Protein AF-0000000084591731 (afdb_homodimer)

Foldseek 3Di:
DPPPPPPPPDQPPQPQDDVRATEDSPQADPPAQFWEDAQRYIGRHHLPQQFAADDPPPPPDPDPAAAAHSVNCVVVRVVHDPVRHHYDPDDHPVLVVLLCCCRVPDCPDPVNVLLVVCLPDLVSDALVSLLSLLSNLVSCVSRVVVVSNVVSVSSNLCQLLDALVSLVRRLPDQAAQVSLVSQQVVCPPHPCNLSSVLSLLQSLLVQLPPLVLQPPLPPLNSRNLLVQCVVPLPHPPCQLSNLLSLLSVLLCDCPTSSNVRRDDPLSNVLSVLLLVQCLQVCVSLVDDLVCLQDQDQVDPPLADPVLRVVLRVLSCVQSNVLVVQHPPSDGSSVSSNLSCLSVSLSSNSHDPPPPRPVPPGRNVVSSVVSSVRNSSSSSSSSVSSVVSSVVD/DPPDPPPPPDQPPQPQDDVRATEDSPQADPPAQFWEDAQRYIGRHHLPQQFAADDPPPPPDPDPAAAAHSVNCVVVRVVHDPVRHHYDPDDHPVLVVLLCCCRPPDCVDPVNVLLVVCLPDLVSDALVSLLSLLSNLVSCVSRVVVVSNVVSVSSNLCQLLDALVSLVRRLPDQAAQVSLVSQQVVCPPHPCNLSSVLSLLQSLLVQLPPLVVQPPLPPLSRRNLLVQCVVPLPHPPCQLSNLLSLLSVLLCDCPTSNNVRRDDPLRNVLSVLLLVQCLQVCVSLVDDLVCLQAQDQVDPPLADPVLRVVLRVLSCVQSNVLVVQHPPSDGSSVSSNLSCLSVSLSSNSHDPPPPRPVPPRRRVVSSVVSSVRNSSSSNSSSVSSVVSSVVD

Secondary structure (DSSP, 8-state):
---------------B-TTS-EEEEEEE-TT-SEEEEETTEEEEE-HHHH-----SS------SS----HHHHHHHHTT--SSSPEE--S--HHHHHHHHHHHH--TT-HHHHHHHHTTT-GGG--HHHHHHHHHHHHHHHHTT-HHHHHHHHHHHHHHHSS-HHHHHHHHHS---HHHHHHHHHHHTTSTTHHHHHHHHHHHHHHHHH-HHHHH--TTGGG-HHHHHHHHHTT-SS-HHHHHHHHHHHHHH-TTSHHHHHHS-HHHHHHHHHHHHHTSSHHHHHT---GGGTS---SSTTSS-HHHHHHHHHHHIIIIIHHHHHTT---TTHHHHHHHTHHHHHHHHHS--GGG-SS-S-HHHHHHHHHHHHHHHHHHHHHHHHHHHHHH-/---------------B-TTS-EEEEEEE-TT-SEEEEETTEEEEE-HHHH-----SS------SS----HHHHHHHHTT--SSSPEE--S--HHHHHHHHHHHH--TT-HHHHHHHHTTT-GGG--HHHHHHHHHHHHHHHHTT-HHHHHHHHHHHHHHHSS-HHHHHHHHHS---HHHHHHHHHHHTTSTTHHHHHHHHHHHHHHHHH-HHHHH-GGGGGG-HHHHHHHHHTT-SS-HHHHHHHHHHHHHH-TTSHHHHHHS-HHHHHHHHHHHHHTSSHHHHHT---GGGTS---SSTTSS-HHHHHHHHHHHIIIIIHHHHHTT---TTHHHHHHHTHHHHHHHHHS--GGG-SS-S-HHHHHHHHHHHHHHHHHHHHHHHHHHHHHH-

pLDDT: mean 83.93, std 17.04, range [19.08, 97.94]

Nearest PDB structures (foldseek):
  6ded-assembly1_A  TM=2.847E-01  e=8.598E-01  Homo sapiens
  1th1-assembly2_B  TM=2.261E-01  e=2.770E+00  Homo sapiens
  6ded-assembly1_A  TM=2.544E-01  e=2.399E+00  Homo sapiens

Organism: NCBI:txid1423351

Radius of gyration: 34.4 Å; Cα contacts (8 Å, |Δi|>4): 1081; chains: 2; bounding box: 71×101×73 Å

Structure (mmCIF, N/CA/C/O backbone):
data_AF-0000000084591731-model_v1
#
loop_
_entity.id
_entity.type
_entity.pdbx_description
1 polymer 'BTB domain-containing protein'
#
loop_
_atom_site.group_PDB
_atom_site.id
_atom_site.type_symbol
_atom_site.label_atom_id
_atom_site.label_alt_id
_atom_site.label_comp_id
_atom_site.label_asym_id
_atom_site.label_entity_id
_atom_site.label_seq_id
_atom_site.pdbx_PDB_ins_code
_atom_site.Cartn_x
_atom_site.Cartn_y
_atom_site.Cartn_z
_atom_site.occupancy
_atom_site.B_iso_or_equiv
_atom_site.auth_seq_id
_atom_site.auth_comp_id
_atom_site.auth_asym_id
_atom_site.auth_atom_id
_atom_site.pdbx_PDB_model_num
ATOM 1 N N . MET A 1 1 ? -6.152 8.945 -38.844 1 21 1 MET A N 1
ATOM 2 C CA . MET A 1 1 ? -6.906 9.797 -37.938 1 21 1 MET A CA 1
ATOM 3 C C . MET A 1 1 ? -7.879 8.969 -37.094 1 21 1 MET A C 1
ATOM 5 O O . MET A 1 1 ? -9.086 9 -37.344 1 21 1 MET A O 1
ATOM 9 N N . ALA A 1 2 ? -7.621 7.816 -36.719 1 24.53 2 ALA A N 1
ATOM 10 C CA . ALA A 1 2 ? -8.625 6.855 -36.25 1 24.53 2 ALA A CA 1
ATOM 11 C C . ALA A 1 2 ? -9.195 7.262 -34.906 1 24.53 2 ALA A C 1
ATOM 13 O O . ALA A 1 2 ? -8.453 7.609 -33.969 1 24.53 2 ALA A O 1
ATOM 14 N N . GLY A 1 3 ? -10.391 7.824 -34.875 1 22.03 3 GLY A N 1
ATOM 15 C CA . GLY A 1 3 ? -11.227 8.453 -33.875 1 22.03 3 GLY A CA 1
ATOM 16 C C . GLY A 1 3 ? -11.562 7.527 -32.688 1 22.03 3 GLY A C 1
ATOM 17 O O . GLY A 1 3 ? -12.258 6.527 -32.875 1 22.03 3 GLY A O 1
ATOM 18 N N . GLY A 1 4 ? -10.602 7.227 -31.906 1 25.09 4 GLY A N 1
ATOM 19 C CA . GLY A 1 4 ? -10.727 6.25 -30.844 1 25.09 4 GLY A CA 1
ATOM 20 C C . GLY A 1 4 ? -11.891 6.531 -29.906 1 25.09 4 GLY A C 1
ATOM 21 O O . GLY A 1 4 ? -12.062 7.66 -29.438 1 25.09 4 GLY A O 1
ATOM 22 N N . ASN A 1 5 ? -13.062 5.785 -29.984 1 24.95 5 ASN A N 1
ATOM 23 C CA . ASN A 1 5 ? -14.375 5.871 -29.344 1 24.95 5 ASN A CA 1
ATOM 24 C C . ASN A 1 5 ? -14.273 5.727 -27.828 1 24.95 5 ASN A C 1
ATOM 26 O O . ASN A 1 5 ? -13.859 4.68 -27.328 1 24.95 5 ASN A O 1
ATOM 30 N N . THR A 1 6 ? -14 6.777 -27.047 1 28.45 6 THR A N 1
ATOM 31 C CA . THR A 1 6 ? -13.977 7.023 -25.609 1 28.45 6 THR A CA 1
ATOM 32 C C . THR A 1 6 ? -15.289 6.574 -24.969 1 28.45 6 THR A C 1
ATOM 34 O O . THR A 1 6 ? -16.328 7.203 -25.156 1 28.45 6 THR A O 1
ATOM 37 N N . ASN A 1 7 ? -15.586 5.289 -24.984 1 26.66 7 ASN A N 1
ATOM 38 C CA . ASN A 1 7 ? -16.828 4.836 -24.359 1 26.66 7 ASN A CA 1
ATOM 39 C C . ASN A 1 7 ? -17 5.41 -22.953 1 26.66 7 ASN A C 1
ATOM 41 O O . ASN A 1 7 ? -16.219 5.098 -22.062 1 26.66 7 ASN A O 1
ATOM 45 N N . ASN A 1 8 ? -17.453 6.645 -22.812 1 26.78 8 ASN A N 1
ATOM 46 C CA . ASN A 1 8 ? -17.953 7.496 -21.734 1 26.78 8 ASN A CA 1
ATOM 47 C C . ASN A 1 8 ? -18.969 6.77 -20.875 1 26.78 8 ASN A C 1
ATOM 49 O O . ASN A 1 8 ? -20.156 6.711 -21.219 1 26.78 8 ASN A O 1
ATOM 53 N N . GLN A 1 9 ? -18.703 5.625 -20.375 1 30.83 9 GLN A N 1
ATOM 54 C CA . GLN A 1 9 ? -19.781 5.113 -19.516 1 30.83 9 GLN A CA 1
ATOM 55 C C . GLN A 1 9 ? -20.312 6.199 -18.594 1 30.83 9 GLN A C 1
ATOM 57 O O . GLN A 1 9 ? -19.547 6.875 -17.906 1 30.83 9 GLN A O 1
ATOM 62 N N . ASN A 1 10 ? -21.438 6.832 -18.906 1 30.52 10 ASN A N 1
ATOM 63 C CA . ASN A 1 10 ? -22.234 7.867 -18.25 1 30.52 10 ASN A CA 1
ATOM 64 C C . ASN A 1 10 ? -22.344 7.633 -16.75 1 30.52 10 ASN A C 1
ATOM 66 O O . ASN A 1 10 ? -22.672 6.523 -16.312 1 30.52 10 ASN A O 1
ATOM 70 N N . PRO A 1 11 ? -21.703 8.414 -15.961 1 38.53 11 PRO A N 1
ATOM 71 C CA . PRO A 1 11 ? -21.938 8.297 -14.523 1 38.53 11 PRO A CA 1
ATOM 72 C C . PRO A 1 11 ? -23.406 8.133 -14.164 1 38.53 11 PRO A C 1
ATOM 74 O O . PRO A 1 11 ? -24.281 8.609 -14.898 1 38.53 11 PRO A O 1
ATOM 77 N N . PRO A 1 12 ? -23.859 6.996 -13.578 1 40.78 12 PRO A N 1
ATOM 78 C CA . PRO A 1 12 ? -25.297 6.949 -13.305 1 40.78 12 PRO A CA 1
ATOM 79 C C . PRO A 1 12 ? -25.859 8.305 -12.875 1 40.78 12 PRO A C 1
ATOM 81 O O . PRO A 1 12 ? -25.125 9.133 -12.328 1 40.78 12 PRO A O 1
ATOM 84 N N . PRO A 1 13 ? -26.922 8.75 -13.445 1 38.81 13 PRO A N 1
ATOM 85 C CA . PRO A 1 13 ? -27.562 10.047 -13.172 1 38.81 13 PRO A CA 1
ATOM 86 C C . PRO A 1 13 ? -27.719 10.328 -11.68 1 38.81 13 PRO A C 1
ATOM 88 O O . PRO A 1 13 ? -28.016 9.414 -10.906 1 38.81 13 PRO A O 1
ATOM 91 N N . ARG A 1 14 ? -27.047 11.344 -11.125 1 46.22 14 ARG A N 1
ATOM 92 C CA . ARG A 1 14 ? -27.312 11.938 -9.82 1 46.22 14 ARG A CA 1
ATOM 93 C C . ARG A 1 14 ? -28.812 12.047 -9.562 1 46.22 14 ARG A C 1
ATOM 95 O O . ARG A 1 14 ? -29.484 12.898 -10.156 1 46.22 14 ARG A O 1
ATOM 102 N N . VAL A 1 15 ? -29.484 11.023 -9.289 1 46.41 15 VAL A N 1
ATOM 103 C CA . VAL A 1 15 ? -30.922 11.094 -9.055 1 46.41 15 VAL A CA 1
ATOM 104 C C . VAL A 1 15 ? -31.219 12.008 -7.867 1 46.41 15 VAL A C 1
ATOM 106 O O . VAL A 1 15 ? -30.688 11.797 -6.773 1 46.41 15 VAL A O 1
ATOM 109 N N . ILE A 1 16 ? -31.359 13.25 -8.094 1 48.06 16 ILE A N 1
ATOM 110 C CA . ILE A 1 16 ? -31.875 14.203 -7.109 1 48.06 16 ILE A CA 1
ATOM 111 C C . ILE A 1 16 ? -33.219 13.703 -6.559 1 48.06 16 ILE A C 1
ATOM 113 O O . ILE A 1 16 ? -34.156 13.477 -7.312 1 48.06 16 ILE A O 1
ATOM 117 N N . ASP A 1 17 ? -33.125 12.992 -5.422 1 53.94 17 ASP A N 1
ATOM 118 C CA . ASP A 1 17 ? -34.406 12.578 -4.855 1 53.94 17 ASP A CA 1
ATOM 119 C C . ASP A 1 17 ? -35.156 13.781 -4.312 1 53.94 17 ASP A C 1
ATOM 121 O O . ASP A 1 17 ? -34.656 14.891 -4.273 1 53.94 17 ASP A O 1
ATOM 125 N N . VAL A 1 18 ? -36.406 13.469 -3.682 1 52.31 18 VAL A N 1
ATOM 126 C CA . VAL A 1 18 ? -37.531 14.273 -3.266 1 52.31 18 VAL A CA 1
ATOM 127 C C . VAL A 1 18 ? -37.094 15.422 -2.383 1 52.31 18 VAL A C 1
ATOM 129 O O . VAL A 1 18 ? -37.5 16.562 -2.568 1 52.31 18 VAL A O 1
ATOM 132 N N . ALA A 1 19 ? -36.219 15.242 -1.311 1 62.66 19 ALA A N 1
ATOM 133 C CA . ALA A 1 19 ? -35.969 16.266 -0.306 1 62.66 19 ALA A CA 1
ATOM 134 C C . ALA A 1 19 ? -34.844 17.188 -0.745 1 62.66 19 ALA A C 1
ATOM 136 O O . ALA A 1 19 ? -34.312 17.969 0.056 1 62.66 19 ALA A O 1
ATOM 137 N N . GLY A 1 20 ? -34.406 17.062 -1.967 1 81.25 20 GLY A N 1
ATOM 138 C CA . GLY A 1 20 ? -33.406 17.984 -2.477 1 81.25 20 GLY A CA 1
ATOM 139 C C . GLY A 1 20 ? -31.984 17.469 -2.273 1 81.25 20 GLY A C 1
ATOM 140 O O . GLY A 1 20 ? -31.031 18.219 -2.473 1 81.25 20 GLY A O 1
ATOM 141 N N . TYR A 1 21 ? -31.922 16.203 -1.769 1 90.81 21 TYR A N 1
ATOM 142 C CA . TYR A 1 21 ? -30.594 15.633 -1.552 1 90.81 21 TYR A CA 1
ATOM 143 C C . TYR A 1 21 ? -30.156 14.797 -2.746 1 90.81 21 TYR A C 1
ATOM 145 O O . TYR A 1 21 ? -30.984 14.289 -3.498 1 90.81 21 TYR A O 1
ATOM 153 N N . THR A 1 22 ? -28.828 14.734 -2.939 1 94.31 22 THR A N 1
ATOM 154 C CA . THR A 1 22 ? -28.266 13.898 -3.996 1 94.31 22 THR A CA 1
ATOM 155 C C . THR A 1 22 ? -27.547 12.695 -3.404 1 94.31 22 THR A C 1
ATOM 157 O O . THR A 1 22 ? -26.891 12.797 -2.361 1 94.31 22 THR A O 1
ATOM 160 N N . ARG A 1 23 ? -27.656 11.562 -4.086 1 95.75 23 ARG A N 1
ATOM 161 C CA . ARG A 1 23 ? -26.969 10.352 -3.67 1 95.75 23 ARG A CA 1
ATOM 162 C C . ARG A 1 23 ? -25.516 10.367 -4.152 1 95.75 23 ARG A C 1
ATOM 164 O O . ARG A 1 23 ? -25.234 10.773 -5.281 1 95.75 23 ARG A O 1
ATOM 171 N N . ASP A 1 24 ? -24.641 10.031 -3.252 1 96.56 24 ASP A N 1
ATOM 172 C CA . ASP A 1 24 ? -23.25 9.922 -3.678 1 96.56 24 ASP A CA 1
ATOM 173 C C . ASP A 1 24 ? -23.094 8.844 -4.742 1 96.56 24 ASP A C 1
ATOM 175 O O . ASP A 1 24 ? -23.609 7.738 -4.602 1 96.56 24 ASP A O 1
ATOM 179 N N . PRO A 1 25 ? -22.406 9.094 -5.742 1 93.69 25 PRO A N 1
ATOM 180 C CA . PRO A 1 25 ? -22.297 8.133 -6.844 1 93.69 25 PRO A CA 1
ATOM 181 C C . PRO A 1 25 ? -21.469 6.906 -6.473 1 93.69 25 PRO A C 1
ATOM 183 O O . PRO A 1 25 ? -21.656 5.832 -7.047 1 93.69 25 PRO A O 1
ATOM 186 N N . LYS A 1 26 ? -20.594 6.992 -5.555 1 94.06 26 LYS A N 1
ATOM 187 C CA . LYS A 1 26 ? -19.672 5.902 -5.262 1 94.06 26 LYS A CA 1
ATOM 188 C C . LYS A 1 26 ? -20.078 5.164 -3.99 1 94.06 26 LYS A C 1
ATOM 190 O O . LYS A 1 26 ? -19.922 3.941 -3.9 1 94.06 26 LYS A O 1
ATOM 195 N N . TYR A 1 27 ? -20.594 5.957 -3.045 1 97.06 27 TYR A N 1
ATOM 196 C CA . TYR A 1 27 ? -20.781 5.367 -1.725 1 97.06 27 TYR A CA 1
ATOM 197 C C . TYR A 1 27 ? -22.25 5.285 -1.366 1 97.06 27 TYR A C 1
ATOM 199 O O . TYR A 1 27 ? -22.641 5.602 -0.24 1 97.06 27 TYR A O 1
ATOM 207 N N . TYR A 1 28 ? -23.062 4.988 -2.314 1 96.38 28 TYR A N 1
ATOM 208 C CA . TYR A 1 28 ? -24.469 4.656 -2.082 1 96.38 28 TYR A CA 1
ATOM 209 C C . TYR A 1 28 ? -24.75 3.215 -2.48 1 96.38 28 TYR A C 1
ATOM 211 O O . TYR A 1 28 ? -25.234 2.957 -3.586 1 96.38 28 TYR A O 1
ATOM 219 N N . TYR A 1 29 ? -24.531 2.357 -1.516 1 94.12 29 TYR A N 1
ATOM 220 C CA . TYR A 1 29 ? -24.641 0.928 -1.778 1 94.12 29 TYR A CA 1
ATOM 221 C C . TYR A 1 29 ? -26.094 0.47 -1.674 1 94.12 29 TYR A C 1
ATOM 223 O O . TYR A 1 29 ? -26.812 0.864 -0.751 1 94.12 29 TYR A O 1
ATOM 231 N N . LEU A 1 30 ? -26.406 -0.44 -2.49 1 90.69 30 LEU A N 1
ATOM 232 C CA . LEU A 1 30 ? -27.766 -0.956 -2.504 1 90.69 30 LEU A CA 1
ATOM 233 C C . LEU A 1 30 ? -28.078 -1.72 -1.221 1 90.69 30 LEU A C 1
ATOM 235 O O . LEU A 1 30 ? -29.203 -1.671 -0.717 1 90.69 30 LEU A O 1
ATOM 239 N N . ASP A 1 31 ? -27.141 -2.371 -0.706 1 92.75 31 ASP A N 1
ATOM 240 C CA . ASP A 1 31 ? -27.344 -3.18 0.49 1 92.75 31 ASP A CA 1
ATOM 241 C C . ASP A 1 31 ? -26.766 -2.5 1.727 1 92.75 31 ASP A C 1
ATOM 243 O O . ASP A 1 31 ? -26.484 -3.16 2.727 1 92.75 31 ASP A O 1
ATOM 247 N N . GLY A 1 32 ? -26.547 -1.211 1.66 1 94 32 GLY A N 1
ATOM 248 C CA . GLY A 1 32 ? -26.062 -0.484 2.82 1 94 32 GLY A CA 1
ATOM 249 C C . GLY A 1 32 ? -26.969 -0.593 4.023 1 94 32 GLY A C 1
ATOM 250 O O . GLY A 1 32 ? -28.188 -0.664 3.877 1 94 32 GLY A O 1
ATOM 251 N N . SER A 1 33 ? -26.391 -0.554 5.168 1 93 33 SER A N 1
ATOM 252 C CA . SER A 1 33 ? -27.172 -0.75 6.383 1 93 33 SER A CA 1
ATOM 253 C C . SER A 1 33 ? -27.844 0.546 6.82 1 93 33 SER A C 1
ATOM 255 O O . SER A 1 33 ? -28.859 0.517 7.512 1 93 33 SER A O 1
ATOM 257 N N . GLY A 1 34 ? -27.219 1.681 6.441 1 95.5 34 GLY A N 1
ATOM 258 C CA . GLY A 1 34 ? -27.797 2.957 6.828 1 95.5 34 GLY A CA 1
ATOM 259 C C . GLY A 1 34 ? -27.547 4.059 5.816 1 95.5 34 GLY A C 1
ATOM 260 O O . GLY A 1 34 ? -26.609 3.98 5.023 1 95.5 34 GLY A O 1
ATOM 261 N N . VAL A 1 35 ? -28.469 5.027 5.875 1 97.44 35 VAL A N 1
ATOM 262 C CA . VAL A 1 35 ? -28.344 6.199 5.012 1 97.44 35 VAL A CA 1
ATOM 263 C C . VAL A 1 35 ? -27.891 7.398 5.84 1 97.44 35 VAL A C 1
ATOM 265 O O . VAL A 1 35 ? -28.516 7.754 6.836 1 97.44 35 VAL A O 1
ATOM 268 N N . PHE A 1 36 ? -26.797 7.992 5.438 1 97.31 36 PHE A N 1
ATOM 269 C CA . PHE A 1 36 ? -26.188 9.125 6.137 1 97.31 36 PHE A CA 1
ATOM 270 C C . PHE A 1 36 ? -26.234 10.375 5.27 1 97.31 36 PHE A C 1
ATOM 272 O O . PHE A 1 36 ? -25.984 10.312 4.062 1 97.31 36 PHE A O 1
ATOM 279 N N . LEU A 1 37 ? -26.562 11.453 5.906 1 97.31 37 LEU A N 1
ATOM 280 C CA . LEU A 1 37 ? -26.594 12.742 5.223 1 97.31 37 LEU A CA 1
ATOM 281 C C . LEU A 1 37 ? -25.406 13.609 5.648 1 97.31 37 LEU A C 1
ATOM 283 O O . LEU A 1 37 ? -25.25 13.906 6.836 1 97.31 37 LEU A O 1
ATOM 287 N N . VAL A 1 38 ? -24.547 13.883 4.688 1 96.69 38 VAL A N 1
ATOM 288 C CA . VAL A 1 38 ? -23.406 14.758 4.898 1 96.69 38 VAL A CA 1
ATOM 289 C C . VAL A 1 38 ? -23.375 15.844 3.83 1 96.69 38 VAL A C 1
ATOM 291 O O . VAL A 1 38 ? -23.234 15.555 2.641 1 96.69 38 VAL A O 1
ATOM 294 N N . ASP A 1 39 ? -23.438 17.141 4.195 1 95 39 ASP A N 1
ATOM 295 C CA . ASP A 1 39 ? -23.328 18.266 3.264 1 95 39 ASP A CA 1
ATOM 296 C C . ASP A 1 39 ? -24.281 18.094 2.088 1 95 39 ASP A C 1
ATOM 298 O O . ASP A 1 39 ? -23.875 18.156 0.928 1 95 39 ASP A O 1
ATOM 302 N N . LYS A 1 40 ? -25.531 17.656 2.332 1 93.38 40 LYS A N 1
ATOM 303 C CA . LYS A 1 40 ? -26.641 17.547 1.384 1 93.38 40 LYS A CA 1
ATOM 304 C C . LYS A 1 40 ? -26.438 16.359 0.437 1 93.38 40 LYS A C 1
ATOM 306 O O . LYS A 1 40 ? -27.047 16.312 -0.634 1 93.38 40 LYS A O 1
ATOM 311 N N . ILE A 1 41 ? -25.562 15.477 0.75 1 97.12 41 ILE A N 1
ATOM 312 C CA . ILE A 1 41 ? -25.312 14.281 -0.043 1 97.12 41 ILE A CA 1
ATOM 313 C C . ILE A 1 41 ? -25.641 13.039 0.785 1 97.12 41 ILE A C 1
ATOM 315 O O . ILE A 1 41 ? -25.297 12.961 1.966 1 97.12 41 ILE A O 1
ATOM 319 N N . LEU A 1 42 ? -26.328 12.148 0.195 1 97.56 42 LEU A N 1
ATOM 320 C CA . LEU A 1 42 ? -26.719 10.914 0.866 1 97.56 42 LEU A CA 1
ATOM 321 C C . LEU A 1 42 ? -25.703 9.805 0.608 1 97.56 42 LEU A C 1
ATOM 323 O O . LEU A 1 42 ? -25.328 9.562 -0.539 1 97.56 42 LEU A O 1
ATOM 327 N N . PHE A 1 43 ? -25.234 9.227 1.694 1 97.94 43 PHE A N 1
ATOM 328 C CA . PHE A 1 43 ? -24.375 8.047 1.667 1 97.94 43 PHE A CA 1
ATOM 329 C C . PHE A 1 43 ? -25.078 6.84 2.268 1 97.94 43 PHE A C 1
ATOM 331 O O . PHE A 1 43 ? -25.594 6.91 3.383 1 97.94 43 PHE A O 1
ATOM 338 N N . LYS A 1 44 ? -25.234 5.84 1.527 1 97.38 44 LYS A N 1
ATOM 339 C CA . LYS A 1 44 ? -25.766 4.582 2.045 1 97.38 44 LYS A CA 1
ATOM 340 C C . LYS A 1 44 ? -24.656 3.551 2.223 1 97.38 44 LYS A C 1
ATOM 342 O O . LYS A 1 44 ? -24.203 2.938 1.25 1 97.38 44 LYS A O 1
ATOM 347 N N . ILE A 1 45 ? -24.219 3.385 3.447 1 96.62 45 ILE A N 1
ATOM 348 C CA . ILE A 1 45 ? -23 2.621 3.719 1 96.62 45 ILE A CA 1
ATOM 349 C C . ILE A 1 45 ? -23.234 1.685 4.902 1 96.62 45 ILE A C 1
ATOM 351 O O . ILE A 1 45 ? -24.328 1.638 5.457 1 96.62 45 ILE A O 1
ATOM 355 N N . HIS A 1 46 ? -22.234 0.896 5.18 1 95.25 46 HIS A N 1
ATOM 356 C CA . HIS A 1 46 ? -22.281 -0.074 6.266 1 95.25 46 HIS A CA 1
ATOM 357 C C . HIS A 1 46 ? -21.656 0.501 7.539 1 95.25 46 HIS A C 1
ATOM 359 O O . HIS A 1 46 ? -20.453 0.702 7.613 1 95.25 46 HIS A O 1
ATOM 365 N N . ALA A 1 47 ? -22.484 0.586 8.516 1 96 47 ALA A N 1
ATOM 366 C CA . ALA A 1 47 ? -22.109 1.327 9.719 1 96 47 ALA A CA 1
ATOM 367 C C . ALA A 1 47 ? -20.969 0.631 10.461 1 96 47 ALA A C 1
ATOM 369 O O . ALA A 1 47 ? -20.062 1.288 10.969 1 96 47 ALA A O 1
ATOM 370 N N . THR A 1 48 ? -20.938 -0.664 10.477 1 94.12 48 THR A N 1
ATOM 371 C CA . THR A 1 48 ? -19.953 -1.408 11.258 1 94.12 48 THR A CA 1
ATOM 372 C C . THR A 1 48 ? -18.547 -1.238 10.664 1 94.12 48 THR A C 1
ATOM 374 O O . THR A 1 48 ? -17.547 -1.491 11.344 1 94.12 48 THR A O 1
ATOM 377 N N . LEU A 1 49 ? -18.484 -0.81 9.445 1 95.31 49 LEU A N 1
ATOM 378 C CA . LEU A 1 49 ? -17.188 -0.667 8.789 1 95.31 49 LEU A CA 1
ATOM 379 C C . LEU A 1 49 ? -16.609 0.724 9.031 1 95.31 49 LEU A C 1
ATOM 381 O O . LEU A 1 49 ? -15.414 0.946 8.82 1 95.31 49 LEU A O 1
ATOM 385 N N . ILE A 1 50 ? -17.422 1.675 9.531 1 96 50 ILE A N 1
ATOM 386 C CA . ILE A 1 50 ? -16.906 3.043 9.523 1 96 50 ILE A CA 1
ATOM 387 C C . ILE A 1 50 ? -16.984 3.631 10.93 1 96 50 ILE A C 1
ATOM 389 O O . ILE A 1 50 ? -16.438 4.711 11.188 1 96 50 ILE A O 1
ATOM 393 N N . PHE A 1 51 ? -17.688 2.939 11.82 1 96 51 PHE A N 1
ATOM 394 C CA . PHE A 1 51 ? -17.766 3.379 13.211 1 96 51 PHE A CA 1
ATOM 395 C C . PHE A 1 51 ? -17.141 2.344 14.141 1 96 51 PHE A C 1
ATOM 397 O O . PHE A 1 51 ? -17.328 1.141 13.945 1 96 51 PHE A O 1
ATOM 404 N N . GLY A 1 52 ? -16.422 2.838 15.094 1 94.12 52 GLY A N 1
ATOM 405 C CA . GLY A 1 52 ? -15.82 1.968 16.094 1 94.12 52 GLY A CA 1
ATOM 406 C C . GLY A 1 52 ? -16.672 1.82 17.344 1 94.12 52 GLY A C 1
ATOM 407 O O . GLY A 1 52 ? -17.688 2.51 17.5 1 94.12 52 GLY A O 1
ATOM 408 N N . PRO A 1 53 ? -16.344 0.857 18.125 1 91.5 53 PRO A N 1
ATOM 409 C CA . PRO A 1 53 ? -17.062 0.635 19.375 1 91.5 53 PRO A CA 1
ATOM 410 C C . PRO A 1 53 ? -16.75 1.692 20.438 1 91.5 53 PRO A C 1
ATOM 412 O O . PRO A 1 53 ? -15.766 2.418 20.312 1 91.5 53 PRO A O 1
ATOM 415 N N . ARG A 1 54 ? -17.641 1.813 21.359 1 85.31 54 ARG A N 1
ATOM 416 C CA . ARG A 1 54 ? -17.469 2.76 22.453 1 85.31 54 ARG A CA 1
ATOM 417 C C . ARG A 1 54 ? -16.281 2.365 23.328 1 85.31 54 ARG A C 1
ATOM 419 O O . ARG A 1 54 ? -16.125 1.193 23.688 1 85.31 54 ARG A O 1
ATOM 426 N N . SER A 1 55 ? -15.07 2.951 23.047 1 70.19 55 SER A N 1
ATOM 427 C CA . SER A 1 55 ? -13.93 2.652 23.906 1 70.19 55 SER A CA 1
ATOM 428 C C . SER A 1 55 ? -14.156 3.178 25.328 1 70.19 55 SER A C 1
ATOM 430 O O . SER A 1 55 ? -14.898 4.141 25.531 1 70.19 55 SER A O 1
ATOM 432 N N . VAL A 1 56 ? -13.891 2.316 26.312 1 57.56 56 VAL A N 1
ATOM 433 C CA . VAL A 1 56 ? -13.961 2.691 27.734 1 57.56 56 VAL A CA 1
ATOM 434 C C . VAL A 1 56 ? -13.234 4.012 27.953 1 57.56 56 VAL A C 1
ATOM 436 O O . VAL A 1 56 ? -13.5 4.727 28.922 1 57.56 56 VAL A O 1
ATOM 439 N N . SER A 1 57 ? -12.133 4.125 27.328 1 51.88 57 SER A N 1
ATOM 440 C CA . SER A 1 57 ? -11.359 5.285 27.766 1 51.88 57 SER A CA 1
ATOM 441 C C . SER A 1 57 ? -11.883 6.566 27.125 1 51.88 57 SER A C 1
ATOM 443 O O . SER A 1 57 ? -11.922 6.676 25.891 1 51.88 57 SER A O 1
ATOM 445 N N . PRO A 1 58 ? -12.688 7.223 27.891 1 47.66 58 PRO A N 1
ATOM 446 C CA . PRO A 1 58 ? -13.195 8.5 27.375 1 47.66 58 PRO A CA 1
ATOM 447 C C . PRO A 1 58 ? -12.109 9.359 26.75 1 47.66 58 PRO A C 1
ATOM 449 O O . PRO A 1 58 ? -11.133 9.711 27.406 1 47.66 58 PRO A O 1
ATOM 452 N N . THR A 1 59 ? -11.68 9.078 25.625 1 47.56 59 THR A N 1
ATOM 453 C CA . THR A 1 59 ? -10.812 10.195 25.25 1 47.56 59 THR A CA 1
ATOM 454 C C . THR A 1 59 ? -11.539 11.523 25.438 1 47.56 59 THR A C 1
ATOM 456 O O . THR A 1 59 ? -12.695 11.672 25.047 1 47.56 59 THR A O 1
ATOM 459 N N . GLY A 1 60 ? -11.25 12.172 26.438 1 43.41 60 GLY A N 1
ATOM 460 C CA . GLY A 1 60 ? -11.633 13.508 26.875 1 43.41 60 GLY A CA 1
ATOM 461 C C . GLY A 1 60 ? -11.992 14.438 25.734 1 43.41 60 GLY A C 1
ATOM 462 O O . GLY A 1 60 ? -11.945 15.664 25.891 1 43.41 60 GLY A O 1
ATOM 463 N N . GLN A 1 61 ? -11.938 14.016 24.547 1 48.34 61 GLN A N 1
ATOM 464 C CA . GLN A 1 61 ? -11.852 15.133 23.609 1 48.34 61 GLN A CA 1
ATOM 465 C C . GLN A 1 61 ? -13.188 15.844 23.469 1 48.34 61 GLN A C 1
ATOM 467 O O . GLN A 1 61 ? -14.211 15.211 23.203 1 48.34 61 GLN A O 1
ATOM 472 N N . THR A 1 62 ? -13.203 16.953 23.984 1 44.16 62 THR A N 1
ATOM 473 C CA . THR A 1 62 ? -14.062 18.141 24.031 1 44.16 62 THR A CA 1
ATOM 474 C C . THR A 1 62 ? -14.391 18.625 22.625 1 44.16 62 THR A C 1
ATOM 476 O O . THR A 1 62 ? -14.797 19.766 22.438 1 44.16 62 THR A O 1
ATOM 479 N N . GLY A 1 63 ? -14.086 17.953 21.5 1 47.88 63 GLY A N 1
ATOM 480 C CA . GLY A 1 63 ? -14.375 18.781 20.344 1 47.88 63 GLY A CA 1
ATOM 481 C C . GLY A 1 63 ? -15.859 19.062 20.156 1 47.88 63 GLY A C 1
ATOM 482 O O . GLY A 1 63 ? -16.688 18.453 20.828 1 47.88 63 GLY A O 1
ATOM 483 N N . GLU A 1 64 ? -16.125 20.172 19.406 1 52.75 64 GLU A N 1
ATOM 484 C CA . GLU A 1 64 ? -17.406 20.797 19.094 1 52.75 64 GLU A CA 1
ATOM 485 C C . GLU A 1 64 ? -18.422 19.75 18.609 1 52.75 64 GLU A C 1
ATOM 487 O O . GLU A 1 64 ? -19.625 19.906 18.828 1 52.75 64 GLU A O 1
ATOM 492 N N . HIS A 1 65 ? -17.859 18.688 18 1 61.59 65 HIS A N 1
ATOM 493 C CA . HIS A 1 65 ? -18.859 17.766 17.5 1 61.59 65 HIS A CA 1
ATOM 494 C C . HIS A 1 65 ? -18.828 16.438 18.266 1 61.59 65 HIS A C 1
ATOM 496 O O . HIS A 1 65 ? -17.75 15.938 18.594 1 61.59 65 HIS A O 1
ATOM 502 N N . SER A 1 66 ? -19.906 15.992 18.719 1 71.38 66 SER A N 1
ATOM 503 C CA . SER A 1 66 ? -20.125 14.828 19.578 1 71.38 66 SER A CA 1
ATOM 504 C C . SER A 1 66 ? -19.609 13.555 18.922 1 71.38 66 SER A C 1
ATOM 506 O O . SER A 1 66 ? -19.781 13.352 17.719 1 71.38 66 SER A O 1
ATOM 508 N N . SER A 1 67 ? -18.828 12.836 19.547 1 85.25 67 SER A N 1
ATOM 509 C CA . SER A 1 67 ? -18.328 11.523 19.156 1 85.25 67 SER A CA 1
ATOM 510 C C . SER A 1 67 ? -19.469 10.57 18.844 1 85.25 67 SER A C 1
ATOM 512 O O . SER A 1 67 ? -20.547 10.68 19.438 1 85.25 67 SER A O 1
ATOM 514 N N . MET A 1 68 ? -19.359 9.836 17.766 1 91.12 68 MET A N 1
ATOM 515 C CA . MET A 1 68 ? -20.328 8.828 17.359 1 91.12 68 MET A CA 1
ATOM 516 C C . MET A 1 68 ? -19.703 7.441 17.328 1 91.12 68 MET A C 1
ATOM 518 O O . MET A 1 68 ? -18.641 7.25 16.719 1 91.12 68 MET A O 1
ATOM 522 N N . ASN A 1 69 ? -20.297 6.547 18.062 1 92.19 69 ASN A N 1
ATOM 523 C CA . ASN A 1 69 ? -19.844 5.164 18.016 1 92.19 69 ASN A CA 1
ATOM 524 C C . ASN A 1 69 ? -20.906 4.242 17.438 1 92.19 69 ASN A C 1
ATOM 526 O O . ASN A 1 69 ? -22.016 4.684 17.125 1 92.19 69 ASN A O 1
ATOM 530 N N . ILE A 1 70 ? -20.531 3.02 17.234 1 93.94 70 ILE A N 1
ATOM 531 C CA . ILE A 1 70 ? -21.422 2.088 16.547 1 93.94 70 ILE A CA 1
ATOM 532 C C . ILE A 1 70 ? -22.672 1.848 17.391 1 93.94 70 ILE A C 1
ATOM 534 O O . ILE A 1 70 ? -23.766 1.692 16.859 1 93.94 70 ILE A O 1
ATOM 538 N N . GLU A 1 71 ? -22.578 1.831 18.672 1 92.06 71 GLU A N 1
ATOM 539 C CA . GLU A 1 71 ? -23.703 1.602 19.562 1 92.06 71 GLU A CA 1
ATOM 540 C C . GLU A 1 71 ? -24.719 2.738 19.469 1 92.06 71 GLU A C 1
ATOM 542 O O . GLU A 1 71 ? -25.906 2.533 19.703 1 92.06 71 GLU A O 1
ATOM 547 N N . ASP A 1 72 ? -24.234 3.912 19.172 1 90.88 72 ASP A N 1
ATOM 548 C CA . ASP A 1 72 ? -25.109 5.07 19 1 90.88 72 ASP A CA 1
ATOM 549 C C . ASP A 1 72 ? -25.859 5 17.672 1 90.88 72 ASP A C 1
ATOM 551 O O . ASP A 1 72 ? -27.016 5.438 17.594 1 90.88 72 ASP A O 1
ATOM 555 N N . VAL A 1 73 ? -25.219 4.426 16.719 1 93.94 73 VAL A N 1
ATOM 556 C CA . VAL A 1 73 ? -25.734 4.512 15.359 1 93.94 73 VAL A CA 1
ATOM 557 C C . VAL A 1 73 ? -26.609 3.299 15.055 1 93.94 73 VAL A C 1
ATOM 559 O O . VAL A 1 73 ? -27.594 3.4 14.312 1 93.94 73 VAL A O 1
ATOM 562 N N . MET A 1 74 ? -26.312 2.18 15.633 1 92.81 74 MET A N 1
ATOM 563 C CA . MET A 1 74 ? -26.922 0.895 15.305 1 92.81 74 MET A CA 1
ATOM 564 C C . MET A 1 74 ? -28.438 0.965 15.43 1 92.81 74 MET A C 1
ATOM 566 O O . MET A 1 74 ? -29.172 0.538 14.531 1 92.81 74 MET A O 1
ATOM 570 N N . PRO A 1 75 ? -28.953 1.578 16.453 1 93.44 75 PRO A N 1
ATOM 571 C CA . PRO A 1 75 ? -30.406 1.623 16.609 1 93.44 75 PRO A CA 1
ATOM 572 C C . PRO A 1 75 ? -31.094 2.49 15.547 1 93.44 75 PRO A C 1
ATOM 574 O O . PRO A 1 75 ? -32.281 2.334 15.289 1 93.44 75 PRO A O 1
ATOM 577 N N . MET A 1 76 ? -30.375 3.332 14.938 1 94.94 76 MET A N 1
ATOM 578 C CA . MET A 1 76 ? -30.938 4.285 13.984 1 94.94 76 MET A CA 1
ATOM 579 C C . MET A 1 76 ? -30.953 3.701 12.578 1 94.94 76 MET A C 1
ATOM 581 O O . MET A 1 76 ? -31.641 4.219 11.695 1 94.94 76 MET A O 1
ATOM 585 N N . LEU A 1 77 ? -30.281 2.656 12.375 1 94.62 77 LEU A N 1
ATOM 586 C CA . LEU A 1 77 ? -30.031 2.135 11.039 1 94.62 77 LEU A CA 1
ATOM 587 C C . LEU A 1 77 ? -31.312 1.631 10.398 1 94.62 77 LEU A C 1
ATOM 589 O O . LEU A 1 77 ? -31.578 1.904 9.227 1 94.62 77 LEU A O 1
ATOM 593 N N . SER A 1 78 ? -32.094 0.942 11.109 1 90.38 78 SER A N 1
ATOM 594 C CA . SER A 1 78 ? -33.312 0.309 10.578 1 90.38 78 SER A CA 1
ATOM 595 C C . SER A 1 78 ? -34.312 1.348 10.07 1 90.38 78 SER A C 1
ATOM 597 O O . SER A 1 78 ? -35.062 1.077 9.141 1 90.38 78 SER A O 1
ATOM 599 N N . ASN A 1 79 ? -34.25 2.561 10.555 1 92.62 79 ASN A N 1
ATOM 600 C CA . ASN A 1 79 ? -35.219 3.602 10.203 1 92.62 79 ASN A CA 1
ATOM 601 C C . ASN A 1 79 ? -34.625 4.594 9.203 1 92.62 79 ASN A C 1
ATOM 603 O O . ASN A 1 79 ? -35.312 5.496 8.734 1 92.62 79 ASN A O 1
ATOM 607 N N . SER A 1 80 ? -33.438 4.332 8.93 1 94 80 SER A N 1
ATOM 608 C CA . SER A 1 80 ? -32.75 5.301 8.062 1 94 80 SER A CA 1
ATOM 609 C C . SER A 1 80 ? -33.094 5.055 6.594 1 94 80 SER A C 1
ATOM 611 O O . SER A 1 80 ? -33.094 3.91 6.137 1 94 80 SER A O 1
ATOM 613 N N . ASN A 1 81 ? -33.438 6.102 5.887 1 93.62 81 ASN A N 1
ATOM 614 C CA . ASN A 1 81 ? -33.688 6.09 4.453 1 93.62 81 ASN A CA 1
ATOM 615 C C . ASN A 1 81 ? -33.469 7.465 3.83 1 93.62 81 ASN A C 1
ATOM 617 O O . ASN A 1 81 ? -32.969 8.375 4.492 1 93.62 81 ASN A O 1
ATOM 621 N N . ASP A 1 82 ? -33.781 7.578 2.621 1 93.88 82 ASP A N 1
ATOM 622 C CA . ASP A 1 82 ? -33.5 8.82 1.91 1 93.88 82 ASP A CA 1
ATOM 623 C C . ASP A 1 82 ? -34.25 9.992 2.525 1 93.88 82 ASP A C 1
ATOM 625 O O . ASP A 1 82 ? -33.781 11.133 2.516 1 93.88 82 ASP A O 1
ATOM 629 N N . ASN A 1 83 ? -35.406 9.703 3.01 1 91.81 83 ASN A N 1
ATOM 630 C CA . ASN A 1 83 ? -36.25 10.742 3.568 1 91.81 83 ASN A CA 1
ATOM 631 C C . ASN A 1 83 ? -35.938 11.008 5.035 1 91.81 83 ASN A C 1
ATOM 633 O O . ASN A 1 83 ? -36.281 12.07 5.562 1 91.81 83 ASN A O 1
ATOM 637 N N . ASN A 1 84 ? -35.312 10.016 5.668 1 93.88 84 ASN A N 1
ATOM 638 C CA . ASN A 1 84 ? -34.938 10.125 7.07 1 93.88 84 ASN A CA 1
ATOM 639 C C . ASN A 1 84 ? -33.5 9.664 7.297 1 93.88 84 ASN A C 1
ATOM 641 O O . ASN A 1 84 ? -33.25 8.695 8.016 1 93.88 84 ASN A O 1
ATOM 645 N N . PRO A 1 85 ? -32.594 10.383 6.801 1 96.06 85 PRO A N 1
ATOM 646 C CA . PRO A 1 85 ? -31.188 9.984 6.93 1 96.06 85 PRO A CA 1
ATOM 647 C C . PRO A 1 85 ? -30.594 10.344 8.289 1 96.06 85 PRO A C 1
ATOM 649 O O . PRO A 1 85 ? -31.156 11.188 9 1 96.06 85 PRO A O 1
ATOM 652 N N . ILE A 1 86 ? -29.609 9.648 8.734 1 96.12 86 ILE A N 1
ATOM 653 C CA . ILE A 1 86 ? -28.797 10.008 9.898 1 96.12 86 ILE A CA 1
ATOM 654 C C . ILE A 1 86 ? -27.859 11.164 9.539 1 96.12 86 ILE A C 1
ATOM 656 O O . ILE A 1 86 ? -26.953 10.992 8.719 1 96.12 86 ILE A O 1
ATOM 660 N N . GLU A 1 87 ? -28.016 12.25 10.172 1 94.69 87 GLU A N 1
ATOM 661 C CA . GLU A 1 87 ? -27.266 13.445 9.797 1 94.69 87 GLU A CA 1
ATOM 662 C C . GLU A 1 87 ? -25.938 13.523 10.547 1 94.69 87 GLU A C 1
ATOM 664 O O . GLU A 1 87 ? -25.906 13.344 11.766 1 94.69 87 GLU A O 1
ATOM 669 N N . ILE A 1 88 ? -24.891 13.703 9.859 1 94.5 88 ILE A N 1
ATOM 670 C CA . ILE A 1 88 ? -23.562 13.977 10.422 1 94.5 88 ILE A CA 1
ATOM 671 C C . ILE A 1 88 ? -23.188 15.43 10.156 1 94.5 88 ILE A C 1
ATOM 673 O O . ILE A 1 88 ? -22.875 15.797 9.016 1 94.5 88 ILE A O 1
ATOM 677 N N . HIS A 1 89 ? -23.125 16.219 11.148 1 92 89 HIS A N 1
ATOM 678 C CA . HIS A 1 89 ? -22.891 17.656 11.016 1 92 89 HIS A CA 1
ATOM 679 C C . HIS A 1 89 ? -21.422 18 11.141 1 92 89 HIS A C 1
ATOM 681 O O . HIS A 1 89 ? -20.641 17.203 11.688 1 92 89 HIS A O 1
ATOM 687 N N . GLY A 1 90 ? -21.016 19.062 10.57 1 90 90 GLY A N 1
ATOM 688 C CA . GLY A 1 90 ? -19.703 19.641 10.859 1 90 90 GLY A CA 1
ATOM 689 C C . GLY A 1 90 ? -18.609 19.141 9.938 1 90 90 GLY A C 1
ATOM 690 O O . GLY A 1 90 ? -17.422 19.375 10.195 1 90 90 GLY A O 1
ATOM 691 N N . ILE A 1 91 ? -19.031 18.359 8.914 1 92.81 91 ILE A N 1
ATOM 692 C CA . ILE A 1 91 ? -18.016 17.875 7.98 1 92.81 91 ILE A CA 1
ATOM 693 C C . ILE A 1 91 ? -18.5 18.047 6.547 1 92.81 91 ILE A C 1
ATOM 695 O O . ILE A 1 91 ? -19.703 18.141 6.305 1 92.81 91 ILE A O 1
ATOM 699 N N . THR A 1 92 ? -17.562 18.219 5.668 1 95 92 THR A N 1
ATOM 700 C CA . THR A 1 92 ? -17.891 18.312 4.25 1 95 92 THR A CA 1
ATOM 701 C C . THR A 1 92 ? -18 16.922 3.629 1 95 92 THR A C 1
ATOM 703 O O . THR A 1 92 ? -17.516 15.938 4.191 1 95 92 THR A O 1
ATOM 706 N N . ALA A 1 93 ? -18.656 16.891 2.432 1 96.75 93 ALA A N 1
ATOM 707 C CA . ALA A 1 93 ? -18.797 15.625 1.703 1 96.75 93 ALA A CA 1
ATOM 708 C C . ALA A 1 93 ? -17.422 15.086 1.295 1 96.75 93 ALA A C 1
ATOM 710 O O . ALA A 1 93 ? -17.203 13.875 1.31 1 96.75 93 ALA A O 1
ATOM 711 N N . MET A 1 94 ? -16.516 16 0.979 1 95.81 94 MET A N 1
ATOM 712 C CA . MET A 1 94 ? -15.188 15.602 0.537 1 95.81 94 MET A CA 1
ATOM 713 C C . MET A 1 94 ? -14.406 14.969 1.68 1 95.81 94 MET A C 1
ATOM 715 O O . MET A 1 94 ? -13.719 13.961 1.484 1 95.81 94 MET A O 1
ATOM 719 N N . GLN A 1 95 ? -14.531 15.516 2.83 1 95.81 95 GLN A N 1
ATOM 720 C CA . GLN A 1 95 ? -13.875 14.945 4.004 1 95.81 95 GLN A CA 1
ATOM 721 C C . GLN A 1 95 ? -14.398 13.547 4.312 1 95.81 95 GLN A C 1
ATOM 723 O O . GLN A 1 95 ? -13.625 12.641 4.613 1 95.81 95 GLN A O 1
ATOM 728 N N . PHE A 1 96 ? -15.695 13.406 4.191 1 97.56 96 PHE A N 1
ATOM 729 C CA . PHE A 1 96 ? -16.312 12.117 4.473 1 97.56 96 PHE A CA 1
ATOM 730 C C . PHE A 1 96 ? -15.914 11.086 3.42 1 97.56 96 PHE A C 1
ATOM 732 O O . PHE A 1 96 ? -15.672 9.922 3.742 1 97.56 96 PHE A O 1
ATOM 739 N N . ARG A 1 97 ? -15.766 11.555 2.17 1 97.12 97 ARG A N 1
ATOM 740 C CA . ARG A 1 97 ? -15.32 10.672 1.097 1 97.12 97 ARG A CA 1
ATOM 741 C C . ARG A 1 97 ? -13.898 10.18 1.345 1 97.12 97 ARG A C 1
ATOM 743 O O . ARG A 1 97 ? -13.594 9.008 1.116 1 97.12 97 ARG A O 1
ATOM 750 N N . ASP A 1 98 ? -13.078 11.008 1.81 1 96.25 98 ASP A N 1
ATOM 751 C CA . ASP A 1 98 ? -11.703 10.625 2.111 1 96.25 98 ASP A CA 1
ATOM 752 C C . ASP A 1 98 ? -11.656 9.594 3.242 1 96.25 98 ASP A C 1
ATOM 754 O O . ASP A 1 98 ? -10.875 8.641 3.191 1 96.25 98 ASP A O 1
ATOM 758 N N . TYR A 1 99 ? -12.531 9.867 4.176 1 97.56 99 TYR A N 1
ATOM 759 C CA . TYR A 1 99 ? -12.648 8.938 5.293 1 97.56 99 TYR A CA 1
ATOM 760 C C . TYR A 1 99 ? -13.133 7.57 4.82 1 97.56 99 TYR A C 1
ATOM 762 O O . TYR A 1 99 ? -12.578 6.539 5.215 1 97.56 99 TYR A O 1
ATOM 770 N N . LEU A 1 100 ? -14.102 7.574 3.953 1 97.88 100 LEU A N 1
ATOM 771 C CA . LEU A 1 100 ? -14.633 6.324 3.41 1 97.88 100 LEU A CA 1
ATOM 772 C C . LEU A 1 100 ? -13.609 5.66 2.492 1 97.88 100 LEU A C 1
ATOM 774 O O . LEU A 1 100 ? -13.492 4.43 2.477 1 97.88 100 LEU A O 1
ATOM 778 N N . LEU A 1 101 ? -12.906 6.457 1.793 1 97 101 LEU A N 1
ATOM 779 C CA . LEU A 1 101 ? -11.914 5.934 0.857 1 97 101 LEU A CA 1
ATOM 780 C C . LEU A 1 101 ? -10.852 5.121 1.588 1 97 101 LEU A C 1
ATOM 782 O O . LEU A 1 101 ? -10.469 4.043 1.132 1 97 101 LEU A O 1
ATOM 786 N N . ILE A 1 102 ? -10.375 5.594 2.701 1 96.44 102 ILE A N 1
ATOM 787 C CA . ILE A 1 102 ? -9.297 4.914 3.414 1 96.44 102 ILE A CA 1
ATOM 788 C C . ILE A 1 102 ? -9.82 3.613 4.016 1 96.44 102 ILE A C 1
ATOM 790 O O . ILE A 1 102 ? -9.055 2.666 4.223 1 96.44 102 ILE A O 1
ATOM 794 N N . LEU A 1 103 ? -11.117 3.553 4.293 1 96.88 103 LEU A N 1
ATOM 795 C CA . LEU A 1 103 ? -11.688 2.393 4.965 1 96.88 103 LEU A CA 1
ATOM 796 C C . LEU A 1 103 ? -12.219 1.384 3.951 1 96.88 103 LEU A C 1
ATOM 798 O O . LEU A 1 103 ? -12.195 0.176 4.199 1 96.88 103 LEU A O 1
ATOM 802 N N . LEU A 1 104 ? -12.75 1.88 2.836 1 96.06 104 LEU A N 1
ATOM 803 C CA . LEU A 1 104 ? -13.477 1.023 1.907 1 96.06 104 LEU A CA 1
ATOM 804 C C . LEU A 1 104 ? -12.766 0.953 0.561 1 96.06 104 LEU A C 1
ATOM 806 O O . LEU A 1 104 ? -13.219 0.261 -0.353 1 96.06 104 LEU A O 1
ATOM 810 N N . GLY A 1 105 ? -11.656 1.639 0.479 1 94.25 105 GLY A N 1
ATOM 811 C CA . GLY A 1 105 ? -10.898 1.604 -0.763 1 94.25 105 GLY A CA 1
ATOM 812 C C . GLY A 1 105 ? -10.328 0.234 -1.076 1 94.25 105 GLY A C 1
ATOM 813 O O . GLY A 1 105 ? -10.18 -0.602 -0.183 1 94.25 105 GLY A O 1
ATOM 814 N N . ARG A 1 106 ? -10.07 0.093 -2.311 1 93.62 106 ARG A N 1
ATOM 815 C CA . ARG A 1 106 ? -9.523 -1.164 -2.814 1 93.62 106 ARG A CA 1
ATOM 816 C C . ARG A 1 106 ? -8.148 -0.956 -3.432 1 93.62 106 ARG A C 1
ATOM 818 O O . ARG A 1 106 ? -7.805 0.156 -3.84 1 93.62 106 ARG A O 1
ATOM 825 N N . PRO A 1 107 ? -7.375 -2.025 -3.477 1 91.19 107 PRO A N 1
ATOM 826 C CA . PRO A 1 107 ? -6.008 -1.863 -3.971 1 91.19 107 PRO A CA 1
ATOM 827 C C . PRO A 1 107 ? -5.953 -1.352 -5.406 1 91.19 107 PRO A C 1
ATOM 829 O O . PRO A 1 107 ? -4.9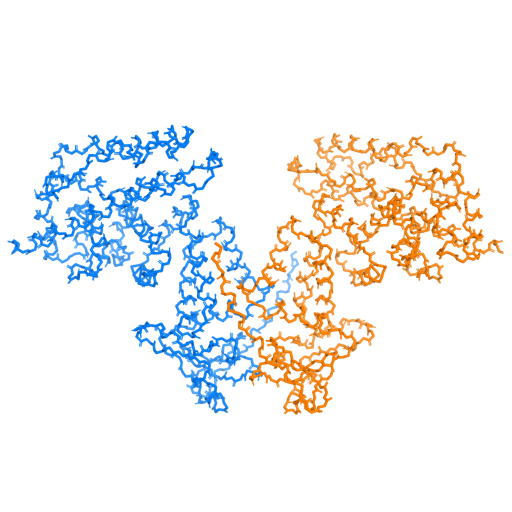73 -0.715 -5.805 1 91.19 107 PRO A O 1
ATOM 832 N N . TYR A 1 108 ? -7.016 -1.577 -6.168 1 92.19 108 TYR A N 1
ATOM 833 C CA . TYR A 1 108 ? -7 -1.171 -7.566 1 92.19 108 TYR A CA 1
ATOM 834 C C . TYR A 1 108 ? -7.547 0.242 -7.734 1 92.19 108 TYR A C 1
ATOM 836 O O . TYR A 1 108 ? -7.535 0.793 -8.836 1 92.19 108 TYR A O 1
ATOM 844 N N . ASP A 1 109 ? -7.984 0.845 -6.641 1 93 109 ASP A N 1
ATOM 845 C CA . ASP A 1 109 ? -8.391 2.248 -6.668 1 93 109 ASP A CA 1
ATOM 846 C C . ASP A 1 109 ? -7.172 3.17 -6.691 1 93 109 ASP A C 1
ATOM 848 O O . ASP A 1 109 ? -6.359 3.16 -5.766 1 93 109 ASP A O 1
ATOM 852 N N . LYS A 1 110 ? -7.102 3.951 -7.648 1 89.75 110 LYS A N 1
ATOM 853 C CA . LYS A 1 110 ? -5.941 4.816 -7.828 1 89.75 110 LYS A CA 1
ATOM 854 C C . LYS A 1 110 ? -5.785 5.781 -6.656 1 89.75 110 LYS A C 1
ATOM 856 O O . LYS A 1 110 ? -4.684 5.957 -6.129 1 89.75 110 LYS A O 1
ATOM 861 N N . ASP A 1 111 ? -6.867 6.391 -6.301 1 90.88 111 ASP A N 1
ATOM 862 C CA . ASP A 1 111 ? -6.809 7.363 -5.219 1 90.88 111 ASP A CA 1
ATOM 863 C C . ASP A 1 111 ? -6.438 6.695 -3.895 1 90.88 111 ASP A C 1
ATOM 865 O O . ASP A 1 111 ? -5.711 7.27 -3.084 1 90.88 111 ASP A O 1
ATOM 869 N N . TYR A 1 112 ? -6.938 5.496 -3.713 1 93.19 112 TYR A N 1
ATOM 870 C CA . TYR A 1 112 ? -6.602 4.746 -2.508 1 93.19 112 TYR A CA 1
ATOM 871 C C . TYR A 1 112 ? -5.121 4.387 -2.482 1 93.19 112 TYR A C 1
ATOM 873 O O . TYR A 1 112 ? -4.453 4.562 -1.462 1 93.19 112 TYR A O 1
ATOM 881 N N . SER A 1 113 ? -4.664 3.922 -3.605 1 87.69 113 SER A N 1
ATOM 882 C CA . SER A 1 113 ? -3.266 3.527 -3.719 1 87.69 113 SER A CA 1
ATOM 883 C C . SER A 1 113 ? -2.336 4.703 -3.449 1 87.69 113 SER A C 1
ATOM 885 O O . SER A 1 113 ? -1.289 4.547 -2.816 1 87.69 113 SER A O 1
ATOM 887 N N . LYS A 1 114 ? -2.727 5.828 -3.828 1 85.88 114 LYS A N 1
ATOM 888 C CA . LYS A 1 114 ? -1.934 7.035 -3.598 1 85.88 114 LYS A CA 1
ATOM 889 C C . LYS A 1 114 ? -1.887 7.383 -2.113 1 85.88 114 LYS A C 1
ATOM 891 O O . LYS A 1 114 ? -0.839 7.777 -1.596 1 85.88 114 LYS A O 1
ATOM 896 N N . LEU A 1 115 ? -2.922 7.195 -1.466 1 88.31 115 LEU A N 1
ATOM 897 C CA . LEU A 1 115 ? -3.008 7.523 -0.047 1 88.31 115 LEU A CA 1
ATOM 898 C C . LEU A 1 115 ? -2.148 6.574 0.783 1 88.31 115 LEU A C 1
ATOM 900 O O . LEU A 1 115 ? -1.459 7.004 1.71 1 88.31 115 LEU A O 1
ATOM 904 N N . ILE A 1 116 ? -2.189 5.355 0.425 1 86.75 116 ILE A N 1
ATOM 905 C CA . ILE A 1 116 ? -1.483 4.363 1.227 1 86.75 116 ILE A CA 1
ATOM 906 C C . ILE A 1 116 ? 0 4.367 0.867 1 86.75 116 ILE A C 1
ATOM 908 O O . ILE A 1 116 ? 0.855 4.16 1.731 1 86.75 116 ILE A O 1
ATOM 912 N N . SER A 1 117 ? 0.364 4.48 -0.452 1 74.75 117 SER A N 1
ATOM 913 C CA . SER A 1 117 ? 1.751 4.477 -0.906 1 74.75 117 SER A CA 1
ATOM 914 C C . 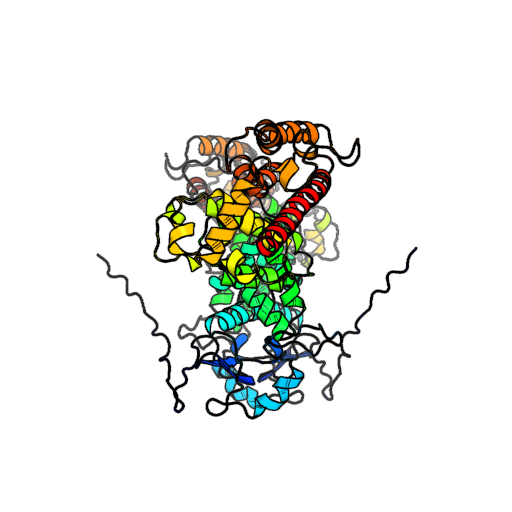SER A 1 117 ? 2.502 5.703 -0.393 1 74.75 117 SER A C 1
ATOM 916 O O . SER A 1 117 ? 3.699 5.629 -0.105 1 74.75 117 SER A O 1
ATOM 918 N N . TYR A 1 118 ? 1.867 6.734 -0.298 1 64.5 118 TYR A N 1
ATOM 919 C CA . TYR A 1 118 ? 2.467 7.992 0.137 1 64.5 118 TYR A CA 1
ATOM 920 C C . TYR A 1 118 ? 3.08 7.852 1.525 1 64.5 118 TYR A C 1
ATOM 922 O O . TYR A 1 118 ? 4.074 8.508 1.84 1 64.5 118 TYR A O 1
ATOM 930 N N . HIS A 1 119 ? 2.619 6.863 2.129 1 63.34 119 HIS A N 1
ATOM 931 C CA . HIS A 1 119 ? 3.139 6.68 3.48 1 63.34 119 HIS A CA 1
ATOM 932 C C . HIS A 1 119 ? 4.559 6.129 3.455 1 63.34 119 HIS A C 1
ATOM 934 O O . HIS A 1 119 ? 5.355 6.406 4.355 1 63.34 119 HIS A O 1
ATOM 940 N N . ASN A 1 120 ? 4.883 5.633 2.27 1 65.06 120 ASN A N 1
ATOM 941 C CA . ASN A 1 120 ? 6.172 4.945 2.242 1 65.06 120 ASN A CA 1
ATOM 942 C C . ASN A 1 120 ? 7.156 5.641 1.305 1 65.06 120 ASN A C 1
ATOM 944 O O . ASN A 1 120 ? 8.359 5.402 1.383 1 65.06 120 ASN A O 1
ATOM 948 N N . TYR A 1 121 ? 6.602 6.566 0.521 1 73 121 TYR A N 1
ATOM 949 C CA . TYR A 1 121 ? 7.473 7.176 -0.476 1 73 121 TYR A CA 1
ATOM 950 C C . TYR A 1 121 ? 7.562 8.68 -0.27 1 73 121 TYR A C 1
ATOM 952 O O . TYR A 1 121 ? 6.691 9.43 -0.713 1 73 121 TYR A O 1
ATOM 960 N N . PHE A 1 122 ? 8.562 9.156 0.218 1 72.5 122 PHE A N 1
ATOM 961 C CA . PHE A 1 122 ? 8.742 10.547 0.635 1 72.5 122 PHE A CA 1
ATOM 962 C C . PHE A 1 122 ? 8.594 11.492 -0.552 1 72.5 122 PHE A C 1
ATOM 964 O O . PHE A 1 122 ? 8.102 12.609 -0.403 1 72.5 122 PHE A O 1
ATOM 971 N N . ILE A 1 123 ? 8.922 10.914 -1.688 1 71.88 123 ILE A N 1
ATOM 972 C CA . ILE A 1 123 ? 8.953 11.773 -2.871 1 71.88 123 ILE A CA 1
ATOM 973 C C . ILE A 1 123 ? 7.535 12.188 -3.24 1 71.88 123 ILE A C 1
ATOM 975 O O . ILE A 1 123 ? 7.332 13.242 -3.848 1 71.88 123 ILE A O 1
ATOM 979 N N . THR A 1 124 ? 6.613 11.438 -2.746 1 76.31 124 THR A N 1
ATOM 980 C CA . THR A 1 124 ? 5.238 11.695 -3.158 1 76.31 124 THR A CA 1
ATOM 981 C C . THR A 1 124 ? 4.5 12.508 -2.098 1 76.31 124 THR A C 1
ATOM 983 O O . THR A 1 124 ? 3.336 12.867 -2.287 1 76.31 124 THR A O 1
ATOM 986 N N . HIS A 1 125 ? 5.152 12.844 -1.083 1 84.44 125 HIS A N 1
ATOM 987 C CA . HIS A 1 125 ? 4.508 13.586 -0.006 1 84.44 125 HIS A CA 1
ATOM 988 C C . HIS A 1 125 ? 4.172 15.008 -0.44 1 84.44 125 HIS A C 1
ATOM 990 O O . HIS A 1 125 ? 4.953 15.648 -1.147 1 84.44 125 HIS A O 1
ATOM 996 N N . SER A 1 126 ? 3.018 15.43 -0.078 1 90.38 126 SER A N 1
ATOM 997 C CA . SER A 1 126 ? 2.512 16.75 -0.425 1 90.38 126 SER A CA 1
ATOM 998 C C . SER A 1 126 ? 1.624 17.312 0.681 1 90.38 126 SER A C 1
ATOM 1000 O O . SER A 1 126 ? 1.215 16.578 1.585 1 90.38 126 SER A O 1
ATOM 1002 N N . LYS A 1 127 ? 1.435 18.625 0.582 1 92.12 127 LYS A N 1
ATOM 1003 C CA . LYS A 1 127 ? 0.528 19.281 1.524 1 92.12 127 LYS A CA 1
ATOM 1004 C C . LYS A 1 127 ? -0.871 18.672 1.446 1 92.12 127 LYS A C 1
ATOM 1006 O O . LYS A 1 127 ? -1.503 18.422 2.475 1 92.12 127 LYS A O 1
ATOM 1011 N N . ASP A 1 128 ? -1.292 18.469 0.232 1 92.75 128 ASP A N 1
ATOM 1012 C CA . ASP A 1 128 ? -2.639 17.953 0.018 1 92.75 128 ASP A CA 1
ATOM 1013 C C . ASP A 1 128 ? -2.838 16.625 0.744 1 92.75 128 ASP A C 1
ATOM 1015 O O . ASP A 1 128 ? -3.869 16.406 1.382 1 92.75 128 ASP A O 1
ATOM 1019 N N . ILE A 1 129 ? -1.905 15.781 0.72 1 93 129 ILE A N 1
ATOM 1020 C CA . ILE A 1 129 ? -1.997 14.469 1.36 1 93 129 ILE A CA 1
ATOM 1021 C C . ILE A 1 129 ? -1.974 14.641 2.879 1 93 129 ILE A C 1
ATOM 1023 O O . ILE A 1 129 ? -2.672 13.922 3.598 1 93 129 ILE A O 1
ATOM 1027 N N . CYS A 1 130 ? -1.183 15.547 3.355 1 93.25 130 CYS A N 1
ATOM 1028 C CA . CYS A 1 130 ? -1.136 15.805 4.789 1 93.25 130 CYS A CA 1
ATOM 1029 C C . CYS A 1 130 ? -2.49 16.281 5.301 1 93.25 130 CYS A C 1
ATOM 1031 O O . CYS A 1 130 ? -2.955 15.836 6.352 1 93.25 130 CYS A O 1
ATOM 1033 N N . VAL A 1 131 ? -3.08 17.141 4.516 1 94.44 131 VAL A N 1
ATOM 1034 C CA . VAL A 1 131 ? -4.383 17.688 4.895 1 94.44 131 VAL A CA 1
ATOM 1035 C C . VAL A 1 131 ? -5.426 16.562 4.887 1 94.44 131 VAL A C 1
ATOM 1037 O O . VAL A 1 131 ? -6.27 16.5 5.781 1 94.44 131 VAL A O 1
ATOM 1040 N N . ARG A 1 132 ? -5.352 15.711 3.939 1 94.62 132 ARG A N 1
ATOM 1041 C CA . ARG A 1 132 ? -6.258 14.57 3.881 1 94.62 132 ARG A CA 1
ATOM 1042 C C . ARG A 1 132 ? -6.066 13.656 5.082 1 94.62 132 ARG A C 1
ATOM 1044 O O . ARG A 1 132 ? -7.043 13.188 5.676 1 94.62 132 ARG A O 1
ATOM 1051 N N . TYR A 1 133 ? -4.82 13.398 5.457 1 95.06 133 TYR A N 1
ATOM 1052 C CA . TYR A 1 133 ? -4.543 12.586 6.637 1 95.06 133 TYR A CA 1
ATOM 1053 C C . TYR A 1 133 ? -5.102 13.242 7.895 1 95.06 133 TYR A C 1
ATOM 1055 O O . TYR A 1 133 ? -5.656 12.562 8.758 1 95.06 133 TYR A O 1
ATOM 1063 N N . LEU A 1 134 ? -4.957 14.516 7.93 1 95 134 LEU A N 1
ATOM 1064 C CA . LEU A 1 134 ? -5.488 15.25 9.078 1 95 134 LEU A CA 1
ATOM 1065 C C . LEU A 1 134 ? -7.004 15.094 9.164 1 95 134 LEU A C 1
ATOM 1067 O O . LEU A 1 134 ? -7.547 14.828 10.234 1 95 134 LEU A O 1
ATOM 1071 N N . ASP A 1 135 ? -7.664 15.227 8.055 1 95.19 135 ASP A N 1
ATOM 1072 C CA . ASP A 1 135 ? -9.117 15.086 8.016 1 95.19 135 ASP A CA 1
ATOM 1073 C C . ASP A 1 135 ? -9.547 13.672 8.406 1 95.19 135 ASP A C 1
ATOM 1075 O O . ASP A 1 135 ? -10.477 13.5 9.195 1 95.19 135 ASP A O 1
ATOM 1079 N N . ILE A 1 136 ? -8.875 12.719 7.887 1 96.62 136 ILE A N 1
ATOM 1080 C CA . ILE A 1 136 ? -9.172 11.328 8.188 1 96.62 136 ILE A CA 1
ATOM 1081 C C . ILE A 1 136 ? -8.953 11.062 9.68 1 96.62 136 ILE A C 1
ATOM 1083 O O . ILE A 1 136 ? -9.773 10.422 10.328 1 96.62 136 ILE A O 1
ATOM 1087 N N . ALA A 1 137 ? -7.844 11.57 10.203 1 95.06 137 ALA A N 1
ATOM 1088 C CA . ALA A 1 137 ? -7.539 11.383 11.617 1 95.06 137 ALA A CA 1
ATOM 1089 C C . ALA A 1 137 ? -8.617 12 12.508 1 95.06 137 ALA A C 1
ATOM 1091 O O . ALA A 1 137 ? -9.039 11.398 13.492 1 95.06 137 ALA A O 1
ATOM 1092 N N . THR A 1 138 ? -9.016 13.125 12.148 1 94.06 138 THR A N 1
ATOM 1093 C CA . THR A 1 138 ? -10.039 13.828 12.906 1 94.06 138 THR A CA 1
ATOM 1094 C C . THR A 1 138 ? -11.352 13.047 12.898 1 94.06 138 THR A C 1
ATOM 1096 O O . THR A 1 138 ? -12 12.898 13.938 1 94.06 138 THR A O 1
ATOM 1099 N N . LEU A 1 139 ? -11.711 12.555 11.773 1 96.31 139 LEU A N 1
ATOM 1100 C CA . LEU A 1 139 ? -12.945 11.789 11.664 1 96.31 139 LEU A CA 1
ATOM 1101 C C . LEU A 1 139 ? -12.805 10.438 12.359 1 96.31 139 LEU A C 1
ATOM 1103 O O . LEU A 1 139 ? -13.758 9.953 12.977 1 96.31 139 LEU A O 1
ATOM 1107 N N . ALA A 1 140 ? -11.656 9.836 12.203 1 96.25 140 ALA A N 1
ATOM 1108 C CA . ALA A 1 140 ? -11.414 8.57 12.898 1 96.25 140 ALA A CA 1
ATOM 1109 C C . ALA A 1 140 ? -11.609 8.727 14.406 1 96.25 140 ALA A C 1
ATOM 1111 O O . ALA A 1 140 ? -12.188 7.855 15.055 1 96.25 140 ALA A O 1
ATOM 1112 N N . ARG A 1 141 ? -11.117 9.828 14.891 1 92.5 141 ARG A N 1
ATOM 1113 C CA . ARG A 1 141 ? -11.312 10.117 16.312 1 92.5 141 ARG A CA 1
ATOM 1114 C C . ARG A 1 141 ? -12.789 10.312 16.625 1 92.5 141 ARG A C 1
ATOM 1116 O O . ARG A 1 141 ? -13.297 9.742 17.594 1 92.5 141 ARG A O 1
ATOM 1123 N N . ARG A 1 142 ? -13.445 11.102 15.844 1 93.12 142 ARG A N 1
ATOM 1124 C CA . ARG A 1 142 ? -14.859 11.391 16.047 1 93.12 142 ARG A CA 1
ATOM 1125 C C . ARG A 1 142 ? -15.688 10.109 16 1 93.12 142 ARG A C 1
ATOM 1127 O O . ARG A 1 142 ? -16.641 9.961 16.766 1 93.12 142 ARG A O 1
ATOM 1134 N N . PHE A 1 143 ? -15.352 9.164 15.109 1 95.75 143 PHE A N 1
ATOM 1135 C CA . PHE A 1 143 ? -16.141 7.965 14.875 1 95.75 143 PHE A CA 1
ATOM 1136 C C . PHE A 1 143 ? -15.547 6.773 15.617 1 95.75 143 PHE A C 1
ATOM 1138 O O . PHE A 1 143 ? -15.891 5.625 15.336 1 95.75 143 PHE A O 1
ATOM 1145 N N . ARG A 1 144 ? -14.594 7.016 16.469 1 94.31 144 ARG A N 1
ATOM 1146 C CA . ARG A 1 144 ? -14.016 6.074 17.438 1 94.31 144 ARG A CA 1
ATOM 1147 C C . ARG A 1 144 ? -13.305 4.93 16.719 1 94.31 144 ARG A C 1
ATOM 1149 O O . ARG A 1 144 ? -13.391 3.775 17.141 1 94.31 144 ARG A O 1
ATOM 1156 N N . MET A 1 145 ? -12.719 5.27 15.625 1 95.31 145 MET A N 1
ATOM 1157 C CA . MET A 1 145 ? -11.867 4.312 14.922 1 95.31 145 MET A CA 1
ATOM 1158 C C . MET A 1 145 ? -10.414 4.449 15.375 1 95.31 145 MET A C 1
ATOM 1160 O O . MET A 1 145 ? -9.586 5.004 14.656 1 95.31 145 MET A O 1
ATOM 1164 N N . VAL A 1 146 ? -10.078 3.859 16.422 1 93.81 146 VAL A N 1
ATOM 1165 C CA . VAL A 1 146 ? -8.836 4.082 17.156 1 93.81 146 VAL A CA 1
ATOM 1166 C C . VAL A 1 146 ? -7.645 3.641 16.312 1 93.81 146 VAL A C 1
ATOM 1168 O O . VAL A 1 146 ? -6.652 4.363 16.203 1 93.81 146 VAL A O 1
ATOM 1171 N N . GLU A 1 147 ? -7.738 2.465 15.734 1 94.62 147 GLU A N 1
ATOM 1172 C CA . GLU A 1 147 ? -6.629 1.945 14.938 1 94.62 147 GLU A CA 1
ATOM 1173 C C . GLU A 1 147 ? -6.363 2.822 13.719 1 94.62 147 GLU A C 1
ATOM 1175 O O . GLU A 1 147 ? -5.207 3.045 13.344 1 94.62 147 GLU A O 1
ATOM 1180 N N . LEU A 1 148 ? -7.414 3.291 13.18 1 95.81 148 LEU A N 1
ATOM 1181 C CA . LEU A 1 148 ? -7.258 4.176 12.031 1 95.81 148 LEU A CA 1
ATOM 1182 C C . LEU A 1 148 ? -6.629 5.504 12.453 1 95.81 148 LEU A C 1
ATOM 1184 O O . LEU A 1 148 ? -5.777 6.043 11.742 1 95.81 148 LEU A O 1
ATOM 1188 N N . GLU A 1 149 ? -7.062 6.039 13.508 1 94.62 149 GLU A N 1
ATOM 1189 C CA . GLU A 1 149 ? -6.477 7.273 14.016 1 94.62 149 GLU A CA 1
ATOM 1190 C C . GLU A 1 149 ? -4.973 7.129 14.219 1 94.62 149 GLU A C 1
ATOM 1192 O O . GLU A 1 149 ? -4.195 7.984 13.781 1 94.62 149 GLU A O 1
ATOM 1197 N N . GLN A 1 150 ? -4.621 6.031 14.797 1 93.88 150 GLN A N 1
ATOM 1198 C CA . GLN A 1 150 ? -3.207 5.793 15.062 1 93.88 150 GLN A CA 1
ATOM 1199 C C . GLN A 1 150 ? -2.42 5.645 13.766 1 93.88 150 GLN A C 1
ATOM 1201 O O . GLN A 1 150 ? -1.313 6.172 13.641 1 93.88 150 GLN A O 1
ATOM 1206 N N . TRP A 1 151 ? -2.959 4.918 12.883 1 93.75 151 TRP A N 1
ATOM 1207 C CA . TRP A 1 151 ? -2.303 4.75 11.586 1 93.75 151 TRP A CA 1
ATOM 1208 C C . TRP A 1 151 ? -2.08 6.098 10.906 1 93.75 151 TRP A C 1
ATOM 1210 O O . TRP A 1 151 ? -1.016 6.344 10.336 1 93.75 151 TRP A O 1
ATOM 1220 N N . THR A 1 152 ? -3.086 6.926 10.922 1 93.88 152 THR A N 1
ATOM 1221 C CA . THR A 1 152 ? -3.006 8.227 10.266 1 93.88 152 THR A CA 1
ATOM 1222 C C . THR A 1 152 ? -1.993 9.125 10.961 1 93.88 152 THR A C 1
ATOM 1224 O O . THR A 1 152 ? -1.294 9.906 10.312 1 93.88 152 THR A O 1
ATOM 1227 N N . ILE A 1 153 ? -1.953 9.047 12.266 1 93 153 ILE A N 1
ATOM 1228 C CA . ILE A 1 153 ? -0.968 9.805 13.031 1 93 153 ILE A CA 1
ATOM 1229 C C . ILE A 1 153 ? 0.44 9.367 12.633 1 93 153 ILE A C 1
ATOM 1231 O O . ILE A 1 153 ? 1.327 10.203 12.445 1 93 153 ILE A O 1
ATOM 1235 N N . ASP A 1 154 ? 0.592 8.117 12.445 1 92.06 154 ASP A N 1
ATOM 1236 C CA . ASP A 1 154 ? 1.888 7.602 12.016 1 92.06 154 ASP A CA 1
ATOM 1237 C C . ASP A 1 154 ? 2.223 8.07 10.602 1 92.06 154 ASP A C 1
ATOM 1239 O O . ASP A 1 154 ? 3.383 8.352 10.289 1 92.06 154 ASP A O 1
ATOM 1243 N N . ALA A 1 155 ? 1.217 8.086 9.805 1 91.12 155 ALA A N 1
ATOM 1244 C CA . ALA A 1 155 ? 1.412 8.594 8.445 1 91.12 155 ALA A CA 1
ATOM 1245 C C . ALA A 1 155 ? 1.842 10.055 8.461 1 91.12 155 ALA A C 1
ATOM 1247 O O . ALA A 1 155 ? 2.764 10.445 7.742 1 91.12 155 ALA A O 1
ATOM 1248 N N . LEU A 1 156 ? 1.21 10.82 9.258 1 92.38 156 LEU A N 1
ATOM 1249 C CA . LEU A 1 156 ? 1.568 12.227 9.414 1 92.38 156 LEU A CA 1
ATOM 1250 C C . LEU A 1 156 ? 2.98 12.367 9.977 1 92.38 156 LEU A C 1
ATOM 1252 O O . LEU A 1 156 ? 3.746 13.227 9.531 1 92.38 156 LEU A O 1
ATOM 1256 N N . ARG A 1 157 ? 3.289 11.57 10.945 1 91.06 157 ARG A N 1
ATOM 1257 C CA . ARG A 1 157 ? 4.625 11.594 11.531 1 91.06 157 ARG A CA 1
ATOM 1258 C C . ARG A 1 157 ? 5.695 11.398 10.461 1 91.06 157 ARG A C 1
ATOM 1260 O O . ARG A 1 157 ? 6.695 12.125 10.445 1 91.06 157 ARG A O 1
ATOM 1267 N N . THR A 1 158 ? 5.445 10.453 9.594 1 88.5 158 THR A N 1
ATOM 1268 C CA . THR A 1 158 ? 6.402 10.156 8.531 1 88.5 158 THR A CA 1
ATOM 1269 C C . THR A 1 158 ? 6.582 11.359 7.617 1 88.5 158 THR A C 1
ATOM 1271 O O . THR A 1 158 ? 7.688 11.625 7.137 1 88.5 158 THR A O 1
ATOM 1274 N N . SER A 1 159 ? 5.562 12.078 7.398 1 88.19 159 SER A N 1
ATOM 1275 C CA . SER A 1 159 ? 5.621 13.258 6.539 1 88.19 159 SER A CA 1
ATOM 1276 C C . SER A 1 159 ? 6.441 14.375 7.18 1 88.19 159 SER A C 1
ATOM 1278 O O . SER A 1 159 ? 7.188 15.07 6.492 1 88.19 159 SER A O 1
ATOM 1280 N N . PHE A 1 160 ? 6.359 14.445 8.445 1 89.75 160 PHE A N 1
ATOM 1281 C CA . PHE A 1 160 ? 6.961 15.594 9.117 1 89.75 160 PHE A CA 1
ATOM 1282 C C . PHE A 1 160 ? 8.32 15.227 9.703 1 89.75 160 PHE A C 1
ATOM 1284 O O . PHE A 1 160 ? 9.016 16.094 10.25 1 89.75 160 PHE A O 1
ATOM 1291 N N . THR A 1 161 ? 8.719 14.016 9.617 1 83.5 161 THR A N 1
ATOM 1292 C CA . THR A 1 161 ? 10.031 13.594 10.078 1 83.5 161 THR A CA 1
ATOM 1293 C C . THR A 1 161 ? 10.883 13.078 8.914 1 83.5 161 THR A C 1
ATOM 1295 O O . THR A 1 161 ? 11.953 12.516 9.125 1 83.5 161 THR A O 1
ATOM 1298 N N . GLY A 1 162 ? 10.336 13.242 7.754 1 77.88 162 GLY A N 1
ATOM 1299 C CA . GLY A 1 162 ? 11.047 12.773 6.574 1 77.88 162 GLY A CA 1
ATOM 1300 C C . GLY A 1 162 ? 12.25 13.633 6.223 1 77.88 162 GLY A C 1
ATOM 1301 O O . GLY A 1 162 ? 12.648 14.5 7.004 1 77.88 162 GLY A O 1
ATOM 1302 N N . PRO A 1 163 ? 12.789 13.344 5.055 1 80.69 163 PRO A N 1
ATOM 1303 C CA . PRO A 1 163 ? 13.945 14.125 4.602 1 80.69 163 PRO A CA 1
ATOM 1304 C C . PRO A 1 163 ? 13.656 15.617 4.508 1 80.69 163 PRO A C 1
ATOM 1306 O O . PRO A 1 163 ? 12.523 16.016 4.199 1 80.69 163 PRO A O 1
ATOM 1309 N N . THR A 1 164 ? 14.68 16.344 4.668 1 83.69 164 THR A N 1
ATOM 1310 C CA . THR A 1 164 ? 14.555 17.797 4.688 1 83.69 164 THR A CA 1
ATOM 1311 C C . THR A 1 164 ? 14.078 18.312 3.338 1 83.69 164 THR A C 1
ATOM 1313 O O . THR A 1 164 ? 13.359 19.328 3.271 1 83.69 164 THR A O 1
ATOM 1316 N N . THR A 1 165 ? 14.453 17.609 2.34 1 85.31 165 THR A N 1
ATOM 1317 C CA . THR A 1 165 ? 14.039 18.031 1.008 1 85.31 165 THR A CA 1
ATOM 1318 C C . THR A 1 165 ? 12.523 17.891 0.847 1 85.31 165 THR A C 1
ATOM 1320 O O . THR A 1 165 ? 11.883 18.766 0.257 1 85.31 165 THR A O 1
ATOM 1323 N N . THR A 1 166 ? 12.062 16.891 1.407 1 85.06 166 THR A N 1
ATOM 1324 C CA . THR A 1 166 ? 10.625 16.672 1.347 1 85.06 166 THR A CA 1
ATOM 1325 C C . THR A 1 166 ? 9.875 17.688 2.205 1 85.06 166 THR A C 1
ATOM 1327 O O . THR A 1 166 ? 8.844 18.203 1.791 1 85.06 166 THR A O 1
ATOM 1330 N N . LEU A 1 167 ? 10.422 18 3.318 1 88.38 167 LEU A N 1
ATOM 1331 C CA . LEU A 1 167 ? 9.797 18.953 4.219 1 88.38 167 LEU A CA 1
ATOM 1332 C C . LEU A 1 167 ? 9.781 20.344 3.594 1 88.38 167 LEU A C 1
ATOM 1334 O O . LEU A 1 167 ? 8.797 21.078 3.723 1 88.38 167 LEU A O 1
ATOM 1338 N N . ALA A 1 168 ? 10.867 20.625 2.996 1 89 168 ALA A N 1
ATOM 1339 C CA . ALA A 1 168 ? 10.953 21.922 2.324 1 89 168 ALA A CA 1
ATOM 1340 C C . ALA A 1 168 ? 9.922 22.016 1.203 1 89 168 ALA A C 1
ATOM 1342 O O . ALA A 1 168 ? 9.305 23.062 1.016 1 89 168 ALA A O 1
ATOM 1343 N N . LYS A 1 169 ? 9.766 20.953 0.552 1 89.5 169 LYS A N 1
ATOM 1344 C CA . LYS A 1 169 ? 8.789 20.906 -0.528 1 89.5 169 LYS A CA 1
ATOM 1345 C C . LYS A 1 169 ? 7.371 21.109 0.009 1 89.5 169 LYS A C 1
ATOM 1347 O O . LYS A 1 169 ? 6.605 21.906 -0.524 1 89.5 169 LYS A O 1
ATOM 1352 N N . ILE A 1 170 ? 7.062 20.438 1.016 1 91.38 170 ILE A N 1
ATOM 1353 C CA . ILE A 1 170 ? 5.738 20.516 1.622 1 91.38 170 ILE A CA 1
ATOM 1354 C C . ILE A 1 170 ? 5.496 21.938 2.141 1 91.38 170 ILE A C 1
ATOM 1356 O O . ILE A 1 170 ? 4.406 22.484 1.967 1 91.38 170 ILE A O 1
ATOM 1360 N N . ALA A 1 171 ? 6.52 22.516 2.719 1 90.31 171 ALA A N 1
ATOM 1361 C CA . ALA A 1 171 ? 6.41 23.844 3.307 1 90.31 171 ALA A CA 1
ATOM 1362 C C . ALA A 1 171 ? 6.246 24.906 2.227 1 90.31 171 ALA A C 1
ATOM 1364 O O . ALA A 1 171 ? 5.688 25.969 2.48 1 90.31 171 ALA A O 1
ATOM 1365 N N . SER A 1 172 ? 6.738 24.578 1.083 1 88.75 172 SER A N 1
ATOM 1366 C CA . SER A 1 172 ? 6.699 25.562 0.003 1 88.75 172 SER A CA 1
ATOM 1367 C C . SER A 1 172 ? 5.305 25.641 -0.609 1 88.75 172 SER A C 1
ATOM 1369 O O . SER A 1 172 ? 5.004 26.594 -1.334 1 88.75 172 SER A O 1
ATOM 1371 N N . GLU A 1 173 ? 4.504 24.75 -0.249 1 89.25 173 GLU A N 1
ATOM 1372 C CA . GLU A 1 173 ? 3.135 24.781 -0.751 1 89.25 173 GLU A CA 1
ATOM 1373 C C . GLU A 1 173 ? 2.275 25.766 0.038 1 89.25 173 GLU A C 1
ATOM 1375 O O . GLU A 1 173 ? 2.705 26.281 1.067 1 89.25 173 GLU A O 1
ATOM 1380 N N . ASN A 1 174 ? 1.134 26.125 -0.457 1 84.94 174 ASN A N 1
ATOM 1381 C CA . ASN A 1 174 ? 0.299 27.156 0.142 1 84.94 174 ASN A CA 1
ATOM 1382 C C . ASN A 1 174 ? -0.497 26.625 1.328 1 84.94 174 ASN A C 1
ATOM 1384 O O . ASN A 1 174 ? -1.501 25.938 1.145 1 84.94 174 ASN A O 1
ATOM 1388 N N . TRP A 1 175 ? -0.038 27.016 2.527 1 90.38 175 TRP A N 1
ATOM 1389 C CA . TRP A 1 175 ? -0.734 26.641 3.752 1 90.38 175 TRP A CA 1
ATOM 1390 C C . TRP A 1 175 ? -1.57 27.797 4.285 1 90.38 175 TRP A C 1
ATOM 1392 O O . TRP A 1 175 ? -1.054 28.891 4.5 1 90.38 175 TRP A O 1
ATOM 1402 N N . ASP A 1 176 ? -2.846 27.547 4.395 1 88.31 176 ASP A N 1
ATOM 1403 C CA . ASP A 1 176 ? -3.674 28.562 5.031 1 88.31 176 ASP A CA 1
ATOM 1404 C C . ASP A 1 176 ? -3.641 28.438 6.555 1 88.31 176 ASP A C 1
ATOM 1406 O O . ASP A 1 176 ? -3.369 27.359 7.078 1 88.31 176 ASP A O 1
ATOM 1410 N N . CYS A 1 177 ? -3.912 29.484 7.203 1 89.88 177 CYS A N 1
ATOM 1411 C CA . CYS A 1 177 ? -3.797 29.531 8.656 1 89.88 177 CYS A CA 1
ATOM 1412 C C . CYS A 1 177 ? -4.758 28.562 9.32 1 89.88 177 CYS A C 1
ATOM 1414 O O . CYS A 1 177 ? -4.414 27.922 10.32 1 89.88 177 CYS A O 1
ATOM 1416 N N . ASP A 1 178 ? -5.926 28.438 8.773 1 90.5 178 ASP A N 1
ATOM 1417 C CA . ASP A 1 178 ? -6.926 27.547 9.359 1 90.5 178 ASP A CA 1
ATOM 1418 C C . ASP A 1 178 ? -6.422 26.109 9.406 1 90.5 178 ASP A C 1
ATOM 1420 O O . ASP A 1 178 ? -6.602 25.422 10.406 1 90.5 178 ASP A O 1
ATOM 1424 N N . THR A 1 179 ? -5.828 25.734 8.328 1 92.44 179 THR A N 1
ATOM 1425 C CA . THR A 1 179 ? -5.277 24.391 8.25 1 92.44 179 THR A CA 1
ATOM 1426 C C . THR A 1 179 ? -4.152 24.203 9.266 1 92.44 179 THR A C 1
ATOM 1428 O O . THR A 1 179 ? -4.059 23.172 9.914 1 92.44 179 THR A O 1
ATOM 1431 N N . VAL A 1 180 ? -3.361 25.188 9.383 1 94.88 180 VAL A N 1
ATOM 1432 C CA . VAL A 1 180 ? -2.236 25.125 10.312 1 94.88 180 VAL A CA 1
ATOM 1433 C C . VAL A 1 180 ? -2.752 25.031 11.75 1 94.88 180 VAL A C 1
ATOM 1435 O O . VAL A 1 180 ? -2.25 24.234 12.539 1 94.88 180 VAL A O 1
ATOM 1438 N N . LEU A 1 181 ? -3.738 25.797 12.023 1 94.31 181 LEU A N 1
ATOM 1439 C CA . LEU A 1 181 ? -4.316 25.781 13.367 1 94.31 181 LEU A CA 1
ATOM 1440 C C . LEU A 1 181 ? -4.953 24.438 13.672 1 94.31 181 LEU A C 1
ATOM 1442 O O . LEU A 1 181 ? -4.809 23.906 14.781 1 94.31 181 LEU A O 1
ATOM 1446 N N . LYS A 1 182 ? -5.609 23.891 12.703 1 92.94 182 LYS A N 1
ATOM 1447 C CA . LYS A 1 182 ? -6.215 22.578 12.875 1 92.94 182 LYS A CA 1
ATOM 1448 C C . LYS A 1 182 ? -5.148 21.5 13.117 1 92.94 182 LYS A C 1
ATOM 1450 O O . LYS A 1 182 ? -5.324 20.625 13.969 1 92.94 182 LYS A O 1
ATOM 1455 N N . LEU A 1 183 ? -4.141 21.594 12.336 1 95.31 183 LEU A N 1
ATOM 1456 C CA . LEU A 1 183 ? -3.031 20.656 12.484 1 95.31 183 LEU A CA 1
ATOM 1457 C C . LEU A 1 183 ? -2.424 20.75 13.883 1 95.31 183 LEU A C 1
ATOM 1459 O O . LEU A 1 183 ? -2.223 19.719 14.539 1 95.31 183 LEU A O 1
ATOM 1463 N N . ARG A 1 184 ? -2.191 21.906 14.336 1 95.62 184 ARG A N 1
ATOM 1464 C CA . ARG A 1 184 ? -1.624 22.109 15.664 1 95.62 184 ARG A CA 1
ATOM 1465 C C . ARG A 1 184 ? -2.562 21.594 16.75 1 95.62 184 ARG A C 1
ATOM 1467 O O . ARG A 1 184 ? -2.131 20.891 17.672 1 95.62 184 ARG A O 1
ATOM 1474 N N . ALA A 1 185 ? -3.795 21.906 16.641 1 93.31 185 ALA A N 1
ATOM 1475 C CA . ALA A 1 185 ? -4.785 21.516 17.641 1 93.31 185 ALA A CA 1
ATOM 1476 C C . ALA A 1 185 ? -4.898 20 17.719 1 93.31 185 ALA A C 1
ATOM 1478 O O . ALA A 1 185 ? -4.961 19.438 18.828 1 93.31 185 ALA A O 1
ATOM 1479 N N . PHE A 1 186 ? -4.875 19.375 16.609 1 92.75 186 PHE A N 1
ATOM 1480 C CA . PHE A 1 186 ? -5.062 17.938 16.562 1 92.75 186 PHE A CA 1
ATOM 1481 C C . PHE A 1 186 ? -3.854 17.203 17.156 1 92.75 186 PHE A C 1
ATOM 1483 O O . PHE A 1 186 ? -3.996 16.172 17.797 1 92.75 186 PHE A O 1
ATOM 1490 N N . THR A 1 187 ? -2.76 17.719 16.891 1 93.5 187 THR A N 1
ATOM 1491 C CA . THR A 1 187 ? -1.546 16.969 17.219 1 93.5 187 THR A CA 1
ATOM 1492 C C . THR A 1 187 ? -1.062 17.297 18.625 1 93.5 187 THR A C 1
ATOM 1494 O O . THR A 1 187 ? -0.121 16.688 19.125 1 93.5 187 THR A O 1
ATOM 1497 N N . LYS A 1 188 ? -1.719 18.188 19.266 1 90.19 188 LYS A N 1
ATOM 1498 C CA . LYS A 1 188 ? -1.346 18.516 20.641 1 90.19 188 LYS A CA 1
ATOM 1499 C C . LYS A 1 188 ? -1.43 17.297 21.547 1 90.19 188 LYS A C 1
ATOM 1501 O O . LYS A 1 188 ? -2.369 16.5 21.438 1 90.19 188 LYS A O 1
ATOM 1506 N N . ALA A 1 189 ? -0.458 17.062 22.344 1 83.69 189 ALA A N 1
ATOM 1507 C CA . ALA A 1 189 ? -0.388 15.977 23.328 1 83.69 189 ALA A CA 1
ATOM 1508 C C . ALA A 1 189 ? -0.321 14.617 22.641 1 83.69 189 ALA A C 1
ATOM 1510 O O . ALA A 1 189 ? -0.765 13.609 23.188 1 83.69 189 ALA A O 1
ATOM 1511 N N . THR A 1 190 ? -0.024 14.594 21.375 1 88.62 190 THR A N 1
ATOM 1512 C CA . THR A 1 190 ? 0.254 13.344 20.672 1 88.62 190 THR A CA 1
ATOM 1513 C C . THR A 1 190 ? 1.758 13.141 20.516 1 88.62 190 THR A C 1
ATOM 1515 O O . THR A 1 190 ? 2.551 14.016 20.859 1 88.62 190 THR A O 1
ATOM 1518 N N . LYS A 1 191 ? 2.094 12.023 20 1 87.62 191 LYS A N 1
ATOM 1519 C CA . LYS A 1 191 ? 3.5 11.672 19.828 1 87.62 191 LYS A CA 1
ATOM 1520 C C . LYS A 1 191 ? 4.148 12.531 18.75 1 87.62 191 LYS A C 1
ATOM 1522 O O . LYS A 1 191 ? 5.379 12.617 18.672 1 87.62 191 LYS A O 1
ATOM 1527 N N . ILE A 1 192 ? 3.316 13.195 18 1 93.06 192 ILE A N 1
ATOM 1528 C CA . ILE A 1 192 ? 3.906 13.93 16.891 1 93.06 192 ILE A CA 1
ATOM 1529 C C . ILE A 1 192 ? 3.811 15.43 17.172 1 93.06 192 ILE A C 1
ATOM 1531 O O . ILE A 1 192 ? 3.961 16.25 16.25 1 93.06 192 ILE A O 1
ATOM 1535 N N . GLU A 1 193 ? 3.582 15.797 18.359 1 94.62 193 GLU A N 1
ATOM 1536 C CA . GLU A 1 193 ? 3.428 17.203 18.703 1 94.62 193 GLU A CA 1
ATOM 1537 C C . GLU A 1 193 ? 4.672 18 18.328 1 94.62 193 GLU A C 1
ATOM 1539 O O . GLU A 1 193 ? 4.578 19.031 17.656 1 94.62 193 GLU A O 1
ATOM 1544 N N . LEU A 1 194 ? 5.785 17.531 18.688 1 93.31 194 LEU A N 1
ATOM 1545 C CA . LEU A 1 194 ? 7.016 18.281 18.5 1 93.31 194 LEU A CA 1
ATOM 1546 C C . LEU A 1 194 ? 7.367 18.375 17.016 1 93.31 194 LEU A C 1
ATOM 1548 O O . LEU A 1 194 ? 7.672 19.453 16.5 1 93.31 194 LEU A O 1
ATOM 1552 N N . PRO A 1 195 ? 7.293 17.281 16.297 1 93 195 PRO A N 1
ATOM 1553 C CA . PRO A 1 195 ? 7.578 17.375 14.867 1 93 195 PRO A CA 1
ATOM 1554 C C . PRO A 1 195 ? 6.66 18.359 14.141 1 93 195 PRO A C 1
ATOM 1556 O O . PRO A 1 195 ? 7.105 19.094 13.258 1 93 195 PRO A O 1
ATOM 1559 N N . VAL A 1 196 ? 5.457 18.406 14.516 1 96.19 196 VAL A N 1
ATOM 1560 C CA . VAL A 1 196 ? 4.504 19.297 13.859 1 96.19 196 VAL A CA 1
ATOM 1561 C C . VAL A 1 196 ? 4.781 20.734 14.273 1 96.19 196 VAL A C 1
ATOM 1563 O O . VAL A 1 196 ? 4.734 21.641 13.445 1 96.19 196 VAL A O 1
ATOM 1566 N N . LEU A 1 197 ? 5.047 20.891 15.523 1 96.44 197 LEU A N 1
ATOM 1567 C CA . LEU A 1 197 ? 5.375 22.234 16 1 96.44 197 LEU A CA 1
ATOM 1568 C C . LEU A 1 197 ? 6.578 22.797 15.258 1 96.44 197 LEU A C 1
ATOM 1570 O O . LEU A 1 197 ? 6.547 23.938 14.789 1 96.44 197 LEU A O 1
ATOM 1574 N N . THR A 1 198 ? 7.621 22 15.141 1 95.19 198 THR A N 1
ATOM 1575 C CA . THR A 1 198 ? 8.836 22.438 14.469 1 95.19 198 THR A CA 1
ATOM 1576 C C . THR A 1 198 ? 8.562 22.703 12.984 1 95.19 198 THR A C 1
ATOM 1578 O O . THR A 1 198 ? 9.148 23.609 12.391 1 95.19 198 THR A O 1
ATOM 1581 N N . PHE A 1 199 ? 7.727 21.969 12.484 1 95.38 199 PHE A N 1
ATOM 1582 C CA . PHE A 1 199 ? 7.363 22.188 11.086 1 95.38 199 PHE A CA 1
ATOM 1583 C C . PHE A 1 199 ? 6.629 23.5 10.914 1 95.38 199 PHE A C 1
ATOM 1585 O O . PHE A 1 199 ? 6.922 24.266 9.992 1 95.38 199 PHE A O 1
ATOM 1592 N N . ILE A 1 200 ? 5.629 23.688 11.789 1 96.19 200 ILE A N 1
ATOM 1593 C CA . ILE A 1 200 ? 4.852 24.922 11.711 1 96.19 200 ILE A CA 1
ATOM 1594 C C . ILE A 1 200 ? 5.777 26.125 11.875 1 96.19 200 ILE A C 1
ATOM 1596 O O . ILE A 1 200 ? 5.645 27.125 11.156 1 96.19 200 ILE A O 1
ATOM 1600 N N . GLN A 1 201 ? 6.695 26.031 12.742 1 96.44 201 GLN A N 1
ATOM 1601 C CA . GLN A 1 201 ? 7.66 27.094 12.938 1 96.44 201 GLN A CA 1
ATOM 1602 C C . GLN A 1 201 ? 8.5 27.312 11.68 1 96.44 201 GLN A C 1
ATOM 1604 O O . GLN A 1 201 ? 8.758 28.453 11.289 1 96.44 201 GLN A O 1
ATOM 1609 N N . TYR A 1 202 ? 8.906 26.281 11.133 1 95.12 202 TYR A N 1
ATOM 1610 C CA . TYR A 1 202 ? 9.656 26.359 9.883 1 95.12 202 TYR A CA 1
ATOM 1611 C C . TYR A 1 202 ? 8.82 26.984 8.781 1 95.12 202 TYR A C 1
ATOM 1613 O O . TYR A 1 202 ? 9.305 27.844 8.039 1 95.12 202 TYR A O 1
ATOM 1621 N N . LEU A 1 203 ? 7.621 26.578 8.711 1 93.75 203 LEU A N 1
ATOM 1622 C CA . LEU A 1 203 ? 6.684 27.109 7.723 1 93.75 203 LEU A CA 1
ATOM 1623 C C . LEU A 1 203 ? 6.543 28.625 7.867 1 93.75 203 LEU A C 1
ATOM 1625 O O . LEU A 1 203 ? 6.59 29.344 6.871 1 93.75 203 LEU A O 1
ATOM 1629 N N . VAL A 1 204 ? 6.426 29.031 9.047 1 93.19 204 VAL A N 1
ATOM 1630 C CA . VAL A 1 204 ? 6.27 30.453 9.328 1 93.19 204 VAL A CA 1
ATOM 1631 C C . VAL A 1 204 ? 7.535 31.203 8.922 1 93.19 204 VAL A C 1
ATOM 1633 O O . VAL A 1 204 ? 7.461 32.25 8.289 1 93.19 204 VAL A O 1
ATOM 1636 N N . SER A 1 205 ? 8.648 30.656 9.203 1 92.31 205 SER A N 1
ATOM 1637 C CA . SER A 1 205 ? 9.922 31.312 8.93 1 92.31 205 SER A CA 1
ATOM 1638 C C . SER A 1 205 ? 10.188 31.406 7.434 1 92.31 205 SER A C 1
ATOM 1640 O O . SER A 1 205 ? 10.688 32.438 6.949 1 92.31 205 SER A O 1
ATOM 1642 N N . VAL A 1 206 ? 9.789 30.422 6.73 1 89.12 206 VAL A N 1
ATOM 1643 C CA . VAL A 1 206 ? 10.086 30.391 5.301 1 89.12 206 VAL A CA 1
ATOM 1644 C C . VAL A 1 206 ? 9.055 31.219 4.547 1 89.12 206 VAL A C 1
ATOM 1646 O O . VAL A 1 206 ? 9.375 31.859 3.537 1 89.12 206 VAL A O 1
ATOM 1649 N N . SER A 1 207 ? 7.879 31.203 4.984 1 83.62 207 SER A N 1
ATOM 1650 C CA . SER A 1 207 ? 6.812 31.938 4.301 1 83.62 207 SER A CA 1
ATOM 1651 C C . SER A 1 207 ? 6.969 33.438 4.469 1 83.62 207 SER A C 1
ATOM 1653 O O . SER A 1 207 ? 6.488 34.219 3.643 1 83.62 207 SER A O 1
ATOM 1655 N N . SER A 1 208 ? 7.562 33.844 5.512 1 76.75 208 SER A N 1
ATOM 1656 C CA . SER A 1 208 ? 7.734 35.281 5.773 1 76.75 208 SER A CA 1
ATOM 1657 C C . SER A 1 208 ? 8.82 35.875 4.883 1 76.75 208 SER A C 1
ATOM 1659 O O . SER A 1 208 ? 8.836 37.094 4.641 1 76.75 208 SER A O 1
ATOM 1661 N N . LYS A 1 209 ? 9.703 35.062 4.387 1 69.19 209 LYS A N 1
ATOM 1662 C CA . LYS A 1 209 ? 10.781 35.562 3.529 1 69.19 209 LYS A CA 1
ATOM 1663 C C . LYS A 1 209 ? 10.312 35.719 2.084 1 69.19 209 LYS A C 1
ATOM 1665 O O . LYS A 1 209 ? 10.93 36.438 1.29 1 69.19 209 LYS A O 1
ATOM 1670 N N . ASP A 1 210 ? 9.32 34.938 1.764 1 57.56 210 ASP A N 1
ATOM 1671 C CA . ASP A 1 210 ? 8.883 34.938 0.371 1 57.56 210 ASP A CA 1
ATOM 1672 C C . ASP A 1 210 ? 8.172 36.25 0.028 1 57.56 210 ASP A C 1
ATOM 1674 O O . ASP A 1 210 ? 7.145 36.594 0.618 1 57.56 210 ASP A O 1
ATOM 1678 N N . GLU A 1 211 ? 8.992 37.125 -0.543 1 52.41 211 GLU A N 1
ATOM 1679 C CA . GLU A 1 211 ? 8.609 38.469 -0.977 1 52.41 211 GLU A CA 1
ATOM 1680 C C . GLU A 1 211 ? 7.246 38.469 -1.67 1 52.41 211 GLU A C 1
ATOM 1682 O O . GLU A 1 211 ? 6.508 39.438 -1.615 1 52.41 211 GLU A O 1
ATOM 1687 N N . ALA A 1 212 ? 6.988 37.438 -2.451 1 47.84 212 ALA A N 1
ATOM 1688 C CA . ALA A 1 212 ? 5.781 37.344 -3.268 1 47.84 212 ALA A CA 1
ATOM 1689 C C . ALA A 1 212 ? 4.527 37.375 -2.396 1 47.84 212 ALA A C 1
ATOM 1691 O O . ALA A 1 212 ? 3.494 37.906 -2.797 1 47.84 212 ALA A O 1
ATOM 1692 N N . ILE A 1 213 ? 4.539 36.688 -1.317 1 51.25 213 ILE A N 1
ATOM 1693 C CA . ILE A 1 213 ? 3.385 36.688 -0.426 1 51.25 213 ILE A CA 1
ATOM 1694 C C . ILE A 1 213 ? 3.105 38.094 0.065 1 51.25 213 ILE A C 1
ATOM 1696 O O . ILE A 1 213 ? 1.948 38.5 0.176 1 51.25 213 ILE A O 1
ATOM 1700 N N . ALA A 1 214 ? 4.254 38.906 0.404 1 47.5 214 ALA A N 1
ATOM 1701 C CA . ALA A 1 214 ? 4.172 40.281 0.818 1 47.5 214 ALA A CA 1
ATOM 1702 C C . ALA A 1 214 ? 3.492 41.125 -0.251 1 47.5 214 ALA A C 1
ATOM 1704 O O . ALA A 1 214 ? 2.783 42.094 0.066 1 47.5 214 ALA A O 1
ATOM 1705 N N . ALA A 1 215 ? 3.844 40.812 -1.401 1 45.03 215 ALA A N 1
ATOM 1706 C CA . ALA A 1 215 ? 3.379 41.688 -2.486 1 45.03 215 ALA A CA 1
ATOM 1707 C C . ALA A 1 215 ? 1.919 41.406 -2.826 1 45.03 215 ALA A C 1
ATOM 1709 O O . ALA A 1 215 ? 1.267 42.188 -3.506 1 45.03 215 ALA A O 1
ATOM 1710 N N . SER A 1 216 ? 1.496 40.125 -2.697 1 46.72 216 SER A N 1
ATOM 1711 C CA . SER A 1 216 ? 0.182 39.906 -3.293 1 46.72 216 SER A CA 1
ATOM 1712 C C . SER A 1 216 ? -0.933 40.375 -2.359 1 46.72 216 SER A C 1
ATOM 1714 O O . SER A 1 216 ? -2.115 40.219 -2.678 1 46.72 216 SER A O 1
ATOM 1716 N N . GLY A 1 217 ? -0.924 41.375 -1.731 1 43.91 217 GLY A N 1
ATOM 1717 C CA . GLY A 1 217 ? -1.9 42.156 -0.99 1 43.91 217 GLY A CA 1
ATOM 1718 C C . GLY A 1 217 ? -3.186 41.406 -0.713 1 43.91 217 GLY A C 1
ATOM 1719 O O . GLY A 1 217 ? -3.877 41.688 0.27 1 43.91 217 GLY A O 1
ATOM 1720 N N . ASP A 1 218 ? -3.828 40.781 -1.604 1 47.41 218 ASP A N 1
ATOM 1721 C CA . ASP A 1 218 ? -5.25 40.438 -1.638 1 47.41 218 ASP A CA 1
ATOM 1722 C C . ASP A 1 218 ? -5.551 39.219 -0.764 1 47.41 218 ASP A C 1
ATOM 1724 O O . ASP A 1 218 ? -6.715 38.906 -0.491 1 47.41 218 ASP A O 1
ATOM 1728 N N . HIS A 1 219 ? -4.473 38.438 -0.244 1 54.22 219 HIS A N 1
ATOM 1729 C CA . HIS A 1 219 ? -4.871 37.25 0.504 1 54.22 219 HIS A CA 1
ATOM 1730 C C . HIS A 1 219 ? -4.059 37.094 1.786 1 54.22 219 HIS A C 1
ATOM 1732 O O . HIS A 1 219 ? -3.379 36.094 1.987 1 54.22 219 HIS A O 1
ATOM 1738 N N . ALA A 1 220 ? -3.949 38.281 2.537 1 52.78 220 ALA A N 1
ATOM 1739 C CA . ALA A 1 220 ? -3.184 38.469 3.766 1 52.78 220 ALA A CA 1
ATOM 1740 C C . ALA A 1 220 ? -3.467 37.344 4.766 1 52.78 220 ALA A C 1
ATOM 1742 O O . ALA A 1 220 ? -2.557 36.875 5.453 1 52.78 220 ALA A O 1
ATOM 1743 N N . ASP A 1 221 ? -4.793 37.062 4.918 1 53.75 221 ASP A N 1
ATOM 1744 C CA . ASP A 1 221 ? -5.199 36.062 5.887 1 53.75 221 ASP A CA 1
ATOM 1745 C C . ASP A 1 221 ? -4.645 34.688 5.512 1 53.75 221 ASP A C 1
ATOM 1747 O O . ASP A 1 221 ? -4.688 33.75 6.316 1 53.75 221 ASP A O 1
ATOM 1751 N N . ASP A 1 222 ? -3.947 34.781 4.434 1 63.56 222 ASP A N 1
ATOM 1752 C CA . ASP A 1 222 ? -3.496 33.469 3.9 1 63.56 222 ASP A CA 1
ATOM 1753 C C . ASP A 1 222 ? -2.041 33.219 4.277 1 63.56 222 ASP A C 1
ATOM 1755 O O . ASP A 1 222 ? -1.516 32.125 4.004 1 63.56 222 ASP A O 1
ATOM 1759 N N . ILE A 1 223 ? -1.6 34.25 5.109 1 76.25 223 ILE A N 1
ATOM 1760 C CA . ILE A 1 223 ? -0.212 34.062 5.508 1 76.25 223 ILE A CA 1
ATOM 1761 C C . ILE A 1 223 ? -0.16 33.469 6.914 1 76.25 223 ILE A C 1
ATOM 1763 O O . ILE A 1 223 ? -0.668 34.062 7.863 1 76.25 223 ILE A O 1
ATOM 1767 N N . PRO A 1 224 ? 0.49 32.375 7.102 1 86.5 224 PRO A N 1
ATOM 1768 C CA . PRO A 1 224 ? 0.448 31.672 8.375 1 86.5 224 PRO A CA 1
ATOM 1769 C C . PRO A 1 224 ? 0.927 32.531 9.547 1 86.5 224 PRO A C 1
ATOM 1771 O O . PRO A 1 224 ? 0.338 32.469 10.633 1 86.5 224 PRO A O 1
ATOM 1774 N N . CYS A 1 225 ? 1.925 33.406 9.367 1 88.44 225 CYS A N 1
ATOM 1775 C CA . CYS A 1 225 ? 2.451 34.219 10.469 1 88.44 225 CYS A CA 1
ATOM 1776 C C . CYS A 1 225 ? 1.415 35.219 10.945 1 88.44 225 CYS A C 1
ATOM 1778 O O . CYS A 1 225 ? 1.249 35.406 12.156 1 88.44 225 CYS A O 1
ATOM 1780 N N . VAL A 1 226 ? 0.69 35.812 10.055 1 89.44 226 VAL A N 1
ATOM 1781 C CA . VAL A 1 226 ? -0.322 36.812 10.406 1 89.44 226 VAL A CA 1
ATOM 1782 C C . VAL A 1 226 ? -1.494 36.125 11.102 1 89.44 226 VAL A C 1
ATOM 1784 O O . VAL A 1 226 ? -1.988 36.625 12.125 1 89.44 226 VAL A O 1
ATOM 1787 N N . GLY A 1 227 ? -1.908 35.031 10.484 1 90.25 227 GLY A N 1
ATOM 1788 C CA . GLY A 1 227 ? -2.998 34.281 11.094 1 90.25 227 GLY A CA 1
ATOM 1789 C C . GLY A 1 227 ? -2.688 33.812 12.508 1 90.25 227 GLY A C 1
ATOM 1790 O O . GLY A 1 227 ? -3.523 33.969 13.406 1 90.25 227 GLY A O 1
ATOM 1791 N N . LEU A 1 228 ? -1.539 33.344 12.734 1 93.69 228 LEU A N 1
ATOM 1792 C CA . LEU A 1 228 ? -1.137 32.906 14.062 1 93.69 228 LEU A CA 1
ATOM 1793 C C . LEU A 1 228 ? -1.054 34.062 15.031 1 93.69 228 LEU A C 1
ATOM 1795 O O . LEU A 1 228 ? -1.467 33.938 16.188 1 93.69 228 LEU A O 1
ATOM 1799 N N . TYR A 1 229 ? -0.512 35.156 14.531 1 94.19 229 TYR A N 1
ATOM 1800 C CA . TYR A 1 229 ? -0.437 36.375 15.344 1 94.19 229 TYR A CA 1
ATOM 1801 C C . TYR A 1 229 ? -1.823 36.812 15.797 1 94.19 229 TYR A C 1
ATOM 1803 O O . TYR A 1 229 ? -2.053 37.031 16.984 1 94.19 229 TYR A O 1
ATOM 1811 N N . ARG A 1 230 ? -2.752 36.844 14.961 1 92.31 230 ARG A N 1
ATOM 1812 C CA . ARG A 1 230 ? -4.105 37.312 15.25 1 92.31 230 ARG A CA 1
ATOM 1813 C C . ARG A 1 230 ? -4.828 36.312 16.172 1 92.31 230 ARG A C 1
ATOM 1815 O O . ARG A 1 230 ? -5.559 36.75 17.078 1 92.31 230 ARG A O 1
ATOM 1822 N N . ASN A 1 231 ? -4.605 35.062 15.992 1 92.31 231 ASN A N 1
ATOM 1823 C CA . ASN A 1 231 ? -5.336 34.031 16.734 1 92.31 231 ASN A CA 1
ATOM 1824 C C . ASN A 1 231 ? -4.836 33.938 18.172 1 92.31 231 ASN A C 1
ATOM 1826 O O . ASN A 1 231 ? -5.602 33.562 19.062 1 92.31 231 ASN A O 1
ATOM 1830 N N . PHE A 1 232 ? -3.529 34.344 18.328 1 94.38 232 PHE A N 1
ATOM 1831 C CA . PHE A 1 232 ? -2.975 33.969 19.641 1 94.38 232 PHE A CA 1
ATOM 1832 C C . PHE A 1 232 ? -2.529 35.219 20.391 1 94.38 232 PHE A C 1
ATOM 1834 O O . PHE A 1 232 ? -2.096 35.125 21.547 1 94.38 232 PHE A O 1
ATOM 1841 N N . LYS A 1 233 ? -2.623 36.375 19.906 1 93.19 233 LYS A N 1
ATOM 1842 C CA . LYS A 1 233 ? -2.107 37.594 20.531 1 93.19 233 LYS A CA 1
ATOM 1843 C C . LYS A 1 233 ? -2.789 37.844 21.875 1 93.19 233 LYS A C 1
ATOM 1845 O O . LYS A 1 233 ? -2.176 38.375 22.812 1 93.19 233 LYS A O 1
ATOM 1850 N N . GLU A 1 234 ? -4.047 37.406 21.969 1 90.88 234 GLU A N 1
ATOM 1851 C CA . GLU A 1 234 ? -4.785 37.625 23.219 1 90.88 234 GLU A CA 1
ATOM 1852 C C . GLU A 1 234 ? -4.91 36.375 24.047 1 90.88 234 GLU A C 1
ATOM 1854 O O . GLU A 1 234 ? -5.613 36.344 25.062 1 90.88 234 GLU A O 1
ATOM 1859 N N . SER A 1 235 ? -4.242 35.344 23.578 1 90.25 235 SER A N 1
ATOM 1860 C CA . SER A 1 235 ? -4.375 34.062 24.25 1 90.25 235 SER A CA 1
ATOM 1861 C C . SER A 1 235 ? -3.043 33.594 24.828 1 90.25 235 SER A C 1
ATOM 1863 O O . SER A 1 235 ? -1.979 33.938 24.312 1 90.25 235 SER A O 1
ATOM 1865 N N . ASP A 1 236 ? -3.129 32.875 25.953 1 87.62 236 ASP A N 1
ATOM 1866 C CA . ASP A 1 236 ? -1.936 32.312 26.578 1 87.62 236 ASP A CA 1
ATOM 1867 C C . ASP A 1 236 ? -1.771 30.828 26.25 1 87.62 236 ASP A C 1
ATOM 1869 O O . ASP A 1 236 ? -0.892 30.156 26.797 1 87.62 236 ASP A O 1
ATOM 1873 N N . ILE A 1 237 ? -2.467 30.312 25.312 1 90.06 237 ILE A N 1
ATOM 1874 C CA . ILE A 1 237 ? -2.547 28.875 25.078 1 90.06 237 ILE A CA 1
ATOM 1875 C C . ILE A 1 237 ? -1.349 28.422 24.25 1 90.06 237 ILE A C 1
ATOM 1877 O O . ILE A 1 237 ? -0.849 27.312 24.422 1 90.06 237 ILE A O 1
ATOM 1881 N N . GLU A 1 238 ? -0.846 29.219 23.344 1 94.5 238 GLU A N 1
ATOM 1882 C CA . GLU A 1 238 ? 0.253 28.844 22.453 1 94.5 238 GLU A CA 1
ATOM 1883 C C . GLU A 1 238 ? 1.342 29.922 22.438 1 94.5 238 GLU A C 1
ATOM 1885 O O . GLU A 1 238 ? 1.607 30.531 21.406 1 94.5 238 GLU A O 1
ATOM 1890 N N . PRO A 1 239 ? 2.029 30 23.531 1 96.25 239 PRO A N 1
ATOM 1891 C CA . PRO A 1 239 ? 3.021 31.078 23.609 1 96.25 239 PRO A CA 1
ATOM 1892 C C . PRO A 1 239 ? 4.172 30.875 22.625 1 96.25 239 PRO A C 1
ATOM 1894 O O . PRO A 1 239 ? 4.688 31.844 22.062 1 96.25 239 PRO A O 1
ATOM 1897 N N . VAL A 1 240 ? 4.578 29.688 22.422 1 96.69 240 VAL A N 1
ATOM 1898 C CA . VAL A 1 240 ? 5.715 29.406 21.562 1 96.69 240 VAL A CA 1
ATOM 1899 C C . VAL A 1 240 ? 5.367 29.766 20.109 1 96.69 240 VAL A C 1
ATOM 1901 O O . VAL A 1 240 ? 6.164 30.406 19.422 1 96.69 240 VAL A O 1
ATOM 1904 N N . LEU A 1 241 ? 4.215 29.391 19.688 1 96.69 241 LEU A N 1
ATOM 1905 C CA . LEU A 1 241 ? 3.805 29.688 18.328 1 96.69 241 LEU A CA 1
ATOM 1906 C C . LEU A 1 241 ? 3.578 31.188 18.141 1 96.69 241 LEU A C 1
ATOM 1908 O O . LEU A 1 241 ? 3.893 31.75 17.078 1 96.69 241 LEU A O 1
ATOM 1912 N N . PHE A 1 242 ? 3.012 31.781 19.156 1 97.31 242 PHE A N 1
ATOM 1913 C CA . PHE A 1 242 ? 2.807 33.219 19.062 1 97.31 242 PHE A CA 1
ATOM 1914 C C . PHE A 1 242 ? 4.141 33.938 19 1 97.31 242 PHE A C 1
ATOM 1916 O O . PHE A 1 242 ? 4.309 34.875 18.188 1 97.31 242 PHE A O 1
ATOM 1923 N N . GLY A 1 243 ? 5.062 33.562 19.875 1 97.44 243 GLY A N 1
ATOM 1924 C CA . GLY A 1 243 ? 6.379 34.188 19.844 1 97.44 243 GLY A CA 1
ATOM 1925 C C . GLY A 1 243 ? 7.055 34.094 18.5 1 97.44 243 GLY A C 1
ATOM 1926 O O . GLY A 1 243 ? 7.684 35.062 18.031 1 97.44 243 GLY A O 1
ATOM 1927 N N . CYS A 1 244 ? 6.891 32.969 17.922 1 97.19 244 CYS A N 1
ATOM 1928 C CA . CYS A 1 244 ? 7.438 32.75 16.578 1 97.19 244 CYS A CA 1
ATOM 1929 C C . CYS A 1 244 ? 6.785 33.688 15.57 1 97.19 244 CYS A C 1
ATOM 1931 O O . CYS A 1 244 ? 7.477 34.344 14.789 1 97.19 244 CYS A O 1
ATOM 1933 N N . ALA A 1 245 ? 5.488 33.719 15.578 1 95.5 245 ALA A N 1
ATOM 1934 C CA . ALA A 1 245 ? 4.754 34.594 14.672 1 95.5 245 ALA A CA 1
ATOM 1935 C C . ALA A 1 245 ? 5.098 36.062 14.906 1 95.5 245 ALA A C 1
ATOM 1937 O O . ALA A 1 245 ? 5.305 36.812 13.961 1 95.5 245 ALA A O 1
ATOM 1938 N N . PHE A 1 246 ? 5.188 36.375 16.141 1 95.81 246 PHE A N 1
ATOM 1939 C CA . PHE A 1 246 ? 5.488 37.75 16.547 1 95.81 246 PHE A CA 1
ATOM 1940 C C . PHE A 1 246 ? 6.84 38.188 16 1 95.81 246 PHE A C 1
ATOM 1942 O O . PHE A 1 246 ? 6.949 39.25 15.375 1 95.81 246 PHE A O 1
ATOM 1949 N N . LEU A 1 247 ? 7.863 37.406 16.188 1 95.5 247 LEU A N 1
ATOM 1950 C CA . LEU A 1 247 ? 9.203 37.781 15.727 1 95.5 247 LEU A CA 1
ATOM 1951 C C . LEU A 1 247 ? 9.234 37.844 14.203 1 95.5 247 LEU A C 1
ATOM 1953 O O . LEU A 1 247 ? 9.914 38.719 13.648 1 95.5 247 LEU A O 1
ATOM 1957 N N . ASN A 1 248 ? 8.562 37 13.57 1 94 248 ASN A N 1
ATOM 1958 C CA . ASN A 1 248 ? 8.555 37.031 12.109 1 94 248 ASN A CA 1
ATOM 1959 C C . ASN A 1 248 ? 7.844 38.25 11.562 1 94 248 ASN A C 1
ATOM 1961 O O . ASN A 1 248 ? 8.328 38.875 10.617 1 94 248 ASN A O 1
ATOM 1965 N N . ILE A 1 249 ? 6.75 38.594 12.148 1 92 249 ILE A N 1
ATOM 1966 C CA . ILE A 1 249 ? 6.043 39.781 11.727 1 92 249 ILE A CA 1
ATOM 1967 C C . ILE A 1 249 ? 6.902 41.031 11.992 1 92 249 ILE A C 1
ATOM 1969 O O . ILE A 1 249 ? 7.008 41.906 11.148 1 92 249 ILE A O 1
ATOM 1973 N N . LEU A 1 250 ? 7.453 41 13.164 1 93.06 250 LEU A N 1
ATOM 1974 C CA . LEU A 1 250 ? 8.32 42.125 13.531 1 93.06 250 LEU A CA 1
ATOM 1975 C C . LEU A 1 250 ? 9.477 42.25 12.547 1 93.06 250 LEU A C 1
ATOM 1977 O O . LEU A 1 250 ? 9.859 43.375 12.18 1 93.06 250 LEU A O 1
ATOM 1981 N N . SER A 1 251 ? 10 41.219 12.102 1 91.75 251 SER A N 1
ATOM 1982 C CA . SER A 1 251 ? 11.164 41.188 11.227 1 91.75 251 SER A CA 1
ATOM 1983 C C . SER A 1 251 ? 10.836 41.781 9.859 1 91.75 251 SER A C 1
ATOM 1985 O O . SER A 1 251 ? 11.734 42.219 9.125 1 91.75 251 SER A O 1
ATOM 1987 N N . LEU A 1 252 ? 9.656 41.75 9.461 1 88.44 252 LEU A N 1
ATOM 1988 C CA . LEU A 1 252 ? 9.25 42.281 8.164 1 88.44 252 LEU A CA 1
ATOM 1989 C C . LEU A 1 252 ? 9.398 43.812 8.117 1 88.44 252 LEU A C 1
ATOM 1991 O O . LEU A 1 252 ? 9.641 44.375 7.055 1 88.44 252 LEU A O 1
ATOM 1995 N N . GLY A 1 253 ? 9.188 44.375 9.281 1 87.75 253 GLY A N 1
ATOM 1996 C CA . GLY A 1 253 ? 9.359 45.844 9.359 1 87.75 253 GLY A CA 1
ATOM 1997 C C . GLY A 1 253 ? 8.117 46.594 8.938 1 87.75 253 GLY A C 1
ATOM 1998 O O . GLY A 1 253 ? 7.203 46.031 8.344 1 87.75 253 GLY A O 1
ATOM 1999 N N . HIS A 1 254 ? 8.156 47.906 9.164 1 86.19 254 HIS A N 1
ATOM 2000 C CA . HIS A 1 254 ? 6.988 48.75 8.977 1 86.19 254 HIS A CA 1
ATOM 2001 C C . HIS A 1 254 ? 6.738 49.031 7.496 1 86.19 254 HIS A C 1
ATOM 2003 O O . HIS A 1 254 ? 5.629 49.375 7.109 1 86.19 254 HIS A O 1
ATOM 2009 N N . ARG A 1 255 ? 7.68 48.812 6.668 1 83.38 255 ARG A N 1
ATOM 2010 C CA . ARG A 1 255 ? 7.523 49.094 5.25 1 83.38 255 ARG A CA 1
ATOM 2011 C C . ARG A 1 255 ? 6.91 47.938 4.512 1 83.38 255 ARG A C 1
ATOM 2013 O O . ARG A 1 255 ? 6.566 48.031 3.33 1 83.38 255 ARG A O 1
ATOM 2020 N N . SER A 1 256 ? 6.762 46.906 5.242 1 83.94 256 SER A N 1
ATOM 2021 C CA . SER A 1 256 ? 6.203 45.719 4.617 1 83.94 256 SER A CA 1
ATOM 2022 C C . SER A 1 256 ? 4.711 45.875 4.348 1 83.94 256 SER A C 1
ATOM 2024 O O . SER A 1 256 ? 3.988 46.438 5.16 1 83.94 256 SER A O 1
ATOM 2026 N N . PRO A 1 257 ? 4.242 45.344 3.256 1 82.44 257 PRO A N 1
ATOM 2027 C CA . PRO A 1 257 ? 2.807 45.375 2.963 1 82.44 257 PRO A CA 1
ATOM 2028 C C . PRO A 1 257 ? 1.973 44.625 4.008 1 82.44 257 PRO A C 1
ATOM 2030 O O . PRO A 1 257 ? 0.795 44.938 4.195 1 82.44 257 PRO A O 1
ATOM 2033 N N . VAL A 1 258 ? 2.588 43.812 4.707 1 84 258 VAL A N 1
ATOM 2034 C CA . VAL A 1 258 ? 1.892 43.031 5.734 1 84 258 VAL A CA 1
ATOM 2035 C C . VAL A 1 258 ? 1.477 43.969 6.875 1 84 258 VAL A C 1
ATOM 2037 O O . VAL A 1 258 ? 0.345 43.906 7.363 1 84 258 VAL A O 1
ATOM 2040 N N . TRP A 1 259 ? 2.367 44.781 7.266 1 86.62 259 TRP A N 1
ATOM 2041 C CA . TRP A 1 259 ? 2.066 45.719 8.344 1 86.62 259 TRP A CA 1
ATOM 2042 C C . TRP A 1 259 ? 0.922 46.625 7.961 1 86.62 259 TRP A C 1
ATOM 2044 O O . TRP A 1 259 ? 0.029 46.906 8.773 1 86.62 259 TRP A O 1
ATOM 2054 N N . ALA A 1 260 ? 0.934 47.094 6.75 1 82.75 260 ALA A N 1
ATOM 2055 C CA . ALA A 1 260 ? -0.036 48.062 6.277 1 82.75 260 ALA A CA 1
ATOM 2056 C C . ALA A 1 260 ? -1.384 47.438 5.988 1 82.75 260 ALA A C 1
ATOM 2058 O O . ALA A 1 260 ? -2.436 48 6.266 1 82.75 260 ALA A O 1
ATOM 2059 N N . GLY A 1 261 ? -1.32 46.281 5.512 1 81.38 261 GLY A N 1
ATOM 2060 C CA . GLY A 1 261 ? -2.535 45.688 4.977 1 81.38 261 GLY A CA 1
ATOM 2061 C C . GLY A 1 261 ? -3.203 44.719 5.938 1 81.38 261 GLY A C 1
ATOM 2062 O O . GLY A 1 261 ? -4.406 44.469 5.832 1 81.38 261 GLY A O 1
ATOM 2063 N N . CYS A 1 262 ? -2.473 44.188 6.902 1 84.94 262 CYS A N 1
ATOM 2064 C CA . CYS A 1 262 ? -3.037 43.031 7.625 1 84.94 262 CYS A CA 1
ATOM 2065 C C . CYS A 1 262 ? -3.125 43.344 9.117 1 84.94 262 CYS A C 1
ATOM 2067 O O . CYS A 1 262 ? -3.764 42.594 9.859 1 84.94 262 CYS A O 1
ATOM 2069 N N . LEU A 1 263 ? -2.559 44.406 9.547 1 89.12 263 LEU A N 1
ATOM 2070 C CA . LEU A 1 263 ? -2.492 44.625 10.984 1 89.12 263 LEU A CA 1
ATOM 2071 C C . LEU A 1 263 ? -3.318 45.875 11.359 1 89.12 263 LEU A C 1
ATOM 2073 O O . LEU A 1 263 ? -3.496 46.781 10.547 1 89.12 263 LEU A O 1
ATOM 2077 N N . THR A 1 264 ? -3.832 45.844 12.539 1 91.94 264 THR A N 1
ATOM 2078 C CA . THR A 1 264 ? -4.578 46.969 13.062 1 91.94 264 THR A CA 1
ATOM 2079 C C . THR A 1 264 ? -3.627 48.094 13.508 1 91.94 264 THR A C 1
ATOM 2081 O O . THR A 1 264 ? -2.42 47.875 13.625 1 91.94 264 THR A O 1
ATOM 2084 N N . ARG A 1 265 ? -4.199 49.281 13.766 1 92.5 265 ARG A N 1
ATOM 2085 C CA . ARG A 1 265 ? -3.41 50.406 14.266 1 92.5 265 ARG A CA 1
ATOM 2086 C C . ARG A 1 265 ? -2.768 50.062 15.602 1 92.5 265 ARG A C 1
ATOM 2088 O O . ARG A 1 265 ? -1.613 50.406 15.852 1 92.5 265 ARG A O 1
ATOM 2095 N N . ASN A 1 266 ? -3.465 49.406 16.422 1 93.75 266 ASN A N 1
ATOM 2096 C CA . ASN A 1 266 ? -2.939 49 17.719 1 93.75 266 ASN A CA 1
ATOM 2097 C C . ASN A 1 266 ? -1.788 48.031 17.578 1 93.75 266 ASN A C 1
ATOM 2099 O O . ASN A 1 266 ? -0.803 48.094 18.328 1 93.75 266 ASN A O 1
ATOM 2103 N N . ASP A 1 267 ? -1.947 47.125 16.672 1 94.81 267 ASP A N 1
ATOM 2104 C CA . ASP A 1 267 ? -0.885 46.125 16.422 1 94.81 267 ASP A CA 1
ATOM 2105 C C . ASP A 1 267 ? 0.4 46.844 15.977 1 94.81 267 ASP A C 1
ATOM 2107 O O . ASP A 1 267 ? 1.488 46.5 16.453 1 94.81 267 ASP A O 1
ATOM 2111 N N . ARG A 1 268 ? 0.248 47.781 15.117 1 94.62 268 ARG A N 1
ATOM 2112 C CA . ARG A 1 268 ? 1.411 48.469 14.602 1 94.62 268 ARG A CA 1
ATOM 2113 C C . ARG A 1 268 ? 2.111 49.25 15.711 1 94.62 268 ARG A C 1
ATOM 2115 O O . ARG A 1 268 ? 3.344 49.312 15.766 1 94.62 268 ARG A O 1
ATOM 2122 N N . ALA A 1 269 ? 1.349 49.812 16.562 1 95.31 269 ALA A N 1
ATOM 2123 C CA . ALA A 1 269 ? 1.927 50.562 17.688 1 95.31 269 ALA A CA 1
ATOM 2124 C C . ALA A 1 269 ? 2.77 49.625 18.562 1 95.31 269 ALA A C 1
ATOM 2126 O O . ALA A 1 269 ? 3.867 50 18.984 1 95.31 269 ALA A O 1
ATOM 2127 N N . ILE A 1 270 ? 2.236 48.562 18.812 1 95 270 ILE A N 1
ATOM 2128 C CA . ILE A 1 270 ? 2.936 47.562 19.641 1 95 270 ILE A CA 1
ATOM 2129 C C . ILE A 1 270 ? 4.227 47.125 18.938 1 95 270 ILE A C 1
ATOM 2131 O O . ILE A 1 270 ? 5.273 47.031 19.578 1 95 270 ILE A O 1
ATOM 2135 N N . LEU A 1 271 ? 4.156 46.906 17.672 1 94.81 271 LEU A N 1
ATOM 2136 C CA . LEU A 1 271 ? 5.305 46.438 16.906 1 94.81 271 LEU A CA 1
ATOM 2137 C C . LEU A 1 271 ? 6.387 47.531 16.828 1 94.81 271 LEU A C 1
ATOM 2139 O O . LEU A 1 271 ? 7.578 47.219 16.875 1 94.81 271 LEU A O 1
ATOM 2143 N N . TYR A 1 272 ? 5.992 48.781 16.75 1 93.88 272 TYR A N 1
ATOM 2144 C CA . TYR A 1 272 ? 6.957 49.875 16.766 1 93.88 272 TYR A CA 1
ATOM 2145 C C . TYR A 1 272 ? 7.691 49.938 18.094 1 93.88 272 TYR A C 1
ATOM 2147 O O . TYR A 1 272 ? 8.914 50.125 18.125 1 93.88 272 TYR A O 1
ATOM 2155 N N . ALA A 1 273 ? 6.953 49.781 19.094 1 94.62 273 ALA A N 1
ATOM 2156 C CA . ALA A 1 273 ? 7.551 49.812 20.422 1 94.62 273 ALA A CA 1
ATOM 2157 C C . ALA A 1 273 ? 8.508 48.625 20.609 1 94.62 273 ALA A C 1
ATOM 2159 O O . ALA A 1 273 ? 9.602 48.781 21.156 1 94.62 273 ALA A O 1
ATOM 2160 N N . ALA A 1 274 ? 8.07 47.531 20.172 1 93.94 274 ALA A N 1
ATOM 2161 C CA . ALA A 1 274 ? 8.891 46.312 20.297 1 93.94 274 ALA A CA 1
ATOM 2162 C C . ALA A 1 274 ? 10.18 46.469 19.5 1 93.94 274 ALA A C 1
ATOM 2164 O O . ALA A 1 274 ? 11.25 46.031 19.938 1 93.94 274 ALA A O 1
ATOM 2165 N N . GLN A 1 275 ? 10.047 46.969 18.312 1 91.06 275 GLN A N 1
ATOM 2166 C CA . GLN A 1 275 ? 11.211 47.188 17.453 1 91.06 275 GLN A CA 1
ATOM 2167 C C . GLN A 1 275 ? 12.25 48.062 18.172 1 91.06 275 GLN A C 1
ATOM 2169 O O . GLN A 1 275 ? 13.453 47.781 18.094 1 91.06 275 GLN A O 1
ATOM 2174 N N . ALA A 1 276 ? 11.75 49 18.781 1 88.69 276 ALA A N 1
ATOM 2175 C CA . ALA A 1 276 ? 12.641 49.906 19.484 1 88.69 276 ALA A CA 1
ATOM 2176 C C . ALA A 1 276 ? 13.312 49.219 20.672 1 88.69 276 ALA A C 1
ATOM 2178 O O . ALA A 1 276 ? 14.469 49.5 21 1 88.69 276 ALA A O 1
ATOM 2179 N N . GLN A 1 277 ? 12.664 48.344 21.25 1 88.94 277 GLN A N 1
ATOM 2180 C CA . GLN A 1 277 ? 13.164 47.719 22.469 1 88.94 277 GLN A CA 1
ATOM 2181 C C . GLN A 1 277 ? 14.055 46.531 22.141 1 88.94 277 GLN A C 1
ATOM 2183 O O . GLN A 1 277 ? 14.875 46.094 22.969 1 88.94 277 GLN A O 1
ATOM 2188 N N . LEU A 1 278 ? 13.906 46 20.969 1 90.12 278 LEU A N 1
ATOM 2189 C CA . LEU A 1 278 ? 14.602 44.781 20.656 1 90.12 278 LEU A CA 1
ATOM 2190 C C . LEU A 1 278 ? 15.75 45.031 19.672 1 90.12 278 LEU A C 1
ATOM 2192 O O . LEU A 1 278 ? 16.094 44.156 18.875 1 90.12 278 LEU A O 1
ATOM 2196 N N . VAL A 1 279 ? 16.312 46.156 19.719 1 85.06 279 VAL A N 1
ATOM 2197 C CA . VAL A 1 279 ? 17.5 46.406 18.906 1 85.06 279 VAL A CA 1
ATOM 2198 C C . VAL A 1 279 ? 18.609 45.438 19.266 1 85.06 279 VAL A C 1
ATOM 2200 O O . VAL A 1 279 ? 19.25 44.875 18.391 1 85.06 279 VAL A O 1
ATOM 2203 N N . ASN A 1 280 ? 18.797 45.312 20.547 1 83.12 280 ASN A N 1
ATOM 2204 C CA . ASN A 1 280 ? 19.609 44.219 21.062 1 83.12 280 ASN A CA 1
ATOM 2205 C C . ASN A 1 280 ? 18.734 43.094 21.641 1 83.12 280 ASN A C 1
ATOM 2207 O O . ASN A 1 280 ? 18.297 43.188 22.797 1 83.12 280 ASN A O 1
ATOM 2211 N N . ALA A 1 281 ? 18.625 42.125 20.875 1 83.75 281 ALA A N 1
ATOM 2212 C CA . ALA A 1 281 ? 17.625 41.094 21.188 1 83.75 281 ALA A CA 1
ATOM 2213 C C . ALA A 1 281 ? 18.016 40.344 22.453 1 83.75 281 ALA A C 1
ATOM 2215 O O . ALA A 1 281 ? 17.141 39.938 23.234 1 83.75 281 ALA A O 1
ATOM 2216 N N . SER A 1 282 ? 19.312 40.062 22.578 1 81.75 282 SER A N 1
ATOM 2217 C CA . SER A 1 282 ? 19.766 39.344 23.766 1 81.75 282 SER A CA 1
ATOM 2218 C C . SER A 1 282 ? 19.391 40.094 25.047 1 81.75 282 SER A C 1
ATOM 2220 O O . SER A 1 282 ? 18.891 39.5 26 1 81.75 282 SER A O 1
ATOM 2222 N N . GLU A 1 283 ? 19.578 41.281 25.016 1 80.12 283 GLU A N 1
ATOM 2223 C CA . GLU A 1 283 ? 19.25 42.125 26.172 1 80.12 283 GLU A CA 1
ATOM 2224 C C . GLU A 1 283 ? 17.75 42.312 26.281 1 80.12 283 GLU A C 1
ATOM 2226 O O . GLU A 1 283 ? 17.188 42.25 27.391 1 80.12 283 GLU A O 1
ATOM 2231 N N . GLY A 1 284 ? 17.188 42.562 25.25 1 81.69 284 GLY A N 1
ATOM 2232 C CA . GLY A 1 284 ? 15.773 42.875 25.234 1 81.69 284 GLY A CA 1
ATOM 2233 C C . GLY A 1 284 ? 14.914 41.719 25.703 1 81.69 284 GLY A C 1
ATOM 2234 O O . GLY A 1 284 ? 13.922 41.906 26.406 1 81.69 284 GLY A O 1
ATOM 2235 N N . LEU A 1 285 ? 15.344 40.531 25.312 1 85.25 285 LEU A N 1
ATOM 2236 C CA . LEU A 1 285 ? 14.57 39.344 25.656 1 85.25 285 LEU A CA 1
ATOM 2237 C C . LEU A 1 285 ? 15.086 38.719 26.953 1 85.25 285 LEU A C 1
ATOM 2239 O O . LEU A 1 285 ? 14.43 37.844 27.516 1 85.25 285 LEU A O 1
ATOM 2243 N N . GLY A 1 286 ? 16.172 39.156 27.453 1 81.19 286 GLY A N 1
ATOM 2244 C CA . GLY A 1 286 ? 16.766 38.562 28.641 1 81.19 286 GLY A CA 1
ATOM 2245 C C . GLY A 1 286 ? 17.219 37.125 28.453 1 81.19 286 GLY A C 1
ATOM 2246 O O . GLY A 1 286 ? 16.969 36.281 29.312 1 81.19 286 GLY A O 1
ATOM 2247 N N . LEU A 1 287 ? 17.656 36.844 27.25 1 83.06 287 LEU A N 1
ATOM 2248 C CA . LEU A 1 287 ? 17.969 35.438 26.906 1 83.06 287 LEU A CA 1
ATOM 2249 C C . LEU A 1 287 ? 19.469 35.25 26.766 1 83.06 287 LEU A C 1
ATOM 2251 O O . LEU A 1 287 ? 20.188 36.156 26.328 1 83.06 287 LEU A O 1
ATOM 2255 N N . ALA A 1 288 ? 19.875 34.094 27.25 1 82 288 ALA A N 1
ATOM 2256 C CA . ALA A 1 288 ? 21.25 33.656 26.984 1 82 288 ALA A CA 1
ATOM 2257 C C . ALA A 1 288 ? 21.328 32.938 25.656 1 82 288 ALA A C 1
ATOM 2259 O O . ALA A 1 288 ? 20.875 31.781 25.516 1 82 288 ALA A O 1
ATOM 2260 N N . LEU A 1 289 ? 21.953 33.625 24.672 1 89.38 289 LEU A N 1
ATOM 2261 C CA . LEU A 1 289 ? 22.016 33.094 23.328 1 89.38 289 LEU A CA 1
ATOM 2262 C C . LEU A 1 289 ? 23.391 32.469 23.047 1 89.38 289 LEU A C 1
ATOM 2264 O O . LEU A 1 289 ? 23.75 32.25 21.891 1 89.38 289 LEU A O 1
ATOM 2268 N N . GLY A 1 290 ? 24.094 32.125 24.141 1 86.75 290 GLY A N 1
ATOM 2269 C CA . GLY A 1 290 ? 25.438 31.578 24.016 1 86.75 290 GLY A CA 1
ATOM 2270 C C . GLY A 1 290 ? 25.453 30.219 23.328 1 86.75 290 GLY A C 1
ATOM 2271 O O . GLY A 1 290 ? 26.469 29.828 22.75 1 86.75 290 GLY A O 1
ATOM 2272 N N . TRP A 1 291 ? 24.375 29.547 23.359 1 89.75 291 TRP A N 1
ATOM 2273 C CA . TRP A 1 291 ? 24.281 28.219 22.781 1 89.75 291 TRP A CA 1
ATOM 2274 C C . TRP A 1 291 ? 24.406 28.266 21.25 1 89.75 291 TRP A C 1
ATOM 2276 O O . TRP A 1 291 ? 24.672 27.25 20.609 1 89.75 291 TRP A O 1
ATOM 2286 N N . LEU A 1 292 ? 24.266 29.422 20.562 1 92.19 292 LEU A N 1
ATOM 2287 C CA . LEU A 1 292 ? 24.344 29.578 19.125 1 92.19 292 LEU A CA 1
ATOM 2288 C C . LEU A 1 292 ? 25.781 29.484 18.625 1 92.19 292 LEU A C 1
ATOM 2290 O O . LEU A 1 292 ? 26.016 29.141 17.469 1 92.19 292 LEU A O 1
ATOM 2294 N N . SER A 1 293 ? 26.656 29.797 19.453 1 89.38 293 SER A N 1
ATOM 2295 C CA . SER A 1 293 ? 28.047 29.922 19.031 1 89.38 293 SER A CA 1
ATOM 2296 C C . SER A 1 293 ? 28.656 28.562 18.734 1 89.38 293 SER A C 1
ATOM 2298 O O . SER A 1 293 ? 29.469 28.422 17.828 1 89.38 293 SER A O 1
ATOM 2300 N N . ALA A 1 294 ? 28.312 27.594 19.547 1 84.88 294 ALA A N 1
ATOM 2301 C CA . ALA A 1 294 ? 28.859 26.25 19.328 1 84.88 294 ALA A CA 1
ATOM 2302 C C . ALA A 1 294 ? 27.875 25.188 19.797 1 84.88 294 ALA A C 1
ATOM 2304 O O . ALA A 1 294 ? 27.125 25.391 20.766 1 84.88 294 ALA A O 1
ATOM 2305 N N . PRO A 1 295 ? 27.984 24.125 18.922 1 80.06 295 PRO A N 1
ATOM 2306 C CA . PRO A 1 295 ? 27.094 23.047 19.359 1 80.06 295 PRO A CA 1
ATOM 2307 C C . PRO A 1 295 ? 27.516 22.438 20.688 1 80.06 295 PRO A C 1
ATOM 2309 O O . PRO A 1 295 ? 28.719 22.297 20.953 1 80.06 295 PRO A O 1
ATOM 2312 N N . ARG A 1 296 ? 26.781 22.609 21.641 1 64.69 296 ARG A N 1
ATOM 2313 C CA . ARG A 1 296 ? 27.141 21.953 22.891 1 64.69 296 ARG A CA 1
ATOM 2314 C C . ARG A 1 296 ? 26.656 20.5 22.906 1 64.69 296 ARG A C 1
ATOM 2316 O O . ARG A 1 296 ? 25.5 20.219 22.594 1 64.69 296 ARG A O 1
ATOM 2323 N N . SER A 1 297 ? 27.469 19.609 22.453 1 55.5 297 SER A N 1
ATOM 2324 C CA . SER A 1 297 ? 27.031 18.219 22.625 1 55.5 297 SER A CA 1
ATOM 2325 C C . SER A 1 297 ? 26.5 17.984 24.047 1 55.5 297 SER A C 1
ATOM 2327 O O . SER A 1 297 ? 27.109 18.453 25.016 1 55.5 297 SER A O 1
ATOM 2329 N N . ALA A 1 298 ? 25.188 18.031 24.266 1 50.84 298 ALA A N 1
ATOM 2330 C CA . ALA A 1 298 ? 24.703 17.797 25.625 1 50.84 298 ALA A CA 1
ATOM 2331 C C . ALA A 1 298 ? 25.688 16.938 26.406 1 50.84 298 ALA A C 1
ATOM 2333 O O . ALA A 1 298 ? 25.875 17.125 27.609 1 50.84 298 ALA A O 1
ATOM 2334 N N . THR A 1 299 ? 26.094 15.68 25.984 1 49.38 299 THR A N 1
ATOM 2335 C CA . THR A 1 299 ? 27.031 14.797 26.688 1 49.38 299 THR A CA 1
ATOM 2336 C C . THR A 1 299 ? 28.25 14.492 25.812 1 49.38 299 THR A C 1
ATOM 2338 O O . THR A 1 299 ? 28.109 14.117 24.656 1 49.38 299 THR A O 1
ATOM 2341 N N . PRO A 1 300 ? 29.438 14.828 26.188 1 47.5 300 PRO A N 1
ATOM 2342 C CA . PRO A 1 300 ? 30.672 14.344 25.562 1 47.5 300 PRO A CA 1
ATOM 2343 C C . PRO A 1 300 ? 30.609 12.875 25.172 1 47.5 300 PRO A C 1
ATOM 2345 O O . PRO A 1 300 ? 30.203 12.039 25.984 1 47.5 300 PRO A O 1
ATOM 2348 N N . GLY A 1 301 ? 30.766 12.492 23.875 1 53.03 301 GLY A N 1
ATOM 2349 C CA . GLY A 1 301 ? 30.781 11.086 23.5 1 53.03 301 GLY A CA 1
ATOM 2350 C C . GLY A 1 301 ? 29.484 10.633 22.844 1 53.03 301 GLY A C 1
ATOM 2351 O O . GLY A 1 301 ? 29.359 9.469 22.453 1 53.03 301 GLY A O 1
ATOM 2352 N N . GLN A 1 302 ? 28.484 11.594 22.688 1 62.38 302 GLN A N 1
ATOM 2353 C CA . GLN A 1 302 ? 27.188 11.094 22.266 1 62.38 302 GLN A CA 1
ATOM 2354 C C . GLN A 1 302 ? 27.094 11.016 20.75 1 62.38 302 GLN A C 1
ATOM 2356 O O . GLN A 1 302 ? 26.344 10.188 20.203 1 62.38 302 GLN A O 1
ATOM 2361 N N . LEU A 1 303 ? 28.031 11.969 20.203 1 72 303 LEU A N 1
ATOM 2362 C CA . LEU A 1 303 ? 28.016 11.867 18.734 1 72 303 LEU A CA 1
ATOM 2363 C C . LEU A 1 303 ? 29.266 11.141 18.25 1 72 303 LEU A C 1
ATOM 2365 O O . LEU A 1 303 ? 30.344 11.266 18.828 1 72 303 LEU A O 1
ATOM 2369 N N . CYS A 1 304 ? 29.031 10.328 17.359 1 74.44 304 CYS A N 1
ATOM 2370 C CA . CYS A 1 304 ? 30.188 9.695 16.734 1 74.44 304 CYS A CA 1
ATOM 2371 C C . CYS A 1 304 ? 31.047 10.727 16.016 1 74.44 304 CYS A C 1
ATOM 2373 O O . CYS A 1 304 ? 30.594 11.844 15.75 1 74.44 304 CYS A O 1
ATOM 2375 N N . ASP A 1 305 ? 32.25 10.438 15.766 1 73 305 ASP A N 1
ATOM 2376 C CA . ASP A 1 305 ? 33.219 11.359 15.195 1 73 305 ASP A CA 1
ATOM 2377 C C . ASP A 1 305 ? 32.75 11.938 13.867 1 73 305 ASP A C 1
ATOM 2379 O O . ASP A 1 305 ? 32.875 13.133 13.617 1 73 305 ASP A O 1
ATOM 2383 N N . LYS A 1 306 ? 32.25 11.102 13.055 1 75.19 306 LYS A N 1
ATOM 2384 C CA . LYS A 1 306 ? 31.797 11.562 11.742 1 75.19 306 LYS A CA 1
ATOM 2385 C C . LYS A 1 306 ? 30.625 12.531 11.883 1 75.19 306 LYS A C 1
ATOM 2387 O O . LYS A 1 306 ? 30.562 13.547 11.18 1 75.19 306 LYS A O 1
ATOM 2392 N N . CYS A 1 307 ? 29.812 12.289 12.773 1 78.75 307 CYS A N 1
ATOM 2393 C CA . CYS A 1 307 ? 28.656 13.141 13 1 78.75 307 CYS A CA 1
ATOM 2394 C C . CYS A 1 307 ? 29.078 14.461 13.648 1 78.75 307 CYS A C 1
ATOM 2396 O O . CYS A 1 307 ? 28.484 15.508 13.367 1 78.75 307 CYS A O 1
ATOM 2398 N N . SER A 1 308 ? 30.094 14.344 14.3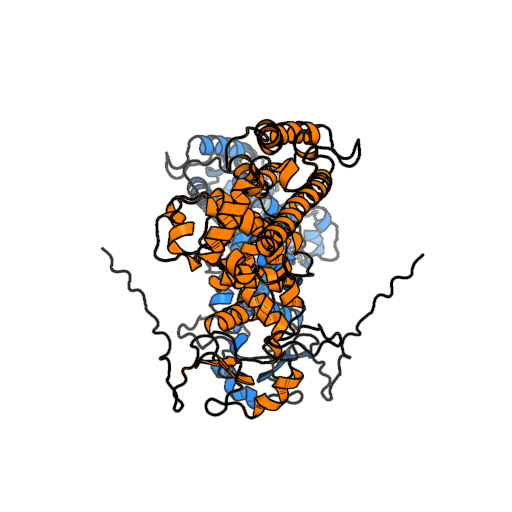83 1 78.81 308 SER A N 1
ATOM 2399 C CA . SER A 1 308 ? 30.578 15.547 15.055 1 78.81 308 SER A CA 1
ATOM 2400 C C . SER A 1 308 ? 31.172 16.531 14.055 1 78.81 308 SER A C 1
ATOM 2402 O O . SER A 1 308 ? 30.922 17.75 14.148 1 78.81 308 SER A O 1
ATOM 2404 N N . THR A 1 309 ? 31.875 16.016 13.195 1 80.19 309 THR A N 1
ATOM 2405 C CA . THR A 1 309 ? 32.469 16.891 12.188 1 80.19 309 THR A CA 1
ATOM 2406 C C . THR A 1 309 ? 31.406 17.516 11.297 1 80.19 309 THR A C 1
ATOM 2408 O O . THR A 1 309 ? 31.453 18.719 11.016 1 80.19 309 THR A O 1
ATOM 2411 N N . ARG A 1 310 ? 30.562 16.766 10.883 1 82.75 310 ARG A N 1
ATOM 2412 C CA . ARG A 1 310 ? 29.484 17.25 10.023 1 82.75 310 ARG A CA 1
ATOM 2413 C C . ARG A 1 310 ? 28.625 18.281 1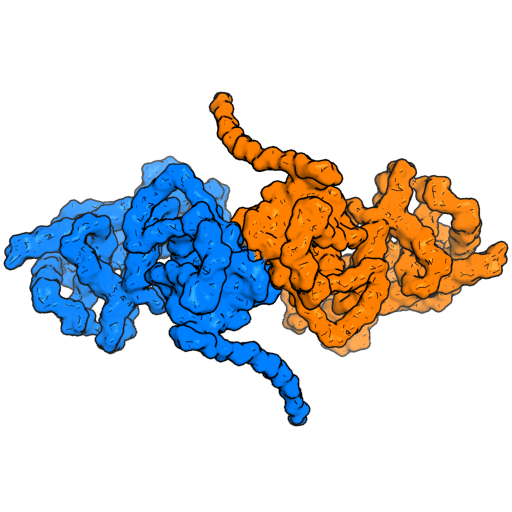0.758 1 82.75 310 ARG A C 1
ATOM 2415 O O . ARG A 1 310 ? 28.172 19.266 10.164 1 82.75 310 ARG A O 1
ATOM 2422 N N . LEU A 1 311 ? 28.453 17.984 11.984 1 85.06 311 LEU A N 1
ATOM 2423 C CA . LEU A 1 311 ? 27.656 18.906 12.805 1 85.06 311 LEU A CA 1
ATOM 2424 C C . LEU A 1 311 ? 28.328 20.266 12.906 1 85.06 311 LEU A C 1
ATOM 2426 O O . LEU A 1 311 ? 27.672 21.297 12.781 1 85.06 311 LEU A O 1
ATOM 2430 N N . LEU A 1 312 ? 29.562 20.172 13.133 1 85.5 312 LEU A N 1
ATOM 2431 C CA . LEU A 1 312 ? 30.297 21.422 13.289 1 85.5 312 LEU A CA 1
ATOM 2432 C C . LEU A 1 312 ? 30.219 22.266 12.023 1 85.5 312 LEU A C 1
ATOM 2434 O O . LEU A 1 312 ? 30.062 23.484 12.094 1 85.5 312 LEU A O 1
ATOM 2438 N N . GLU A 1 313 ? 30.328 21.672 11 1 87.75 313 GLU A N 1
ATOM 2439 C CA . GLU A 1 313 ? 30.25 22.391 9.727 1 87.75 313 GLU A CA 1
ATOM 2440 C C . GLU A 1 313 ? 28.875 23.016 9.523 1 87.75 313 GLU A C 1
ATOM 2442 O O . GLU A 1 313 ? 28.75 24.188 9.172 1 87.75 313 GLU A O 1
ATOM 2447 N N . LYS A 1 314 ? 27.891 22.297 9.742 1 88.75 314 LYS A N 1
ATOM 2448 C CA . LYS A 1 314 ? 26.516 22.766 9.57 1 88.75 314 LYS A CA 1
ATOM 2449 C C . LYS A 1 314 ? 26.172 23.844 10.586 1 88.75 314 LYS A C 1
ATOM 2451 O O . LYS A 1 314 ? 25.469 24.812 10.258 1 88.75 314 LYS A O 1
ATOM 2456 N N . TRP A 1 315 ? 26.703 23.547 11.727 1 91.88 315 TRP A N 1
ATOM 2457 C CA . TRP A 1 315 ? 26.438 24.531 12.789 1 91.88 315 TRP A CA 1
ATOM 2458 C C . TRP A 1 315 ? 27.047 25.875 12.438 1 91.88 315 TRP A C 1
ATOM 2460 O O . TRP A 1 315 ? 26.375 26.906 12.57 1 91.88 315 TRP A O 1
ATOM 2470 N N . ASN A 1 316 ? 28.172 25.875 11.953 1 91.19 316 ASN A N 1
ATOM 2471 C CA . ASN A 1 316 ? 28.875 27.109 11.617 1 91.19 316 ASN A CA 1
ATOM 2472 C C . ASN A 1 316 ? 28.156 27.875 10.508 1 91.19 316 ASN A C 1
ATOM 2474 O O . ASN A 1 316 ? 28.141 29.109 10.508 1 91.19 316 ASN A O 1
ATOM 2478 N N . ARG A 1 317 ? 27.5 27.234 9.695 1 91.25 317 ARG A N 1
ATOM 2479 C CA . ARG A 1 317 ? 26.844 27.844 8.547 1 91.25 317 ARG A CA 1
ATOM 2480 C C . ARG A 1 317 ? 25.453 28.344 8.906 1 91.25 317 ARG A C 1
ATOM 2482 O O . ARG A 1 317 ? 24.828 29.078 8.141 1 91.25 317 ARG A O 1
ATOM 2489 N N . SER A 1 318 ? 25.047 27.953 10.078 1 93.5 318 SER A N 1
ATOM 2490 C CA . SER A 1 318 ? 23.688 28.297 10.469 1 93.5 318 SER A CA 1
ATOM 2491 C C . SER A 1 318 ? 23.672 29.062 11.797 1 93.5 318 SER A C 1
ATOM 2493 O O . SER A 1 318 ? 23.875 30.281 11.82 1 93.5 318 SER A O 1
ATOM 2495 N N . PHE A 1 319 ? 23.703 28.266 12.875 1 93.94 319 PHE A N 1
ATOM 2496 C CA . PHE A 1 319 ? 23.625 28.891 14.195 1 93.94 319 PHE A CA 1
ATOM 2497 C C . PHE A 1 319 ? 24.875 29.688 14.508 1 93.94 319 PHE A C 1
ATOM 2499 O O . PHE A 1 319 ? 24.797 30.75 15.125 1 93.94 319 PHE A O 1
ATOM 2506 N N . GLY A 1 320 ? 25.922 29.125 14.055 1 92.94 320 GLY A N 1
ATOM 2507 C CA . GLY A 1 320 ? 27.172 29.844 14.281 1 92.94 320 GLY A CA 1
ATOM 2508 C C . GLY A 1 320 ? 27.219 31.203 13.617 1 92.94 320 GLY A C 1
ATOM 2509 O O . GLY A 1 320 ? 27.656 32.188 14.219 1 92.94 320 GLY A O 1
ATOM 2510 N N . GLN A 1 321 ? 26.828 31.281 12.43 1 92.44 321 GLN A N 1
ATOM 2511 C CA . GLN A 1 321 ? 26.766 32.562 11.711 1 92.44 321 GLN A CA 1
ATOM 2512 C C . GLN A 1 321 ? 25.766 33.5 12.359 1 92.44 321 GLN A C 1
ATOM 2514 O O . GLN A 1 321 ? 26.016 34.719 12.445 1 92.44 321 GLN A O 1
ATOM 2519 N N . CYS A 1 322 ? 24.688 32.938 12.766 1 92.44 322 CYS A N 1
ATOM 2520 C CA . CYS A 1 322 ? 23.688 33.75 13.484 1 92.44 322 CYS A CA 1
ATOM 2521 C C . CYS A 1 322 ? 24.297 34.375 14.719 1 92.44 322 CYS A C 1
ATOM 2523 O O . CYS A 1 322 ? 24.094 35.594 14.969 1 92.44 322 CYS A O 1
ATOM 2525 N N . SER A 1 323 ? 25.062 33.625 15.43 1 91.75 323 SER A N 1
ATOM 2526 C CA . SER A 1 323 ? 25.703 34.125 16.641 1 91.75 323 SER A CA 1
ATOM 2527 C C . SER A 1 323 ? 26.641 35.281 16.328 1 91.75 323 SER A C 1
ATOM 2529 O O . SER A 1 323 ? 26.688 36.25 17.062 1 91.75 323 SER A O 1
ATOM 2531 N N . LYS A 1 324 ? 27.281 35.188 15.258 1 91.5 324 LYS A N 1
ATOM 2532 C CA . LYS A 1 324 ? 28.234 36.219 14.875 1 91.5 324 LYS A CA 1
ATOM 2533 C C . LYS A 1 324 ? 27.516 37.5 14.438 1 91.5 324 LYS A C 1
ATOM 2535 O O . LYS A 1 324 ? 28.016 38.594 14.641 1 91.5 324 LYS A O 1
ATOM 2540 N N . ASP A 1 325 ? 26.406 37.344 13.883 1 91.81 325 ASP A N 1
ATOM 2541 C CA . ASP A 1 325 ? 25.688 38.469 13.297 1 91.81 325 ASP A CA 1
ATOM 2542 C C . ASP A 1 325 ? 24.844 39.188 14.352 1 91.81 325 ASP A C 1
ATOM 2544 O O . ASP A 1 325 ? 24.438 40.312 14.156 1 91.81 325 ASP A O 1
ATOM 2548 N N . LEU A 1 326 ? 24.656 38.5 15.391 1 91.25 326 LEU A N 1
ATOM 2549 C CA . LEU A 1 326 ? 23.844 39.094 16.453 1 91.25 326 LEU A CA 1
ATOM 2550 C C . LEU A 1 326 ? 24.594 40.281 17.109 1 91.25 326 LEU A C 1
ATOM 2552 O O . LEU A 1 326 ? 25.828 40.281 17.172 1 91.25 326 LEU A O 1
ATOM 2556 N N . GLY A 1 327 ? 23.828 41.25 17.578 1 85.38 327 GLY A N 1
ATOM 2557 C CA . GLY A 1 327 ? 24.406 42.375 18.297 1 85.38 327 GLY A CA 1
ATOM 2558 C C . GLY A 1 327 ? 25 43.438 17.375 1 85.38 327 GLY A C 1
ATOM 2559 O O . GLY A 1 327 ? 25.922 44.156 17.766 1 85.38 327 GLY A O 1
ATOM 2560 N N . SER A 1 328 ? 24.547 43.438 16.172 1 82 328 SER A N 1
ATOM 2561 C CA . SER A 1 328 ? 25.078 44.375 15.195 1 82 328 SER A CA 1
ATOM 2562 C C . SER A 1 328 ? 24.594 45.812 15.492 1 82 328 SER A C 1
ATOM 2564 O O . SER A 1 328 ? 25.203 46.781 15.031 1 82 328 SER A O 1
ATOM 2566 N N . GLY A 1 329 ? 23.547 45.938 16.125 1 80.5 329 GLY A N 1
ATOM 2567 C CA . GLY A 1 329 ? 23 47.25 16.438 1 80.5 329 GLY A CA 1
ATOM 2568 C C . GLY A 1 329 ? 22.031 47.75 15.375 1 80.5 329 GLY A C 1
ATOM 2569 O O . GLY A 1 329 ? 21.375 48.781 15.562 1 80.5 329 GLY A O 1
ATOM 2570 N N . TYR A 1 330 ? 21.984 47 14.258 1 83.19 330 TYR A N 1
ATOM 2571 C CA . TYR A 1 330 ? 21.031 47.406 13.227 1 83.19 330 TYR A CA 1
ATOM 2572 C C . TYR A 1 330 ? 19.609 47 13.609 1 83.19 330 TYR A C 1
ATOM 2574 O O . TYR A 1 330 ? 19.375 45.906 14.109 1 83.19 330 TYR A O 1
ATOM 2582 N N . PRO A 1 331 ? 18.781 47.969 13.422 1 81.5 331 PRO A N 1
ATOM 2583 C CA . PRO A 1 331 ? 17.391 47.656 13.758 1 81.5 331 PRO A CA 1
ATOM 2584 C C . PRO A 1 331 ? 16.875 46.438 13.023 1 81.5 331 PRO A C 1
ATOM 2586 O O . PRO A 1 331 ? 17.172 46.25 11.836 1 81.5 331 PRO A O 1
ATOM 2589 N N . LEU A 1 332 ? 16.234 45.594 13.695 1 88.69 332 LEU A N 1
ATOM 2590 C CA . LEU A 1 332 ? 15.469 44.469 13.195 1 88.69 332 LEU A CA 1
ATOM 2591 C C . LEU A 1 332 ? 16.391 43.312 12.797 1 88.69 332 LEU A C 1
ATOM 2593 O O . LEU A 1 332 ? 15.93 42.219 12.523 1 88.69 332 LEU A O 1
ATOM 2597 N N . LYS A 1 333 ? 17.656 43.562 12.719 1 90.75 333 LYS A N 1
ATOM 2598 C CA . LYS A 1 333 ? 18.562 42.531 12.281 1 90.75 333 LYS A CA 1
ATOM 2599 C C . LYS A 1 333 ? 18.547 41.344 13.266 1 90.75 333 LYS A C 1
ATOM 2601 O O . LYS A 1 333 ? 18.406 40.188 12.859 1 90.75 333 LYS A O 1
ATOM 2606 N N . ASP A 1 334 ? 18.703 41.656 14.508 1 92.75 334 ASP A N 1
ATOM 2607 C CA . ASP A 1 334 ? 18.672 40.594 15.523 1 92.75 334 ASP A CA 1
ATOM 2608 C C . ASP A 1 334 ? 17.359 39.844 15.484 1 92.75 334 ASP A C 1
ATOM 2610 O O . ASP A 1 334 ? 17.344 38.625 15.586 1 92.75 334 ASP A O 1
ATOM 2614 N N . VAL A 1 335 ? 16.297 40.625 15.359 1 93.25 335 VAL A N 1
ATOM 2615 C CA . VAL A 1 335 ? 14.961 40.031 15.32 1 93.25 335 VAL A CA 1
ATOM 2616 C C . VAL A 1 335 ? 14.844 39.125 14.117 1 93.25 335 VAL A C 1
ATOM 2618 O O . VAL A 1 335 ? 14.297 38 14.227 1 93.25 335 VAL A O 1
ATOM 2621 N N . SER A 1 336 ? 15.359 39.531 13 1 92.69 336 SER A N 1
ATOM 2622 C CA . SER A 1 336 ? 15.312 38.75 11.789 1 92.69 336 SER A CA 1
ATOM 2623 C C . SER A 1 336 ? 16.094 37.438 11.953 1 92.69 336 SER A C 1
ATOM 2625 O O . SER A 1 336 ? 15.664 36.406 11.477 1 92.69 336 SER A O 1
ATOM 2627 N N . LEU A 1 337 ? 17.172 37.531 12.547 1 93.56 337 LEU A N 1
ATOM 2628 C CA . LEU A 1 337 ? 18.016 36.344 12.773 1 93.56 337 LEU A CA 1
ATOM 2629 C C . LEU A 1 337 ? 17.297 35.344 13.695 1 93.56 337 LEU A C 1
ATOM 2631 O O . LEU A 1 337 ? 17.297 34.156 13.422 1 93.56 337 LEU A O 1
ATOM 2635 N N . LEU A 1 338 ? 16.703 35.875 14.758 1 94.38 338 LEU A N 1
ATOM 2636 C CA . LEU A 1 338 ? 16 35 15.703 1 94.38 338 LEU A CA 1
ATOM 2637 C C . LEU A 1 338 ? 14.766 34.375 15.055 1 94.38 338 LEU A C 1
ATOM 2639 O O . LEU A 1 338 ? 14.422 33.219 15.344 1 94.38 338 LEU A O 1
ATOM 2643 N N . ALA A 1 339 ? 14.102 35.125 14.219 1 94.38 339 ALA A N 1
ATOM 2644 C CA . ALA A 1 339 ? 12.93 34.656 13.508 1 94.38 339 ALA A CA 1
ATOM 2645 C C . ALA A 1 339 ? 13.289 33.469 12.586 1 94.38 339 ALA A C 1
ATOM 2647 O O . ALA A 1 339 ? 12.438 32.656 12.266 1 94.38 339 ALA A O 1
ATOM 2648 N N . GLN A 1 340 ? 14.57 33.344 12.25 1 94.44 340 GLN A N 1
ATOM 2649 C CA . GLN A 1 340 ? 15.008 32.344 11.281 1 94.44 340 GLN A CA 1
ATOM 2650 C C . GLN A 1 340 ? 15.562 31.109 11.984 1 94.44 340 GLN A C 1
ATOM 2652 O O . GLN A 1 340 ? 16.016 30.172 11.328 1 94.44 340 GLN A O 1
ATOM 2657 N N . LEU A 1 341 ? 15.477 31.062 13.195 1 95.75 341 LEU A N 1
ATOM 2658 C CA . LEU A 1 341 ? 16.031 29.953 13.961 1 95.75 341 LEU A CA 1
ATOM 2659 C C . LEU A 1 341 ? 15.469 28.625 13.477 1 95.75 341 LEU A C 1
ATOM 2661 O O . LEU A 1 341 ? 16.203 27.641 13.328 1 95.75 341 LEU A O 1
ATOM 2665 N N . PRO A 1 342 ? 14.148 28.531 13.148 1 95.56 342 PRO A N 1
ATOM 2666 C CA . PRO A 1 342 ? 13.625 27.266 12.648 1 95.56 342 PRO A CA 1
ATOM 2667 C C . PRO A 1 342 ? 14.258 26.844 11.328 1 95.56 342 PRO A C 1
ATOM 2669 O O . PRO A 1 342 ? 14.398 25.641 11.055 1 95.56 342 PRO A O 1
ATOM 2672 N N . THR A 1 343 ? 14.641 27.781 10.508 1 93.62 343 THR A N 1
ATOM 2673 C CA . THR A 1 343 ? 15.32 27.469 9.25 1 93.62 343 THR A CA 1
ATOM 2674 C C . THR A 1 343 ? 16.703 26.875 9.516 1 93.62 343 THR A C 1
ATOM 2676 O O . THR A 1 343 ? 17.125 25.938 8.836 1 93.62 343 THR A O 1
ATOM 2679 N N . TYR A 1 344 ? 17.359 27.453 10.477 1 94.19 344 TYR A N 1
ATOM 2680 C CA . TYR A 1 344 ? 18.672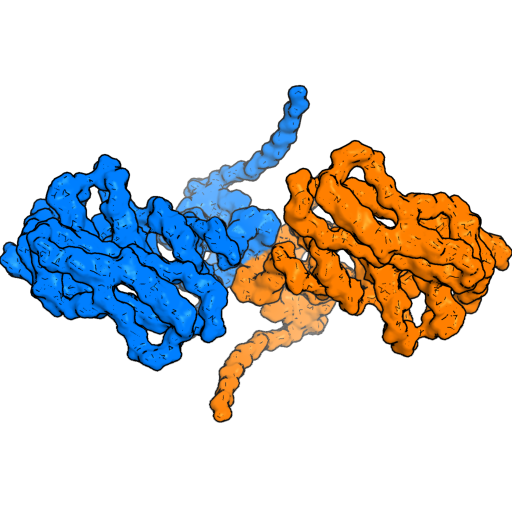 26.922 10.852 1 94.19 344 TYR A CA 1
ATOM 2681 C C . TYR A 1 344 ? 18.531 25.5 11.398 1 94.19 344 TYR A C 1
ATOM 2683 O O . TYR A 1 344 ? 19.344 24.625 11.094 1 94.19 344 TYR A O 1
ATOM 2691 N N . ARG A 1 345 ? 17.547 25.281 12.219 1 93.31 345 ARG A N 1
ATOM 2692 C CA . ARG A 1 345 ? 17.266 23.938 12.742 1 93.31 345 ARG A CA 1
ATOM 2693 C C . ARG A 1 345 ? 17.047 22.938 11.609 1 93.31 345 ARG A C 1
ATOM 2695 O O . ARG A 1 345 ? 17.484 21.797 11.695 1 93.31 345 ARG A O 1
ATOM 2702 N N . HIS A 1 346 ? 16.375 23.422 10.633 1 91 346 HIS A N 1
ATOM 2703 C CA . HIS A 1 346 ? 16.125 22.578 9.461 1 91 346 HIS A CA 1
ATOM 2704 C C . HIS A 1 346 ? 17.422 22.203 8.758 1 91 346 HIS A C 1
ATOM 2706 O O . HIS A 1 346 ? 17.594 21.078 8.305 1 91 346 HIS A O 1
ATOM 2712 N N . ILE A 1 347 ? 18.281 23.094 8.68 1 88.62 347 ILE A N 1
ATOM 2713 C CA . ILE A 1 347 ? 19.578 22.859 8.047 1 88.62 347 ILE A CA 1
ATOM 2714 C C . ILE A 1 347 ? 20.344 21.781 8.828 1 88.62 347 ILE A C 1
ATOM 2716 O O . ILE A 1 347 ? 20.922 20.875 8.234 1 88.62 347 ILE A O 1
ATOM 2720 N N . ILE A 1 348 ? 20.281 21.812 10.07 1 87.5 348 ILE A N 1
ATOM 2721 C CA . ILE A 1 348 ? 21.016 20.891 10.922 1 87.5 348 ILE A CA 1
ATOM 2722 C C . ILE A 1 348 ? 20.375 19.516 10.867 1 87.5 348 ILE A C 1
ATOM 2724 O O . ILE A 1 348 ? 21.062 18.484 10.945 1 87.5 348 ILE A O 1
ATOM 2728 N N . SER A 1 349 ? 19.125 19.438 10.68 1 85.44 349 SER A N 1
ATOM 2729 C CA . SER A 1 349 ? 18.406 18.172 10.703 1 85.44 349 SER A CA 1
ATOM 2730 C C . SER A 1 349 ? 18.656 17.375 9.422 1 85.44 349 SER A C 1
ATOM 2732 O O . SER A 1 349 ? 18.391 16.172 9.375 1 85.44 349 SER A O 1
ATOM 2734 N N . SER A 1 350 ? 19.203 18 8.469 1 76.38 350 SER A N 1
ATOM 2735 C CA . SER A 1 350 ? 19.297 17.375 7.148 1 76.38 350 SER A CA 1
ATOM 2736 C C . SER A 1 350 ? 20.656 16.703 6.957 1 76.38 350 SER A C 1
ATOM 2738 O O . SER A 1 350 ? 21.641 17.109 7.582 1 76.38 350 SER A O 1
ATOM 2740 N N . GLY A 1 351 ? 20.688 15.711 6.051 1 64.56 351 GLY A N 1
ATOM 2741 C CA . GLY A 1 351 ? 21.906 15.219 5.453 1 64.56 351 GLY A CA 1
ATOM 2742 C C . GLY A 1 351 ? 22.688 14.297 6.371 1 64.56 351 GLY A C 1
ATOM 2743 O O . GLY A 1 351 ? 23.922 14.242 6.312 1 64.56 351 GLY A O 1
ATOM 2744 N N . TRP A 1 352 ? 22 13.852 7.402 1 69.12 352 TRP A N 1
ATOM 2745 C CA . TRP A 1 352 ? 22.766 12.977 8.289 1 69.12 352 TRP A CA 1
ATOM 2746 C C . TRP A 1 352 ? 22.844 11.562 7.723 1 69.12 352 TRP A C 1
ATOM 2748 O O . TRP A 1 352 ? 23.703 10.773 8.117 1 69.12 352 TRP A O 1
ATOM 2758 N N . GLY A 1 353 ? 22.484 11.391 6.516 1 57.72 353 GLY A N 1
ATOM 2759 C CA . GLY A 1 353 ? 22.531 10.148 5.766 1 57.72 353 GLY A CA 1
ATOM 2760 C C . GLY A 1 353 ? 22.891 8.945 6.629 1 57.72 353 GLY A C 1
ATOM 2761 O O . GLY A 1 353 ? 22.703 8.984 7.848 1 57.72 353 GLY A O 1
ATOM 2762 N N . SER A 1 354 ? 23.297 7.812 6.023 1 57.47 354 SER A N 1
ATOM 2763 C CA . SER A 1 354 ? 23.781 6.555 6.578 1 57.47 354 SER A CA 1
ATOM 2764 C C . SER A 1 354 ? 25.094 6.75 7.324 1 57.47 354 SER A C 1
ATOM 2766 O O . SER A 1 354 ? 25.656 5.793 7.863 1 57.47 354 SER A O 1
ATOM 2768 N N . ALA A 1 355 ? 25.516 7.777 7.309 1 54.72 355 ALA A N 1
ATOM 2769 C CA . ALA A 1 355 ? 26.859 7.996 7.828 1 54.72 355 ALA A CA 1
ATOM 2770 C C . ALA A 1 355 ? 26.922 7.742 9.328 1 54.72 355 ALA A C 1
ATOM 2772 O O . ALA A 1 355 ? 28 7.621 9.906 1 54.72 355 ALA A O 1
ATOM 2773 N N . CYS A 1 356 ? 25.812 7.918 9.852 1 59.41 356 CYS A N 1
ATOM 2774 C CA . CYS A 1 356 ? 25.844 7.73 11.297 1 59.41 356 CYS A CA 1
ATOM 2775 C C . CYS A 1 356 ? 25.938 6.25 11.656 1 59.41 356 CYS A C 1
ATOM 2777 O O . CYS A 1 356 ? 25 5.488 11.383 1 59.41 356 CYS A O 1
ATOM 2779 N N . LYS A 1 357 ? 27.266 5.875 11.867 1 56.25 357 LYS A N 1
ATOM 2780 C CA . LYS A 1 357 ? 27.484 4.5 12.305 1 56.25 357 LYS A CA 1
ATOM 2781 C C . LYS A 1 357 ? 26.594 4.152 13.492 1 56.25 357 LYS A C 1
ATOM 2783 O O . LYS A 1 357 ? 26.203 2.996 13.656 1 56.25 357 LYS A O 1
ATOM 2788 N N . GLN A 1 358 ? 26.859 4.914 14.57 1 52.97 358 GLN A N 1
ATOM 2789 C CA . GLN A 1 358 ? 26.219 4.598 15.844 1 52.97 358 GLN A CA 1
ATOM 2790 C C . GLN A 1 358 ? 24.703 4.672 15.734 1 52.97 358 GLN A C 1
ATOM 2792 O O . GLN A 1 358 ? 23.984 4.352 16.688 1 52.97 358 GLN A O 1
ATOM 2797 N N . ASN A 1 359 ? 24.172 4.422 14.766 1 46.53 359 ASN A N 1
ATOM 2798 C CA . ASN A 1 359 ? 22.781 3.996 14.656 1 46.53 359 ASN A CA 1
ATOM 2799 C C . ASN A 1 359 ? 21.828 4.98 15.336 1 46.53 359 ASN A C 1
ATOM 2801 O O . ASN A 1 359 ? 21.641 4.918 16.547 1 46.53 359 ASN A O 1
ATOM 2805 N N . SER A 1 360 ? 20.906 5.906 14.852 1 58.72 360 SER A N 1
ATOM 2806 C CA . SER A 1 360 ? 19.594 6.531 14.969 1 58.72 360 SER A CA 1
ATOM 2807 C C . SER A 1 360 ? 19.516 7.438 16.188 1 58.72 360 SER A C 1
ATOM 2809 O O . SER A 1 360 ? 18.5 8.117 16.406 1 58.72 360 SER A O 1
ATOM 2811 N N . ARG A 1 361 ? 20.766 7.57 17.031 1 62.28 361 ARG A N 1
ATOM 2812 C CA . ARG A 1 361 ? 20.531 8.258 18.297 1 62.28 361 ARG A CA 1
ATOM 2813 C C . ARG A 1 361 ? 21.188 9.633 18.297 1 62.28 361 ARG A C 1
ATOM 2815 O O . ARG A 1 361 ? 20.75 10.539 19 1 62.28 361 ARG A O 1
ATOM 2822 N N . CYS A 1 362 ? 22.203 9.852 17.547 1 72.81 362 CYS A N 1
ATOM 2823 C CA . CYS A 1 362 ? 22.984 11.086 17.594 1 72.81 362 CYS A CA 1
ATOM 2824 C C . CYS A 1 362 ? 22.125 12.289 17.234 1 72.81 362 CYS A C 1
ATOM 2826 O O . CYS A 1 362 ? 22.078 13.266 17.969 1 72.81 362 CYS A O 1
ATOM 2828 N N . VAL A 1 363 ? 21.359 12.172 16.344 1 75.94 363 VAL A N 1
ATOM 2829 C CA . VAL A 1 363 ? 20.703 13.32 15.734 1 75.94 363 VAL A CA 1
ATOM 2830 C C . VAL A 1 363 ? 19.484 13.703 16.578 1 75.94 363 VAL A C 1
ATOM 2832 O O . VAL A 1 363 ? 19.281 14.875 16.891 1 75.94 363 VAL A O 1
ATOM 2835 N N . PRO A 1 364 ? 18.922 12.75 17.203 1 75.69 364 PRO A N 1
ATOM 2836 C CA . PRO A 1 364 ? 17.734 13.133 17.953 1 75.69 364 PRO A CA 1
ATOM 2837 C C . PRO A 1 364 ? 18.062 13.883 19.25 1 75.69 364 PRO A C 1
ATOM 2839 O O . PRO A 1 364 ? 17.344 14.812 19.625 1 75.69 364 PRO A O 1
ATOM 2842 N N . THR A 1 365 ? 19.047 13.547 19.844 1 76 365 THR A N 1
ATOM 2843 C CA . THR A 1 365 ? 19.438 14.227 21.078 1 76 365 THR A CA 1
ATOM 2844 C C . THR A 1 365 ? 19.875 15.656 20.797 1 76 365 THR A C 1
ATOM 2846 O O . THR A 1 365 ? 19.531 16.578 21.531 1 76 365 THR A O 1
ATOM 2849 N N . LEU A 1 366 ? 20.641 15.781 19.812 1 82.06 366 LEU A N 1
ATOM 2850 C CA . LEU A 1 366 ? 21.094 17.109 19.406 1 82.06 366 LEU A CA 1
ATOM 2851 C C . LEU A 1 366 ? 19.906 18 19.062 1 82.06 366 LEU A C 1
ATOM 2853 O O . LEU A 1 366 ? 19.812 19.141 19.5 1 82.06 366 LEU A O 1
ATOM 2857 N N . LEU A 1 367 ? 19.047 17.469 18.391 1 87 367 LEU A N 1
ATOM 2858 C CA . LEU A 1 367 ? 17.891 18.25 17.953 1 87 367 LEU A CA 1
ATOM 2859 C C . LEU A 1 367 ? 16.984 18.578 19.125 1 87 367 LEU A C 1
ATOM 2861 O O . LEU A 1 367 ? 16.359 19.641 19.156 1 87 367 LEU A O 1
ATOM 2865 N N . GLY A 1 368 ? 17.016 17.688 20.062 1 87.25 368 GLY A N 1
ATOM 2866 C CA . GLY A 1 368 ? 16.234 17.953 21.266 1 87.25 368 GLY A CA 1
ATOM 2867 C C . GLY A 1 368 ? 16.719 19.188 22.016 1 87.25 368 GLY A C 1
ATOM 2868 O O . GLY A 1 368 ? 15.898 20.016 22.438 1 87.25 368 GLY A O 1
ATOM 2869 N N . SER A 1 369 ? 17.953 19.297 22.125 1 87.25 369 SER A N 1
ATOM 2870 C CA . SER A 1 369 ? 18.516 20.469 22.797 1 87.25 369 SER A CA 1
ATOM 2871 C C . SER A 1 369 ? 18.266 21.734 22 1 87.25 369 SER A C 1
ATOM 2873 O O . SER A 1 369 ? 17.922 22.766 22.562 1 87.25 369 SER A O 1
ATOM 2875 N N . VAL A 1 370 ? 18.484 21.656 20.766 1 92 370 VAL A N 1
ATOM 2876 C CA . VAL A 1 370 ? 18.266 22.797 19.875 1 92 370 VAL A CA 1
ATOM 2877 C C . VAL A 1 370 ? 16.812 23.25 19.969 1 92 370 VAL A C 1
ATOM 2879 O O . VAL A 1 370 ? 16.531 24.438 20.094 1 92 370 VAL A O 1
ATOM 2882 N N . ASP A 1 371 ? 15.969 22.312 19.984 1 94.06 371 ASP A N 1
ATOM 2883 C CA . ASP A 1 371 ? 14.547 22.625 20.062 1 94.06 371 ASP A CA 1
ATOM 2884 C C . ASP A 1 371 ? 14.195 23.312 21.375 1 94.06 371 ASP A C 1
ATOM 2886 O O . ASP A 1 371 ? 13.414 24.266 21.391 1 94.06 371 ASP A O 1
ATOM 2890 N N . THR A 1 372 ? 14.734 22.828 22.375 1 93.06 372 THR A N 1
ATOM 2891 C CA . THR A 1 372 ? 14.477 23.422 23.688 1 93.06 372 THR A CA 1
ATOM 2892 C C . THR A 1 372 ? 14.898 24.891 23.703 1 93.06 372 THR A C 1
ATOM 2894 O O . THR A 1 372 ? 14.164 25.75 24.219 1 93.06 372 THR A O 1
ATOM 2897 N N . HIS A 1 373 ? 15.992 25.141 23.156 1 93.62 373 HIS A N 1
ATOM 2898 C CA . HIS A 1 373 ? 16.5 26.5 23.125 1 93.62 373 HIS A CA 1
ATOM 2899 C C . HIS A 1 373 ? 15.641 27.391 22.25 1 93.62 373 HIS A C 1
ATOM 2901 O O . HIS A 1 373 ? 15.352 28.531 22.594 1 93.62 373 HIS A O 1
ATOM 2907 N N . ILE A 1 374 ? 15.281 26.875 21.156 1 96 374 ILE A N 1
ATOM 2908 C CA . ILE A 1 374 ? 14.469 27.656 20.234 1 96 374 ILE A CA 1
ATOM 2909 C C . ILE A 1 374 ? 13.117 27.969 20.875 1 96 374 ILE A C 1
ATOM 2911 O O . ILE A 1 374 ? 12.641 29.109 20.797 1 96 374 ILE A O 1
ATOM 2915 N N . GLN A 1 375 ? 12.531 27 21.531 1 96.38 375 GLN A N 1
ATOM 2916 C CA . GLN A 1 375 ? 11.25 27.219 22.188 1 96.38 375 GLN A CA 1
ATOM 2917 C C . GLN A 1 375 ? 11.367 28.266 23.281 1 96.38 375 GLN A C 1
ATOM 2919 O O . GLN A 1 375 ? 10.453 29.062 23.5 1 96.38 375 GLN A O 1
ATOM 2924 N N . GLN A 1 376 ? 12.461 28.266 23.906 1 95.38 376 GLN A N 1
ATOM 2925 C CA . GLN A 1 376 ? 12.688 29.266 24.953 1 95.38 376 GLN A CA 1
ATOM 2926 C C . GLN A 1 376 ? 12.75 30.672 24.359 1 95.38 376 GLN A C 1
ATOM 2928 O O . GLN A 1 376 ? 12.227 31.625 24.938 1 95.38 376 GLN A O 1
ATOM 2933 N N . VAL A 1 377 ? 13.398 30.781 23.281 1 96.38 377 VAL A N 1
ATOM 2934 C CA . VAL A 1 377 ? 13.492 32.094 22.609 1 96.38 377 VAL A CA 1
ATOM 2935 C C . VAL A 1 377 ? 12.094 32.594 22.281 1 96.38 377 VAL A C 1
ATOM 2937 O O . VAL A 1 377 ? 11.766 33.75 22.562 1 96.38 377 VAL A O 1
ATOM 2940 N N . PHE A 1 378 ? 11.289 31.797 21.797 1 97.25 378 PHE A N 1
ATOM 2941 C CA . PHE A 1 378 ? 9.961 32.219 21.359 1 97.25 378 PHE A CA 1
ATOM 2942 C C . PHE A 1 378 ? 9.062 32.469 22.562 1 97.25 378 PHE A C 1
ATOM 2944 O O . PHE A 1 378 ? 8.219 33.375 22.531 1 97.25 378 PHE A O 1
ATOM 2951 N N . THR A 1 379 ? 9.234 31.703 23.578 1 96.5 379 THR A N 1
ATOM 2952 C CA . THR A 1 379 ? 8.484 31.953 24.797 1 96.5 379 THR A CA 1
ATOM 2953 C C . THR A 1 379 ? 8.836 33.312 25.375 1 96.5 379 THR A C 1
ATOM 2955 O O . THR A 1 379 ? 7.957 34.062 25.812 1 96.5 379 THR A O 1
ATOM 2958 N N . LYS A 1 380 ? 10.055 33.656 25.359 1 95.94 380 LYS A N 1
ATOM 2959 C CA . LYS A 1 380 ? 10.5 34.938 25.859 1 95.94 380 LYS A CA 1
ATOM 2960 C C . LYS A 1 380 ? 10 36.094 24.969 1 95.94 380 LYS A C 1
ATOM 2962 O O . LYS A 1 380 ? 9.711 37.188 25.453 1 95.94 380 LYS A O 1
ATOM 2967 N N . ALA A 1 381 ? 9.992 35.781 23.734 1 96.19 381 ALA A N 1
ATOM 2968 C CA . ALA A 1 381 ? 9.438 36.781 22.812 1 96.19 381 ALA A CA 1
ATOM 2969 C C . ALA A 1 381 ? 7.984 37.094 23.156 1 96.19 381 ALA A C 1
ATOM 2971 O O . ALA A 1 381 ? 7.562 38.25 23.109 1 96.19 381 ALA A O 1
ATOM 2972 N N . THR A 1 382 ? 7.234 36.094 23.469 1 96.81 382 THR A N 1
ATOM 2973 C CA . THR A 1 382 ? 5.844 36.281 23.859 1 96.81 382 THR A CA 1
ATOM 2974 C C . THR A 1 382 ? 5.758 37.094 25.156 1 96.81 382 THR A C 1
ATOM 2976 O O . THR A 1 382 ? 4.918 38 25.266 1 96.81 382 THR A O 1
ATOM 2979 N N . SER A 1 383 ? 6.582 36.781 26.078 1 95.19 383 SER A N 1
ATOM 2980 C CA . SER A 1 383 ? 6.613 37.531 27.312 1 95.19 383 SER A CA 1
ATOM 2981 C C . SER A 1 383 ? 6.938 39 27.062 1 95.19 383 SER A C 1
ATOM 2983 O O . SER A 1 383 ? 6.375 39.906 27.719 1 95.19 383 SER A O 1
ATOM 2985 N N . HIS A 1 384 ? 7.883 39.219 26.188 1 95.5 384 HIS A N 1
ATOM 2986 C CA . HIS A 1 384 ? 8.242 40.594 25.844 1 95.5 384 HIS A CA 1
ATOM 2987 C C . HIS A 1 384 ? 7.059 41.344 25.219 1 95.5 384 HIS A C 1
ATOM 2989 O O . HIS A 1 384 ? 6.816 42.5 25.516 1 95.5 384 HIS A O 1
ATOM 2995 N N . TYR A 1 385 ? 6.371 40.656 24.359 1 96.06 385 TYR A N 1
ATOM 2996 C CA . TYR A 1 385 ? 5.18 41.25 23.75 1 96.06 385 TYR A CA 1
ATOM 2997 C C . TYR A 1 385 ? 4.176 41.656 24.797 1 96.06 385 TYR A C 1
ATOM 2999 O O . TYR A 1 385 ? 3.633 42.781 24.734 1 96.06 385 TYR A O 1
ATOM 3007 N N . LYS A 1 386 ? 3.926 40.812 25.703 1 95.25 386 LYS A N 1
ATOM 3008 C CA . LYS A 1 386 ? 2.965 41.125 26.766 1 95.25 386 LYS A CA 1
ATOM 3009 C C . LYS A 1 386 ? 3.414 42.344 27.578 1 95.25 386 LYS A C 1
ATOM 3011 O O . LYS A 1 386 ? 2.592 43.156 27.984 1 95.25 386 LYS A O 1
ATOM 3016 N N . LYS A 1 387 ? 4.648 42.406 27.797 1 94.31 387 LYS A N 1
ATOM 3017 C CA . LYS A 1 387 ? 5.199 43.531 28.531 1 94.31 387 LYS A CA 1
ATOM 3018 C C . LYS A 1 387 ? 4.988 44.844 27.766 1 94.31 387 LYS A C 1
ATOM 3020 O O . LYS A 1 387 ? 4.648 45.875 28.359 1 94.31 387 LYS A O 1
ATOM 3025 N N . VAL A 1 388 ? 5.234 44.75 26.5 1 94.94 388 VAL A N 1
ATOM 3026 C CA . VAL A 1 388 ? 5.062 45.938 25.656 1 94.94 388 VAL A CA 1
ATOM 3027 C C . VAL A 1 388 ? 3.594 46.375 25.672 1 94.94 388 VAL A C 1
ATOM 3029 O O . VAL A 1 388 ? 3.289 47.562 25.719 1 94.94 388 VAL A O 1
ATOM 3032 N N . VAL A 1 389 ? 2.709 45.438 25.594 1 94.94 389 VAL A N 1
ATOM 3033 C CA . VAL A 1 389 ? 1.279 45.719 25.594 1 94.94 389 VAL A CA 1
ATOM 3034 C C . VAL A 1 389 ? 0.895 46.406 26.906 1 94.94 389 VAL A C 1
ATOM 3036 O O . VAL A 1 389 ? 0.096 47.344 26.906 1 94.94 389 VAL A O 1
ATOM 3039 N N . GLU A 1 390 ? 1.454 45.969 27.984 1 93.19 390 GLU A N 1
ATOM 3040 C CA . GLU A 1 390 ? 1.167 46.531 29.297 1 93.19 390 GLU A CA 1
ATOM 3041 C C . GLU A 1 390 ? 1.718 47.969 29.406 1 93.19 390 GLU A C 1
ATOM 3043 O O . GLU A 1 390 ? 1.139 48.812 30.094 1 93.19 390 GLU A O 1
ATOM 3048 N N . GLU A 1 391 ? 2.801 48.188 28.766 1 91.81 391 GLU A N 1
ATOM 3049 C CA . GLU A 1 391 ? 3.457 49.5 28.844 1 91.81 391 GLU A CA 1
ATOM 3050 C C . GLU A 1 391 ? 2.734 50.531 27.984 1 91.81 391 GLU A C 1
ATOM 3052 O O . GLU A 1 391 ? 2.811 51.719 28.25 1 91.81 391 GLU A O 1
ATOM 3057 N N . LEU A 1 392 ? 2.139 50.062 26.984 1 89.44 392 LEU A N 1
ATOM 3058 C CA . LEU A 1 392 ? 1.42 50.969 26.094 1 89.44 392 LEU A CA 1
ATOM 3059 C C . LEU A 1 392 ? 0.007 51.219 26.609 1 89.44 392 LEU A C 1
ATOM 3061 O O . LEU A 1 392 ? -0.612 52.219 26.266 1 89.44 392 LEU A O 1
ATOM 3065 N N . MET B 1 1 ? 12.961 -9.297 35.5 1 19.08 1 MET B N 1
ATOM 3066 C CA . MET B 1 1 ? 12.148 -10.266 34.781 1 19.08 1 MET B CA 1
ATOM 3067 C C . MET B 1 1 ? 10.703 -9.789 34.688 1 19.08 1 MET B C 1
ATOM 3069 O O . MET B 1 1 ? 9.883 -10.102 35.531 1 19.08 1 MET B O 1
ATOM 3073 N N . ALA B 1 2 ? 10.547 -8.633 34.312 1 27.09 2 ALA B N 1
ATOM 3074 C CA . ALA B 1 2 ? 9.266 -7.957 34.5 1 27.09 2 ALA B CA 1
ATOM 3075 C C . ALA B 1 2 ? 8.211 -8.523 33.531 1 27.09 2 ALA B C 1
ATOM 3077 O O . ALA B 1 2 ? 8.461 -8.703 32.344 1 27.09 2 ALA B O 1
ATOM 3078 N N . GLY B 1 3 ? 7.32 -9.391 34.031 1 20.97 3 GLY B N 1
ATOM 3079 C CA . GLY B 1 3 ? 6.316 -10.234 33.406 1 20.97 3 GLY B CA 1
ATOM 3080 C C . GLY B 1 3 ? 5.289 -9.453 32.594 1 20.97 3 GLY B C 1
ATOM 3081 O O . GLY B 1 3 ? 4.594 -8.594 33.156 1 20.97 3 GLY B O 1
ATOM 3082 N N . GLY B 1 4 ? 5.629 -9.062 31.391 1 23.44 4 GLY B N 1
ATOM 3083 C CA . GLY B 1 4 ? 4.852 -8.297 30.438 1 23.44 4 GLY B CA 1
ATOM 3084 C C . GLY B 1 4 ? 3.473 -8.875 30.188 1 23.44 4 GLY B C 1
ATOM 3085 O O . GLY B 1 4 ? 3.346 -10.039 29.797 1 23.44 4 GLY B O 1
ATOM 3086 N N . ASN B 1 5 ? 2.391 -8.445 30.938 1 24.5 5 ASN B N 1
ATOM 3087 C CA . ASN B 1 5 ? 1.004 -8.898 30.938 1 24.5 5 ASN B CA 1
ATOM 3088 C C . ASN B 1 5 ? 0.341 -8.703 29.578 1 24.5 5 ASN B C 1
ATOM 3090 O O . ASN B 1 5 ? 0.177 -7.566 29.125 1 24.5 5 ASN B O 1
ATOM 3094 N N . THR B 1 6 ? 0.529 -9.609 28.625 1 28.75 6 THR B N 1
ATOM 3095 C CA . THR B 1 6 ? -0.081 -9.836 27.312 1 28.75 6 THR B CA 1
ATOM 3096 C C . THR B 1 6 ? -1.604 -9.789 27.422 1 28.75 6 THR B C 1
ATOM 3098 O O . THR B 1 6 ? -2.215 -10.68 28.016 1 28.75 6 THR B O 1
ATOM 3101 N N . ASN B 1 7 ? -2.166 -8.641 27.703 1 26.75 7 ASN B N 1
ATOM 3102 C CA . ASN B 1 7 ? -3.623 -8.586 27.734 1 26.75 7 ASN B CA 1
ATOM 3103 C C . ASN B 1 7 ? -4.238 -9.227 26.5 1 26.75 7 ASN B C 1
ATOM 3105 O O . ASN B 1 7 ? -4.055 -8.734 25.391 1 26.75 7 ASN B O 1
ATOM 3109 N N . ASN B 1 8 ? -4.355 -10.57 26.438 1 27.14 8 ASN B N 1
ATOM 3110 C CA . ASN B 1 8 ? -5.047 -11.555 25.609 1 27.14 8 ASN B CA 1
ATOM 3111 C C . ASN B 1 8 ? -6.5 -11.164 25.359 1 27.14 8 ASN B C 1
ATOM 3113 O O . ASN B 1 8 ? -7.367 -11.422 26.203 1 27.14 8 ASN B O 1
ATOM 3117 N N . GLN B 1 9 ? -6.797 -10 24.906 1 30.45 9 GLN B N 1
ATOM 3118 C CA . GLN B 1 9 ? -8.227 -9.875 24.641 1 30.45 9 GLN B CA 1
ATOM 3119 C C . GLN B 1 9 ? -8.758 -11.109 23.922 1 30.45 9 GLN B C 1
ATOM 3121 O O . GLN B 1 9 ? -8.203 -11.531 22.906 1 30.45 9 GLN B O 1
ATOM 3126 N N . ASN B 1 10 ? -9.359 -12.047 24.609 1 30.66 10 ASN B N 1
ATOM 3127 C CA . ASN B 1 10 ? -10.023 -13.297 24.25 1 30.66 10 ASN B CA 1
ATOM 3128 C C . ASN B 1 10 ? -10.844 -13.148 22.969 1 30.66 10 ASN B C 1
ATOM 3130 O O . ASN B 1 10 ? -11.609 -12.195 22.828 1 30.66 10 ASN B O 1
ATOM 3134 N N . PRO B 1 11 ? -10.391 -13.688 21.906 1 39.03 11 PRO B N 1
ATOM 3135 C CA . PRO B 1 11 ? -11.25 -13.703 20.719 1 39.03 11 PRO B CA 1
ATOM 3136 C C . PRO B 1 11 ? -12.711 -14.008 21.047 1 39.03 11 PRO B C 1
ATOM 3138 O O . PRO B 1 11 ? -12.992 -14.68 22.031 1 39.03 11 PRO B O 1
ATOM 3141 N N . PRO B 1 12 ? -13.672 -13.086 20.781 1 40.75 12 PRO B N 1
ATOM 3142 C CA . PRO B 1 12 ? -15.031 -13.492 21.125 1 40.75 12 PRO B CA 1
ATOM 3143 C C . PRO B 1 12 ? -15.289 -14.977 20.875 1 40.75 12 PRO B C 1
ATOM 3145 O O . PRO B 1 12 ? -14.648 -15.578 20.016 1 40.75 12 PRO B O 1
ATOM 3148 N N . PRO B 1 13 ? -15.852 -15.68 21.828 1 39.22 13 PRO B N 1
ATOM 3149 C CA . PRO B 1 13 ? -16.125 -17.109 21.75 1 39.22 13 PRO B CA 1
ATOM 3150 C C . PRO B 1 13 ? -16.766 -17.516 20.438 1 39.22 13 PRO B C 1
ATOM 3152 O O . PRO B 1 13 ? -17.625 -16.781 19.906 1 39.22 13 PRO B O 1
ATOM 3155 N N . ARG B 1 14 ? -16.078 -18.297 19.594 1 47.34 14 ARG B N 1
ATOM 3156 C CA . ARG B 1 14 ? -16.672 -19.016 18.469 1 47.34 14 ARG B CA 1
ATOM 3157 C C . ARG B 1 14 ? -18.031 -19.578 18.844 1 47.34 14 ARG B C 1
ATOM 3159 O O . ARG B 1 14 ? -18.125 -20.547 19.609 1 47.34 14 ARG B O 1
ATOM 3166 N N . VAL B 1 15 ? -19.062 -18.828 18.891 1 47.38 15 VAL B N 1
ATOM 3167 C CA . VAL B 1 15 ? -20.391 -19.328 19.234 1 47.38 15 VAL B CA 1
ATOM 3168 C C . VAL B 1 15 ? -20.844 -20.359 18.203 1 47.38 15 VAL B C 1
ATOM 3170 O O . VAL B 1 15 ? -20.875 -20.078 17.016 1 47.38 15 VAL B O 1
ATOM 3173 N N . ILE B 1 16 ? -20.547 -21.594 18.438 1 48.53 16 ILE B N 1
ATOM 3174 C CA . ILE B 1 16 ? -21.109 -22.703 17.672 1 48.53 16 ILE B CA 1
ATOM 3175 C C . ILE B 1 16 ? -22.641 -22.641 17.703 1 48.53 16 ILE B C 1
ATOM 3177 O O . ILE B 1 16 ? -23.234 -22.609 18.781 1 48.53 16 ILE B O 1
ATOM 3181 N N . ASP B 1 17 ? -23.141 -22.047 16.641 1 55.66 17 ASP B N 1
ATOM 3182 C CA . ASP B 1 17 ? -24.609 -22.047 16.625 1 55.66 17 ASP B CA 1
ATOM 3183 C C . ASP B 1 17 ? -25.172 -23.438 16.391 1 55.66 17 ASP B C 1
ATOM 3185 O O . ASP B 1 17 ? -24.406 -24.391 16.141 1 55.66 17 ASP B O 1
ATOM 3189 N N . VAL B 1 18 ? -26.531 -23.547 16.328 1 52.94 18 VAL B N 1
ATOM 3190 C CA . VAL B 1 18 ? -27.453 -24.672 16.344 1 52.94 18 VAL B CA 1
ATOM 3191 C C . VAL B 1 18 ? -27.062 -25.688 15.281 1 52.94 18 VAL B C 1
ATOM 3193 O O . VAL B 1 18 ? -27.047 -26.891 15.539 1 52.94 18 VAL B O 1
ATOM 3196 N N . ALA B 1 19 ? -26.75 -25.297 14.008 1 63.28 19 ALA B N 1
ATOM 3197 C CA . ALA B 1 19 ? -26.594 -26.266 12.914 1 63.28 19 ALA B CA 1
ATOM 3198 C C . ALA B 1 19 ? -25.156 -26.781 12.836 1 63.28 19 ALA B C 1
ATOM 3200 O O . ALA B 1 19 ? -24.781 -27.422 11.859 1 63.28 19 ALA B O 1
ATOM 3201 N N . GLY B 1 20 ? -24.375 -26.469 13.797 1 81.62 20 GLY B N 1
ATOM 3202 C CA . GLY B 1 20 ? -23.016 -27.016 13.836 1 81.62 20 GLY B CA 1
ATOM 3203 C C . GLY B 1 20 ? -22 -26.141 13.141 1 81.62 20 GLY B C 1
ATOM 3204 O O . GLY B 1 20 ? -20.875 -26.562 12.891 1 81.62 20 GLY B O 1
ATOM 3205 N N . TYR B 1 21 ? -22.531 -24.938 12.734 1 90.75 21 TYR B N 1
ATOM 3206 C CA . TYR B 1 21 ? -21.609 -24.016 12.062 1 90.75 21 TYR B CA 1
ATOM 3207 C C . TYR B 1 21 ? -21.016 -23.016 13.047 1 90.75 21 TYR B C 1
ATOM 3209 O O . TYR B 1 21 ? -21.609 -22.734 14.094 1 90.75 21 TYR B O 1
ATOM 3217 N N . THR B 1 22 ? -19.797 -22.562 12.719 1 94.19 22 THR B N 1
ATOM 3218 C CA . THR B 1 22 ? -19.156 -21.531 13.531 1 94.19 22 THR B CA 1
ATOM 3219 C C . THR B 1 22 ? -19.109 -20.203 12.789 1 94.19 22 THR B C 1
ATOM 3221 O O . THR B 1 22 ? -18.891 -20.172 11.57 1 94.19 22 THR B O 1
ATOM 3224 N N . ARG B 1 23 ? -19.297 -19.125 13.523 1 95.75 23 ARG B N 1
ATOM 3225 C CA . ARG B 1 23 ? -19.203 -17.781 12.945 1 95.75 23 ARG B CA 1
ATOM 3226 C C . ARG B 1 23 ? -17.734 -17.344 12.844 1 95.75 23 ARG B C 1
ATOM 3228 O O . ARG B 1 23 ? -16.953 -17.594 13.758 1 95.75 23 ARG B O 1
ATOM 3235 N N . ASP B 1 24 ? -17.406 -16.812 11.727 1 96.5 24 ASP B N 1
ATOM 3236 C CA . ASP B 1 24 ? -16.062 -16.281 11.602 1 96.5 24 ASP B CA 1
ATOM 3237 C C . ASP B 1 24 ? -15.828 -15.133 12.586 1 96.5 24 ASP B C 1
ATOM 3239 O O . ASP B 1 24 ? -16.672 -14.25 12.727 1 96.5 24 ASP B O 1
ATOM 3243 N N . PRO B 1 25 ? -14.773 -15.109 13.234 1 93.44 25 PRO B N 1
ATOM 3244 C CA . PRO B 1 25 ? -14.547 -14.094 14.266 1 93.44 25 PRO B CA 1
ATOM 3245 C C . PRO B 1 25 ? -14.32 -12.703 13.68 1 93.44 25 PRO B C 1
ATOM 3247 O O . PRO B 1 25 ? -14.586 -11.695 14.344 1 93.44 25 PRO B O 1
ATOM 3250 N N . LYS B 1 26 ? -13.883 -12.586 12.492 1 94 26 LYS B N 1
ATOM 3251 C CA . LYS B 1 26 ? -13.5 -11.297 11.93 1 94 26 LYS B CA 1
ATOM 3252 C C . LYS B 1 26 ? -14.555 -10.789 10.961 1 94 26 LYS B C 1
ATOM 3254 O O . LYS B 1 26 ? -14.82 -9.586 10.891 1 94 26 LYS B O 1
ATOM 3259 N N . TYR B 1 27 ? -15.125 -11.75 10.227 1 97.06 27 TYR B N 1
ATOM 3260 C CA . TYR B 1 27 ? -15.953 -11.32 9.109 1 97.06 27 TYR B CA 1
ATOM 3261 C C . TYR B 1 27 ? -17.422 -11.695 9.344 1 97.06 27 TYR B C 1
ATOM 3263 O O . TYR B 1 27 ? -18.094 -12.156 8.422 1 97.06 27 TYR B O 1
ATOM 3271 N N . TYR B 1 28 ? -17.844 -11.617 10.547 1 96.31 28 TYR B N 1
ATOM 3272 C CA . TYR B 1 28 ? -19.266 -11.719 10.875 1 96.31 28 TYR B CA 1
ATOM 3273 C C . TYR B 1 28 ? -19.797 -10.406 11.43 1 96.31 28 TYR B C 1
ATOM 3275 O O . TYR B 1 28 ? -19.859 -10.219 12.648 1 96.31 28 TYR B O 1
ATOM 3283 N N . TYR B 1 29 ? -20.219 -9.586 10.5 1 94.12 29 TYR B N 1
ATOM 3284 C CA . TYR B 1 29 ? -20.656 -8.242 10.867 1 94.12 29 TYR B CA 1
ATOM 3285 C C . TYR B 1 29 ? -22.109 -8.242 11.336 1 94.12 29 TYR B C 1
ATOM 3287 O O . TYR B 1 29 ? -22.969 -8.875 10.727 1 94.12 29 TYR B O 1
ATOM 3295 N N . LEU B 1 30 ? -22.344 -7.43 12.273 1 90.88 30 LEU B N 1
ATOM 3296 C CA . LEU B 1 30 ? -23.703 -7.348 12.828 1 90.88 30 LEU B CA 1
ATOM 3297 C C . LEU B 1 30 ? -24.672 -6.781 11.805 1 90.88 30 LEU B C 1
ATOM 3299 O O . LEU B 1 30 ? -25.844 -7.191 11.758 1 90.88 30 LEU B O 1
ATOM 3303 N N . ASP B 1 31 ? -24.25 -5.902 11.016 1 92.69 31 ASP B N 1
ATOM 3304 C CA . ASP B 1 31 ? -25.125 -5.266 10.039 1 92.69 31 ASP B CA 1
ATOM 3305 C C . ASP B 1 31 ? -24.875 -5.809 8.633 1 92.69 31 ASP B C 1
ATOM 3307 O O . ASP B 1 31 ? -25.188 -5.152 7.637 1 92.69 31 ASP B O 1
ATOM 3311 N N . GLY B 1 32 ? -24.266 -6.977 8.531 1 94.06 32 GLY B N 1
ATOM 3312 C CA . GLY B 1 32 ? -24.047 -7.594 7.23 1 94.06 32 GLY B CA 1
ATOM 3313 C C . GLY B 1 32 ? -25.344 -7.836 6.461 1 94.06 32 GLY B C 1
ATOM 3314 O O . GLY B 1 32 ? -26.375 -8.125 7.059 1 94.06 32 GLY B O 1
ATOM 3315 N N . SER B 1 33 ? -25.234 -7.766 5.191 1 93.06 33 SER B N 1
ATOM 3316 C CA . SER B 1 33 ? -26.438 -7.879 4.367 1 93.06 33 SER B CA 1
ATOM 3317 C C . SER B 1 33 ? -26.812 -9.344 4.145 1 93.06 33 SER B C 1
ATOM 3319 O O . SER B 1 33 ? -27.984 -9.648 3.881 1 93.06 33 SER B O 1
ATOM 3321 N N . GLY B 1 34 ? -25.797 -10.211 4.215 1 95.44 34 GLY B N 1
ATOM 3322 C CA . GLY B 1 34 ? -26.062 -11.625 4.004 1 95.44 34 GLY B CA 1
ATOM 3323 C C . GLY B 1 34 ? -25.141 -12.539 4.781 1 95.44 34 GLY B C 1
ATOM 3324 O O . GLY B 1 34 ? -24.031 -12.133 5.156 1 95.44 34 GLY B O 1
ATOM 3325 N N . VAL B 1 35 ? -25.672 -13.742 5.004 1 97.44 35 VAL B N 1
ATOM 3326 C CA . VAL B 1 35 ? -24.891 -14.773 5.684 1 97.44 35 VAL B CA 1
ATOM 3327 C C . VAL B 1 35 ? -24.453 -15.828 4.676 1 97.44 35 VAL B C 1
ATOM 3329 O O . VAL B 1 35 ? -25.266 -16.422 3.973 1 97.44 35 VAL B O 1
ATOM 3332 N N . PHE B 1 36 ? -23.172 -16.047 4.605 1 97.31 36 PHE B N 1
ATOM 3333 C CA . PHE B 1 36 ? -22.562 -16.984 3.668 1 97.31 36 PHE B CA 1
ATOM 3334 C C . PHE B 1 36 ? -21.906 -18.141 4.41 1 97.31 36 PHE B C 1
ATOM 3336 O O . PHE B 1 36 ? -21.25 -17.938 5.438 1 97.31 36 PHE B O 1
ATOM 3343 N N . LEU B 1 37 ? -22.125 -19.312 3.881 1 97.25 37 LEU B N 1
ATOM 3344 C CA . LEU B 1 37 ? -21.516 -20.5 4.453 1 97.25 37 LEU B CA 1
ATOM 3345 C C . LEU B 1 37 ? -20.375 -21 3.562 1 97.25 37 LEU B C 1
ATOM 3347 O O . LEU B 1 37 ? -20.594 -21.312 2.391 1 97.25 37 LEU B O 1
ATOM 3351 N N . VAL B 1 38 ? -19.172 -20.953 4.113 1 96.62 38 VAL B N 1
ATOM 3352 C CA . VAL B 1 38 ? -17.984 -21.469 3.438 1 96.62 38 VAL B CA 1
ATOM 3353 C C . VAL B 1 38 ? -17.25 -22.438 4.355 1 96.62 38 VAL B C 1
ATOM 3355 O O . VAL B 1 38 ? -16.766 -22.047 5.422 1 96.62 38 VAL B O 1
ATOM 3358 N N . ASP B 1 39 ? -17.031 -23.703 3.971 1 94.94 39 ASP B N 1
ATOM 3359 C CA . ASP B 1 39 ? -16.266 -24.688 4.723 1 94.94 39 ASP B CA 1
ATOM 3360 C C . ASP B 1 39 ? -16.703 -24.734 6.184 1 94.94 39 ASP B C 1
ATOM 3362 O O . ASP B 1 39 ? -15.891 -24.609 7.094 1 94.94 39 ASP B O 1
ATOM 3366 N N . LYS B 1 40 ? -18.031 -24.703 6.445 1 93.19 40 LYS B N 1
ATOM 3367 C CA . LYS B 1 40 ? -18.672 -24.859 7.746 1 93.19 40 LYS B CA 1
ATOM 3368 C C . LYS B 1 40 ? -18.484 -23.625 8.609 1 93.19 40 LYS B C 1
ATOM 3370 O O . LYS B 1 40 ? -18.625 -23.672 9.836 1 93.19 40 LYS B O 1
ATOM 3375 N N . ILE B 1 41 ? -18.109 -22.531 8.047 1 97.06 41 ILE B N 1
ATOM 3376 C CA . ILE B 1 41 ? -17.953 -21.266 8.758 1 97.06 41 ILE B CA 1
ATOM 3377 C C . ILE B 1 41 ? -18.922 -20.234 8.18 1 97.06 41 ILE B C 1
ATOM 3379 O O . ILE B 1 41 ? -19.078 -20.141 6.965 1 97.06 41 ILE B O 1
ATOM 3383 N N . LEU B 1 42 ? -19.562 -19.547 9.031 1 97.5 42 LEU B N 1
ATOM 3384 C CA . LEU B 1 42 ? -20.531 -18.531 8.625 1 97.5 42 LEU B CA 1
ATOM 3385 C C . LEU B 1 42 ? -19.859 -17.156 8.547 1 97.5 42 LEU B C 1
ATOM 3387 O O . LEU B 1 42 ? -19.172 -16.734 9.477 1 97.5 42 LEU B O 1
ATOM 3391 N N . PHE B 1 43 ? -20.016 -16.531 7.398 1 97.88 43 PHE B N 1
ATOM 3392 C CA . PHE B 1 43 ? -19.594 -15.164 7.164 1 97.88 43 PHE B CA 1
ATOM 3393 C C . PHE B 1 43 ? -20.812 -14.258 6.945 1 97.88 43 PHE B C 1
ATOM 3395 O O . PHE B 1 43 ? -21.656 -14.539 6.098 1 97.88 43 PHE B O 1
ATOM 3402 N N . LYS B 1 44 ? -20.969 -13.312 7.758 1 97.25 44 LYS B N 1
ATOM 3403 C CA . LYS B 1 44 ? -22 -12.297 7.551 1 97.25 44 LYS B CA 1
ATOM 3404 C C . LYS B 1 44 ? -21.406 -10.992 7.031 1 97.25 44 LYS B C 1
ATOM 3406 O O . LYS B 1 44 ? -20.828 -10.227 7.801 1 97.25 44 LYS B O 1
ATOM 3411 N N . ILE B 1 45 ? -21.516 -10.766 5.762 1 96.69 45 ILE B N 1
ATOM 3412 C CA . ILE B 1 45 ? -20.797 -9.688 5.098 1 96.69 45 ILE B CA 1
ATOM 3413 C C . ILE B 1 45 ? -21.719 -8.938 4.148 1 96.69 45 ILE B C 1
ATOM 3415 O O . ILE B 1 45 ? -22.906 -9.25 4.059 1 96.69 45 ILE B O 1
ATOM 3419 N N . HIS B 1 46 ? -21.188 -7.91 3.564 1 95.19 46 HIS B N 1
ATOM 3420 C CA . HIS B 1 46 ? -21.922 -7.074 2.623 1 95.19 46 HIS B CA 1
ATOM 3421 C C . HIS B 1 46 ? -21.672 -7.52 1.185 1 95.19 46 HIS B C 1
ATOM 3423 O O . HIS B 1 46 ? -20.578 -7.363 0.656 1 95.19 46 HIS B O 1
ATOM 3429 N N . ALA B 1 47 ? -22.734 -7.91 0.578 1 96 47 ALA B N 1
ATOM 3430 C CA . ALA B 1 47 ? -22.625 -8.586 -0.712 1 96 47 ALA B CA 1
ATOM 3431 C C . ALA B 1 47 ? -22.109 -7.641 -1.791 1 96 47 ALA B C 1
ATOM 3433 O O . ALA B 1 47 ? -21.297 -8.031 -2.637 1 96 47 ALA B O 1
ATOM 3434 N N . THR B 1 48 ? -22.469 -6.387 -1.762 1 94.12 48 THR B N 1
ATOM 3435 C CA . THR B 1 48 ? -22.109 -5.438 -2.809 1 94.12 48 THR B CA 1
ATOM 3436 C C . THR B 1 48 ? -20.609 -5.152 -2.791 1 94.12 48 THR B C 1
ATOM 3438 O O . THR B 1 48 ? -20.062 -4.664 -3.777 1 94.12 48 THR B O 1
ATOM 3441 N N . LEU B 1 49 ? -19.969 -5.453 -1.711 1 95.25 49 LEU B N 1
ATOM 3442 C CA . LEU B 1 49 ? -18.547 -5.168 -1.596 1 95.25 49 LEU B CA 1
ATOM 3443 C C . LEU B 1 49 ? -17.719 -6.336 -2.115 1 95.25 49 LEU B C 1
ATOM 3445 O O . LEU B 1 49 ? -16.516 -6.184 -2.381 1 95.25 49 LEU B O 1
ATOM 3449 N N . ILE B 1 50 ? -18.344 -7.527 -2.334 1 95.88 50 ILE B N 1
ATOM 3450 C CA . ILE B 1 50 ? -17.484 -8.68 -2.598 1 95.88 50 ILE B CA 1
ATOM 3451 C C . ILE B 1 50 ? -17.906 -9.344 -3.904 1 95.88 50 ILE B C 1
ATOM 3453 O O . ILE B 1 50 ? -17.219 -10.234 -4.406 1 95.88 50 ILE B O 1
ATOM 3457 N N . PHE B 1 51 ? -19.078 -8.938 -4.43 1 96 51 PHE B N 1
ATOM 3458 C CA . PHE B 1 51 ? -19.531 -9.461 -5.711 1 96 51 PHE B CA 1
ATOM 3459 C C . PHE B 1 51 ? -19.641 -8.352 -6.746 1 96 51 PHE B C 1
ATOM 3461 O O . PHE B 1 51 ? -20.078 -7.242 -6.43 1 96 51 PHE B O 1
ATOM 3468 N N . GLY B 1 52 ? -19.203 -8.664 -7.926 1 94.06 52 GLY B N 1
ATOM 3469 C CA . GLY B 1 52 ? -19.297 -7.715 -9.023 1 94.06 52 GLY B CA 1
ATOM 3470 C C . GLY B 1 52 ? -20.562 -7.902 -9.852 1 94.06 52 GLY B C 1
ATOM 3471 O O . GLY B 1 52 ? -21.297 -8.867 -9.656 1 94.06 52 GLY B O 1
ATOM 3472 N N . PRO B 1 53 ? -20.844 -6.934 -10.641 1 91.31 53 PRO B N 1
ATOM 3473 C CA . PRO B 1 53 ? -22.031 -7.012 -11.516 1 91.31 53 PRO B CA 1
ATOM 3474 C C . PRO B 1 53 ? -21.844 -7.996 -12.672 1 91.31 53 PRO B C 1
ATOM 3476 O O . PRO B 1 53 ? -20.703 -8.391 -12.977 1 91.31 53 PRO B O 1
ATOM 3479 N N . ARG B 1 54 ? -22.922 -8.414 -13.195 1 85.31 54 ARG B N 1
ATOM 3480 C CA . ARG B 1 54 ? -22.906 -9.336 -14.32 1 85.31 54 ARG B CA 1
ATOM 3481 C C . ARG B 1 54 ? -22.312 -8.672 -15.562 1 85.31 54 ARG B C 1
ATOM 3483 O O . ARG B 1 54 ? -22.641 -7.539 -15.891 1 85.31 54 ARG B O 1
ATOM 3490 N N . SER B 1 55 ? -20.969 -8.812 -15.773 1 70.25 55 SER B N 1
ATOM 3491 C CA . SER B 1 55 ? -20.375 -8.25 -16.984 1 70.25 55 SER B CA 1
ATOM 3492 C C . SER B 1 55 ? -20.922 -8.922 -18.234 1 70.25 55 SER B C 1
ATOM 3494 O O . SER B 1 55 ? -21.359 -10.078 -18.188 1 70.25 55 SER B O 1
ATOM 3496 N N . VAL B 1 56 ? -21.344 -8.109 -19.203 1 57.59 56 VAL B N 1
ATOM 3497 C CA . VAL B 1 56 ? -21.828 -8.586 -20.484 1 57.59 56 VAL B CA 1
ATOM 3498 C C . VAL B 1 56 ? -20.875 -9.648 -21.031 1 57.59 56 VAL B C 1
ATOM 3500 O O . VAL B 1 56 ? -21.266 -10.477 -21.859 1 57.59 56 VAL B O 1
ATOM 3503 N N . SER B 1 57 ? -19.641 -9.391 -20.906 1 52.12 57 SER B N 1
ATOM 3504 C CA . SER B 1 57 ? -18.781 -10.305 -21.656 1 52.12 57 SER B CA 1
ATOM 3505 C C . SER B 1 57 ? -18.625 -11.633 -20.938 1 52.12 57 SER B C 1
ATOM 3507 O O . SER B 1 57 ? -18.156 -11.672 -19.797 1 52.12 57 SER B O 1
ATOM 3509 N N . PRO B 1 58 ? -19.438 -12.562 -21.375 1 47.44 58 PRO B N 1
ATOM 3510 C CA . PRO B 1 58 ? -19.297 -13.891 -20.781 1 47.44 58 PRO B CA 1
ATOM 3511 C C . PRO B 1 58 ? -17.844 -14.344 -20.688 1 47.44 58 PRO B C 1
ATOM 3513 O O . PRO B 1 58 ? -17.156 -14.438 -21.703 1 47.44 58 PRO B O 1
ATOM 3516 N N . THR B 1 59 ? -17.109 -13.867 -19.828 1 47.12 59 THR B N 1
ATOM 3517 C CA . THR B 1 59 ? -15.875 -14.641 -19.875 1 47.12 59 THR B CA 1
ATOM 3518 C C . THR B 1 59 ? -16.172 -16.141 -19.812 1 47.12 59 THR B C 1
ATOM 3520 O O . THR B 1 59 ? -16.969 -16.578 -18.984 1 47.12 59 THR B O 1
ATOM 3523 N N . GLY B 1 60 ? -16.109 -16.766 -20.891 1 42.91 60 GLY B N 1
ATOM 3524 C CA . GLY B 1 60 ? -16.234 -18.172 -2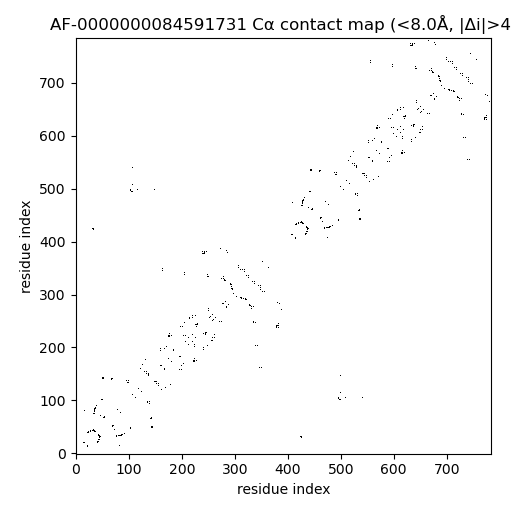1.219 1 42.91 60 GLY B CA 1
ATOM 3525 C C . GLY B 1 60 ? -15.836 -19.094 -20.062 1 42.91 60 GLY B C 1
ATOM 3526 O O . GLY B 1 60 ? -15.453 -20.234 -20.281 1 42.91 60 GLY B O 1
ATOM 3527 N N . GLN B 1 61 ? -15.516 -18.594 -18.938 1 48 61 GLN B N 1
ATOM 3528 C CA . GLN B 1 61 ? -14.742 -19.547 -18.156 1 48 61 GLN B CA 1
ATOM 3529 C C . GLN B 1 61 ? -15.633 -20.672 -17.641 1 48 61 GLN B C 1
ATOM 3531 O O . GLN B 1 61 ? -16.672 -20.422 -17.016 1 48 61 GLN B O 1
ATOM 3536 N N . THR B 1 62 ? -15.414 -21.766 -18.188 1 43.62 62 THR B N 1
ATOM 3537 C CA . THR B 1 62 ? -15.758 -23.172 -18 1 43.62 62 THR B CA 1
ATOM 3538 C C . THR B 1 62 ? -15.43 -23.609 -16.578 1 43.62 62 THR B C 1
ATOM 3540 O O . THR B 1 62 ? -15.367 -24.812 -16.312 1 43.62 62 THR B O 1
ATOM 3543 N N . GLY B 1 63 ? -14.984 -22.812 -15.586 1 47.84 63 GLY B N 1
ATOM 3544 C CA . GLY B 1 63 ? -14.586 -23.609 -14.445 1 47.84 63 GLY B CA 1
ATOM 3545 C C . GLY B 1 63 ? -15.75 -24.281 -13.742 1 47.84 63 GLY B C 1
ATOM 3546 O O . GLY B 1 63 ? -16.906 -24 -14.039 1 47.84 63 GLY B O 1
ATOM 3547 N N . GLU B 1 64 ? -15.406 -25.375 -12.992 1 52.69 64 GLU B N 1
ATOM 3548 C CA . GLU B 1 64 ? -16.234 -26.312 -12.266 1 52.69 64 GLU B CA 1
ATOM 3549 C C . GLU B 1 64 ? -17.266 -25.594 -11.398 1 52.69 64 GLU B C 1
ATOM 3551 O O . GLU B 1 64 ? -18.359 -26.094 -11.172 1 52.69 64 GLU B O 1
ATOM 3556 N N . HIS B 1 65 ? -16.859 -24.375 -10.977 1 61.75 65 HIS B N 1
ATOM 3557 C CA . HIS B 1 65 ? -17.828 -23.75 -10.078 1 61.75 65 HIS B CA 1
ATOM 3558 C C . HIS B 1 65 ? -18.469 -22.531 -10.727 1 61.75 65 HIS B C 1
ATOM 3560 O O . HIS B 1 65 ? -17.797 -21.75 -11.398 1 61.75 65 HIS B O 1
ATOM 3566 N N . SER B 1 66 ? -19.719 -22.438 -10.734 1 72.06 66 SER B N 1
ATOM 3567 C CA . SER B 1 66 ? -20.578 -21.438 -11.367 1 72.06 66 SER B CA 1
ATOM 3568 C C . SER B 1 66 ? -20.25 -20.031 -10.891 1 72.06 66 SER B C 1
ATOM 3570 O O . SER B 1 66 ? -20.016 -19.812 -9.695 1 72.06 66 SER B O 1
ATOM 3572 N N . SER B 1 67 ? -20.016 -19.156 -11.719 1 85.5 67 SER B N 1
ATOM 3573 C CA . SER B 1 67 ? -19.828 -17.734 -11.453 1 85.5 67 SER B CA 1
ATOM 3574 C C . SER B 1 67 ? -21 -17.141 -10.688 1 85.5 67 SER B C 1
ATOM 3576 O O . SER B 1 67 ? -22.125 -17.609 -10.82 1 85.5 67 SER B O 1
ATOM 3578 N N . MET B 1 68 ? -20.719 -16.344 -9.688 1 91.12 68 MET B N 1
ATOM 3579 C CA . MET B 1 68 ? -21.719 -15.656 -8.883 1 91.12 68 MET B CA 1
ATOM 3580 C C . MET B 1 68 ? -21.547 -14.141 -9.008 1 91.12 68 MET B C 1
ATOM 3582 O O . MET B 1 68 ? -20.453 -13.609 -8.836 1 91.12 68 MET B O 1
ATOM 3586 N N . ASN B 1 69 ? -22.625 -13.523 -9.414 1 92.19 69 ASN B N 1
ATOM 3587 C CA . ASN B 1 69 ? -22.609 -12.062 -9.469 1 92.19 69 ASN B CA 1
ATOM 3588 C C . ASN B 1 69 ? -23.609 -11.461 -8.477 1 92.19 69 ASN B C 1
ATOM 3590 O O . ASN B 1 69 ? -24.328 -12.188 -7.801 1 92.19 69 ASN B O 1
ATOM 3594 N N . ILE B 1 70 ? -23.562 -10.172 -8.352 1 93.88 70 ILE B N 1
ATOM 3595 C CA . ILE B 1 70 ? -24.359 -9.508 -7.328 1 93.88 70 ILE B CA 1
ATOM 3596 C C . ILE B 1 70 ? -25.844 -9.695 -7.629 1 93.88 70 ILE B C 1
ATOM 3598 O O . ILE B 1 70 ? -26.656 -9.844 -6.711 1 93.88 70 ILE B O 1
ATOM 3602 N N . GLU B 1 71 ? -26.25 -9.734 -8.852 1 91.94 71 GLU B N 1
ATOM 3603 C CA . GLU B 1 71 ? -27.641 -9.898 -9.242 1 91.94 71 GLU B CA 1
ATOM 3604 C C . GLU B 1 71 ? -28.156 -11.281 -8.852 1 91.94 71 GLU B C 1
ATOM 3606 O O . GLU B 1 71 ? -29.359 -11.453 -8.617 1 91.94 71 GLU B O 1
ATOM 3611 N N . ASP B 1 72 ? -27.266 -12.234 -8.805 1 90.94 72 ASP B N 1
ATOM 3612 C CA . ASP B 1 72 ? -27.625 -13.586 -8.391 1 90.94 72 ASP B CA 1
ATOM 3613 C C . ASP B 1 72 ? -27.812 -13.664 -6.879 1 90.94 72 ASP B C 1
ATOM 3615 O O . ASP B 1 72 ? -28.656 -14.422 -6.395 1 90.94 72 ASP B O 1
ATOM 3619 N N . VAL B 1 73 ? -27.094 -12.859 -6.199 1 93.88 73 VAL B N 1
ATOM 3620 C CA . VAL B 1 73 ? -27 -13.008 -4.75 1 93.88 73 VAL B CA 1
ATOM 3621 C C . VAL B 1 73 ? -28.016 -12.086 -4.074 1 93.88 73 VAL B C 1
ATOM 3623 O O . VAL B 1 73 ? -28.578 -12.43 -3.031 1 93.88 73 VAL B O 1
ATOM 3626 N N . MET B 1 74 ? -28.312 -10.969 -4.664 1 92.69 74 MET B N 1
ATOM 3627 C CA . MET B 1 74 ? -29.109 -9.898 -4.059 1 92.69 74 MET B CA 1
ATOM 3628 C C . MET B 1 74 ? -30.469 -10.422 -3.611 1 92.69 74 MET B C 1
ATOM 3630 O O . MET B 1 74 ? -30.891 -10.172 -2.48 1 92.69 74 MET B O 1
ATOM 3634 N N . PRO B 1 75 ? -31.109 -11.234 -4.402 1 93.25 75 PRO B N 1
ATOM 3635 C CA . PRO B 1 75 ? -32.438 -11.719 -4 1 93.25 75 PRO B CA 1
ATOM 3636 C C . PRO B 1 75 ? -32.375 -12.68 -2.812 1 93.25 75 PRO B C 1
ATOM 3638 O O . PRO B 1 75 ? -33.375 -12.867 -2.115 1 93.25 75 PRO B O 1
ATOM 3641 N N . MET B 1 76 ? -31.266 -13.219 -2.568 1 95 76 MET B N 1
ATOM 3642 C CA . MET B 1 76 ? -31.125 -14.234 -1.527 1 95 76 MET B CA 1
ATOM 3643 C C . MET B 1 76 ? -30.797 -13.594 -0.186 1 95 76 MET B C 1
ATOM 3645 O O . MET B 1 76 ? -30.906 -14.234 0.86 1 95 76 MET B O 1
ATOM 3649 N N . LEU B 1 77 ? -30.422 -12.383 -0.194 1 94.62 77 LEU B N 1
ATOM 3650 C CA . LEU B 1 77 ? -29.859 -11.734 0.979 1 94.62 77 LEU B CA 1
ATOM 3651 C C . LEU B 1 77 ? -30.891 -11.594 2.084 1 94.62 77 LEU B C 1
ATOM 3653 O O . LEU B 1 77 ? -30.609 -11.859 3.254 1 94.62 77 LEU B O 1
ATOM 3657 N N . SER B 1 78 ? -32.062 -11.227 1.779 1 90.38 78 SER B N 1
ATOM 3658 C CA . SER B 1 78 ? -33.125 -10.953 2.762 1 90.38 78 SER B CA 1
ATOM 36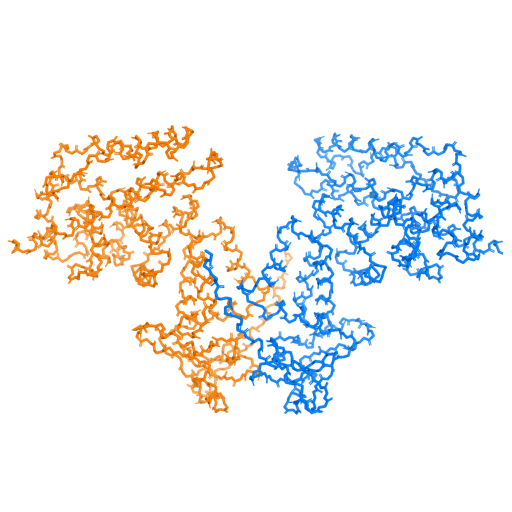59 C C . SER B 1 78 ? -33.469 -12.211 3.543 1 90.38 78 SER B C 1
ATOM 3661 O O . SER B 1 78 ? -33.906 -12.125 4.703 1 90.38 78 SER B O 1
ATOM 3663 N N . ASN B 1 79 ? -33.25 -13.359 2.994 1 92.56 79 ASN B N 1
ATOM 3664 C CA . ASN B 1 79 ? -33.656 -14.617 3.619 1 92.56 79 ASN B CA 1
ATOM 3665 C C . ASN B 1 79 ? -32.469 -15.328 4.262 1 92.56 79 ASN B C 1
ATOM 3667 O O . ASN B 1 79 ? -32.625 -16.359 4.91 1 92.56 79 ASN B O 1
ATOM 3671 N N . SER B 1 80 ? -31.391 -14.719 4.082 1 94.19 80 SER B N 1
ATOM 3672 C CA . SER B 1 80 ? -30.203 -15.391 4.574 1 94.19 80 SER B CA 1
ATOM 3673 C C . SER B 1 80 ? -30 -15.156 6.07 1 94.19 80 SER B C 1
ATOM 3675 O O . SER B 1 80 ? -30.172 -14.039 6.555 1 94.19 80 SER B O 1
ATOM 3677 N N . ASN B 1 81 ? -29.734 -16.219 6.801 1 93.69 81 ASN B N 1
ATOM 3678 C CA . ASN B 1 81 ? -29.438 -16.203 8.227 1 93.69 81 ASN B CA 1
ATOM 3679 C C . ASN B 1 81 ? -28.578 -17.406 8.633 1 93.69 81 ASN B C 1
ATOM 3681 O O . ASN B 1 81 ? -28.125 -18.156 7.781 1 93.69 81 ASN B O 1
ATOM 3685 N N . ASP B 1 82 ? -28.359 -17.531 9.867 1 93.75 82 ASP B N 1
ATOM 3686 C CA . ASP B 1 82 ? -27.484 -18.578 10.344 1 93.75 82 ASP B CA 1
ATOM 3687 C C . ASP B 1 82 ? -28.047 -19.969 10.008 1 93.75 82 ASP B C 1
ATOM 3689 O O . ASP B 1 82 ? -27.281 -20.906 9.758 1 93.75 82 ASP B O 1
ATOM 3693 N N . ASN B 1 83 ? -29.312 -20.047 10.008 1 91.94 83 ASN B N 1
ATOM 3694 C CA . ASN B 1 83 ? -29.969 -21.328 9.758 1 91.94 83 ASN B CA 1
ATOM 3695 C C . ASN B 1 83 ? -30.156 -21.578 8.266 1 91.94 83 ASN B C 1
ATOM 3697 O O . ASN B 1 83 ? -30.328 -22.719 7.844 1 91.94 83 ASN B O 1
ATOM 3701 N N . ASN B 1 84 ? -30.125 -20.484 7.508 1 93.75 84 ASN B N 1
ATOM 3702 C CA . ASN B 1 84 ? -30.297 -20.562 6.059 1 93.75 84 ASN B CA 1
ATOM 3703 C C . ASN B 1 84 ? -29.25 -19.719 5.328 1 93.75 84 ASN B C 1
ATOM 3705 O O . ASN B 1 84 ? -29.609 -18.766 4.625 1 93.75 84 ASN B O 1
ATOM 3709 N N . PRO B 1 85 ? -28.062 -20.109 5.406 1 96.06 85 PRO B N 1
ATOM 3710 C CA . PRO B 1 85 ? -27 -19.328 4.777 1 96.06 85 PRO B CA 1
ATOM 3711 C C . PRO B 1 85 ? -26.891 -19.578 3.275 1 96.06 85 PRO B C 1
ATOM 3713 O O . PRO B 1 85 ? -27.391 -20.594 2.775 1 96.06 85 PRO B O 1
ATOM 3716 N N . ILE B 1 86 ? -26.391 -18.656 2.527 1 96 86 ILE B N 1
ATOM 3717 C CA . ILE B 1 86 ? -26.016 -18.828 1.13 1 96 86 ILE B CA 1
ATOM 3718 C C . ILE B 1 86 ? -24.719 -19.625 1.042 1 96 86 ILE B C 1
ATOM 3720 O O . ILE B 1 86 ? -23.656 -19.156 1.471 1 96 86 ILE B O 1
ATOM 3724 N N . GLU B 1 87 ? -24.781 -20.734 0.451 1 94.75 87 GLU B N 1
ATOM 3725 C CA . GLU B 1 87 ? -23.625 -21.641 0.443 1 94.75 87 GLU B CA 1
ATOM 3726 C C . GLU B 1 87 ? -22.719 -21.359 -0.754 1 94.75 87 GLU B C 1
ATOM 3728 O O . GLU B 1 87 ? -23.203 -21.266 -1.887 1 94.75 87 GLU B O 1
ATOM 3733 N N . ILE B 1 88 ? -21.484 -21.188 -0.541 1 94.5 88 ILE B N 1
ATOM 3734 C CA . ILE B 1 88 ? -20.469 -21.078 -1.575 1 94.5 88 ILE B CA 1
ATOM 3735 C C . ILE B 1 88 ? -19.594 -22.344 -1.56 1 94.5 88 ILE B C 1
ATOM 3737 O O . ILE B 1 88 ? -18.797 -22.531 -0.643 1 94.5 88 ILE B O 1
ATOM 3741 N N . HIS B 1 89 ? -19.656 -23.141 -2.537 1 91.94 89 HIS B N 1
ATOM 3742 C CA . HIS B 1 89 ? -19 -24.438 -2.588 1 91.94 89 HIS B CA 1
ATOM 3743 C C . HIS B 1 89 ? -17.641 -24.328 -3.279 1 91.94 89 HIS B C 1
ATOM 3745 O O . HIS B 1 89 ? -17.391 -23.375 -4.016 1 91.94 89 HIS B O 1
ATOM 3751 N N . GLY B 1 90 ? -16.766 -25.203 -2.973 1 89.88 90 GLY B N 1
ATOM 3752 C CA . GLY B 1 90 ? -15.555 -25.406 -3.76 1 89.88 90 GLY B CA 1
ATOM 3753 C C . GLY B 1 90 ? -14.398 -24.547 -3.289 1 89.88 90 GLY B C 1
ATOM 3754 O O . GLY B 1 90 ? -13.383 -24.422 -3.979 1 89.88 90 GLY B O 1
ATOM 3755 N N . ILE B 1 91 ? -14.609 -23.844 -2.152 1 92.75 91 ILE B N 1
ATOM 3756 C CA . ILE B 1 91 ? -13.508 -23.031 -1.645 1 92.75 91 ILE B CA 1
ATOM 3757 C C . ILE B 1 91 ? -13.344 -23.266 -0.143 1 92.75 91 ILE B C 1
ATOM 3759 O O . ILE B 1 91 ? -14.289 -23.672 0.532 1 92.75 91 ILE B O 1
ATOM 3763 N N . THR B 1 92 ? -12.125 -23.078 0.333 1 94.94 92 THR B N 1
ATOM 3764 C CA . THR B 1 92 ? -11.859 -23.188 1.764 1 94.94 92 THR B CA 1
ATOM 3765 C C . THR B 1 92 ? -12.141 -21.859 2.461 1 94.94 92 THR B C 1
ATOM 3767 O O . THR B 1 92 ? -12.203 -20.812 1.813 1 94.94 92 THR B O 1
ATOM 3770 N N . ALA B 1 93 ? -12.281 -21.938 3.812 1 96.69 93 ALA B N 1
ATOM 3771 C CA . ALA B 1 93 ? -12.492 -20.734 4.609 1 96.69 93 ALA B CA 1
ATOM 3772 C C . ALA B 1 93 ? -11.297 -19.797 4.5 1 96.69 93 ALA B C 1
ATOM 3774 O O . ALA B 1 93 ? -11.461 -18.578 4.469 1 96.69 93 ALA B O 1
ATOM 3775 N N . MET B 1 94 ? -10.102 -20.391 4.406 1 95.69 94 MET B N 1
ATOM 3776 C CA . MET B 1 94 ? -8.891 -19.578 4.34 1 95.69 94 MET B CA 1
ATOM 3777 C C . MET B 1 94 ? -8.812 -18.812 3.021 1 95.69 94 MET B C 1
ATOM 3779 O O . MET B 1 94 ? -8.438 -17.641 3 1 95.69 94 MET B O 1
ATOM 3783 N N . GLN B 1 95 ? -9.195 -19.453 1.964 1 95.75 95 GLN B N 1
ATOM 3784 C CA . GLN B 1 95 ? -9.227 -18.781 0.663 1 95.75 95 GLN B CA 1
ATOM 3785 C C . GLN B 1 95 ? -10.219 -17.625 0.656 1 95.75 95 GLN B C 1
ATOM 3787 O O . GLN B 1 95 ? -9.922 -16.547 0.134 1 95.75 95 GLN B O 1
ATOM 3792 N N . PHE B 1 96 ? -11.352 -17.875 1.274 1 97.56 96 PHE B N 1
ATOM 3793 C CA . PHE B 1 96 ? -12.383 -16.844 1.321 1 97.56 96 PHE B CA 1
ATOM 3794 C C . PHE B 1 96 ? -11.945 -15.672 2.205 1 97.56 96 PHE B C 1
ATOM 3796 O O . PHE B 1 96 ? -12.188 -14.516 1.872 1 97.56 96 PHE B O 1
ATOM 3803 N N . ARG B 1 97 ? -11.227 -15.984 3.283 1 97.12 97 ARG B N 1
ATOM 3804 C CA . ARG B 1 97 ? -10.695 -14.945 4.16 1 97.12 97 ARG B CA 1
ATOM 3805 C C . ARG B 1 97 ? -9.68 -14.07 3.428 1 97.12 97 ARG B C 1
ATOM 3807 O O . ARG B 1 97 ? -9.672 -12.852 3.59 1 97.12 97 ARG B O 1
ATOM 3814 N N . ASP B 1 98 ? -8.883 -14.641 2.643 1 96.19 98 ASP B N 1
ATOM 3815 C CA . ASP B 1 98 ? -7.898 -13.883 1.869 1 96.19 98 ASP B CA 1
ATOM 3816 C C . ASP B 1 98 ? -8.586 -12.969 0.859 1 96.19 98 ASP B C 1
ATOM 3818 O O . ASP B 1 98 ? -8.172 -11.82 0.675 1 96.19 98 ASP B O 1
ATOM 3822 N N . TYR B 1 99 ? -9.594 -13.547 0.29 1 97.56 99 TYR B N 1
ATOM 3823 C CA . TYR B 1 99 ? -10.391 -12.766 -0.649 1 97.56 99 TYR B CA 1
ATOM 3824 C C . TYR B 1 99 ? -11.047 -11.578 0.046 1 97.56 99 TYR B C 1
ATOM 3826 O O . TYR B 1 99 ? -11.016 -10.453 -0.47 1 97.56 99 TYR B O 1
ATOM 3834 N N . LEU B 1 100 ? -11.57 -11.82 1.229 1 97.88 100 LEU B N 1
ATOM 3835 C CA . LEU B 1 100 ? -12.195 -10.75 1.999 1 97.88 100 LEU B CA 1
ATOM 3836 C C . LEU B 1 100 ? -11.156 -9.758 2.502 1 97.88 100 LEU B C 1
ATOM 3838 O O . LEU B 1 100 ? -11.406 -8.555 2.539 1 97.88 100 LEU B O 1
ATOM 3842 N N . LEU B 1 101 ? -10.062 -10.273 2.846 1 96.94 101 LEU B N 1
ATOM 3843 C CA . LEU B 1 101 ? -9 -9.422 3.375 1 96.94 101 LEU B CA 1
ATOM 3844 C C . LEU B 1 101 ? -8.57 -8.383 2.348 1 96.94 101 LEU B C 1
ATOM 3846 O O . LEU B 1 101 ? -8.375 -7.211 2.686 1 96.94 101 LEU B O 1
ATOM 3850 N N . ILE B 1 102 ? -8.422 -8.758 1.11 1 96.38 102 ILE B N 1
ATOM 3851 C CA . ILE B 1 102 ? -7.941 -7.836 0.086 1 96.38 102 ILE B CA 1
ATOM 3852 C C . ILE B 1 102 ? -9 -6.781 -0.203 1 96.38 102 ILE B C 1
ATOM 3854 O O . ILE B 1 102 ? -8.68 -5.664 -0.623 1 96.38 102 ILE B O 1
ATOM 3858 N N . LEU B 1 103 ? -10.266 -7.113 0.027 1 96.88 103 LEU B N 1
ATOM 3859 C CA . LEU B 1 103 ? -11.359 -6.215 -0.315 1 96.88 103 LEU B CA 1
ATOM 3860 C C . LEU B 1 103 ? -11.75 -5.348 0.879 1 96.88 103 LEU B C 1
ATOM 3862 O O . LEU B 1 103 ? -12.156 -4.199 0.709 1 96.88 103 LEU B O 1
ATOM 3866 N N . LEU B 1 104 ? -11.664 -5.922 2.076 1 96 104 LEU B N 1
ATOM 3867 C CA . LEU B 1 104 ? -12.203 -5.266 3.258 1 96 104 LEU B CA 1
ATOM 3868 C C . LEU B 1 104 ? -11.102 -4.91 4.242 1 96 104 LEU B C 1
ATOM 3870 O O . LEU B 1 104 ? -11.359 -4.324 5.297 1 96 104 LEU B O 1
ATOM 3874 N N . GLY B 1 105 ? -9.891 -5.242 3.875 1 94.25 105 GLY B N 1
ATOM 3875 C CA . GLY B 1 105 ? -8.773 -4.914 4.746 1 94.25 105 GLY B CA 1
ATOM 3876 C C . GLY B 1 105 ? -8.555 -3.422 4.895 1 94.25 105 GLY B C 1
ATOM 3877 O O . GLY B 1 105 ? -9.008 -2.635 4.066 1 94.25 105 GLY B O 1
ATOM 3878 N N . ARG B 1 106 ? -7.895 -3.131 5.953 1 93.56 106 ARG B N 1
ATOM 3879 C CA . ARG B 1 106 ? -7.598 -1.741 6.281 1 93.56 106 ARG B CA 1
ATOM 3880 C C . ARG B 1 106 ? -6.09 -1.499 6.32 1 93.56 106 ARG B C 1
ATOM 3882 O O . ARG B 1 106 ? -5.312 -2.436 6.504 1 93.56 106 ARG B O 1
ATOM 3889 N N . PRO B 1 107 ? -5.703 -0.251 6.121 1 91 107 PRO B N 1
ATOM 3890 C CA . PRO B 1 107 ? -4.266 0.022 6.051 1 91 107 PRO B CA 1
ATOM 3891 C C . PRO B 1 107 ? -3.531 -0.358 7.336 1 91 107 PRO B C 1
ATOM 3893 O O . PRO B 1 107 ? -2.334 -0.652 7.301 1 91 107 PRO B O 1
ATOM 3896 N N . TYR B 1 108 ? -4.25 -0.4 8.438 1 91.94 108 TYR B N 1
ATOM 3897 C CA . TYR B 1 108 ? -3.594 -0.693 9.703 1 91.94 108 TYR B CA 1
ATOM 3898 C C . TYR B 1 108 ? -3.592 -2.191 9.984 1 91.94 108 TYR B C 1
ATOM 3900 O O . TYR B 1 108 ? -3.008 -2.645 10.969 1 91.94 108 TYR B O 1
ATOM 3908 N N . ASP B 1 109 ? -4.211 -2.965 9.109 1 92.81 109 ASP B N 1
ATOM 3909 C CA . ASP B 1 109 ? -4.137 -4.422 9.203 1 92.81 109 ASP B CA 1
ATOM 3910 C C . ASP B 1 109 ? -2.787 -4.934 8.703 1 92.81 109 ASP B C 1
ATOM 3912 O O . ASP B 1 109 ? -2.43 -4.734 7.543 1 92.81 109 ASP B O 1
ATOM 3916 N N . LYS B 1 110 ? -2.125 -5.598 9.516 1 89.06 110 LYS B N 1
ATOM 3917 C CA . LYS B 1 110 ? -0.783 -6.07 9.18 1 89.06 110 LYS B CA 1
ATOM 3918 C C . LYS B 1 110 ? -0.815 -7.027 7.992 1 89.06 110 LYS B C 1
ATOM 3920 O O . LYS B 1 110 ? -0 -6.91 7.074 1 89.06 110 LYS B O 1
ATOM 3925 N N . ASP B 1 111 ? -1.728 -7.938 8.062 1 90.62 111 ASP B N 1
ATOM 3926 C CA . ASP B 1 111 ? -1.809 -8.922 6.988 1 90.62 111 ASP B CA 1
ATOM 3927 C C . ASP B 1 111 ? -2.186 -8.266 5.664 1 90.62 111 ASP B C 1
ATOM 3929 O O . ASP B 1 111 ? -1.69 -8.656 4.605 1 90.62 111 ASP B O 1
ATOM 3933 N N . TYR B 1 112 ? -3.031 -7.277 5.754 1 92.81 112 TYR B N 1
ATOM 3934 C CA . TYR B 1 112 ? -3.416 -6.539 4.559 1 92.81 112 TYR B CA 1
ATOM 3935 C C . TYR B 1 112 ? -2.23 -5.77 3.986 1 92.81 112 TYR B C 1
ATOM 3937 O O . TYR B 1 112 ? -1.982 -5.809 2.779 1 92.81 112 TYR B O 1
ATOM 3945 N N . SER B 1 113 ? -1.554 -5.129 4.875 1 87.25 113 SER B N 1
ATOM 3946 C CA . SER B 1 113 ? -0.397 -4.34 4.461 1 87.25 113 SER B CA 1
ATOM 3947 C C . SER B 1 113 ? 0.651 -5.215 3.777 1 87.25 113 SER B C 1
ATOM 3949 O O . SER B 1 113 ? 1.273 -4.797 2.799 1 87.25 113 SER B O 1
ATOM 3951 N N . LYS B 1 114 ? 0.783 -6.367 4.211 1 85.19 114 LYS B N 1
ATOM 3952 C CA . LYS B 1 114 ? 1.734 -7.301 3.615 1 85.19 114 LYS B CA 1
ATOM 3953 C C . LYS B 1 114 ? 1.301 -7.707 2.209 1 85.19 114 LYS B C 1
ATOM 3955 O O . LYS B 1 114 ? 2.133 -7.828 1.309 1 85.19 114 LYS B O 1
ATOM 3960 N N . LEU B 1 115 ? 0.094 -7.848 2.021 1 87.75 115 LEU B N 1
ATOM 3961 C CA . LEU B 1 115 ? -0.435 -8.266 0.726 1 87.75 115 LEU B CA 1
ATOM 3962 C C . LEU B 1 115 ? -0.279 -7.148 -0.305 1 87.75 115 LEU B C 1
ATOM 3964 O O . LEU B 1 115 ? 0.081 -7.41 -1.455 1 87.75 115 LEU B O 1
ATOM 3968 N N . ILE B 1 116 ? -0.518 -5.957 0.124 1 86 116 ILE B N 1
ATOM 3969 C CA . ILE B 1 116 ? -0.508 -4.852 -0.826 1 86 116 ILE B CA 1
ATOM 3970 C C . ILE B 1 116 ? 0.925 -4.371 -1.045 1 86 116 ILE B C 1
ATOM 3972 O O . ILE B 1 116 ? 1.275 -3.92 -2.139 1 86 116 ILE B O 1
ATOM 3976 N N . SER B 1 117 ? 1.775 -4.285 0.007 1 73 117 SER B N 1
ATOM 3977 C CA . SER B 1 117 ? 3.154 -3.816 -0.09 1 73 117 SER B CA 1
ATOM 3978 C C . SER B 1 117 ? 3.996 -4.754 -0.949 1 73 117 SER B C 1
ATOM 3980 O O . SER B 1 117 ? 4.879 -4.305 -1.683 1 73 117 SER B O 1
ATOM 3982 N N . TYR B 1 118 ? 3.768 -5.898 -0.883 1 61.84 118 TYR B N 1
ATOM 3983 C CA . TYR B 1 118 ? 4.543 -6.922 -1.571 1 61.84 118 TYR B CA 1
ATOM 3984 C C . TYR B 1 118 ? 4.461 -6.746 -3.082 1 61.84 118 TYR B C 1
ATOM 3986 O O . TYR B 1 118 ? 5.367 -7.156 -3.812 1 61.84 118 TYR B O 1
ATOM 3994 N N . HIS B 1 119 ? 3.527 -5.957 -3.357 1 62.66 119 HIS B N 1
ATOM 3995 C CA . HIS B 1 119 ? 3.406 -5.742 -4.797 1 62.66 119 HIS B CA 1
ATOM 3996 C C . HIS B 1 119 ? 4.543 -4.871 -5.32 1 62.66 119 HIS B C 1
ATOM 3998 O O . HIS B 1 119 ? 5.016 -5.07 -6.441 1 62.66 119 HIS B O 1
ATOM 4004 N N . ASN B 1 120 ? 5.125 -4.148 -4.359 1 63.72 120 ASN B N 1
ATOM 4005 C CA . ASN B 1 120 ? 6.102 -3.188 -4.859 1 63.72 120 ASN B CA 1
ATOM 4006 C C . ASN B 1 120 ? 7.504 -3.49 -4.332 1 63.72 120 ASN B C 1
ATOM 4008 O O . ASN B 1 120 ? 8.484 -2.918 -4.809 1 63.72 120 ASN B O 1
ATOM 4012 N N . TYR B 1 121 ? 7.555 -4.504 -3.449 1 71.88 121 TYR B N 1
ATOM 4013 C CA . TYR B 1 121 ? 8.852 -4.758 -2.836 1 71.88 121 TYR B CA 1
ATOM 4014 C C . TYR B 1 121 ? 9.312 -6.188 -3.105 1 71.88 121 TYR B C 1
ATOM 4016 O O . TYR B 1 121 ? 8.938 -7.113 -2.385 1 71.88 121 TYR B O 1
ATOM 4024 N N . PHE B 1 122 ? 10.18 -6.359 -3.984 1 70.5 122 PHE B N 1
ATOM 4025 C CA . PHE B 1 122 ? 10.602 -7.66 -4.492 1 70.5 122 PHE B CA 1
ATOM 4026 C C . PHE B 1 122 ? 11.18 -8.516 -3.377 1 70.5 122 PHE B C 1
ATOM 4028 O O . PHE B 1 122 ? 11.031 -9.742 -3.383 1 70.5 122 PHE B O 1
ATOM 4035 N N . ILE B 1 123 ? 11.711 -7.785 -2.398 1 69.25 123 ILE B N 1
ATOM 4036 C CA . ILE B 1 123 ? 12.422 -8.508 -1.35 1 69.25 123 ILE B CA 1
ATOM 4037 C C . ILE B 1 123 ? 11.43 -9.305 -0.504 1 69.25 123 ILE B C 1
ATOM 4039 O O . ILE B 1 123 ? 11.789 -10.32 0.089 1 69.25 123 ILE B O 1
ATOM 4043 N N . THR B 1 124 ? 10.227 -8.906 -0.609 1 74.25 124 THR B N 1
ATOM 4044 C CA . THR B 1 124 ? 9.234 -9.523 0.27 1 74.25 124 THR B CA 1
ATOM 4045 C C . THR B 1 124 ? 8.445 -10.594 -0.475 1 74.25 124 THR B C 1
ATOM 4047 O O . THR B 1 124 ? 7.602 -11.273 0.116 1 74.25 124 THR B O 1
ATOM 4050 N N . HIS B 1 125 ? 8.758 -10.789 -1.661 1 83.19 125 HIS B N 1
ATOM 4051 C CA . HIS B 1 125 ? 8.016 -11.766 -2.455 1 83.19 125 HIS B CA 1
ATOM 4052 C C . HIS B 1 125 ? 8.312 -13.188 -1.998 1 83.19 125 HIS B C 1
ATOM 4054 O O . HIS B 1 125 ? 9.453 -13.516 -1.666 1 83.19 125 HIS B O 1
ATOM 4060 N N . SER B 1 126 ? 7.293 -13.969 -1.911 1 89.75 126 SER B N 1
ATOM 4061 C CA . SER B 1 126 ? 7.379 -15.359 -1.469 1 89.75 126 SER B CA 1
ATOM 4062 C C . SER B 1 126 ? 6.355 -16.234 -2.184 1 89.75 126 SER B C 1
ATOM 4064 O O . SER B 1 126 ? 5.43 -15.719 -2.82 1 89.75 126 SER B O 1
ATOM 4066 N N . LYS B 1 127 ? 6.605 -17.516 -2.1 1 91.94 127 LYS B N 1
ATOM 4067 C CA . LYS B 1 127 ? 5.648 -18.469 -2.664 1 91.94 127 LYS B CA 1
ATOM 4068 C C . LYS B 1 127 ? 4.27 -18.297 -2.037 1 91.94 127 LYS B C 1
ATOM 4070 O O . LYS B 1 127 ? 3.258 -18.297 -2.74 1 91.94 127 LYS B O 1
ATOM 4075 N N . ASP B 1 128 ? 4.301 -18.141 -0.749 1 92.31 128 ASP B N 1
ATOM 4076 C CA . ASP B 1 128 ? 3.041 -18.031 -0.018 1 92.31 128 ASP B CA 1
ATOM 4077 C C . ASP B 1 128 ? 2.207 -16.859 -0.542 1 92.31 128 ASP B C 1
ATOM 4079 O O . ASP B 1 128 ? 0.996 -16.984 -0.732 1 92.31 128 ASP B O 1
ATOM 4083 N N . ILE B 1 129 ? 2.777 -15.781 -0.828 1 92.62 129 ILE B N 1
ATOM 4084 C CA . ILE B 1 129 ? 2.074 -14.602 -1.32 1 92.62 129 ILE B CA 1
ATOM 4085 C C . ILE B 1 129 ? 1.57 -14.859 -2.738 1 92.62 129 ILE B C 1
ATOM 4087 O O . ILE B 1 129 ? 0.471 -14.43 -3.1 1 92.62 129 ILE B O 1
ATOM 4091 N N . CYS B 1 130 ? 2.35 -15.523 -3.52 1 93.12 130 CYS B N 1
ATOM 4092 C CA . CYS B 1 130 ? 1.931 -15.852 -4.879 1 93.12 130 CYS B CA 1
ATOM 4093 C C . CYS B 1 130 ? 0.692 -16.75 -4.867 1 93.12 130 CYS B C 1
ATOM 4095 O O . CYS B 1 130 ? -0.244 -16.516 -5.637 1 93.12 130 CYS B O 1
ATOM 4097 N N . VAL B 1 131 ? 0.737 -17.688 -3.975 1 94.38 131 VAL B N 1
ATOM 4098 C CA . VAL B 1 131 ? -0.388 -18.609 -3.869 1 94.38 131 VAL B CA 1
ATOM 4099 C C . VAL B 1 131 ? -1.633 -17.859 -3.404 1 94.38 131 VAL B C 1
ATOM 4101 O O . VAL B 1 131 ? -2.732 -18.094 -3.908 1 94.38 131 VAL B O 1
ATOM 4104 N N . ARG B 1 132 ? -1.468 -16.969 -2.5 1 94.38 132 ARG B N 1
ATOM 4105 C CA . ARG B 1 132 ? -2.582 -16.141 -2.037 1 94.38 132 ARG B CA 1
ATOM 4106 C C . ARG B 1 132 ? -3.139 -15.289 -3.17 1 94.38 132 ARG B C 1
ATOM 4108 O O . ARG B 1 132 ? -4.355 -15.18 -3.328 1 94.38 132 ARG B O 1
ATOM 4115 N N . TYR B 1 133 ? -2.264 -14.695 -3.975 1 94.75 133 TYR B N 1
ATOM 4116 C CA . TYR B 1 133 ? -2.703 -13.922 -5.125 1 94.75 133 TYR B CA 1
ATOM 4117 C C . TYR B 1 133 ? -3.473 -14.789 -6.113 1 94.75 133 TYR B C 1
ATOM 4119 O O . TYR B 1 133 ? -4.488 -14.359 -6.668 1 94.75 133 TYR B O 1
ATOM 4127 N N . LEU B 1 134 ? -2.984 -15.961 -6.273 1 94.94 134 LEU B N 1
ATOM 4128 C CA . LEU B 1 134 ? -3.664 -16.891 -7.172 1 94.94 134 LEU B CA 1
ATOM 4129 C C . LEU B 1 134 ? -5.07 -17.203 -6.668 1 94.94 134 LEU B C 1
ATOM 4131 O O . LEU B 1 134 ? -6.031 -17.172 -7.441 1 94.94 134 LEU B O 1
ATOM 4135 N N . ASP B 1 135 ? -5.191 -17.453 -5.41 1 95.06 135 ASP B N 1
ATOM 4136 C CA . ASP B 1 135 ? -6.492 -17.75 -4.816 1 95.06 135 ASP B CA 1
ATOM 4137 C C . ASP B 1 135 ? -7.434 -16.547 -4.941 1 95.06 135 ASP B C 1
ATOM 4139 O O . ASP B 1 135 ? -8.602 -16.719 -5.312 1 95.06 135 ASP B O 1
ATOM 4143 N N . ILE B 1 136 ? -6.938 -15.406 -4.664 1 96.62 136 ILE B N 1
ATOM 4144 C CA . ILE B 1 136 ? -7.73 -14.188 -4.754 1 96.62 136 ILE B CA 1
ATOM 4145 C C . ILE B 1 136 ? -8.172 -13.969 -6.203 1 96.62 136 ILE B C 1
ATOM 4147 O O . ILE B 1 136 ? -9.328 -13.633 -6.461 1 96.62 136 ILE B O 1
ATOM 4151 N N . ALA B 1 137 ? -7.25 -14.156 -7.133 1 95 137 ALA B N 1
ATOM 4152 C CA . ALA B 1 137 ? -7.566 -13.977 -8.547 1 95 137 ALA B CA 1
ATOM 4153 C C . ALA B 1 137 ? -8.656 -14.945 -8.992 1 95 137 ALA B C 1
ATOM 4155 O O . ALA B 1 137 ? -9.578 -14.562 -9.719 1 95 137 ALA B O 1
ATOM 4156 N N . THR B 1 138 ? -8.531 -16.109 -8.562 1 94.06 138 THR B N 1
ATOM 4157 C CA . THR B 1 138 ? -9.508 -17.125 -8.922 1 94.06 138 THR B CA 1
ATOM 4158 C C . THR B 1 138 ? -10.891 -16.766 -8.375 1 94.06 138 THR B C 1
ATOM 4160 O O . THR B 1 138 ? -11.891 -16.875 -9.086 1 94.06 138 THR B O 1
ATOM 4163 N N . LEU B 1 139 ? -10.93 -16.328 -7.172 1 96.25 139 LEU B N 1
ATOM 4164 C CA . LEU B 1 139 ? -12.203 -15.961 -6.562 1 96.25 139 LEU B CA 1
ATOM 4165 C C . LEU B 1 139 ? -12.742 -14.672 -7.184 1 96.25 139 LEU B C 1
ATOM 4167 O O . LEU B 1 139 ? -13.953 -14.531 -7.367 1 96.25 139 LEU B O 1
ATOM 4171 N N . ALA B 1 140 ? -11.859 -13.742 -7.449 1 96.19 140 ALA B N 1
ATOM 4172 C CA . ALA B 1 140 ? -12.281 -12.508 -8.109 1 96.19 140 ALA B CA 1
ATOM 4173 C C . ALA B 1 140 ? -12.969 -12.805 -9.438 1 96.19 140 ALA B C 1
ATOM 4175 O O . ALA B 1 140 ? -13.984 -12.188 -9.773 1 96.19 140 ALA B O 1
ATOM 4176 N N . ARG B 1 141 ? -12.398 -13.742 -10.141 1 92.75 141 ARG B N 1
ATOM 4177 C CA . ARG B 1 141 ? -13.008 -14.164 -11.398 1 92.75 141 ARG B CA 1
ATOM 4178 C C . ARG B 1 141 ? -14.375 -14.805 -11.148 1 92.75 141 ARG B C 1
ATOM 4180 O O . ARG B 1 141 ? -15.352 -14.469 -11.82 1 92.75 141 ARG B O 1
ATOM 4187 N N . ARG B 1 142 ? -14.414 -15.703 -10.211 1 93.19 142 ARG B N 1
ATOM 4188 C CA . ARG B 1 142 ? -15.656 -16.406 -9.883 1 93.19 142 ARG B CA 1
ATOM 4189 C C . ARG B 1 142 ? -16.75 -15.43 -9.453 1 93.19 142 ARG B C 1
ATOM 4191 O O . ARG B 1 142 ? -17.922 -15.609 -9.797 1 93.19 142 ARG B O 1
ATOM 4198 N N . PHE B 1 143 ? -16.391 -14.367 -8.703 1 95.75 143 PHE B N 1
ATOM 4199 C CA . PHE B 1 143 ? -17.359 -13.438 -8.117 1 95.75 143 PHE B CA 1
ATOM 4200 C C . PHE B 1 143 ? -17.469 -12.172 -8.961 1 95.75 143 PHE B C 1
ATOM 4202 O O . PHE B 1 143 ? -18 -11.164 -8.508 1 95.75 143 PHE B O 1
ATOM 4209 N N . ARG B 1 144 ? -16.875 -12.18 -10.125 1 94.38 144 ARG B N 1
ATOM 4210 C CA . ARG B 1 144 ? -17 -11.172 -11.18 1 94.38 144 ARG B CA 1
ATOM 4211 C C . ARG B 1 144 ? -16.453 -9.828 -10.719 1 94.38 144 ARG B C 1
ATOM 4213 O O . ARG B 1 144 ? -17.031 -8.781 -11.023 1 94.38 144 ARG B O 1
ATOM 4220 N N . MET B 1 145 ? -15.43 -9.914 -9.93 1 95.38 145 MET B N 1
ATOM 4221 C CA . MET B 1 145 ? -14.703 -8.703 -9.555 1 95.38 145 MET B CA 1
ATOM 4222 C C . MET B 1 145 ? -13.555 -8.438 -10.523 1 95.38 145 MET B C 1
ATOM 4224 O O . MET B 1 145 ? -12.391 -8.672 -10.195 1 95.38 145 MET B O 1
ATOM 4228 N N . VAL B 1 146 ? -13.82 -7.828 -11.586 1 93.81 146 VAL B N 1
ATOM 4229 C CA . VAL B 1 146 ? -12.945 -7.719 -12.75 1 93.81 146 VAL B CA 1
ATOM 4230 C C . VAL B 1 146 ? -11.711 -6.895 -12.391 1 93.81 146 VAL B C 1
ATOM 4232 O O . VAL B 1 146 ? -10.586 -7.281 -12.703 1 93.81 146 VAL B O 1
ATOM 4235 N N . GLU B 1 147 ? -11.922 -5.773 -11.75 1 94.62 147 GLU B N 1
ATOM 4236 C CA . GLU B 1 147 ? -10.805 -4.902 -11.406 1 94.62 147 GLU B CA 1
ATOM 4237 C C . GLU B 1 147 ? -9.852 -5.582 -10.422 1 94.62 147 GLU B C 1
ATOM 4239 O O . GLU B 1 147 ? -8.633 -5.43 -10.523 1 94.62 147 GLU B O 1
ATOM 4244 N N . LEU B 1 148 ? -10.43 -6.312 -9.562 1 95.88 148 LEU B N 1
ATOM 4245 C CA . LEU B 1 148 ? -9.594 -7.035 -8.609 1 95.88 148 LEU B CA 1
ATOM 4246 C C . LEU B 1 148 ? -8.805 -8.141 -9.305 1 95.88 148 LEU B C 1
ATOM 4248 O O . LEU B 1 148 ? -7.633 -8.359 -8.992 1 95.88 148 LEU B O 1
ATOM 4252 N N . GLU B 1 149 ? -9.438 -8.836 -10.148 1 94.62 149 GLU B N 1
ATOM 4253 C CA . GLU B 1 149 ? -8.75 -9.875 -10.914 1 94.62 149 GLU B CA 1
ATOM 4254 C C . GLU B 1 149 ? -7.543 -9.305 -11.656 1 94.62 149 GLU B C 1
ATOM 4256 O O . GLU B 1 149 ? -6.445 -9.859 -11.594 1 94.62 149 GLU B O 1
ATOM 4261 N N . GLN B 1 150 ? -7.773 -8.188 -12.266 1 93.81 150 GLN B N 1
ATOM 4262 C CA . GLN B 1 150 ? -6.699 -7.562 -13.031 1 93.81 150 GLN B CA 1
ATOM 4263 C C . GLN B 1 150 ? -5.566 -7.105 -12.117 1 93.81 150 GLN B C 1
ATOM 4265 O O . GLN B 1 150 ? -4.391 -7.273 -12.445 1 93.81 150 GLN B O 1
ATOM 4270 N N . TRP B 1 151 ? -5.93 -6.523 -11.047 1 93.81 151 TRP B N 1
ATOM 4271 C CA . TRP B 1 151 ? -4.914 -6.09 -10.086 1 93.81 151 TRP B CA 1
ATOM 4272 C C . TRP B 1 151 ? -4.07 -7.27 -9.617 1 93.81 151 TRP B C 1
ATOM 4274 O O . TRP B 1 151 ? -2.846 -7.156 -9.5 1 93.81 151 TRP B O 1
ATOM 4284 N N . THR B 1 152 ? -4.711 -8.359 -9.312 1 93.75 152 THR B N 1
ATOM 4285 C CA . THR B 1 152 ? -4.008 -9.531 -8.805 1 93.75 152 THR B CA 1
ATOM 4286 C C . THR B 1 152 ? -3.117 -10.133 -9.883 1 93.75 152 THR B C 1
ATOM 4288 O O . THR B 1 152 ? -2.027 -10.633 -9.594 1 93.75 152 THR B O 1
ATOM 4291 N N . ILE B 1 153 ? -3.596 -10.125 -11.102 1 92.88 153 ILE B N 1
ATOM 4292 C CA . ILE B 1 153 ? -2.795 -10.602 -12.227 1 92.88 153 ILE B CA 1
ATOM 4293 C C . ILE B 1 153 ? -1.54 -9.742 -12.367 1 92.88 153 ILE B C 1
ATOM 4295 O O . ILE B 1 153 ? -0.442 -10.266 -12.578 1 92.88 153 ILE B O 1
ATOM 4299 N N . ASP B 1 154 ? -1.703 -8.492 -12.164 1 92.06 154 ASP B N 1
ATOM 4300 C CA . ASP B 1 154 ? -0.557 -7.594 -12.227 1 92.06 154 ASP B CA 1
ATOM 4301 C C . ASP B 1 154 ? 0.408 -7.855 -11.07 1 92.06 154 ASP B C 1
ATOM 4303 O O . ASP B 1 154 ? 1.626 -7.758 -11.234 1 92.06 154 ASP B O 1
ATOM 4307 N N . ALA B 1 155 ? -0.17 -8.125 -9.961 1 90.88 155 ALA B N 1
ATOM 4308 C CA . ALA B 1 155 ? 0.662 -8.461 -8.805 1 90.88 155 ALA B CA 1
ATOM 4309 C C . ALA B 1 155 ? 1.469 -9.727 -9.062 1 90.88 155 ALA B C 1
ATOM 4311 O O . ALA B 1 155 ? 2.664 -9.781 -8.766 1 90.88 155 ALA B O 1
ATOM 4312 N N . LEU B 1 156 ? 0.847 -10.688 -9.617 1 92.06 156 LEU B N 1
ATOM 4313 C CA . LEU B 1 156 ? 1.521 -11.93 -9.984 1 92.06 156 LEU B CA 1
ATOM 4314 C C . LEU B 1 156 ? 2.592 -11.672 -11.039 1 92.06 156 LEU B C 1
ATOM 4316 O O . LEU B 1 156 ? 3.684 -12.242 -10.969 1 92.06 156 LEU B O 1
ATOM 4320 N N . ARG B 1 157 ? 2.26 -10.883 -12.008 1 90.94 157 ARG B N 1
ATOM 4321 C CA . ARG B 1 157 ? 3.219 -10.539 -13.055 1 90.94 157 ARG B CA 1
ATOM 4322 C C . ARG B 1 157 ? 4.504 -9.977 -12.461 1 90.94 157 ARG B C 1
ATOM 4324 O O . ARG B 1 157 ? 5.602 -10.367 -12.852 1 90.94 157 ARG B O 1
ATOM 4331 N N . THR B 1 158 ? 4.324 -9.094 -11.508 1 88.38 158 THR B N 1
ATOM 4332 C CA . THR B 1 158 ? 5.473 -8.461 -10.867 1 88.38 158 THR B CA 1
ATOM 4333 C C . THR B 1 158 ? 6.336 -9.5 -10.156 1 88.38 158 THR B C 1
ATOM 4335 O O . THR B 1 158 ? 7.562 -9.391 -10.141 1 88.38 158 THR B O 1
ATOM 4338 N N . SER B 1 159 ? 5.742 -10.484 -9.609 1 87.94 159 SER B N 1
ATOM 4339 C CA . SER B 1 159 ? 6.469 -11.531 -8.898 1 87.94 159 SER B CA 1
ATOM 4340 C C . SER B 1 159 ? 7.277 -12.391 -9.867 1 87.94 159 SER B C 1
ATOM 4342 O O . SER B 1 159 ? 8.406 -12.781 -9.555 1 87.94 159 SER B O 1
ATOM 4344 N N . PHE B 1 160 ? 6.738 -12.562 -11.008 1 89.69 160 PHE B N 1
ATOM 4345 C CA . PHE B 1 160 ? 7.355 -13.523 -11.914 1 89.69 160 PHE B CA 1
ATOM 4346 C C . PHE B 1 160 ? 8.227 -12.812 -12.953 1 89.69 160 PHE B C 1
ATOM 4348 O O . PHE B 1 160 ? 8.891 -13.461 -13.758 1 89.69 160 PHE B O 1
ATOM 4355 N N . THR B 1 161 ? 8.258 -11.539 -12.953 1 83.56 161 THR B N 1
ATOM 4356 C CA . THR B 1 161 ? 9.125 -10.781 -13.852 1 83.56 161 THR B CA 1
ATOM 4357 C C . THR B 1 161 ? 10.156 -9.977 -13.07 1 83.56 161 THR B C 1
ATOM 4359 O O . THR B 1 161 ? 10.844 -9.125 -13.633 1 83.56 161 THR B O 1
ATOM 4362 N N . GLY B 1 162 ? 10.172 -10.211 -11.789 1 78 162 GLY B N 1
ATOM 4363 C CA . GLY B 1 162 ? 11.102 -9.484 -10.938 1 78 162 GLY B CA 1
ATOM 4364 C C . GLY B 1 162 ? 12.547 -9.93 -11.117 1 78 162 GLY B C 1
ATOM 4365 O O . GLY B 1 162 ? 12.852 -10.695 -12.031 1 78 162 GLY B O 1
ATOM 4366 N N . PRO B 1 163 ? 13.375 -9.422 -10.234 1 80.75 163 PRO B N 1
ATOM 4367 C CA . PRO B 1 163 ? 14.789 -9.797 -10.297 1 80.75 163 PRO B CA 1
ATOM 4368 C C . PRO B 1 163 ? 15.016 -11.297 -10.18 1 80.75 163 PRO B C 1
ATOM 4370 O O . PRO B 1 163 ? 14.242 -11.992 -9.5 1 80.75 163 PRO B O 1
ATOM 4373 N N . THR B 1 164 ? 16.078 -11.688 -10.742 1 83.56 164 THR B N 1
ATOM 4374 C CA . THR B 1 164 ? 16.391 -13.109 -10.789 1 83.56 164 THR B CA 1
ATOM 4375 C C . THR B 1 164 ? 16.625 -13.664 -9.383 1 83.56 164 THR B C 1
ATOM 4377 O O . THR B 1 164 ? 16.297 -14.82 -9.102 1 83.56 164 THR B O 1
ATOM 4380 N N . THR B 1 165 ? 17.109 -12.805 -8.562 1 85.06 165 THR B N 1
ATOM 4381 C CA . THR B 1 165 ? 17.359 -13.242 -7.191 1 85.06 165 THR B CA 1
ATOM 4382 C C . THR B 1 165 ? 16.047 -13.547 -6.477 1 85.06 165 THR B C 1
ATOM 4384 O O . THR B 1 165 ? 15.945 -14.523 -5.734 1 85.06 165 THR B O 1
ATOM 4387 N N . THR B 1 166 ? 15.125 -12.781 -6.777 1 84.81 166 THR B N 1
ATOM 4388 C CA . THR B 1 166 ? 13.812 -12.977 -6.172 1 84.81 166 THR B CA 1
ATOM 4389 C C . THR B 1 166 ? 13.141 -14.219 -6.738 1 84.81 166 THR B C 1
ATOM 4391 O O . THR B 1 166 ? 12.539 -15 -5.996 1 84.81 166 THR B O 1
ATOM 4394 N N . LEU B 1 167 ? 13.297 -14.43 -7.988 1 88.44 167 LEU B N 1
ATOM 4395 C CA . LEU B 1 167 ? 12.703 -15.594 -8.633 1 88.44 167 LEU B CA 1
ATOM 4396 C C . LEU B 1 167 ? 13.336 -16.891 -8.125 1 88.44 167 LEU B C 1
ATOM 4398 O O . LEU B 1 167 ? 12.641 -17.875 -7.898 1 88.44 167 LEU B O 1
ATOM 4402 N N . ALA B 1 168 ? 14.594 -16.781 -7.996 1 88.81 168 ALA B N 1
ATOM 4403 C CA . ALA B 1 168 ? 15.297 -17.953 -7.473 1 88.81 168 ALA B CA 1
ATOM 4404 C C . ALA B 1 168 ? 14.844 -18.266 -6.055 1 88.81 168 ALA B C 1
ATOM 4406 O O . ALA B 1 168 ? 14.68 -19.438 -5.703 1 88.81 168 ALA B O 1
ATOM 4407 N N . LYS B 1 169 ? 14.648 -17.25 -5.34 1 89.38 169 LYS B N 1
ATOM 4408 C CA . LYS B 1 169 ? 14.18 -17.438 -3.969 1 89.38 169 LYS B CA 1
ATOM 4409 C C . LYS B 1 169 ? 12.797 -18.078 -3.941 1 89.38 169 LYS B C 1
ATOM 4411 O O . LYS B 1 169 ? 12.562 -19.031 -3.207 1 89.38 169 LYS B O 1
ATOM 4416 N N . ILE B 1 170 ? 11.93 -17.594 -4.719 1 91.12 170 ILE B N 1
ATOM 4417 C CA . ILE B 1 170 ? 10.57 -18.094 -4.781 1 91.12 170 ILE B CA 1
ATOM 4418 C C . ILE B 1 170 ? 10.578 -19.547 -5.246 1 91.12 170 ILE B C 1
ATOM 4420 O O . ILE B 1 170 ? 9.859 -20.391 -4.703 1 91.12 170 ILE B O 1
ATOM 4424 N N . ALA B 1 171 ? 11.43 -19.828 -6.199 1 90.19 171 ALA B N 1
ATOM 4425 C CA . ALA B 1 171 ? 11.508 -21.172 -6.777 1 90.19 171 ALA B CA 1
ATOM 4426 C C . ALA B 1 171 ? 12.086 -22.172 -5.773 1 90.19 171 ALA B C 1
ATOM 4428 O O . ALA B 1 171 ? 11.82 -23.375 -5.863 1 90.19 171 ALA B O 1
ATOM 4429 N N . SER B 1 172 ? 12.852 -21.656 -4.891 1 88.69 172 SER B N 1
ATOM 4430 C CA . SER B 1 172 ? 13.508 -22.531 -3.928 1 88.69 172 SER B CA 1
ATOM 4431 C C . SER B 1 172 ? 12.539 -23 -2.844 1 88.69 172 SER B C 1
ATOM 4433 O O . SER B 1 172 ? 12.828 -23.938 -2.109 1 88.69 172 SER B O 1
ATOM 4435 N N . GLU B 1 173 ? 11.445 -22.391 -2.828 1 89.19 173 GLU B N 1
ATOM 4436 C CA . GLU B 1 173 ? 10.438 -22.781 -1.851 1 89.19 173 GLU B CA 1
ATOM 4437 C C . GLU B 1 173 ? 9.68 -24.031 -2.311 1 89.19 173 GLU B C 1
ATOM 4439 O O . GLU B 1 173 ? 9.836 -24.469 -3.449 1 89.19 173 GLU B O 1
ATOM 4444 N N . ASN B 1 174 ? 8.961 -24.672 -1.456 1 84.88 174 ASN B N 1
ATOM 4445 C CA . ASN B 1 174 ? 8.312 -25.938 -1.751 1 84.88 174 ASN B CA 1
ATOM 4446 C C . ASN B 1 174 ? 7.012 -25.75 -2.521 1 84.88 174 ASN B C 1
ATOM 4448 O O . ASN B 1 174 ? 5.992 -25.375 -1.938 1 84.88 174 ASN B O 1
ATOM 4452 N N . TRP B 1 175 ? 7.078 -26.047 -3.814 1 90.31 175 TRP B N 1
ATOM 4453 C CA . TRP B 1 175 ? 5.898 -25.984 -4.668 1 90.31 175 TRP B CA 1
ATOM 4454 C C . TRP B 1 175 ? 5.316 -27.375 -4.91 1 90.31 175 TRP B C 1
ATOM 4456 O O . TRP B 1 175 ? 6.02 -28.266 -5.363 1 90.31 175 TRP B O 1
ATOM 4466 N N . ASP B 1 176 ? 4.086 -27.516 -4.512 1 88.19 176 ASP B N 1
ATOM 4467 C CA . ASP B 1 176 ? 3.436 -28.781 -4.844 1 88.19 176 ASP B CA 1
ATOM 4468 C C . ASP B 1 176 ? 2.852 -28.75 -6.254 1 88.19 176 ASP B C 1
ATOM 4470 O O . ASP B 1 176 ? 2.574 -27.672 -6.789 1 88.19 176 ASP B O 1
ATOM 4474 N N . CYS B 1 177 ? 2.68 -29.859 -6.816 1 90.06 177 CYS B N 1
ATOM 4475 C CA . CYS B 1 177 ? 2.25 -29.984 -8.203 1 90.06 177 CYS B CA 1
ATOM 4476 C C . CYS B 1 177 ? 0.868 -29.375 -8.398 1 90.06 177 CYS B C 1
ATOM 4478 O O . CYS B 1 177 ? 0.605 -28.734 -9.422 1 90.06 177 CYS B O 1
ATOM 4480 N N . ASP B 1 178 ? -0.002 -29.562 -7.453 1 90.62 178 ASP B N 1
ATOM 4481 C CA . ASP B 1 178 ? -1.362 -29.047 -7.566 1 90.62 178 ASP B CA 1
ATOM 4482 C C . ASP B 1 178 ? -1.362 -27.516 -7.715 1 90.62 178 ASP B C 1
ATOM 4484 O O . ASP B 1 178 ? -2.096 -26.969 -8.539 1 90.62 178 ASP B O 1
ATOM 4488 N N . THR B 1 179 ? -0.551 -26.922 -6.918 1 92.44 179 THR B N 1
ATOM 4489 C CA . THR B 1 179 ? -0.442 -25.469 -6.977 1 92.44 179 THR B CA 1
ATOM 4490 C C . THR B 1 179 ? 0.113 -25.031 -8.328 1 92.44 179 THR B C 1
ATOM 4492 O O . THR B 1 179 ? -0.362 -24.047 -8.906 1 92.44 179 THR B O 1
ATOM 4495 N N . VAL B 1 180 ? 1.061 -25.734 -8.789 1 94.94 180 VAL B N 1
ATOM 4496 C CA . VAL B 1 180 ? 1.685 -25.406 -10.07 1 94.94 180 VAL B CA 1
ATOM 4497 C C . VAL B 1 180 ? 0.665 -25.547 -11.195 1 94.94 180 VAL B C 1
ATOM 4499 O O . VAL B 1 180 ? 0.566 -24.688 -12.07 1 94.94 180 VAL B O 1
ATOM 4502 N N . LEU B 1 181 ? -0.077 -26.594 -11.133 1 94.44 181 LEU B N 1
ATOM 4503 C CA . LEU B 1 181 ? -1.089 -26.844 -12.148 1 94.44 181 LEU B CA 1
ATOM 4504 C C . LEU B 1 181 ? -2.166 -25.766 -12.125 1 94.44 181 LEU B C 1
ATOM 4506 O O . LEU B 1 181 ? -2.609 -25.297 -13.172 1 94.44 181 LEU B O 1
ATOM 4510 N N . LYS B 1 182 ? -2.555 -25.375 -10.961 1 92.94 182 LYS B N 1
ATOM 4511 C CA . LYS B 1 182 ? -3.543 -24.312 -10.812 1 92.94 182 LYS B CA 1
ATOM 4512 C C . LYS B 1 182 ? -3.02 -23 -11.383 1 92.94 182 LYS B C 1
ATOM 4514 O O . LYS B 1 182 ? -3.754 -22.266 -12.055 1 92.94 182 LYS B O 1
ATOM 4519 N N . LEU B 1 183 ? -1.803 -22.719 -11.047 1 95.38 183 LEU B N 1
ATOM 4520 C CA . LEU B 1 183 ? -1.163 -21.516 -11.547 1 95.38 183 LEU B CA 1
ATOM 4521 C C . LEU B 1 183 ? -1.129 -21.5 -13.078 1 95.38 183 LEU B C 1
ATOM 4523 O O . LEU B 1 183 ? -1.505 -20.516 -13.703 1 95.38 183 LEU B O 1
ATOM 4527 N N . ARG B 1 184 ? -0.754 -22.562 -13.648 1 95.69 184 ARG B N 1
ATOM 4528 C CA . ARG B 1 184 ? -0.689 -22.688 -15.102 1 95.69 184 ARG B CA 1
ATOM 4529 C C . ARG B 1 184 ? -2.074 -22.547 -15.727 1 95.69 184 ARG B C 1
ATOM 4531 O O . ARG B 1 184 ? -2.248 -21.797 -16.703 1 95.69 184 ARG B O 1
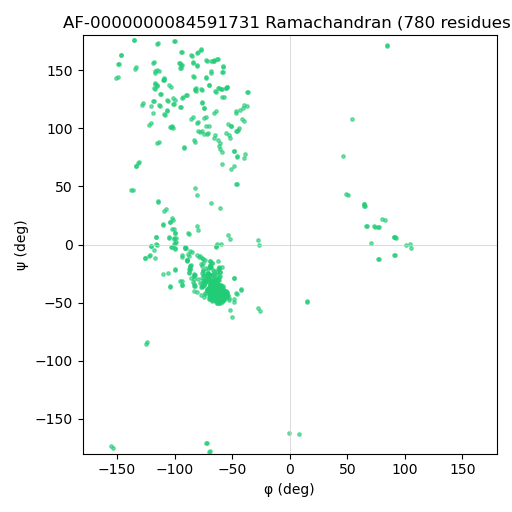ATOM 4538 N N . ALA B 1 185 ? -3.018 -23.203 -15.164 1 93.38 185 ALA B N 1
ATOM 4539 C CA . ALA B 1 185 ? -4.379 -23.188 -15.695 1 93.38 185 ALA B CA 1
ATOM 4540 C C . ALA B 1 185 ? -4.965 -21.766 -15.656 1 93.38 185 ALA B C 1
ATOM 4542 O O . ALA B 1 185 ? -5.605 -21.328 -16.609 1 93.38 185 ALA B O 1
ATOM 4543 N N . PHE B 1 186 ? -4.711 -21.109 -14.602 1 92.81 186 PHE B N 1
ATOM 4544 C CA . PHE B 1 186 ? -5.297 -19.781 -14.414 1 92.81 186 PHE B CA 1
ATOM 4545 C C . PHE B 1 186 ? -4.668 -18.781 -15.367 1 92.81 186 PHE B C 1
ATOM 4547 O O . PHE B 1 186 ? -5.348 -17.875 -15.859 1 92.81 186 PHE B O 1
ATOM 4554 N N . THR B 1 187 ? -3.467 -18.922 -15.578 1 93.62 187 THR B N 1
ATOM 4555 C CA . THR B 1 187 ? -2.742 -17.875 -16.281 1 93.62 187 THR B CA 1
ATOM 4556 C C . THR B 1 187 ? -2.744 -18.125 -17.797 1 93.62 187 THR B C 1
ATOM 4558 O O . THR B 1 187 ? -2.285 -17.297 -18.578 1 93.62 187 THR B O 1
ATOM 4561 N N . LYS B 1 188 ? -3.303 -19.203 -18.172 1 90.25 188 LYS B N 1
ATOM 4562 C CA . LYS B 1 188 ? -3.385 -19.5 -19.609 1 90.25 188 LYS B CA 1
ATOM 4563 C C . LYS B 1 188 ? -4.16 -18.406 -20.344 1 90.25 188 LYS B C 1
ATOM 4565 O O . LYS B 1 188 ? -5.18 -17.922 -19.859 1 90.25 188 LYS B O 1
ATOM 4570 N N . ALA B 1 189 ? -3.666 -17.953 -21.422 1 83.31 189 ALA B N 1
ATOM 4571 C CA . ALA B 1 189 ? -4.289 -16.953 -22.297 1 83.31 189 ALA B CA 1
ATOM 4572 C C . ALA B 1 189 ? -4.387 -15.602 -21.609 1 83.31 189 ALA B C 1
ATOM 4574 O O . ALA B 1 189 ? -5.297 -14.82 -21.891 1 83.31 189 ALA B O 1
ATOM 4575 N N . THR B 1 190 ? -3.672 -15.414 -20.547 1 88.69 190 THR B N 1
ATOM 4576 C CA . THR B 1 190 ? -3.543 -14.094 -19.938 1 88.69 190 THR B CA 1
ATOM 4577 C C . THR B 1 190 ? -2.225 -13.438 -20.344 1 88.69 190 THR B C 1
ATOM 4579 O O . THR B 1 190 ? -1.402 -14.055 -21.031 1 88.69 190 THR B O 1
ATOM 4582 N N . LYS B 1 191 ? -2.064 -12.242 -19.938 1 87.5 191 LYS B N 1
ATOM 4583 C CA . LYS B 1 191 ? -0.87 -11.484 -20.281 1 87.5 191 LYS B CA 1
ATOM 4584 C C . LYS B 1 191 ? 0.363 -12.039 -19.578 1 87.5 191 LYS B C 1
ATOM 4586 O O . LYS B 1 191 ? 1.494 -11.75 -19.984 1 87.5 191 LYS B O 1
ATOM 4591 N N . ILE B 1 192 ? 0.107 -12.867 -18.609 1 93.19 192 ILE B N 1
ATOM 4592 C CA . ILE B 1 192 ? 1.266 -13.32 -17.859 1 93.19 192 ILE B CA 1
ATOM 4593 C C . ILE B 1 192 ? 1.529 -14.797 -18.156 1 93.19 192 ILE B C 1
ATOM 4595 O O . ILE B 1 192 ? 2.25 -15.469 -17.406 1 93.19 192 ILE B O 1
ATOM 4599 N N . GLU B 1 193 ? 0.986 -15.289 -19.188 1 94.69 193 GLU B N 1
ATOM 4600 C CA . GLU B 1 193 ? 1.141 -16.703 -19.531 1 94.69 193 GLU B CA 1
ATOM 4601 C C . GLU B 1 193 ? 2.613 -17.062 -19.703 1 94.69 193 GLU B C 1
ATOM 4603 O O . GLU B 1 193 ? 3.092 -18.016 -19.094 1 94.69 193 GLU B O 1
ATOM 4608 N N . LEU B 1 194 ? 3.314 -16.312 -20.438 1 93.31 194 LEU B N 1
ATOM 4609 C CA . LEU B 1 194 ? 4.695 -16.656 -20.75 1 93.31 194 LEU B CA 1
ATOM 4610 C C . LEU B 1 194 ? 5.586 -16.531 -19.516 1 93.31 194 LEU B C 1
ATOM 4612 O O . LEU B 1 194 ? 6.359 -17.453 -19.219 1 93.31 194 LEU B O 1
ATOM 4616 N N . PRO B 1 195 ? 5.449 -15.461 -18.766 1 93 195 PRO B N 1
ATOM 4617 C CA . PRO B 1 195 ? 6.266 -15.375 -17.562 1 93 195 PRO B CA 1
ATOM 4618 C C . PRO B 1 195 ? 6.023 -16.531 -16.594 1 93 195 PRO B C 1
ATOM 4620 O O . PRO B 1 195 ? 6.965 -17.047 -15.984 1 93 195 PRO B O 1
ATOM 4623 N N . VAL B 1 196 ? 4.844 -16.953 -16.5 1 96.19 196 VAL B N 1
ATOM 4624 C CA . VAL B 1 196 ? 4.52 -18.047 -15.594 1 96.19 196 VAL B CA 1
ATOM 4625 C C . VAL B 1 196 ? 5.043 -19.359 -16.156 1 96.19 196 VAL B C 1
ATOM 4627 O O . VAL B 1 196 ? 5.59 -20.188 -15.414 1 96.19 196 VAL B O 1
ATOM 4630 N N . LEU B 1 197 ? 4.863 -19.516 -17.406 1 96.31 197 LEU B N 1
ATOM 4631 C CA . LEU B 1 197 ? 5.371 -20.719 -18.047 1 96.31 197 LEU B CA 1
ATOM 4632 C C . LEU B 1 197 ? 6.879 -20.859 -17.844 1 96.31 197 LEU B C 1
ATOM 4634 O O . LEU B 1 197 ? 7.363 -21.922 -17.453 1 96.31 197 LEU B O 1
ATOM 4638 N N . THR B 1 198 ? 7.59 -19.781 -18.078 1 95.19 198 THR B N 1
ATOM 4639 C CA . THR B 1 198 ? 9.039 -19.797 -17.938 1 95.19 198 THR B CA 1
ATOM 4640 C C . THR B 1 198 ? 9.43 -20.031 -16.484 1 95.19 198 THR B C 1
ATOM 4642 O O . THR B 1 198 ? 10.438 -20.688 -16.203 1 95.19 198 THR B O 1
ATOM 4645 N N . PHE B 1 199 ? 8.68 -19.562 -15.648 1 95.38 199 PHE B N 1
ATOM 4646 C CA . PHE B 1 199 ? 8.945 -19.781 -14.234 1 95.38 199 PHE B CA 1
ATOM 4647 C C . PHE B 1 199 ? 8.758 -21.25 -13.867 1 95.38 199 PHE B C 1
ATOM 4649 O O . PHE B 1 199 ? 9.586 -21.828 -13.164 1 95.38 199 PHE B O 1
ATOM 4656 N N . ILE B 1 200 ? 7.605 -21.781 -14.336 1 96.19 200 ILE B N 1
ATOM 4657 C CA . ILE B 1 200 ? 7.32 -23.172 -14.039 1 96.19 200 ILE B CA 1
ATOM 4658 C C . ILE B 1 200 ? 8.43 -24.062 -14.602 1 96.19 200 ILE B C 1
ATOM 4660 O O . ILE B 1 200 ? 8.883 -25 -13.945 1 96.19 200 ILE B O 1
ATOM 4664 N N . GLN B 1 201 ? 8.883 -23.75 -15.75 1 96.38 201 GLN B N 1
ATOM 4665 C CA . GLN B 1 201 ? 9.984 -24.484 -16.344 1 96.38 201 GLN B CA 1
ATOM 4666 C C . GLN B 1 201 ? 11.25 -24.375 -15.516 1 96.38 201 GLN B C 1
ATOM 4668 O O . GLN B 1 201 ? 11.961 -25.359 -15.305 1 96.38 201 GLN B O 1
ATOM 4673 N N . TYR B 1 202 ? 11.508 -23.234 -15.109 1 95.06 202 TYR B N 1
ATOM 4674 C CA . TYR B 1 202 ? 12.648 -23 -14.234 1 95.06 202 TYR B CA 1
ATOM 4675 C C . TYR B 1 202 ? 12.516 -23.781 -12.938 1 95.06 202 TYR B C 1
ATOM 4677 O O . TYR B 1 202 ? 13.477 -24.422 -12.484 1 95.06 202 TYR B O 1
ATOM 4685 N N . LEU B 1 203 ? 11.367 -23.75 -12.391 1 93.69 203 LEU B N 1
ATOM 4686 C CA . LEU B 1 203 ? 11.07 -24.469 -11.156 1 93.69 203 LEU B CA 1
ATOM 4687 C C . LEU B 1 203 ? 11.344 -25.953 -11.32 1 93.69 203 LEU B C 1
ATOM 4689 O O . LEU B 1 203 ? 11.984 -26.578 -10.461 1 93.69 203 LEU B O 1
ATOM 4693 N N . VAL B 1 204 ? 10.93 -26.453 -12.391 1 93.19 204 VAL B N 1
ATOM 4694 C CA . VAL B 1 204 ? 11.109 -27.875 -12.672 1 93.19 204 VAL B CA 1
ATOM 4695 C C . VAL B 1 204 ? 12.594 -28.203 -12.812 1 93.19 204 VAL B C 1
ATOM 4697 O O . VAL B 1 204 ? 13.078 -29.188 -12.258 1 93.19 204 VAL B O 1
ATOM 4700 N N . SER B 1 205 ? 13.32 -27.359 -13.461 1 92.38 205 SER B N 1
ATOM 4701 C CA . SER B 1 205 ? 14.734 -27.594 -13.719 1 92.38 205 SER B CA 1
ATOM 4702 C C . SER B 1 205 ? 15.555 -27.516 -12.438 1 92.38 205 SER B C 1
ATOM 4704 O O . SER B 1 205 ? 16.453 -28.312 -12.219 1 92.38 205 SER B O 1
ATOM 4706 N N . VAL B 1 206 ? 15.172 -26.641 -11.594 1 89.12 206 VAL B N 1
ATOM 4707 C CA . VAL B 1 206 ? 15.953 -26.438 -10.383 1 89.12 206 VAL B CA 1
ATOM 4708 C C . VAL B 1 206 ? 15.578 -27.484 -9.344 1 89.12 206 VAL B C 1
ATOM 4710 O O . VAL B 1 206 ? 16.422 -27.953 -8.578 1 89.12 206 VAL B O 1
ATOM 4713 N N . SER B 1 207 ? 14.375 -27.844 -9.305 1 83.75 207 SER B N 1
ATOM 4714 C CA . SER B 1 207 ? 13.906 -28.812 -8.312 1 83.75 207 SER B CA 1
ATOM 4715 C C . SER B 1 207 ? 14.438 -30.203 -8.617 1 83.75 207 SER B C 1
ATOM 4717 O O . SER B 1 207 ? 14.547 -31.047 -7.719 1 83.75 207 SER B O 1
ATOM 4719 N N . SER B 1 208 ? 14.703 -30.484 -9.812 1 77.38 208 SER B N 1
ATOM 4720 C CA . SER B 1 208 ? 15.188 -31.797 -10.211 1 77.38 208 SER B CA 1
ATOM 4721 C C . SER B 1 208 ? 16.656 -32 -9.836 1 77.38 208 SER B C 1
ATOM 4723 O O . SER B 1 208 ? 17.125 -33.125 -9.711 1 77.38 208 SER B O 1
ATOM 4725 N N . LYS B 1 209 ? 17.375 -30.938 -9.672 1 69.56 209 LYS B N 1
ATOM 4726 C CA . LYS B 1 209 ? 18.797 -31.031 -9.32 1 69.56 209 LYS B CA 1
ATOM 4727 C C . LYS B 1 209 ? 18.969 -31.234 -7.82 1 69.56 209 LYS B C 1
ATOM 4729 O O . LYS B 1 209 ? 20.016 -31.703 -7.371 1 69.56 209 LYS B O 1
ATOM 4734 N N . ASP B 1 210 ? 18.016 -30.781 -7.078 1 57.22 210 ASP B N 1
ATOM 4735 C CA . ASP B 1 210 ? 18.156 -30.859 -5.629 1 57.22 210 ASP B CA 1
ATOM 4736 C C . ASP B 1 210 ? 18.016 -32.281 -5.141 1 57.22 210 ASP B C 1
ATOM 4738 O O . ASP B 1 210 ? 16.953 -32.906 -5.301 1 57.22 210 ASP B O 1
ATOM 4742 N N . GLU B 1 211 ? 19.188 -32.875 -5.012 1 52.53 211 GLU B N 1
ATOM 4743 C CA . GLU B 1 211 ? 19.359 -34.25 -4.555 1 52.53 211 GLU B CA 1
ATOM 4744 C C . GLU B 1 211 ? 18.438 -34.562 -3.379 1 52.53 211 GLU B C 1
ATOM 4746 O O . GLU B 1 211 ? 18 -35.719 -3.211 1 52.53 211 GLU B O 1
ATOM 4751 N N . ALA B 1 212 ? 18.266 -33.625 -2.488 1 47.53 212 ALA B N 1
ATOM 4752 C CA . ALA B 1 212 ? 17.516 -33.812 -1.251 1 47.53 212 ALA B CA 1
ATOM 4753 C C . ALA B 1 212 ? 16.062 -34.188 -1.541 1 47.53 212 ALA B C 1
ATOM 4755 O O . ALA B 1 212 ? 15.453 -34.938 -0.805 1 47.53 212 ALA B O 1
ATOM 4756 N N . ILE B 1 213 ? 15.477 -33.562 -2.479 1 51.16 213 ILE B N 1
ATOM 4757 C CA . ILE B 1 213 ? 14.094 -33.875 -2.814 1 51.16 213 ILE B CA 1
ATOM 4758 C C . ILE B 1 213 ? 13.992 -35.312 -3.312 1 51.16 213 ILE B C 1
ATOM 4760 O O . ILE B 1 213 ? 13.031 -36.031 -3 1 51.16 213 ILE B O 1
ATOM 4764 N N . ALA B 1 214 ? 15.055 -35.75 -4.148 1 47.97 214 ALA B N 1
ATOM 4765 C CA . ALA B 1 214 ? 15.141 -37.125 -4.668 1 47.97 214 ALA B CA 1
ATOM 4766 C C . ALA B 1 214 ? 15.203 -38.156 -3.535 1 47.97 214 ALA B C 1
ATOM 4768 O O . ALA B 1 214 ? 14.695 -39.25 -3.664 1 47.97 214 ALA B O 1
ATOM 4769 N N . ALA B 1 215 ? 15.945 -37.781 -2.57 1 45.41 215 ALA B N 1
ATOM 4770 C CA . ALA B 1 215 ? 16.219 -38.75 -1.505 1 45.41 215 ALA B CA 1
ATOM 4771 C C . ALA B 1 215 ? 15.008 -38.906 -0.581 1 45.41 215 ALA B C 1
ATOM 4773 O O . ALA B 1 215 ? 14.938 -39.844 0.21 1 45.41 215 ALA B O 1
ATOM 4774 N N . SER B 1 216 ? 14.234 -37.812 -0.383 1 46.22 216 SER B N 1
ATOM 4775 C CA . SER B 1 216 ? 13.289 -38 0.711 1 46.22 216 SER B CA 1
ATOM 4776 C C . SER B 1 216 ? 12.055 -38.75 0.261 1 46.22 216 SER B C 1
ATOM 4778 O O . SER B 1 216 ? 10.93 -38.25 0.344 1 46.22 216 SER B O 1
ATOM 4780 N N . GLY B 1 217 ? 12.117 -39.781 -0.39 1 43.69 217 GLY B N 1
ATOM 4781 C CA . GLY B 1 217 ? 11.195 -40.875 -0.735 1 43.69 217 GLY B CA 1
ATOM 4782 C C . GLY B 1 217 ? 9.742 -40.5 -0.439 1 43.69 217 GLY B C 1
ATOM 4783 O O . GLY B 1 217 ? 8.828 -41.031 -1.093 1 43.69 217 GLY B O 1
ATOM 4784 N N . ASP B 1 218 ? 9.344 -40 0.658 1 47.22 218 ASP B N 1
ATOM 4785 C CA . ASP B 1 218 ? 8.016 -40.062 1.252 1 47.22 218 ASP B CA 1
ATOM 4786 C C . ASP B 1 218 ? 7.082 -39.031 0.621 1 47.22 218 ASP B C 1
ATOM 4788 O O . ASP B 1 218 ? 5.871 -39.062 0.834 1 47.22 218 ASP B O 1
ATOM 4792 N N . HIS B 1 219 ? 7.613 -38.062 -0.265 1 54.38 219 HIS B N 1
ATOM 4793 C CA . HIS B 1 219 ? 6.656 -37.062 -0.741 1 54.38 219 HIS B CA 1
ATOM 4794 C C . HIS B 1 219 ? 6.848 -36.781 -2.227 1 54.38 219 HIS B C 1
ATOM 4796 O O . HIS B 1 219 ? 7.105 -35.656 -2.621 1 54.38 219 HIS B O 1
ATOM 4802 N N . ALA B 1 220 ? 6.973 -37.906 -3.004 1 52.59 220 ALA B N 1
ATOM 4803 C CA . ALA B 1 220 ? 7.23 -37.938 -4.441 1 52.59 220 ALA B CA 1
ATOM 4804 C C . ALA B 1 220 ? 6.301 -37 -5.188 1 52.59 220 ALA B C 1
ATOM 4806 O O . ALA B 1 220 ? 6.715 -36.344 -6.133 1 52.59 220 ALA B O 1
ATOM 4807 N N . ASP B 1 221 ? 4.973 -37.156 -4.844 1 53.38 221 ASP B N 1
ATOM 4808 C CA . ASP B 1 221 ? 3.971 -36.312 -5.512 1 53.38 221 ASP B CA 1
ATOM 4809 C C . ASP B 1 221 ? 4.23 -34.844 -5.273 1 53.38 221 ASP B C 1
ATOM 4811 O O . ASP B 1 221 ? 3.623 -33.969 -5.922 1 53.38 221 ASP B O 1
ATOM 4815 N N . ASP B 1 222 ? 5.277 -34.688 -4.543 1 63.06 222 ASP B N 1
ATOM 4816 C CA . ASP B 1 222 ? 5.543 -33.312 -4.121 1 63.06 222 ASP B CA 1
ATOM 4817 C C . ASP B 1 222 ? 6.602 -32.656 -5.008 1 63.06 222 ASP B C 1
ATOM 4819 O O . ASP B 1 222 ? 6.863 -31.453 -4.883 1 63.06 222 ASP B O 1
ATOM 4823 N N . ILE B 1 223 ? 6.961 -33.594 -6.023 1 75.81 223 ILE B N 1
ATOM 4824 C CA . ILE B 1 223 ? 7.969 -33 -6.91 1 75.81 223 ILE B CA 1
ATOM 4825 C C . ILE B 1 223 ? 7.305 -32.531 -8.195 1 75.81 223 ILE B C 1
ATOM 4827 O O . ILE B 1 223 ? 6.684 -33.312 -8.922 1 75.81 223 ILE B O 1
ATOM 4831 N N . PRO B 1 224 ? 7.48 -31.312 -8.57 1 86.19 224 PRO B N 1
ATOM 4832 C CA . PRO B 1 224 ? 6.742 -30.734 -9.688 1 86.19 224 PRO B CA 1
ATOM 4833 C C . PRO B 1 224 ? 6.973 -31.469 -11 1 86.19 224 PRO B C 1
ATOM 4835 O O . PRO B 1 224 ? 6.035 -31.672 -11.781 1 86.19 224 PRO B O 1
ATOM 4838 N N . CYS B 1 225 ? 8.18 -32 -11.25 1 88.38 225 CYS B N 1
ATOM 4839 C CA . CYS B 1 225 ? 8.461 -32.688 -12.508 1 88.38 225 CYS B CA 1
ATOM 4840 C C . CYS B 1 225 ? 7.668 -33.969 -12.617 1 88.38 225 CYS B C 1
ATOM 4842 O O . CYS B 1 225 ? 7.121 -34.281 -13.68 1 88.38 225 CYS B O 1
ATOM 4844 N N . VAL B 1 226 ? 7.559 -34.719 -11.547 1 89.38 226 VAL B N 1
ATOM 4845 C CA . VAL B 1 226 ? 6.836 -36 -11.539 1 89.38 226 VAL B CA 1
ATOM 4846 C C . VAL B 1 226 ? 5.34 -35.719 -11.703 1 89.38 226 VAL B C 1
ATOM 4848 O O . VAL B 1 226 ? 4.672 -36.406 -12.5 1 89.38 226 VAL B O 1
ATOM 4851 N N . GLY B 1 227 ? 4.875 -34.75 -10.914 1 90.38 227 GLY B N 1
ATOM 4852 C CA . GLY B 1 227 ? 3.469 -34.406 -11.023 1 90.38 227 GLY B CA 1
ATOM 4853 C C . GLY B 1 227 ? 3.07 -33.969 -12.422 1 90.38 227 GLY B C 1
ATOM 4854 O O . GLY B 1 227 ? 2.039 -34.406 -12.945 1 90.38 227 GLY B O 1
ATOM 4855 N N . LEU B 1 228 ? 3.859 -33.188 -13.047 1 93.75 228 LEU B N 1
ATOM 4856 C CA . LEU B 1 228 ? 3.576 -32.719 -14.398 1 93.75 228 LEU B CA 1
ATOM 4857 C C . LEU B 1 228 ? 3.633 -33.875 -15.398 1 93.75 228 LEU B C 1
ATOM 4859 O O . LEU B 1 228 ? 2.797 -33.938 -16.297 1 93.75 228 LEU B O 1
ATOM 4863 N N . TYR B 1 229 ? 4.605 -34.719 -15.203 1 94.44 229 TYR B N 1
ATOM 4864 C CA . TYR B 1 229 ? 4.73 -35.906 -16.047 1 94.44 229 TYR B CA 1
ATOM 4865 C C . TYR B 1 229 ? 3.475 -36.75 -15.969 1 94.44 229 TYR B C 1
ATOM 4867 O O . TYR B 1 229 ? 2.898 -37.125 -17 1 94.44 229 TYR B O 1
ATOM 4875 N N . ARG B 1 230 ? 2.986 -37 -14.859 1 92.44 230 ARG B N 1
ATOM 4876 C CA . ARG B 1 230 ? 1.826 -37.875 -14.648 1 92.44 230 ARG B CA 1
ATOM 4877 C C . ARG B 1 230 ? 0.556 -37.219 -15.18 1 92.44 230 ARG B C 1
ATOM 4879 O O . ARG B 1 230 ? -0.301 -37.875 -15.75 1 92.44 230 ARG B O 1
ATOM 4886 N N . ASN B 1 231 ? 0.443 -35.906 -15.008 1 92.5 231 ASN B N 1
ATOM 4887 C CA . ASN B 1 231 ? -0.781 -35.219 -15.359 1 92.5 231 ASN B CA 1
ATOM 4888 C C . ASN B 1 231 ? -0.917 -35.031 -16.875 1 92.5 231 ASN B C 1
ATOM 4890 O O . ASN B 1 231 ? -2.031 -35 -17.391 1 92.5 231 ASN B O 1
ATOM 4894 N N . PHE B 1 232 ? 0.283 -35.031 -17.547 1 94.62 232 PHE B N 1
ATOM 4895 C CA . PHE B 1 232 ? 0.175 -34.625 -18.938 1 94.62 232 PHE B CA 1
ATOM 4896 C C . PHE B 1 232 ? 0.651 -35.719 -19.875 1 94.62 232 PHE B C 1
ATOM 4898 O O . PHE B 1 232 ? 0.566 -35.594 -21.094 1 94.62 232 PHE B O 1
ATOM 4905 N N . LYS B 1 233 ? 1.104 -36.812 -19.453 1 93.5 233 LYS B N 1
ATOM 4906 C CA . LYS B 1 233 ? 1.683 -37.844 -20.297 1 93.5 233 LYS B CA 1
ATOM 4907 C C . LYS B 1 233 ? 0.655 -38.375 -21.297 1 93.5 233 LYS B C 1
ATOM 4909 O O . LYS B 1 233 ? 1.009 -38.781 -22.406 1 93.5 233 LYS B O 1
ATOM 4914 N N . GLU B 1 234 ? -0.598 -38.344 -20.891 1 91.25 234 GLU B N 1
ATOM 4915 C CA . GLU B 1 234 ? -1.635 -38.875 -21.766 1 91.25 234 GLU B CA 1
ATOM 4916 C C . GLU B 1 234 ? -2.441 -37.75 -22.422 1 91.25 234 GLU B C 1
ATOM 4918 O O . GLU B 1 234 ? -3.463 -38 -23.062 1 91.25 234 GLU B O 1
ATOM 4923 N N . SER B 1 235 ? -1.984 -36.562 -22.188 1 90.69 235 SER B N 1
ATOM 4924 C CA . SER B 1 235 ? -2.738 -35.406 -22.688 1 90.69 235 SER B CA 1
ATOM 4925 C C . SER B 1 235 ? -1.929 -34.625 -23.703 1 90.69 235 SER B C 1
ATOM 4927 O O . SER B 1 235 ? -0.697 -34.625 -23.672 1 90.69 235 SER B O 1
ATOM 4929 N N . ASP B 1 236 ? -2.643 -34 -24.656 1 88.38 236 ASP B N 1
ATOM 4930 C CA . ASP B 1 236 ? -2 -33.156 -25.672 1 88.38 236 ASP B CA 1
ATOM 4931 C C . ASP B 1 236 ? -2.172 -31.672 -25.344 1 88.38 236 ASP B C 1
ATOM 4933 O O . ASP B 1 236 ? -1.807 -30.812 -26.141 1 88.38 236 ASP B O 1
ATOM 4937 N N . ILE B 1 237 ? -2.588 -31.328 -24.172 1 90.25 237 ILE B N 1
ATOM 4938 C CA . ILE B 1 237 ? -2.994 -29.969 -23.859 1 90.25 237 ILE B CA 1
ATOM 4939 C C . ILE B 1 237 ? -1.766 -29.125 -23.5 1 90.25 237 ILE B C 1
ATOM 4941 O O . ILE B 1 237 ? -1.718 -27.938 -23.797 1 90.25 237 ILE B O 1
ATOM 4945 N N . GLU B 1 238 ? -0.743 -29.703 -22.906 1 94.62 238 GLU B N 1
ATOM 4946 C CA . GLU B 1 238 ? 0.441 -28.969 -22.469 1 94.62 238 GLU B CA 1
ATOM 4947 C C . GLU B 1 238 ? 1.721 -29.656 -22.922 1 94.62 238 GLU B C 1
ATOM 4949 O O . GLU B 1 238 ? 2.52 -30.109 -22.094 1 94.62 238 GLU B O 1
ATOM 4954 N N . PRO B 1 239 ? 1.947 -29.609 -24.188 1 96.38 239 PRO B N 1
ATOM 4955 C CA . PRO B 1 239 ? 3.117 -30.328 -24.672 1 96.38 239 PRO B CA 1
ATOM 4956 C C . PRO B 1 239 ? 4.434 -29.75 -24.188 1 96.38 239 PRO B C 1
ATOM 4958 O O . PRO B 1 239 ? 5.383 -30.484 -23.906 1 96.38 239 PRO B O 1
ATOM 4961 N N . VAL B 1 240 ? 4.504 -28.469 -24.094 1 96.69 240 VAL B N 1
ATOM 4962 C CA . VAL B 1 240 ? 5.742 -27.812 -23.688 1 96.69 240 VAL B CA 1
ATOM 4963 C C . VAL B 1 240 ? 6.082 -28.172 -22.25 1 96.69 240 VAL B C 1
ATOM 4965 O O . VAL B 1 240 ? 7.227 -28.5 -21.938 1 96.69 240 VAL B O 1
ATOM 4968 N N . LEU B 1 241 ? 5.109 -28.141 -21.422 1 96.69 241 LEU B N 1
ATOM 4969 C CA . LEU B 1 241 ? 5.348 -28.453 -20.016 1 96.69 241 LEU B CA 1
ATOM 4970 C C . LEU B 1 241 ? 5.664 -29.938 -19.844 1 96.69 241 LEU B C 1
ATOM 4972 O O . LEU B 1 241 ? 6.512 -30.312 -19.016 1 96.69 241 LEU B O 1
ATOM 4976 N N . PHE B 1 242 ? 4.965 -30.719 -20.594 1 97.38 242 PHE B N 1
ATOM 4977 C CA . PHE B 1 242 ? 5.246 -32.156 -20.516 1 97.38 242 PHE B CA 1
ATOM 4978 C C . PHE B 1 242 ? 6.66 -32.438 -20.984 1 97.38 242 PHE B C 1
ATOM 4980 O O . PHE B 1 242 ? 7.387 -33.219 -20.344 1 97.38 242 PHE B O 1
ATOM 4987 N N . GLY B 1 243 ? 7.031 -31.891 -22.125 1 97.44 243 GLY B N 1
ATOM 4988 C CA . GLY B 1 243 ? 8.383 -32.094 -22.625 1 97.44 243 GLY B CA 1
ATOM 4989 C C . GLY B 1 243 ? 9.453 -31.703 -21.625 1 97.44 243 GLY B C 1
ATOM 4990 O O . GLY B 1 243 ? 10.469 -32.406 -21.5 1 97.44 243 GLY B O 1
ATOM 4991 N N . CYS B 1 244 ? 9.203 -30.641 -20.984 1 97.19 244 CYS B N 1
ATOM 4992 C CA . CYS B 1 244 ? 10.117 -30.188 -19.953 1 97.19 244 CYS B CA 1
ATOM 4993 C C . CYS B 1 244 ? 10.203 -31.203 -18.828 1 97.19 244 CYS B C 1
ATOM 4995 O O . CYS B 1 244 ? 11.297 -31.578 -18.391 1 97.19 244 CYS B O 1
ATOM 4997 N N . ALA B 1 245 ? 9.062 -31.641 -18.344 1 95.56 245 ALA B N 1
ATOM 4998 C CA . ALA B 1 245 ? 9.023 -32.625 -17.266 1 95.56 245 ALA B CA 1
ATOM 4999 C C . ALA B 1 245 ? 9.68 -33.938 -17.719 1 95.56 245 ALA B C 1
ATOM 5001 O O . ALA B 1 245 ? 10.445 -34.531 -16.953 1 95.56 245 ALA B O 1
ATOM 5002 N N . PHE B 1 246 ? 9.391 -34.281 -18.906 1 95.94 246 PHE B N 1
ATOM 5003 C CA . PHE B 1 246 ? 9.914 -35.531 -19.469 1 95.94 246 PHE B CA 1
ATOM 5004 C C . PHE B 1 246 ? 11.438 -35.5 -19.5 1 95.94 246 PHE B C 1
ATOM 5006 O O . PHE B 1 246 ? 12.086 -36.438 -19.016 1 95.94 246 PHE B O 1
ATOM 5013 N N . LEU B 1 247 ? 12.031 -34.469 -20.016 1 95.62 247 LEU B N 1
ATOM 5014 C CA . LEU B 1 247 ? 13.484 -34.375 -20.094 1 95.62 247 LEU B CA 1
ATOM 5015 C C . LEU B 1 247 ? 14.109 -34.344 -18.719 1 95.62 247 LEU B C 1
ATOM 5017 O O . LEU B 1 247 ? 15.172 -34.938 -18.5 1 95.62 247 LEU B O 1
ATOM 5021 N N . ASN B 1 248 ? 13.492 -33.719 -17.828 1 94.06 248 ASN B N 1
ATOM 5022 C CA . ASN B 1 248 ? 14.039 -33.625 -16.469 1 94.06 248 ASN B CA 1
ATOM 5023 C C . ASN B 1 248 ? 13.992 -35 -15.766 1 94.06 248 ASN B C 1
ATOM 5025 O O . ASN B 1 248 ? 14.961 -35.375 -15.117 1 94.06 248 ASN B O 1
ATOM 5029 N N . ILE B 1 249 ? 12.922 -35.656 -15.906 1 92.06 249 ILE B N 1
ATOM 5030 C CA . ILE B 1 249 ? 12.82 -37 -15.312 1 92.06 249 ILE B CA 1
ATOM 5031 C C . ILE B 1 249 ? 13.844 -37.938 -15.953 1 92.06 249 ILE B C 1
ATOM 5033 O O . ILE B 1 249 ? 14.523 -38.688 -15.258 1 92.06 249 ILE B O 1
ATOM 5037 N N . LEU B 1 250 ? 13.891 -37.844 -17.234 1 93.12 250 LEU B N 1
ATOM 5038 C CA . LEU B 1 250 ? 14.852 -38.656 -17.969 1 93.12 250 LEU B CA 1
ATOM 5039 C C . LEU B 1 250 ? 16.281 -38.375 -17.5 1 93.12 250 LEU B C 1
ATOM 5041 O O . LEU B 1 250 ? 17.078 -39.281 -17.359 1 93.12 250 LEU B O 1
ATOM 5045 N N . SER B 1 251 ? 16.578 -37.188 -17.234 1 91.81 251 SER B N 1
ATOM 5046 C CA . SER B 1 251 ? 17.938 -36.75 -16.859 1 91.81 251 SER B CA 1
ATOM 5047 C C . SER B 1 251 ? 18.328 -37.344 -15.5 1 91.81 251 SER B C 1
ATOM 5049 O O . SER B 1 251 ? 19.516 -37.406 -15.188 1 91.81 251 SER B O 1
ATOM 5051 N N . LEU B 1 252 ? 17.438 -37.656 -14.703 1 88.38 252 LEU B N 1
ATOM 5052 C CA . LEU B 1 252 ? 17.734 -38.188 -13.375 1 88.38 252 LEU B CA 1
ATOM 5053 C C . LEU B 1 252 ? 18.328 -39.594 -13.477 1 88.38 252 LEU B C 1
ATOM 5055 O O . LEU B 1 252 ? 19.109 -40 -12.617 1 88.38 252 LEU B O 1
ATOM 5059 N N . GLY B 1 253 ? 17.875 -40.281 -14.5 1 87.81 253 GLY B N 1
ATOM 5060 C CA . GLY B 1 253 ? 18.422 -41.625 -14.719 1 87.81 253 GLY B CA 1
ATOM 5061 C C . GLY B 1 253 ? 17.734 -42.688 -13.906 1 87.81 253 GLY B C 1
ATOM 5062 O O . GLY B 1 253 ? 16.984 -42.406 -12.969 1 87.81 253 GLY B O 1
ATOM 5063 N N . HIS B 1 254 ? 18.078 -43.938 -14.195 1 86.56 254 HIS B N 1
ATOM 5064 C CA . HIS B 1 254 ? 17.375 -45.094 -13.625 1 86.56 254 HIS B CA 1
ATOM 5065 C C . HIS B 1 254 ? 17.797 -45.312 -12.18 1 86.56 254 HIS B C 1
ATOM 5067 O O . HIS B 1 254 ? 17.094 -45.969 -11.422 1 86.56 254 HIS B O 1
ATOM 5073 N N . ARG B 1 255 ? 18.875 -44.781 -11.766 1 83.56 255 ARG B N 1
ATOM 5074 C CA . ARG B 1 255 ? 19.359 -45 -10.406 1 83.56 255 ARG B CA 1
ATOM 5075 C C . ARG B 1 255 ? 18.734 -44.031 -9.422 1 83.56 255 ARG B C 1
ATOM 5077 O O . ARG B 1 255 ? 18.922 -44.156 -8.211 1 83.56 255 ARG B O 1
ATOM 5084 N N . SER B 1 256 ? 18.031 -43.156 -9.984 1 84.19 256 SER B N 1
ATOM 5085 C CA . SER B 1 256 ? 17.422 -42.125 -9.125 1 84.19 256 SER B CA 1
ATOM 5086 C C . SER B 1 256 ? 16.266 -42.719 -8.32 1 84.19 256 SER B C 1
ATOM 5088 O O . SER B 1 256 ? 15.492 -43.531 -8.836 1 84.19 256 SER B O 1
ATOM 5090 N N . PRO B 1 257 ? 16.094 -42.281 -7.125 1 82.62 257 PRO B N 1
ATOM 5091 C CA . PRO B 1 257 ? 14.953 -42.719 -6.32 1 82.62 257 PRO B CA 1
ATOM 5092 C C . PRO B 1 257 ? 13.609 -42.344 -6.941 1 82.62 257 PRO B C 1
ATOM 5094 O O . PRO B 1 257 ? 12.602 -43 -6.691 1 82.62 257 PRO B O 1
ATOM 5097 N N . VAL B 1 258 ? 13.633 -41.406 -7.77 1 84.06 258 VAL B N 1
ATOM 5098 C CA . VAL B 1 258 ? 12.406 -40.969 -8.422 1 84.06 258 VAL B CA 1
ATOM 5099 C C . VAL B 1 258 ? 11.906 -42.062 -9.375 1 84.06 258 VAL B C 1
ATOM 5101 O O . VAL B 1 258 ? 10.711 -42.375 -9.383 1 84.06 258 VAL B O 1
ATOM 5104 N N . TRP B 1 259 ? 12.789 -42.562 -10.102 1 86.62 259 TRP B N 1
ATOM 5105 C CA . TRP B 1 259 ? 12.406 -43.625 -11.039 1 86.62 259 TRP B CA 1
ATOM 5106 C C . TRP B 1 259 ? 11.836 -44.812 -10.297 1 86.62 259 TRP B C 1
ATOM 5108 O O . TRP B 1 259 ? 10.836 -45.406 -10.727 1 86.62 259 TRP B O 1
ATOM 5118 N N . ALA B 1 260 ? 12.445 -45.156 -9.203 1 82.69 260 ALA B N 1
ATOM 5119 C CA . ALA B 1 260 ? 12.078 -46.344 -8.453 1 82.69 260 ALA B CA 1
ATOM 5120 C C . ALA B 1 260 ? 10.805 -46.125 -7.648 1 82.69 260 ALA B C 1
ATOM 5122 O O . ALA B 1 260 ? 9.953 -47 -7.551 1 82.69 260 ALA B O 1
ATOM 5123 N N . GLY B 1 261 ? 10.688 -45 -7.168 1 81.75 261 GLY B N 1
ATOM 5124 C CA . GLY B 1 261 ? 9.641 -44.781 -6.184 1 81.75 261 GLY B CA 1
ATOM 5125 C C . GLY B 1 261 ? 8.406 -44.125 -6.77 1 81.75 261 GLY B C 1
ATOM 5126 O O . GLY B 1 261 ? 7.312 -44.25 -6.215 1 81.75 261 GLY B O 1
ATOM 5127 N N . CYS B 1 262 ? 8.508 -43.438 -7.898 1 85.12 262 CYS B N 1
ATOM 5128 C CA . CYS B 1 262 ? 7.398 -42.562 -8.289 1 85.12 262 CYS B CA 1
ATOM 5129 C C . CYS B 1 262 ? 6.852 -42.969 -9.656 1 85.12 262 CYS B C 1
ATOM 5131 O O . CYS B 1 262 ? 5.785 -42.5 -10.062 1 85.12 262 CYS B O 1
ATOM 5133 N N . LEU B 1 263 ? 7.512 -43.844 -10.336 1 89.25 263 LEU B N 1
ATOM 5134 C CA . LEU B 1 263 ? 7.109 -44.156 -11.695 1 89.25 263 LEU B CA 1
ATOM 5135 C C . LEU B 1 263 ? 6.605 -45.594 -11.805 1 89.25 263 LEU B C 1
ATOM 5137 O O . LEU B 1 263 ? 7.031 -46.469 -11.039 1 89.25 263 LEU B O 1
ATOM 5141 N N . THR B 1 264 ? 5.699 -45.781 -12.703 1 92 264 THR B N 1
ATOM 5142 C CA . THR B 1 264 ? 5.191 -47.125 -12.969 1 92 264 THR B CA 1
ATOM 5143 C C . THR B 1 264 ? 6.188 -47.938 -13.812 1 92 264 THR B C 1
ATOM 5145 O O . THR B 1 264 ? 7.137 -47.375 -14.359 1 92 264 THR B O 1
ATOM 5148 N N . ARG B 1 265 ? 5.945 -49.25 -13.906 1 92.56 265 ARG B N 1
ATOM 5149 C CA . ARG B 1 265 ? 6.785 -50.125 -14.734 1 92.56 265 ARG B CA 1
ATOM 5150 C C . ARG B 1 265 ? 6.746 -49.688 -16.188 1 92.56 265 ARG B C 1
ATOM 5152 O O . ARG B 1 265 ? 7.773 -49.688 -16.875 1 92.56 265 ARG B O 1
ATOM 5159 N N . ASN B 1 266 ? 5.625 -49.312 -16.641 1 93.81 266 ASN B N 1
ATOM 5160 C CA . ASN B 1 266 ? 5.477 -48.875 -18.016 1 93.81 266 ASN B CA 1
ATOM 5161 C C . ASN B 1 266 ? 6.242 -47.562 -18.266 1 93.81 266 ASN B C 1
ATOM 5163 O O . ASN B 1 266 ? 6.863 -47.406 -19.312 1 93.81 266 ASN B O 1
ATOM 5167 N N . ASP B 1 267 ? 6.156 -46.688 -17.312 1 94.94 267 ASP B N 1
ATOM 5168 C CA . ASP B 1 267 ? 6.887 -45.438 -17.422 1 94.94 267 ASP B CA 1
ATOM 5169 C C . ASP B 1 267 ? 8.391 -45.688 -17.531 1 94.94 267 ASP B C 1
ATOM 5171 O O . ASP B 1 267 ? 9.07 -45.062 -18.359 1 94.94 267 ASP B O 1
ATOM 5175 N N . ARG B 1 268 ? 8.875 -46.562 -16.75 1 94.69 268 ARG B N 1
ATOM 5176 C CA . ARG B 1 268 ? 10.305 -46.875 -16.75 1 94.69 268 ARG B CA 1
ATOM 5177 C C . ARG B 1 268 ? 10.734 -47.469 -18.078 1 94.69 268 ARG B C 1
ATOM 5179 O O . ARG B 1 268 ? 11.805 -47.125 -18.594 1 94.69 268 ARG B O 1
ATOM 5186 N N . ALA B 1 269 ? 9.914 -48.25 -18.594 1 95.38 269 ALA B N 1
ATOM 5187 C CA . ALA B 1 269 ? 10.219 -48.844 -19.906 1 95.38 269 ALA B CA 1
ATOM 5188 C C . ALA B 1 269 ? 10.352 -47.781 -20.969 1 95.38 269 ALA B C 1
ATOM 5190 O O . ALA B 1 269 ? 11.273 -47.812 -21.797 1 95.38 269 ALA B O 1
ATOM 5191 N N . ILE B 1 270 ? 9.469 -46.938 -20.938 1 95.12 270 ILE B N 1
ATOM 5192 C CA . ILE B 1 270 ? 9.469 -45.844 -21.906 1 95.12 270 ILE B CA 1
ATOM 5193 C C . ILE B 1 270 ? 10.727 -45 -21.734 1 95.12 270 ILE B C 1
ATOM 5195 O O . ILE B 1 270 ? 11.383 -44.625 -22.703 1 95.12 270 ILE B O 1
ATOM 5199 N N . LEU B 1 271 ? 11.078 -44.719 -20.516 1 94.75 271 LEU B N 1
ATOM 5200 C CA . LEU B 1 271 ? 12.227 -43.875 -20.219 1 94.75 271 LEU B CA 1
ATOM 5201 C C . LEU B 1 271 ? 13.523 -44.562 -20.609 1 94.75 271 LEU B C 1
ATOM 5203 O O . LEU B 1 271 ? 14.461 -43.938 -21.094 1 94.75 271 LEU B O 1
ATOM 5207 N N . TYR B 1 272 ? 13.602 -45.875 -20.453 1 94 272 TYR B N 1
ATOM 5208 C CA . TYR B 1 272 ? 14.773 -46.625 -20.906 1 94 272 TYR B CA 1
ATOM 5209 C C . TYR B 1 272 ? 14.93 -46.562 -22.406 1 94 272 TYR B C 1
ATOM 5211 O O . TYR B 1 272 ? 16.031 -46.344 -22.922 1 94 272 TYR B O 1
ATOM 5219 N N . ALA B 1 273 ? 13.875 -46.719 -23.047 1 94.69 273 ALA B N 1
ATOM 5220 C CA . ALA B 1 273 ? 13.898 -46.625 -24.516 1 94.69 273 ALA B CA 1
ATOM 5221 C C . ALA B 1 273 ? 14.312 -45.25 -24.969 1 94.69 273 ALA B C 1
ATOM 5223 O O . ALA B 1 273 ? 15.117 -45.094 -25.891 1 94.69 273 ALA B O 1
ATOM 5224 N N . ALA B 1 274 ? 13.75 -44.312 -24.344 1 94.06 274 ALA B N 1
ATOM 5225 C CA . ALA B 1 274 ? 14.062 -42.906 -24.688 1 94.06 274 ALA B CA 1
ATOM 5226 C C . ALA B 1 274 ? 15.539 -42.625 -24.453 1 94.06 274 ALA B C 1
ATOM 5228 O O . ALA B 1 274 ? 16.172 -41.906 -25.234 1 94.06 274 ALA B O 1
ATOM 5229 N N . GLN B 1 275 ? 16.031 -43.062 -23.328 1 91.12 275 GLN B N 1
ATOM 5230 C CA . GLN B 1 275 ? 17.438 -42.875 -23.016 1 91.12 275 GLN B CA 1
ATOM 5231 C C . GLN B 1 275 ? 18.328 -43.406 -24.109 1 91.12 275 GLN B C 1
ATOM 5233 O O . GLN B 1 275 ? 19.328 -42.781 -24.484 1 91.12 275 GLN B O 1
ATOM 5238 N N . ALA B 1 276 ? 17.953 -44.5 -24.531 1 88.62 276 ALA B N 1
ATOM 5239 C CA . ALA B 1 276 ? 18.75 -45.156 -25.578 1 88.62 276 ALA B CA 1
ATOM 5240 C C . ALA B 1 276 ? 18.672 -44.375 -26.891 1 88.62 276 ALA B C 1
ATOM 5242 O O . ALA B 1 276 ? 19.656 -44.312 -27.641 1 88.62 276 ALA B O 1
ATOM 5243 N N . GLN B 1 277 ? 17.609 -43.781 -27.125 1 89.12 277 GLN B N 1
ATOM 5244 C CA . GLN B 1 277 ? 17.406 -43.094 -28.406 1 89.12 277 GLN B CA 1
ATOM 5245 C C . GLN B 1 277 ? 17.938 -41.656 -28.375 1 89.12 277 GLN B C 1
ATOM 5247 O O . GLN B 1 277 ? 18.188 -41.062 -29.422 1 89.12 277 GLN B O 1
ATOM 5252 N N . LEU B 1 278 ? 18.125 -41.156 -27.188 1 90.06 278 LEU B N 1
ATOM 5253 C CA . LEU B 1 278 ? 18.484 -39.75 -27.078 1 90.06 278 LEU B CA 1
ATOM 5254 C C . LEU B 1 278 ? 19.938 -39.594 -26.641 1 90.06 278 LEU B C 1
ATOM 5256 O O . LEU B 1 278 ? 20.281 -38.594 -25.984 1 90.06 278 LEU B O 1
ATOM 5260 N N . VAL B 1 279 ? 20.75 -40.5 -26.953 1 85.12 279 VAL B N 1
ATOM 5261 C CA . VAL B 1 279 ? 22.172 -40.344 -26.672 1 85.12 279 VAL B CA 1
ATOM 5262 C C . VAL B 1 279 ? 22.719 -39.125 -27.391 1 85.12 279 VAL B C 1
ATOM 5264 O O . VAL B 1 279 ? 23.438 -38.312 -26.781 1 85.12 279 VAL B O 1
ATOM 5267 N N . ASN B 1 280 ? 22.375 -39.031 -28.625 1 84 280 ASN B N 1
ATOM 5268 C CA . ASN B 1 280 ? 22.547 -37.781 -29.344 1 84 280 ASN B CA 1
ATOM 5269 C C . ASN B 1 280 ? 21.234 -37 -29.469 1 84 280 ASN B C 1
ATOM 5271 O O . ASN B 1 280 ? 20.438 -37.312 -30.359 1 84 280 ASN B O 1
ATOM 5275 N N . ALA B 1 281 ? 21.125 -36.062 -28.641 1 84.94 281 ALA B N 1
ATOM 5276 C CA . ALA B 1 281 ? 19.828 -35.406 -28.5 1 84.94 281 ALA B CA 1
ATOM 5277 C C . ALA B 1 281 ? 19.453 -34.656 -29.766 1 84.94 281 ALA B C 1
ATOM 5279 O O . ALA B 1 281 ? 18.281 -34.594 -30.156 1 84.94 281 ALA B O 1
ATOM 5280 N N . SER B 1 282 ? 20.469 -34 -30.391 1 83 282 SER B N 1
ATOM 5281 C CA . SER B 1 282 ? 20.188 -33.25 -31.609 1 83 282 SER B CA 1
ATOM 5282 C C . SER B 1 282 ? 19.609 -34.156 -32.688 1 83 282 SER B C 1
ATOM 5284 O O . SER B 1 282 ? 18.625 -33.812 -33.344 1 83 282 SER B O 1
ATOM 5286 N N . GLU B 1 283 ? 20.125 -35.219 -32.781 1 81.62 283 GLU B N 1
ATOM 5287 C CA . GLU B 1 283 ? 19.656 -36.188 -33.781 1 81.62 283 GLU B CA 1
ATOM 5288 C C . GLU B 1 283 ? 18.359 -36.875 -33.344 1 81.62 283 GLU B C 1
ATOM 5290 O O . GLU B 1 283 ? 17.438 -37.031 -34.125 1 81.62 283 GLU B O 1
ATOM 5295 N N . GLY B 1 284 ? 18.359 -37.219 -32.188 1 83.06 284 GLY B N 1
ATOM 5296 C CA . GLY B 1 284 ? 17.203 -37.906 -31.641 1 83.06 284 GLY B CA 1
ATOM 5297 C C . GLY B 1 284 ? 15.938 -37.094 -31.672 1 83.06 284 GLY B C 1
ATOM 5298 O O . GLY B 1 284 ? 14.859 -37.594 -31.969 1 83.06 284 GLY B O 1
ATOM 5299 N N . LEU B 1 285 ? 16.094 -35.812 -31.422 1 87.06 285 LEU B N 1
ATOM 5300 C CA . LEU B 1 285 ? 14.938 -34.938 -31.375 1 87.06 285 LEU B CA 1
ATOM 5301 C C . LEU B 1 285 ? 14.703 -34.281 -32.75 1 87.06 285 LEU B C 1
ATOM 5303 O O . LEU B 1 285 ? 13.656 -33.656 -32.969 1 87.06 285 LEU B O 1
ATOM 5307 N N . GLY B 1 286 ? 15.602 -34.406 -33.625 1 83 286 GLY B N 1
ATOM 5308 C CA . GLY B 1 286 ? 15.492 -33.75 -34.938 1 83 286 GLY B CA 1
ATOM 5309 C C . GLY B 1 286 ? 15.523 -32.25 -34.844 1 83 286 GLY B C 1
ATOM 5310 O O . GLY B 1 286 ? 14.734 -31.562 -35.5 1 83 286 GLY B O 1
ATOM 5311 N N . LEU B 1 287 ? 16.266 -31.719 -33.875 1 83.56 287 LEU B N 1
ATOM 5312 C CA . LEU B 1 287 ? 16.25 -30.281 -33.625 1 83.56 287 LEU B CA 1
ATOM 5313 C C . LEU B 1 287 ? 17.578 -29.656 -34.031 1 83.56 287 LEU B C 1
ATOM 5315 O O . LEU B 1 287 ? 18.641 -30.281 -33.875 1 83.56 287 LEU B O 1
ATOM 5319 N N . ALA B 1 288 ? 17.438 -28.484 -34.594 1 82.56 288 ALA B N 1
ATOM 5320 C CA . ALA B 1 288 ? 18.609 -27.641 -34.812 1 82.56 288 ALA B CA 1
ATOM 5321 C C . ALA B 1 288 ? 18.953 -26.844 -33.562 1 82.56 288 ALA B C 1
ATOM 5323 O O . ALA B 1 288 ? 18.234 -25.906 -33.188 1 82.56 288 ALA B O 1
ATOM 5324 N N . LEU B 1 289 ? 20.109 -27.266 -32.938 1 90 289 LEU B N 1
ATOM 5325 C CA . LEU B 1 289 ? 20.484 -26.625 -31.688 1 90 289 LEU B CA 1
ATOM 5326 C C . LEU B 1 289 ? 21.609 -25.609 -31.906 1 90 289 LEU B C 1
ATOM 5328 O O . LEU B 1 289 ? 22.297 -25.219 -30.969 1 90 289 LEU B O 1
ATOM 5332 N N . GLY B 1 290 ? 21.719 -25.125 -33.156 1 87.12 290 GLY B N 1
ATOM 5333 C CA . GLY B 1 290 ? 22.766 -24.188 -33.5 1 87.12 290 GLY B CA 1
ATOM 5334 C C . GLY B 1 290 ? 22.625 -22.844 -32.812 1 87.12 290 GLY B C 1
ATOM 5335 O O . GLY B 1 290 ? 23.625 -22.141 -32.625 1 87.12 290 GLY B O 1
ATOM 5336 N N . TRP B 1 291 ? 21.469 -22.547 -32.406 1 89.81 291 TRP B N 1
ATOM 5337 C CA . TRP B 1 291 ? 21.203 -21.25 -31.766 1 89.81 291 TRP B CA 1
ATOM 5338 C C . TRP B 1 291 ? 21.906 -21.156 -30.406 1 89.81 291 TRP B C 1
ATOM 5340 O O . TRP B 1 291 ? 22.062 -20.062 -29.859 1 89.81 291 TRP B O 1
ATOM 5350 N N . LEU B 1 292 ? 22.375 -22.234 -29.781 1 92.31 292 LEU B N 1
ATOM 5351 C CA . LEU B 1 292 ? 23.031 -22.281 -28.484 1 92.31 292 LEU B CA 1
ATOM 5352 C C . LEU B 1 292 ? 24.438 -21.719 -28.562 1 92.31 292 LEU B C 1
ATOM 5354 O O . LEU B 1 292 ? 24.984 -21.25 -27.562 1 92.31 292 LEU B O 1
ATOM 5358 N N . SER B 1 293 ? 25 -21.797 -29.672 1 89.62 293 SER B N 1
ATOM 5359 C CA . SER B 1 293 ? 26.406 -21.469 -29.812 1 89.62 293 SER B CA 1
ATOM 5360 C C . SER B 1 293 ? 26.641 -19.969 -29.688 1 89.62 293 SER B C 1
ATOM 5362 O O . SER B 1 293 ? 27.656 -19.547 -29.141 1 89.62 293 SER B O 1
ATOM 5364 N N . ALA B 1 294 ? 25.75 -19.203 -30.234 1 85.06 294 ALA B N 1
ATOM 5365 C CA . ALA B 1 294 ? 25.906 -17.75 -30.172 1 85.06 294 ALA B CA 1
ATOM 5366 C C . ALA B 1 294 ? 24.547 -17.062 -30.188 1 85.06 294 ALA B C 1
ATOM 5368 O O . ALA B 1 294 ? 23.594 -17.547 -30.812 1 85.06 294 ALA B O 1
ATOM 5369 N N . PRO B 1 295 ? 24.609 -15.977 -29.359 1 80.56 295 PRO B N 1
ATOM 5370 C CA . PRO B 1 295 ? 23.344 -15.242 -29.391 1 80.56 295 PRO B CA 1
ATOM 5371 C C . PRO B 1 295 ? 23.047 -14.641 -30.75 1 80.56 295 PRO B C 1
ATOM 5373 O O . PRO B 1 295 ? 23.953 -14.164 -31.438 1 80.56 295 PRO B O 1
ATOM 5376 N N . ARG B 1 296 ? 22.062 -15.086 -31.344 1 65.19 296 ARG B N 1
ATOM 5377 C CA . ARG B 1 296 ? 21.688 -14.445 -32.594 1 65.19 296 ARG B CA 1
ATOM 5378 C C . ARG B 1 296 ? 20.875 -13.188 -32.344 1 65.19 296 ARG B C 1
ATOM 5380 O O . ARG B 1 296 ? 19.906 -13.211 -31.594 1 65.19 296 ARG B O 1
ATOM 5387 N N . SER B 1 297 ? 21.5 -12.094 -32.188 1 55.31 297 SER B N 1
ATOM 5388 C CA . SER B 1 297 ? 20.641 -10.914 -32.094 1 55.31 297 SER B CA 1
ATOM 5389 C C . SER B 1 297 ? 19.578 -10.914 -33.188 1 55.31 297 SER B C 1
ATOM 5391 O O . SER B 1 297 ? 19.875 -11.211 -34.344 1 55.31 297 SER B O 1
ATOM 5393 N N . ALA B 1 298 ? 18.375 -11.375 -32.844 1 51.22 298 ALA B N 1
ATOM 5394 C CA . ALA B 1 298 ? 17.375 -11.383 -33.906 1 51.22 298 ALA B CA 1
ATOM 5395 C C . ALA B 1 298 ? 17.641 -10.297 -34.938 1 51.22 298 ALA B C 1
ATOM 5397 O O . ALA B 1 298 ? 17.375 -10.484 -36.125 1 51.22 298 ALA B O 1
ATOM 5398 N N . THR B 1 299 ? 17.781 -8.961 -34.625 1 49.94 299 THR B N 1
ATOM 5399 C CA . THR B 1 299 ? 18.031 -7.879 -35.562 1 49.94 299 THR B CA 1
ATOM 5400 C C . THR B 1 299 ? 19.359 -7.188 -35.25 1 49.94 299 THR B C 1
ATOM 5402 O O . THR B 1 299 ? 19.594 -6.773 -34.094 1 49.94 299 THR B O 1
ATOM 5405 N N . PRO B 1 300 ? 20.359 -7.254 -36.062 1 48.12 300 PRO B N 1
ATOM 5406 C CA . PRO B 1 300 ? 21.547 -6.41 -35.969 1 48.12 300 PRO B CA 1
ATOM 5407 C C . PRO B 1 300 ? 21.234 -4.98 -35.531 1 48.12 300 PRO B C 1
ATOM 5409 O O . PRO B 1 300 ? 20.312 -4.355 -36.094 1 48.12 300 PRO B O 1
ATOM 5412 N N . GLY B 1 301 ? 21.766 -4.492 -34.406 1 53.44 301 GLY B N 1
ATOM 5413 C CA . GLY B 1 301 ? 21.531 -3.107 -34.031 1 53.44 301 GLY B CA 1
ATOM 5414 C C . GLY B 1 301 ? 20.531 -2.967 -32.875 1 53.44 301 GLY B C 1
ATOM 5415 O O . GLY B 1 301 ? 20.25 -1.854 -32.438 1 53.44 301 GLY B O 1
ATOM 5416 N N . GLN B 1 302 ? 19.953 -4.148 -32.406 1 62.84 302 GLN B N 1
ATOM 5417 C CA . GLN B 1 302 ? 18.828 -3.986 -31.5 1 62.84 302 GLN B CA 1
ATOM 5418 C C . GLN B 1 302 ? 19.312 -3.85 -30.047 1 62.84 302 GLN B C 1
ATOM 5420 O O . GLN B 1 302 ? 18.609 -3.283 -29.203 1 62.84 302 GLN B O 1
ATOM 5425 N N . LEU B 1 303 ? 20.609 -4.473 -29.953 1 72.38 303 LEU B N 1
ATOM 5426 C CA . LEU B 1 303 ? 21.125 -4.293 -28.609 1 72.38 303 LEU B CA 1
ATOM 5427 C C . LEU B 1 303 ? 22.188 -3.195 -28.562 1 72.38 303 LEU B C 1
ATOM 5429 O O . LEU B 1 303 ? 22.953 -3.027 -29.516 1 72.38 303 LEU B O 1
ATOM 5433 N N . CYS B 1 304 ? 22.047 -2.436 -27.625 1 74.75 304 CYS B N 1
ATOM 5434 C CA . CYS B 1 304 ? 23.109 -1.448 -27.438 1 74.75 304 CYS B CA 1
ATOM 5435 C C . CYS B 1 304 ? 24.438 -2.127 -27.141 1 74.75 304 CYS B C 1
ATOM 5437 O O . CYS B 1 304 ? 24.469 -3.307 -26.781 1 74.75 304 CYS B O 1
ATOM 5439 N N . ASP B 1 305 ? 25.516 -1.47 -27.344 1 73.5 305 ASP B N 1
ATOM 5440 C CA . ASP B 1 305 ? 26.859 -2.02 -27.234 1 73.5 305 ASP B CA 1
ATOM 5441 C C . ASP B 1 305 ? 27.094 -2.629 -25.844 1 73.5 305 ASP B C 1
ATOM 5443 O O . ASP B 1 305 ? 27.656 -3.717 -25.734 1 73.5 305 ASP B O 1
ATOM 5447 N N . LYS B 1 306 ? 26.719 -1.928 -24.859 1 75.56 306 LYS B N 1
ATOM 5448 C CA . LYS B 1 306 ? 26.938 -2.418 -23.5 1 75.56 306 LYS B CA 1
ATOM 5449 C C . LYS B 1 306 ? 26.141 -3.695 -23.25 1 75.56 306 LYS B C 1
ATOM 5451 O O . LYS B 1 306 ? 26.656 -4.637 -22.641 1 75.56 306 LYS B O 1
ATOM 5456 N N . CYS B 1 307 ? 25.016 -3.746 -23.75 1 79.25 307 CYS B N 1
ATOM 5457 C CA . CYS B 1 307 ? 24.172 -4.918 -23.578 1 79.25 307 CYS B CA 1
ATOM 5458 C C . CYS B 1 307 ? 24.688 -6.094 -24.406 1 79.25 307 CYS B C 1
ATOM 5460 O O . CYS B 1 307 ? 24.594 -7.246 -23.984 1 79.25 307 CYS B O 1
ATOM 5462 N N . SER B 1 308 ? 25.281 -5.73 -25.453 1 79.38 308 SER B N 1
ATOM 5463 C CA . SER B 1 308 ? 25.812 -6.781 -26.312 1 79.38 308 SER B CA 1
ATOM 5464 C C . SER B 1 308 ? 27 -7.484 -25.672 1 79.38 308 SER B C 1
ATOM 5466 O O . SER B 1 308 ? 27.109 -8.711 -25.719 1 79.38 308 SER B O 1
ATOM 5468 N N . THR B 1 309 ? 27.797 -6.719 -25.125 1 80.69 309 THR B N 1
ATOM 5469 C CA . THR B 1 309 ? 28.953 -7.297 -24.453 1 80.69 309 THR B CA 1
ATOM 5470 C C . THR B 1 309 ? 28.531 -8.156 -23.266 1 80.69 309 THR B C 1
ATOM 5472 O O . THR B 1 309 ? 29.047 -9.266 -23.094 1 80.69 309 THR B O 1
ATOM 5475 N N . ARG B 1 310 ? 27.734 -7.66 -22.531 1 83 310 ARG B N 1
ATOM 5476 C CA . ARG B 1 310 ? 27.25 -8.391 -21.359 1 83 310 ARG B CA 1
ATOM 5477 C C . ARG B 1 310 ? 26.531 -9.664 -21.766 1 83 310 ARG B C 1
ATOM 5479 O O . ARG B 1 310 ? 26.656 -10.695 -21.109 1 83 310 ARG B O 1
ATOM 5486 N N . LEU B 1 311 ? 25.812 -9.523 -22.812 1 85.38 311 LEU B N 1
ATOM 5487 C CA . LEU B 1 311 ? 25.094 -10.688 -23.328 1 85.38 311 LEU B CA 1
ATOM 5488 C C . LEU B 1 311 ? 26.062 -11.781 -23.75 1 85.38 311 LEU B C 1
ATOM 5490 O O . LEU B 1 311 ? 25.859 -12.961 -23.438 1 85.38 311 LEU B O 1
ATOM 5494 N N . LEU B 1 312 ? 27.031 -11.344 -24.422 1 85.75 312 LEU B N 1
ATOM 5495 C CA . LEU B 1 312 ? 27.984 -12.328 -24.906 1 85.75 312 LEU B CA 1
ATOM 5496 C C . LEU B 1 312 ? 28.641 -13.07 -23.75 1 85.75 312 LEU B C 1
ATOM 5498 O O . LEU B 1 312 ? 28.844 -14.281 -23.828 1 85.75 312 LEU B O 1
ATOM 5502 N N . GLU B 1 313 ? 28.953 -12.422 -22.812 1 87.81 313 GLU B N 1
ATOM 5503 C CA . GLU B 1 313 ? 29.578 -13.039 -21.656 1 87.81 313 GLU B CA 1
ATOM 5504 C C . GLU B 1 313 ? 28.625 -14.031 -20.969 1 87.81 313 GLU B C 1
ATOM 5506 O O . GLU B 1 313 ? 29.016 -15.156 -20.672 1 87.81 313 GLU B O 1
ATOM 5511 N N . LYS B 1 314 ? 27.469 -13.648 -20.781 1 88.81 314 LYS B N 1
ATOM 5512 C CA . LYS B 1 314 ? 26.484 -14.5 -20.125 1 88.81 314 LYS B CA 1
ATOM 5513 C C . LYS B 1 314 ? 26.125 -15.703 -20.984 1 88.81 314 LYS B C 1
ATOM 5515 O O . LYS B 1 314 ? 25.922 -16.812 -20.484 1 88.81 314 LYS B O 1
ATOM 5520 N N . TRP B 1 315 ? 26.062 -15.344 -22.203 1 91.88 315 TRP B N 1
ATOM 5521 C CA . TRP B 1 315 ? 25.734 -16.422 -23.141 1 91.88 315 TRP B CA 1
ATOM 5522 C C . TRP B 1 315 ? 26.797 -17.5 -23.109 1 91.88 315 TRP B C 1
ATOM 5524 O O . TRP B 1 315 ? 26.469 -18.688 -23.031 1 91.88 315 TRP B O 1
ATOM 5534 N N . ASN B 1 316 ? 27.969 -17.125 -23.109 1 91.31 316 ASN B N 1
ATOM 5535 C CA . ASN B 1 316 ? 29.094 -18.062 -23.125 1 91.31 316 ASN B CA 1
ATOM 5536 C C . ASN B 1 316 ? 29.109 -18.938 -21.875 1 91.31 316 ASN B C 1
ATOM 5538 O O . ASN B 1 316 ? 29.469 -20.109 -21.938 1 91.31 316 ASN B O 1
ATOM 5542 N N . ARG B 1 317 ? 28.641 -18.469 -20.844 1 91.19 317 ARG B N 1
ATOM 5543 C CA . ARG B 1 317 ? 28.688 -19.172 -19.562 1 91.19 317 ARG B CA 1
ATOM 5544 C C . ARG B 1 317 ? 27.469 -20.078 -19.391 1 91.19 317 ARG B C 1
ATOM 5546 O O . ARG B 1 317 ? 27.438 -20.906 -18.484 1 91.19 317 ARG B O 1
ATOM 5553 N N . SER B 1 318 ? 26.578 -19.906 -20.312 1 93.56 318 SER B N 1
ATOM 5554 C CA . SER B 1 318 ? 25.344 -20.656 -20.172 1 93.56 318 SER B CA 1
ATOM 5555 C C . SER B 1 318 ? 25.062 -21.484 -21.438 1 93.56 318 SER B C 1
ATOM 5557 O O . SER B 1 318 ? 25.578 -22.578 -21.594 1 93.56 318 SER B O 1
ATOM 5559 N N . PHE B 1 319 ? 24.422 -20.797 -22.391 1 94 319 PHE B N 1
ATOM 5560 C CA . PHE B 1 319 ? 24.047 -21.5 -23.609 1 94 319 PHE B CA 1
ATOM 5561 C C . PHE B 1 319 ? 25.281 -21.906 -24.406 1 94 319 PHE B C 1
ATOM 5563 O O . PHE B 1 319 ? 25.297 -22.984 -25.016 1 94 319 PHE B O 1
ATOM 5570 N N . GLY B 1 320 ? 26.203 -21.047 -24.359 1 93.06 320 GLY B N 1
ATOM 5571 C CA . GLY B 1 320 ? 27.422 -21.359 -25.078 1 93.06 320 GLY B CA 1
ATOM 5572 C C . GLY B 1 320 ? 28.109 -22.609 -24.547 1 93.06 320 GLY B C 1
ATOM 5573 O O . GLY B 1 320 ? 28.578 -23.453 -25.328 1 93.06 320 GLY B O 1
ATOM 5574 N N . GLN B 1 321 ? 28.234 -22.719 -23.312 1 92.38 321 GLN B N 1
ATOM 5575 C CA . GLN B 1 321 ? 28.828 -23.906 -22.688 1 92.38 321 GLN B CA 1
ATOM 5576 C C . GLN B 1 321 ? 27.984 -25.156 -22.969 1 92.38 321 GLN B C 1
ATOM 5578 O O . GLN B 1 321 ? 28.531 -26.234 -23.219 1 92.38 321 GLN B O 1
ATOM 5583 N N . CYS B 1 322 ? 26.734 -24.984 -22.922 1 92.62 322 CYS B N 1
ATOM 5584 C CA . CYS B 1 322 ? 25.828 -26.078 -23.25 1 92.62 322 CYS B CA 1
ATOM 5585 C C . CYS B 1 322 ? 26.094 -26.594 -24.656 1 92.62 322 CYS B C 1
ATOM 5587 O O . CYS B 1 322 ? 26.188 -27.797 -24.875 1 92.62 322 CYS B O 1
ATOM 5589 N N . SER B 1 323 ? 26.25 -25.656 -25.547 1 92 323 SER B N 1
ATOM 5590 C CA . SER B 1 323 ? 26.516 -26.016 -26.938 1 92 323 SER B CA 1
ATOM 5591 C C . SER B 1 323 ? 27.797 -26.828 -27.062 1 92 323 SER B C 1
ATOM 5593 O O . SER B 1 323 ? 27.844 -27.797 -27.812 1 92 323 SER B O 1
ATOM 5595 N N . LYS B 1 324 ? 28.75 -26.484 -26.312 1 91.69 324 LYS B N 1
ATOM 5596 C CA . LYS B 1 324 ? 30.047 -27.156 -26.375 1 91.69 324 LYS B CA 1
ATOM 5597 C C . LYS B 1 324 ? 29.969 -28.562 -25.781 1 91.69 324 LYS B C 1
ATOM 5599 O O . LYS B 1 324 ? 30.656 -29.484 -26.234 1 91.69 324 LYS B O 1
ATOM 5604 N N . ASP B 1 325 ? 29.156 -28.719 -24.859 1 91.88 325 ASP B N 1
ATOM 5605 C CA . ASP B 1 325 ? 29.078 -29.969 -24.109 1 91.88 325 ASP B CA 1
ATOM 5606 C C . ASP B 1 325 ? 28.156 -30.969 -24.812 1 91.88 325 ASP B C 1
ATOM 5608 O O . ASP B 1 325 ? 28.203 -32.156 -24.531 1 91.88 325 ASP B O 1
ATOM 5612 N N . LEU B 1 326 ? 27.375 -30.453 -25.656 1 91.44 326 LEU B N 1
ATOM 5613 C CA . LEU B 1 326 ? 26.453 -31.328 -26.375 1 91.44 326 LEU B CA 1
ATOM 5614 C C . LEU B 1 326 ? 27.203 -32.25 -27.328 1 91.44 326 LEU B C 1
ATOM 5616 O O . LEU B 1 326 ? 28.266 -31.906 -27.844 1 91.44 326 LEU B O 1
ATOM 5620 N N . GLY B 1 327 ? 26.672 -33.438 -27.516 1 85.75 327 GLY B N 1
ATOM 5621 C CA . GLY B 1 327 ? 27.234 -34.375 -28.469 1 85.75 327 GLY B CA 1
ATOM 5622 C C . GLY B 1 327 ? 28.406 -35.156 -27.891 1 85.75 327 GLY B C 1
ATOM 5623 O O . GLY B 1 327 ? 29.281 -35.625 -28.641 1 85.75 327 GLY B O 1
ATOM 5624 N N . SER B 1 328 ? 28.469 -35.219 -26.609 1 82.06 328 SER B N 1
ATOM 5625 C CA . SER B 1 328 ? 29.578 -35.906 -25.953 1 82.06 328 SER B CA 1
ATOM 5626 C C . SER B 1 328 ? 29.484 -37.438 -26.141 1 82.06 328 SER B C 1
ATOM 5628 O O . SER B 1 328 ? 30.469 -38.125 -25.984 1 82.06 328 SER B O 1
ATOM 5630 N N . GLY B 1 329 ? 28.344 -37.906 -26.344 1 80.69 329 GLY B N 1
ATOM 5631 C CA . GLY B 1 329 ? 28.141 -39.344 -26.5 1 80.69 329 GLY B CA 1
ATOM 5632 C C . GLY B 1 329 ? 27.844 -40.031 -25.188 1 80.69 329 GLY B C 1
ATOM 5633 O O . GLY B 1 329 ? 27.531 -41.219 -25.172 1 80.69 329 GLY B O 1
ATOM 5634 N N . TYR B 1 330 ? 28 -39.281 -24.094 1 82.75 330 TYR B N 1
ATOM 5635 C CA . TYR B 1 330 ? 27.672 -39.875 -22.797 1 82.75 330 TYR B CA 1
ATOM 5636 C C . TYR B 1 330 ? 26.156 -39.938 -22.609 1 82.75 330 TYR B C 1
ATOM 5638 O O . TYR B 1 330 ? 25.438 -38.969 -22.906 1 82.75 330 TYR B O 1
ATOM 5646 N N . PRO B 1 331 ? 25.797 -41.125 -22.172 1 81.19 331 PRO B N 1
ATOM 5647 C CA . PRO B 1 331 ? 24.359 -41.25 -21.938 1 81.19 331 PRO B CA 1
ATOM 5648 C C . PRO B 1 331 ? 23.812 -40.188 -20.984 1 81.19 331 PRO B C 1
ATOM 5650 O O . PRO B 1 331 ? 24.469 -39.844 -20 1 81.19 331 PRO B O 1
ATOM 5653 N N . LEU B 1 332 ? 22.75 -39.625 -21.328 1 88.75 332 LEU B N 1
ATOM 5654 C CA . LEU B 1 332 ? 21.938 -38.719 -20.5 1 88.75 332 LEU B CA 1
ATOM 5655 C C . LEU B 1 332 ? 22.547 -37.344 -20.406 1 88.75 332 LEU B C 1
ATOM 5657 O O . LEU B 1 332 ? 21.922 -36.406 -19.906 1 88.75 332 LEU B O 1
ATOM 5661 N N . LYS B 1 333 ? 23.781 -37.188 -20.828 1 90.88 333 LYS B N 1
ATOM 5662 C CA . LYS B 1 333 ? 24.438 -35.906 -20.719 1 90.88 333 LYS B CA 1
ATOM 5663 C C . LYS B 1 333 ? 23.703 -34.844 -21.547 1 90.88 333 LYS B C 1
ATOM 5665 O O . LYS B 1 333 ? 23.375 -33.781 -21.047 1 90.88 333 LYS B O 1
ATOM 5670 N N . ASP B 1 334 ? 23.438 -35.188 -22.781 1 92.75 334 ASP B N 1
ATOM 5671 C CA . ASP B 1 334 ? 22.719 -34.25 -23.656 1 92.75 334 ASP B CA 1
ATOM 5672 C C . ASP B 1 334 ? 21.344 -33.906 -23.078 1 92.75 334 ASP B C 1
ATOM 5674 O O . ASP B 1 334 ? 20.938 -32.75 -23.078 1 92.75 334 ASP B O 1
ATOM 5678 N N . VAL B 1 335 ? 20.719 -34.969 -22.594 1 93.38 335 VAL B N 1
ATOM 5679 C CA . VAL B 1 335 ? 19.391 -34.812 -22.016 1 93.38 335 VAL B CA 1
ATOM 5680 C C . VAL B 1 335 ? 19.453 -33.875 -20.812 1 93.38 335 VAL B C 1
ATOM 5682 O O . VAL B 1 335 ? 18.609 -33 -20.641 1 93.38 335 VAL B O 1
ATOM 5685 N N . SER B 1 336 ? 20.453 -34.062 -20 1 92.69 336 SER B N 1
ATOM 5686 C CA . SER B 1 336 ? 20.641 -33.25 -18.812 1 92.69 336 SER B CA 1
ATOM 5687 C C . SER B 1 336 ? 20.875 -31.797 -19.188 1 92.69 336 SER B C 1
ATOM 5689 O O . SER B 1 336 ? 20.359 -30.875 -18.531 1 92.69 336 SER B O 1
ATOM 5691 N N . LEU B 1 337 ? 21.625 -31.562 -20.141 1 93.62 337 LEU B N 1
ATOM 5692 C CA . LEU B 1 337 ? 21.922 -30.203 -20.594 1 93.62 337 LEU B CA 1
ATOM 5693 C C . LEU B 1 337 ? 20.656 -29.531 -21.125 1 93.62 337 LEU B C 1
ATOM 5695 O O . LEU B 1 337 ? 20.391 -28.359 -20.797 1 93.62 337 LEU B O 1
ATOM 5699 N N . LEU B 1 338 ? 19.891 -30.266 -21.922 1 94.5 338 LEU B N 1
ATOM 5700 C CA . LEU B 1 338 ? 18.656 -29.703 -22.484 1 94.5 338 LEU B CA 1
ATOM 5701 C C . LEU B 1 338 ? 17.625 -29.438 -21.375 1 94.5 338 LEU B C 1
ATOM 5703 O O . LEU B 1 338 ? 16.875 -28.469 -21.453 1 94.5 338 LEU B O 1
ATOM 5707 N N . ALA B 1 339 ? 17.578 -30.312 -20.406 1 94.38 339 ALA B N 1
ATOM 5708 C CA . ALA B 1 339 ? 16.672 -30.156 -19.266 1 94.38 339 ALA B CA 1
ATOM 5709 C C . ALA B 1 339 ? 16.984 -28.875 -18.484 1 94.38 339 ALA B C 1
ATOM 5711 O O . ALA B 1 339 ? 16.109 -28.312 -17.828 1 94.38 339 ALA B O 1
ATOM 5712 N N . GLN B 1 340 ? 18.188 -28.344 -18.656 1 94.38 340 GLN B N 1
ATOM 5713 C CA . GLN B 1 340 ? 18.625 -27.203 -17.859 1 94.38 340 GLN B CA 1
ATOM 5714 C C . GLN B 1 340 ? 18.484 -25.906 -18.656 1 94.38 340 GLN B C 1
ATOM 5716 O O . GLN B 1 340 ? 18.859 -24.828 -18.172 1 94.38 340 GLN B O 1
ATOM 5721 N N . LEU B 1 341 ? 17.953 -25.969 -19.75 1 95.88 341 LEU B N 1
ATOM 5722 C CA . LEU B 1 341 ? 17.812 -24.797 -20.609 1 95.88 341 LEU B CA 1
ATOM 5723 C C . LEU B 1 341 ? 17.109 -23.656 -19.859 1 95.88 341 LEU B C 1
ATOM 5725 O O . LEU B 1 341 ? 17.516 -22.5 -19.953 1 95.88 341 LEU B O 1
ATOM 5729 N N . PRO B 1 342 ? 16.031 -23.953 -19.062 1 95.56 342 PRO B N 1
ATOM 5730 C CA . PRO B 1 342 ? 15.375 -22.859 -18.344 1 95.56 342 PRO B CA 1
ATOM 5731 C C . PRO B 1 342 ? 16.297 -22.188 -17.328 1 95.56 342 PRO B C 1
ATOM 5733 O O . PRO B 1 342 ? 16.156 -20.984 -17.062 1 95.56 342 PRO B O 1
ATOM 5736 N N . THR B 1 343 ? 17.234 -22.891 -16.766 1 93.62 343 THR B N 1
ATOM 5737 C CA . THR B 1 343 ? 18.203 -22.312 -15.836 1 93.62 343 THR B CA 1
ATOM 5738 C C . THR B 1 343 ? 19.141 -21.359 -16.562 1 93.62 343 THR B C 1
ATOM 5740 O O . THR B 1 343 ? 19.484 -20.297 -16.047 1 93.62 343 THR B O 1
ATOM 5743 N N . TYR B 1 344 ? 19.531 -21.766 -17.734 1 94.25 344 TYR B N 1
ATOM 5744 C CA . TYR B 1 344 ? 20.359 -20.875 -18.547 1 94.25 344 TYR B CA 1
ATOM 5745 C C . TYR B 1 344 ? 19.609 -19.609 -18.922 1 94.25 344 TYR B C 1
ATOM 5747 O O . TYR B 1 344 ? 20.172 -18.516 -18.891 1 94.25 344 TYR B O 1
ATOM 5755 N N . ARG B 1 345 ? 18.391 -19.75 -19.281 1 93.38 345 ARG B N 1
ATOM 5756 C CA . ARG B 1 345 ? 17.531 -18.594 -19.594 1 93.38 345 ARG B CA 1
ATOM 5757 C C . ARG B 1 345 ? 17.469 -17.641 -18.406 1 93.38 345 ARG B C 1
ATOM 5759 O O . ARG B 1 345 ? 17.469 -16.422 -18.578 1 93.38 345 ARG B O 1
ATOM 5766 N N . HIS B 1 346 ? 17.391 -18.234 -17.297 1 90.94 346 HIS B N 1
ATOM 5767 C CA . HIS B 1 346 ? 17.359 -17.438 -16.078 1 90.94 346 HIS B CA 1
ATOM 5768 C C . HIS B 1 346 ? 18.656 -16.641 -15.891 1 90.94 346 HIS B C 1
ATOM 5770 O O . HIS B 1 346 ? 18.609 -15.484 -15.469 1 90.94 346 HIS B O 1
ATOM 5776 N N . ILE B 1 347 ? 19.688 -17.219 -16.172 1 88.56 347 ILE B N 1
ATOM 5777 C CA . ILE B 1 347 ? 20.984 -16.562 -16.078 1 88.56 347 ILE B CA 1
ATOM 5778 C C . ILE B 1 347 ? 21.047 -15.367 -17.016 1 88.56 347 ILE B C 1
ATOM 5780 O O . ILE B 1 347 ? 21.5 -14.281 -16.641 1 88.56 347 ILE B O 1
ATOM 5784 N N . ILE B 1 348 ? 20.516 -15.516 -18.156 1 87.62 348 ILE B N 1
ATOM 5785 C CA . ILE B 1 348 ? 20.562 -14.469 -19.172 1 87.62 348 ILE B CA 1
ATOM 5786 C C . ILE B 1 348 ? 19.609 -13.336 -18.797 1 87.62 348 ILE B C 1
ATOM 5788 O O . ILE B 1 348 ? 19.891 -12.164 -19.062 1 87.62 348 ILE B O 1
ATOM 5792 N N . SER B 1 349 ? 18.562 -13.625 -18.172 1 85.5 349 SER B N 1
ATOM 5793 C CA . SER B 1 349 ? 17.547 -12.633 -17.844 1 85.5 349 SER B CA 1
ATOM 5794 C C . SER B 1 349 ? 18 -11.719 -16.719 1 85.5 349 SER B C 1
ATOM 5796 O O . SER B 1 349 ? 17.438 -10.641 -16.516 1 85.5 349 SER B O 1
ATOM 5798 N N . SER B 1 350 ? 19.016 -12.07 -16.062 1 76.44 350 SER B N 1
ATOM 5799 C CA . SER B 1 350 ? 19.422 -11.359 -14.859 1 76.44 350 SER B CA 1
ATOM 5800 C C . SER B 1 350 ? 20.484 -10.305 -15.164 1 76.44 350 SER B C 1
ATOM 5802 O O . SER B 1 350 ? 21.234 -10.438 -16.141 1 76.44 350 SER B O 1
ATOM 5804 N N . GLY B 1 351 ? 20.531 -9.297 -14.258 1 64.31 351 GLY B N 1
ATOM 5805 C CA . GLY B 1 351 ? 21.688 -8.406 -14.148 1 64.31 351 GLY B CA 1
ATOM 5806 C C . GLY B 1 351 ? 21.734 -7.363 -15.25 1 64.31 351 GLY B C 1
ATOM 5807 O O . GLY B 1 351 ? 22.812 -6.945 -15.664 1 64.31 351 GLY B O 1
ATOM 5808 N N . TRP B 1 352 ? 20.578 -7.219 -15.93 1 69 352 TRP B N 1
ATOM 5809 C CA . TRP B 1 352 ? 20.641 -6.215 -16.984 1 69 352 TRP B CA 1
ATOM 5810 C C . TRP B 1 352 ? 20.469 -4.812 -16.422 1 69 352 TRP B C 1
ATOM 5812 O O . TRP B 1 352 ? 20.75 -3.82 -17.094 1 69 352 TRP B O 1
ATOM 5822 N N . GLY B 1 353 ? 20.609 -4.645 -15.18 1 57.81 353 GLY B N 1
ATOM 5823 C CA . GLY B 1 353 ? 20.531 -3.398 -14.43 1 57.81 353 GLY B CA 1
ATOM 5824 C C . GLY B 1 353 ? 20.266 -2.191 -15.312 1 57.81 353 GLY B C 1
ATOM 5825 O O . GLY B 1 353 ? 19.766 -2.326 -16.422 1 57.81 353 GLY B O 1
ATOM 5826 N N . SER B 1 354 ? 20.516 -0.971 -14.844 1 58.22 354 SER B N 1
ATOM 5827 C CA . SER B 1 354 ? 20.391 0.357 -15.438 1 58.22 354 SER B CA 1
ATOM 5828 C C . SER B 1 354 ? 21.344 0.522 -16.625 1 58.22 354 SER B C 1
ATOM 5830 O O . SER B 1 354 ? 21.359 1.569 -17.266 1 58.22 354 SER B O 1
ATOM 5832 N N . ALA B 1 355 ? 22 -0.359 -16.844 1 55.56 355 ALA B N 1
ATOM 5833 C CA . ALA B 1 355 ? 23.062 -0.178 -17.828 1 55.56 355 ALA B CA 1
ATOM 5834 C C . ALA B 1 355 ? 22.469 -0.05 -19.234 1 55.56 355 ALA B C 1
ATOM 5836 O O . ALA B 1 355 ? 23.172 0.351 -20.172 1 55.56 355 ALA B O 1
ATOM 5837 N N . CYS B 1 356 ? 21.312 -0.55 -19.281 1 60.97 356 CYS B N 1
ATOM 5838 C CA . CYS B 1 356 ? 20.75 -0.482 -20.625 1 60.97 356 CYS B CA 1
ATOM 5839 C C . CYS B 1 356 ? 20.266 0.929 -20.953 1 60.97 356 CYS B C 1
ATOM 5841 O O . CYS B 1 356 ? 19.344 1.434 -20.297 1 60.97 356 CYS B O 1
ATOM 5843 N N . LYS B 1 357 ? 21.219 1.652 -21.688 1 57.12 357 LYS B N 1
ATOM 5844 C CA . LYS B 1 357 ? 20.844 3 -22.109 1 57.12 357 LYS B CA 1
ATOM 5845 C C . LYS B 1 357 ? 19.5 3.006 -22.828 1 57.12 357 LYS B C 1
ATOM 5847 O O . LYS B 1 357 ? 18.781 4 -22.797 1 57.12 357 LYS B O 1
ATOM 5852 N N . GLN B 1 358 ? 19.438 2.209 -23.859 1 53.97 358 GLN B N 1
ATOM 5853 C CA . GLN B 1 358 ? 18.281 2.264 -24.75 1 53.97 358 GLN B CA 1
ATOM 5854 C C . GLN B 1 358 ? 17.016 1.758 -24.047 1 53.97 358 GLN B C 1
ATOM 5856 O O . GLN B 1 358 ? 15.93 1.79 -24.625 1 53.97 358 GLN B O 1
ATOM 5861 N N . ASN B 1 359 ? 16.828 1.968 -22.906 1 48.19 359 ASN B N 1
ATOM 5862 C CA . ASN B 1 359 ? 15.609 2.027 -22.109 1 48.19 359 ASN B CA 1
ATOM 5863 C C . ASN B 1 359 ? 14.688 0.842 -22.406 1 48.19 359 ASN B C 1
ATOM 5865 O O . ASN B 1 359 ? 13.68 0.989 -23.094 1 48.19 359 ASN B O 1
ATOM 5869 N N . SER B 1 360 ? 14.758 -0.522 -22.016 1 58.88 360 SER B N 1
ATOM 5870 C CA . SER B 1 360 ? 13.766 -1.519 -21.625 1 58.88 360 SER B CA 1
ATOM 5871 C C . SER B 1 360 ? 13.461 -2.471 -22.781 1 58.88 360 SER B C 1
ATOM 5873 O O . SER B 1 360 ? 12.688 -3.414 -22.625 1 58.88 360 SER B O 1
ATOM 5875 N N . ARG B 1 361 ? 14.195 -2.215 -24.031 1 62.41 361 ARG B N 1
ATOM 5876 C CA . ARG B 1 361 ? 13.719 -3.031 -25.141 1 62.41 361 ARG B CA 1
ATOM 5877 C C . ARG B 1 361 ? 14.711 -4.148 -25.469 1 62.41 361 ARG B C 1
ATOM 5879 O O . ARG B 1 361 ? 14.328 -5.188 -26 1 62.41 361 ARG B O 1
ATOM 5886 N N . CYS B 1 362 ? 15.906 -3.992 -25.156 1 72.94 362 CYS B N 1
ATOM 5887 C CA . CYS B 1 362 ? 16.938 -4.941 -25.562 1 72.94 362 CYS B CA 1
ATOM 5888 C C . CYS B 1 362 ? 16.672 -6.32 -24.969 1 72.94 362 CYS B C 1
ATOM 5890 O O . CYS B 1 362 ? 16.641 -7.312 -25.703 1 72.94 362 CYS B O 1
ATOM 5892 N N . VAL B 1 363 ? 16.281 -6.387 -23.875 1 76.19 363 VAL B N 1
ATOM 5893 C CA . VAL B 1 363 ? 16.266 -7.648 -23.141 1 76.19 363 VAL B CA 1
ATOM 5894 C C . VAL B 1 363 ? 14.992 -8.422 -23.453 1 76.19 363 VAL B C 1
ATOM 5896 O O . VAL B 1 363 ? 15.047 -9.625 -23.734 1 76.19 363 VAL B O 1
ATOM 5899 N N . PRO B 1 364 ? 13.977 -7.73 -23.766 1 76 364 PRO B N 1
ATOM 5900 C CA . PRO B 1 364 ? 12.758 -8.492 -24.016 1 76 364 PRO B CA 1
ATOM 5901 C C . PRO B 1 364 ? 12.781 -9.195 -25.375 1 76 364 PRO B C 1
ATOM 5903 O O . PRO B 1 364 ? 12.289 -10.32 -25.5 1 76 364 PRO B O 1
ATOM 5906 N N . THR B 1 365 ? 13.297 -8.633 -26.297 1 76.38 365 THR B N 1
ATOM 5907 C CA . THR B 1 365 ? 13.359 -9.25 -27.625 1 76.38 365 THR B CA 1
ATOM 5908 C C . THR B 1 365 ? 14.289 -10.461 -27.609 1 76.38 365 THR B C 1
ATOM 5910 O O . THR B 1 365 ? 13.977 -11.492 -28.203 1 76.38 365 THR B O 1
ATOM 5913 N N . LEU B 1 366 ? 15.367 -10.289 -27 1 82.44 366 LEU B N 1
ATOM 5914 C CA . LEU B 1 366 ? 16.297 -11.398 -26.875 1 82.44 366 LEU B CA 1
ATOM 5915 C C . LEU B 1 366 ? 15.664 -12.57 -26.141 1 82.44 366 LEU B C 1
ATOM 5917 O O . LEU B 1 366 ? 15.758 -13.719 -26.594 1 82.44 366 LEU B O 1
ATOM 5921 N N . LEU B 1 367 ? 15.016 -12.258 -25.156 1 87.19 367 LEU B N 1
ATOM 5922 C CA . LEU B 1 367 ? 14.406 -13.312 -24.359 1 87.19 367 LEU B CA 1
ATOM 5923 C C . LEU B 1 367 ? 13.258 -13.977 -25.109 1 87.19 367 LEU B C 1
ATOM 5925 O O . LEU B 1 367 ? 13.016 -15.18 -24.953 1 87.19 367 LEU B O 1
ATOM 5929 N N . GLY B 1 368 ? 12.664 -13.18 -25.938 1 87.19 368 GLY B N 1
ATOM 5930 C CA . GLY B 1 368 ? 11.617 -13.75 -26.766 1 87.19 368 GLY B CA 1
ATOM 5931 C C . GLY B 1 368 ? 12.125 -14.836 -27.703 1 87.19 368 GLY B C 1
ATOM 5932 O O . GLY B 1 368 ? 11.508 -15.891 -27.828 1 87.19 368 GLY B O 1
ATOM 5933 N N . SER B 1 369 ? 13.195 -14.578 -28.297 1 87.12 369 SER B N 1
ATOM 5934 C CA . SER B 1 369 ? 13.797 -15.555 -29.188 1 87.12 369 SER B CA 1
ATOM 5935 C C . SER B 1 369 ? 14.266 -16.797 -28.438 1 87.12 369 SER B C 1
ATOM 5937 O O . SER B 1 369 ? 14.047 -17.922 -28.875 1 87.12 369 SER B O 1
ATOM 5939 N N . VAL B 1 370 ? 14.891 -16.578 -27.359 1 91.94 370 VAL B N 1
ATOM 5940 C CA . VAL B 1 370 ? 15.383 -17.672 -26.531 1 91.94 370 VAL B CA 1
ATOM 5941 C C . VAL B 1 370 ? 14.211 -18.547 -26.094 1 91.94 370 VAL B C 1
ATOM 5943 O O . VAL B 1 370 ? 14.273 -19.781 -26.172 1 91.94 370 VAL B O 1
ATOM 5946 N N . ASP B 1 371 ? 13.172 -17.906 -25.734 1 94.06 371 ASP B N 1
ATOM 5947 C CA . ASP B 1 371 ? 11.992 -18.625 -25.281 1 94.06 371 ASP B CA 1
ATOM 5948 C C . ASP B 1 371 ? 11.398 -19.469 -26.406 1 94.06 371 ASP B C 1
ATOM 5950 O O . ASP B 1 371 ? 11 -20.609 -26.172 1 94.06 371 ASP B O 1
ATOM 5954 N N . THR B 1 372 ? 11.367 -18.922 -27.5 1 93.19 372 THR B N 1
ATOM 5955 C CA . THR B 1 372 ? 10.828 -19.656 -28.641 1 93.19 372 THR B CA 1
ATOM 5956 C C . THR B 1 372 ? 11.633 -20.922 -28.906 1 93.19 372 THR B C 1
ATOM 5958 O O . THR B 1 372 ? 11.062 -22 -29.141 1 93.19 372 THR B O 1
ATOM 5961 N N . HIS B 1 373 ? 12.867 -20.781 -28.828 1 93.75 373 HIS B N 1
ATOM 5962 C CA . HIS B 1 373 ? 13.742 -21.938 -29.062 1 93.75 373 HIS B CA 1
ATOM 5963 C C . HIS B 1 373 ? 13.586 -22.984 -27.969 1 93.75 373 HIS B C 1
ATOM 5965 O O . HIS B 1 373 ? 13.531 -24.188 -28.266 1 93.75 373 HIS B O 1
ATOM 5971 N N . ILE B 1 374 ? 13.516 -22.531 -26.797 1 96.06 374 ILE B N 1
ATOM 5972 C CA . ILE B 1 374 ? 13.383 -23.453 -25.672 1 96.06 374 ILE B CA 1
ATOM 5973 C C . ILE B 1 374 ? 12.062 -24.203 -25.766 1 96.06 374 ILE B C 1
ATOM 5975 O O . ILE B 1 374 ? 12.016 -25.422 -25.578 1 96.06 374 ILE B O 1
ATOM 5979 N N . GLN B 1 375 ? 11.008 -23.5 -26.109 1 96.38 375 GLN B N 1
ATOM 5980 C CA . GLN B 1 375 ? 9.703 -24.125 -26.25 1 96.38 375 GLN B CA 1
ATOM 5981 C C . GLN B 1 375 ? 9.711 -25.156 -27.375 1 96.38 375 GLN B C 1
ATOM 5983 O O . GLN B 1 375 ? 9.062 -26.203 -27.266 1 96.38 375 GLN B O 1
ATOM 5988 N N . GLN B 1 376 ? 10.438 -24.875 -28.359 1 95.38 376 GLN B N 1
ATOM 5989 C CA . GLN B 1 376 ? 10.539 -25.828 -29.453 1 95.38 376 GLN B CA 1
ATOM 5990 C C . GLN B 1 376 ? 11.242 -27.109 -29.016 1 95.38 376 GLN B C 1
ATOM 5992 O O . GLN B 1 376 ? 10.852 -28.203 -29.406 1 95.38 376 GLN B O 1
ATOM 5997 N N . VAL B 1 377 ? 12.25 -26.953 -28.266 1 96.44 377 VAL B N 1
ATOM 5998 C CA . VAL B 1 377 ? 12.969 -28.109 -27.75 1 96.44 377 VAL B CA 1
ATOM 5999 C C . VAL B 1 377 ? 12.023 -29 -26.953 1 96.44 377 VAL B C 1
ATOM 6001 O O . VAL B 1 377 ? 11.961 -30.219 -27.156 1 96.44 377 VAL B O 1
ATOM 6004 N N . PHE B 1 378 ? 11.258 -28.453 -26.156 1 97.38 378 PHE B N 1
ATOM 6005 C CA . PHE B 1 378 ? 10.383 -29.219 -25.281 1 97.38 378 PHE B CA 1
ATOM 6006 C C . PHE B 1 378 ? 9.211 -29.812 -26.062 1 97.38 378 PHE B C 1
ATOM 6008 O O . PHE B 1 378 ? 8.766 -30.922 -25.781 1 97.38 378 PHE B O 1
ATOM 6015 N N . THR B 1 379 ? 8.766 -29.078 -27.016 1 96.62 379 THR B N 1
ATOM 6016 C CA . THR B 1 379 ? 7.719 -29.625 -27.891 1 96.62 379 THR B CA 1
ATOM 6017 C C . THR B 1 379 ? 8.219 -30.859 -28.641 1 96.62 379 THR B C 1
ATOM 6019 O O . THR B 1 379 ? 7.508 -31.859 -28.75 1 96.62 379 THR B O 1
ATOM 6022 N N . LYS B 1 380 ? 9.383 -30.812 -29.094 1 96.06 380 LYS B N 1
ATOM 6023 C CA . LYS B 1 380 ? 9.969 -31.953 -29.797 1 96.06 380 LYS B CA 1
ATOM 6024 C C . LYS B 1 380 ? 10.211 -33.125 -28.859 1 96.06 380 LYS B C 1
ATOM 6026 O O . LYS B 1 380 ? 10.109 -34.281 -29.25 1 96.06 380 LYS B O 1
ATOM 6031 N N . ALA B 1 381 ? 10.586 -32.781 -27.688 1 96.25 381 ALA B N 1
ATOM 6032 C CA . ALA B 1 381 ? 10.742 -33.844 -26.688 1 96.25 381 ALA B CA 1
ATOM 6033 C C . ALA B 1 381 ? 9.438 -34.594 -26.469 1 96.25 381 ALA B C 1
ATOM 6035 O O . ALA B 1 381 ? 9.43 -35.812 -26.344 1 96.25 381 ALA B O 1
ATOM 6036 N N . THR B 1 382 ? 8.359 -33.875 -26.422 1 96.94 382 THR B N 1
ATOM 6037 C CA . THR B 1 382 ? 7.047 -34.469 -26.281 1 96.94 382 THR B CA 1
ATOM 6038 C C . THR B 1 382 ? 6.734 -35.375 -27.484 1 96.94 382 THR B C 1
ATOM 6040 O O . THR B 1 382 ? 6.227 -36.469 -27.312 1 96.94 382 THR B O 1
ATOM 6043 N N . SER B 1 383 ? 7.004 -34.875 -28.625 1 95.31 383 SER B N 1
ATOM 6044 C CA . SER B 1 383 ? 6.785 -35.656 -29.844 1 95.31 383 SER B CA 1
ATOM 6045 C C . SER B 1 383 ? 7.605 -36.938 -29.812 1 95.31 383 SER B C 1
ATOM 6047 O O . SER B 1 383 ? 7.133 -38 -30.234 1 95.31 383 SER B O 1
ATOM 6049 N N . HIS B 1 384 ? 8.828 -36.812 -29.359 1 95.56 384 HIS B N 1
ATOM 6050 C CA . HIS B 1 384 ? 9.688 -38 -29.25 1 95.56 384 HIS B CA 1
ATOM 6051 C C . HIS B 1 384 ? 9.109 -39 -28.266 1 95.56 384 HIS B C 1
ATOM 6053 O O . HIS B 1 384 ? 9.133 -40.219 -28.531 1 95.56 384 HIS B O 1
ATOM 6059 N N . TYR B 1 385 ? 8.633 -38.531 -27.188 1 96.19 385 TYR B N 1
ATOM 6060 C CA . TYR B 1 385 ? 7.996 -39.406 -26.203 1 96.19 385 TYR B CA 1
ATOM 6061 C C . TYR B 1 385 ? 6.844 -40.188 -26.828 1 96.19 385 TYR B C 1
ATOM 6063 O O . TYR B 1 385 ? 6.727 -41.375 -26.641 1 96.19 385 TYR B O 1
ATOM 6071 N N . LYS B 1 386 ? 6.031 -39.5 -27.516 1 95.44 386 LYS B N 1
ATOM 6072 C CA . LYS B 1 386 ? 4.883 -40.156 -28.156 1 95.44 386 LYS B CA 1
ATOM 6073 C C . LYS B 1 386 ? 5.332 -41.219 -29.156 1 95.44 386 LYS B C 1
ATOM 6075 O O . LYS B 1 386 ? 4.707 -42.25 -29.266 1 95.44 386 LYS B O 1
ATOM 6080 N N . LYS B 1 387 ? 6.359 -40.906 -29.812 1 94.5 387 LYS B N 1
ATOM 6081 C CA . LYS B 1 387 ? 6.906 -41.875 -30.766 1 94.5 387 LYS B CA 1
ATOM 6082 C C . LYS B 1 387 ? 7.398 -43.125 -30.047 1 94.5 387 LYS B C 1
ATOM 6084 O O . LYS B 1 387 ? 7.184 -44.25 -30.531 1 94.5 387 LYS B O 1
ATOM 6089 N N . VAL B 1 388 ? 8.078 -42.906 -28.953 1 95.06 388 VAL B N 1
ATOM 6090 C CA . VAL B 1 388 ? 8.602 -44.031 -28.188 1 95.06 388 VAL B CA 1
ATOM 6091 C C . VAL B 1 388 ? 7.441 -44.875 -27.656 1 95.06 388 VAL B C 1
ATOM 6093 O O . VAL B 1 388 ? 7.512 -46.094 -27.672 1 95.06 388 VAL B O 1
ATOM 6096 N N . VAL B 1 389 ? 6.402 -44.25 -27.203 1 95.12 389 VAL B N 1
ATOM 6097 C CA . VAL B 1 389 ? 5.234 -44.969 -26.688 1 95.12 389 VAL B CA 1
ATOM 6098 C C . VAL B 1 389 ? 4.613 -45.812 -27.797 1 95.12 389 VAL B C 1
ATOM 6100 O O . VAL B 1 389 ? 4.199 -46.938 -27.562 1 95.12 389 VAL B O 1
ATOM 6103 N N . GLU B 1 390 ? 4.562 -45.281 -28.984 1 93.44 390 GLU B N 1
ATOM 6104 C CA . GLU B 1 390 ? 3.992 -46 -30.125 1 93.44 390 GLU B CA 1
ATOM 6105 C C . GLU B 1 390 ? 4.863 -47.188 -30.531 1 93.44 390 GLU B C 1
ATOM 6107 O O . GLU B 1 390 ? 4.355 -48.219 -31 1 93.44 390 GLU B O 1
ATOM 6112 N N . GLU B 1 391 ? 6.121 -47.062 -30.328 1 92.12 391 GLU B N 1
ATOM 6113 C CA . GLU B 1 391 ? 7.062 -48.094 -30.734 1 92.12 391 GLU B CA 1
ATOM 6114 C C . GLU B 1 391 ? 7.082 -49.25 -29.719 1 92.12 391 GLU B C 1
ATOM 6116 O O . GLU B 1 391 ? 7.438 -50.375 -30.062 1 92.12 391 GLU B O 1
ATOM 6121 N N . LEU B 1 392 ? 6.812 -48.906 -28.547 1 89.56 392 LEU B N 1
ATOM 6122 C CA . LEU B 1 392 ? 6.805 -49.938 -27.5 1 89.56 392 LEU B CA 1
ATOM 6123 C C . LEU B 1 392 ? 5.461 -50.656 -27.453 1 89.56 392 LEU B C 1
ATOM 6125 O O . LEU B 1 392 ? 5.379 -51.781 -26.984 1 89.56 392 LEU B O 1
#

Sequence (784 aa):
MAGGNTNNQNPPPRVIDVAGYTRDPKYYYLDGSGVFLVDKILFKIHATLIFGPRSVSPTGQTGEHSSMNIEDVMPMLSNSNDNNPIEIHGITAMQFRDYLLILLGRPYDKDYSKLISYHNYFITHSKDICVRYLDIATLARRFRMVELEQWTIDALRTSFTGPTTTLAKIASENWDCDTVLKLRAFTKATKIELPVLTFIQYLVSVSSKDEAIAASGDHADDIPCVGLYRNFKESDIEPVLFGCAFLNILSLGHRSPVWAGCLTRNDRAILYAAQAQLVNASEGLGLALGWLSAPRSATPGQLCDKCSTRLLEKWNRSFGQCSKDLGSGYPLKDVSLLAQLPTYRHIISSGWGSACKQNSRCVPTLLGSVDTHIQQVFTKATSHYKKVVEELMAGGNTNNQNPPPRVIDVAGYTRDPKYYYLDGSGVFLVDKILFKIHATLIFGPRSVSPTGQTGEHSSMNIEDVMPMLSNSNDNNPIEIHGITAMQFRDYLLILLGRPYDKDYSKLISYHNYFITHSKDICVRYLDIATLARRFRMVELEQWTIDALRTSFTGPTTTLAKIASENWDCDTVLKLRAFTKATKIELPVLTFIQYLVSVSSKDEAIAASGDHADDIPCVGLYRNFKESDIEPVLFGCAFLNILSLGHRSPVWAGCLTRNDRAILYAAQAQLVNASEGLGLALGWLSAPRSATPGQLCDKCSTRLLEKWNRSFGQCSKDLGSGYPLKDVSLLAQLPTYRHIISSGWGSACKQNSRCVPTLLGSVDTHIQQVFTKATSHYKKVVEEL

Solvent-accessible surface area (backbone atoms only — not comparable to full-atom values): 42805 Å² total; per-residue (Å²): 132,83,79,74,81,76,81,69,78,70,71,77,76,70,56,66,47,94,90,71,34,30,50,39,89,84,49,49,45,91,66,34,42,27,25,31,32,28,73,63,27,34,30,21,39,52,58,78,76,68,27,16,60,78,64,85,66,69,72,78,73,75,60,93,64,79,69,43,29,32,77,71,46,57,78,50,22,86,69,29,32,93,92,45,44,48,75,50,81,95,51,51,50,67,51,51,47,53,40,44,34,62,47,62,32,36,79,71,33,65,72,39,40,51,61,61,49,37,60,76,34,63,87,65,55,42,53,68,56,51,52,50,38,50,47,32,25,52,47,21,56,37,20,36,27,62,65,57,22,50,46,32,51,51,42,50,40,48,57,57,66,46,57,50,70,45,42,51,53,34,51,70,46,93,56,42,25,67,57,52,49,49,54,53,64,66,31,54,93,43,95,46,28,62,48,48,51,53,45,52,46,28,37,36,39,56,55,70,65,40,60,64,68,47,63,53,69,84,56,54,70,43,34,42,34,56,34,40,31,67,72,30,74,88,43,83,86,51,41,43,61,26,12,45,17,46,32,44,56,53,39,58,39,80,84,28,49,50,50,69,71,66,45,53,73,67,54,50,53,50,46,54,53,46,50,66,53,27,26,44,40,51,70,52,49,71,48,85,66,68,66,32,60,45,86,68,66,90,52,90,81,61,51,53,71,70,50,45,54,54,46,51,56,46,36,47,73,29,41,22,43,46,45,67,57,44,75,71,66,45,73,43,48,31,34,39,51,62,33,36,46,43,53,37,53,47,59,61,70,34,85,57,68,82,68,53,74,83,55,94,52,49,63,54,56,54,48,49,54,54,48,53,52,54,46,48,51,16,37,34,42,32,53,46,50,54,51,50,60,71,73,102,132,80,79,77,81,74,81,69,78,69,70,74,76,69,55,66,46,93,88,72,34,30,49,39,88,83,50,47,45,92,67,35,43,26,25,31,32,28,74,62,28,33,32,20,38,52,56,77,74,68,28,18,60,78,63,84,68,69,72,77,74,74,61,94,64,77,68,43,29,34,78,72,44,57,78,49,23,85,69,28,34,92,91,45,44,48,73,51,82,95,51,51,49,67,54,51,47,52,42,44,35,62,46,63,33,35,80,74,34,65,71,38,39,51,62,61,48,36,57,77,33,65,87,64,54,41,53,69,58,50,52,50,37,50,48,32,27,53,47,20,57,37,19,36,25,62,64,57,24,52,45,31,50,50,40,49,41,48,58,58,66,46,56,49,69,45,42,52,52,33,52,70,45,94,54,44,25,69,59,52,51,49,53,53,64,67,31,53,94,43,95,45,28,63,47,49,50,54,46,52,47,27,35,36,39,56,54,68,64,41,60,67,69,45,67,53,71,87,53,53,70,43,33,43,35,56,34,40,31,70,71,30,72,88,45,82,84,51,39,44,60,28,12,45,19,46,32,43,57,54,39,58,39,80,84,29,51,49,50,69,71,68,44,53,73,67,54,48,52,48,47,53,54,47,52,68,55,28,25,42,39,51,68,51,49,71,48,85,67,67,68,32,61,45,86,68,64,90,51,88,82,60,51,52,69,66,52,43,53,54,44,51,55,46,36,46,73,30,41,22,45,47,44,69,58,44,74,70,64,44,73,43,49,32,34,39,52,60,32,36,46,44,54,37,52,48,60,60,70,35,87,60,66,83,70,50,76,83,65,86,53,48,62,54,56,55,48,49,54,52,48,52,53,51,45,48,54,16,37,34,42,33,54,45,49,52,50,51,60,72,73,102